Protein AF-0000000083166684 (afdb_homodimer)

Radius of gyration: 31.59 Å; Cα contacts (8 Å, |Δi|>4): 2485; chains: 2; bounding box: 62×94×69 Å

Nearest PDB structures (foldseek):
  6fye-assembly1_B-2  TM=8.671E-01  e=5.344E-30  Streptomyces maritimus
  6fyf-assembly3_C  TM=8.591E-01  e=5.061E-30  Streptomyces maritimus
  6fyc-assembly1_B-2  TM=8.669E-01  e=1.676E-29  Streptomyces maritimus
  6fyb-assembly1_A  TM=8.601E-01  e=4.229E-29  Streptomyces maritimus
  2bvf-assembly2_B  TM=8.332E-01  e=1.954E-25  Paenarthrobacter nicotinovorans

Sequence (1032 aa):
MSKKQLSLALTCALSFSTARAIAFRDNLTLPVSLQQCLNNSGTTTVYPSDLNYDALSRPQNANYQPHPKVIVIPTSSEEVAASVRCVAAEKGEVKLSTRGGGHSYAAYGVSGEVVVDSSQMKKISFDDDKKEVTVQFGQTLGPLAVAMGRKGYALPHGTCPGVGIAGHSLGGGWGFTSRKWGWLVDHIVSLEFVDVEGNIKLLSSSSAGMDAELWWALRGAGANNFGIVTSFTYVTEAAPAAVVNYGISFSSKSDCAQVLLAVQELGSISADDPDGLPVELGGEVIISGADATNVCSFTGQYLGERTTFLPVLDRLLGSLADRGVKPVNSTSYIKEFDDWIDALTDLMGSLDEPSTPQPYYAQSLVDDGAPNYTSHRVENIIDAIQNAKLVKDTDNHVSFDLNGPGSRTNIRPTSGDTSFIHRDGLFLVQIFSYKFPGFNNTDGRDQGLEKITNIADTIKQAKPSGQWHAYQNYIDPYLDDFGQAYYGVNLERLKSLKAFADPDMVFDFPQGLGHAMSKKQLSLALTCALSFSTARAIAFRDNLTLPVSLQQCLNNSGTTTVYPSDLNYDALSRPQNANYQPHPKVIVIPTSSEEVAASVRCVAAEKGEVKLSTRGGGHSYAAYGVSGEVVVDSSQMKKISFDDDKKEVTVQFGQTLGPLAVAMGRKGYALPHGTCPGVGIAGHSLGGGWGFTSRKWGWLVDHIVSLEFVDVEGNIKLLSSSSAGMDAELWWALRGAGANNFGIVTSFTYVTEAAPAAVVNYGISFSSKSDCAQVLLAVQELGSISADDPDGLPVELGGEVIISGADATNVCSFTGQYLGERTTFLPVLDRLLGSLADRGVKPVNSTSYIKEFDDWIDALTDLMGSLDEPSTPQPYYAQSLVDDGAPNYTSHRVENIIDAIQNAKLVKDTDNHVSFDLNGPGSRTNIRPTSGDTSFIHRDGLFLVQIFSYKFPGFNNTDGRDQGLEKITNIADTIKQAKPSGQWHAYQNYIDPYLDDFGQAYYGVNLERLKSLKAFADPDMVFDFPQGLGHA

Solvent-accessible surface area (backbone atoms only — not comparable to full-atom values): 50631 Å² total; per-residue (Å²): 144,84,76,83,76,82,75,80,78,66,50,53,53,87,35,55,36,87,77,47,52,59,65,62,61,56,63,69,43,70,56,64,68,45,50,53,42,43,64,67,32,76,31,52,72,40,38,76,88,40,87,63,29,64,71,73,47,52,33,34,32,38,46,49,40,51,76,42,52,31,37,35,42,29,73,45,66,67,27,45,18,39,43,37,34,38,42,42,71,49,65,32,78,42,30,35,17,53,25,50,45,30,60,38,60,56,35,46,33,41,51,11,44,35,21,40,37,27,80,62,29,54,56,74,47,77,39,78,90,75,39,30,38,35,36,26,28,25,26,32,42,15,59,49,48,48,61,31,36,77,73,44,27,38,75,38,40,62,56,37,27,38,37,14,46,42,58,38,27,18,38,34,22,61,29,50,48,11,20,56,67,10,37,28,33,65,30,54,60,34,36,36,33,27,38,49,80,26,49,80,40,81,34,30,79,82,38,58,71,70,48,29,52,47,42,24,39,35,34,33,56,28,70,40,34,52,40,45,65,52,29,40,27,30,55,52,41,73,39,51,65,24,31,24,44,39,32,44,23,26,40,42,68,69,43,37,22,49,48,54,46,49,50,50,56,34,34,61,31,38,23,83,39,88,83,26,49,49,36,48,54,14,38,27,42,36,40,43,26,55,71,71,71,54,27,23,32,49,32,38,32,31,66,32,47,59,81,69,42,50,62,59,52,42,55,56,48,49,58,33,42,75,70,73,36,68,71,39,66,92,65,33,51,78,45,71,30,70,41,53,54,59,46,45,35,50,39,24,38,65,44,77,51,77,73,72,62,43,30,51,50,47,43,43,38,28,39,65,43,66,55,65,71,46,60,69,47,39,42,50,32,51,50,33,38,41,54,37,43,67,31,78,56,40,50,41,36,36,35,39,32,54,47,12,47,70,11,33,41,43,46,81,49,87,77,46,79,52,41,53,67,82,41,48,28,28,34,48,32,40,41,40,29,40,51,37,59,26,76,49,35,54,64,57,29,53,53,38,51,51,33,55,50,48,29,55,52,43,54,44,58,43,34,72,86,54,62,68,31,31,48,65,66,47,43,42,94,80,50,75,66,49,38,52,29,48,29,46,92,42,33,65,63,48,39,53,46,32,52,68,54,29,67,50,42,30,38,36,45,79,84,20,62,92,65,87,143,84,89,74,82,69,83,78,80,83,59,67,52,86,37,56,40,86,77,47,57,57,64,62,63,54,64,70,43,71,57,64,70,45,49,52,41,41,64,67,32,76,30,51,73,40,38,75,90,40,88,63,30,63,70,72,48,53,34,35,31,37,45,48,39,51,77,43,54,30,38,34,41,27,73,45,66,66,28,47,19,40,42,37,34,37,43,41,72,50,64,33,77,41,31,36,16,54,24,49,44,31,60,38,58,56,36,46,32,41,51,10,44,35,20,42,36,28,79,61,28,52,54,76,47,77,39,78,90,77,40,30,39,36,36,25,28,24,26,30,42,16,57,49,49,48,58,32,35,77,73,44,28,37,75,37,40,62,60,36,26,36,37,15,46,44,58,38,27,19,37,32,20,60,30,49,48,11,21,55,67,9,38,27,33,65,30,54,58,34,33,35,34,27,37,50,80,27,49,78,40,79,34,32,79,82,36,59,71,69,47,29,52,48,42,22,40,34,34,33,55,29,69,40,36,51,40,46,64,51,28,40,28,29,56,54,42,72,39,52,64,25,32,25,43,38,32,45,21,24,47,41,68,69,43,36,23,50,49,53,45,50,49,50,56,35,34,60,30,39,24,84,38,88,85,27,49,49,36,46,56,16,37,28,42,36,42,44,23,60,84,57,78,56,28,23,30,48,32,39,32,32,67,32,47,59,82,68,41,49,60,58,51,42,54,56,50,49,58,33,43,77,71,71,37,68,71,40,67,92,66,32,51,78,46,72,30,72,42,54,51,60,46,45,36,49,42,20,31,62,43,78,51,77,68,63,62,43,31,51,48,47,44,43,38,28,39,65,44,68,55,64,71,44,62,70,47,38,42,51,32,51,48,34,40,41,55,37,44,67,32,79,58,40,51,43,37,35,35,40,30,54,47,13,47,69,12,34,41,43,46,82,50,87,77,46,80,50,41,52,68,82,41,49,31,28,34,49,30,39,42,39,31,40,52,39,58,28,76,46,36,55,64,57,30,54,52,37,51,52,32,54,50,48,30,55,52,44,54,44,59,42,34,73,88,53,62,67,32,31,47,65,67,49,43,42,95,80,50,75,65,47,41,52,29,47,29,46,92,43,34,65,64,49,39,54,48,33,53,68,54,29,68,51,42,29,38,37,45,78,85,23,61,92,68,86

InterPro domains:
  IPR006093 Oxygen oxidoreductase covalent FAD-binding site [PS00862] (68-103)
  IPR006094 FAD linked oxidase, N-terminal [PF01565] (68-201)
  IPR012951 Berberine/berberine-like [PF08031] (470-512)
  IPR016166 FAD-binding domain, PCMH-type [PS51387] (64-239)
  IPR016169 FAD-binding, type PCMH, subdomain 2 [G3DSA:3.30.465.10] (58-512)
  IPR036318 FAD-binding, type PCMH-like superfamily [SSF56176] (44-234)
  IPR050416 FAD-linked Oxidoreductases in Biosynthetic Pathways [PTHR42973] (33-513)

Organism: Aspergillus parasiticus (NCBI:txid5067)

Structure (mmCIF, N/CA/C/O backbone):
data_AF-0000000083166684-model_v1
#
loop_
_entity.id
_entity.type
_entity.pdbx_description
1 polymer 'FAD-binding PCMH-type domain-containing protein'
#
loop_
_atom_site.group_PDB
_atom_site.id
_atom_site.type_symbol
_atom_site.label_atom_id
_atom_site.label_alt_id
_atom_site.label_comp_id
_atom_site.label_asym_id
_atom_site.label_entity_id
_atom_site.label_seq_id
_atom_site.pdbx_PDB_ins_code
_atom_site.Cartn_x
_atom_site.Cartn_y
_atom_site.Cartn_z
_atom_site.occupancy
_atom_site.B_iso_or_equiv
_atom_site.auth_seq_id
_atom_site.auth_comp_id
_atom_site.auth_asym_id
_atom_site.auth_atom_id
_atom_site.pdbx_PDB_model_num
ATOM 1 N N . MET A 1 1 ? -29.25 2.525 -34.656 1 17.11 1 MET A N 1
ATOM 2 C CA . MET A 1 1 ? -28.125 1.632 -34.906 1 17.11 1 MET A CA 1
ATOM 3 C C . MET A 1 1 ? -27.5 1.159 -33.594 1 17.11 1 MET A C 1
ATOM 5 O O . MET A 1 1 ? -27.188 -0.022 -33.438 1 17.11 1 MET A O 1
ATOM 9 N N . SER A 1 2 ? -26.891 2.037 -32.75 1 18.34 2 SER A N 1
ATOM 10 C CA . SER A 1 2 ? -25.516 2.393 -32.406 1 18.34 2 SER A CA 1
ATOM 11 C C . SER A 1 2 ? -25.188 2.023 -30.969 1 18.34 2 SER A C 1
ATOM 13 O O . SER A 1 2 ? -24.172 2.471 -30.422 1 18.34 2 SER A O 1
ATOM 15 N N . LYS A 1 3 ? -26.219 1.667 -30.234 1 21.77 3 LYS A N 1
ATOM 16 C CA . LYS A 1 3 ? -26.234 1.705 -28.766 1 21.77 3 LYS A CA 1
ATOM 17 C C . LYS A 1 3 ? -25.141 0.815 -28.188 1 21.77 3 LYS A C 1
ATOM 19 O O . LYS A 1 3 ? -24.594 -0.051 -28.875 1 21.77 3 LYS A O 1
ATOM 24 N N . LYS A 1 4 ? -25.297 0.391 -26.938 1 23.55 4 LYS A N 1
ATOM 25 C CA . LYS A 1 4 ? -24.781 0.329 -25.578 1 23.55 4 LYS A CA 1
ATOM 26 C C . LYS A 1 4 ? -24.094 -1.008 -25.312 1 23.55 4 LYS A C 1
ATOM 28 O O . LYS A 1 4 ? -24.688 -1.912 -24.719 1 23.55 4 LYS A O 1
ATOM 33 N N . GLN A 1 5 ? -23.297 -1.645 -26.312 1 20.41 5 GLN A N 1
ATOM 34 C CA . GLN A 1 5 ? -22.859 -3.002 -26 1 20.41 5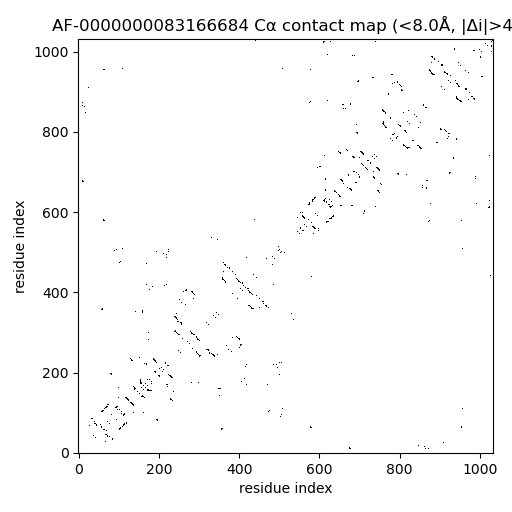 GLN A CA 1
ATOM 35 C C . GLN A 1 5 ? -21.781 -3 -24.906 1 20.41 5 GLN A C 1
ATOM 37 O O . GLN A 1 5 ? -20.625 -2.684 -25.188 1 20.41 5 GLN A O 1
ATOM 42 N N . LEU A 1 6 ? -22.141 -2.461 -23.781 1 23.56 6 LEU A N 1
ATOM 43 C CA . LEU A 1 6 ? -21.203 -2.369 -22.656 1 23.56 6 LEU A CA 1
ATOM 44 C C . LEU A 1 6 ? -20.609 -3.736 -22.328 1 23.56 6 LEU A C 1
ATOM 46 O O . LEU A 1 6 ? -21.328 -4.629 -21.859 1 23.56 6 LEU A O 1
ATOM 50 N N . SER A 1 7 ? -19.672 -4.18 -23.141 1 21.41 7 SER A N 1
ATOM 51 C CA . SER A 1 7 ? -18.938 -5.441 -23.078 1 21.41 7 SER A CA 1
ATOM 52 C C . SER A 1 7 ? -18.312 -5.656 -21.719 1 21.41 7 SER A C 1
ATOM 54 O O . SER A 1 7 ? -17.891 -4.699 -21.062 1 21.41 7 SER A O 1
ATOM 56 N N . LEU A 1 8 ? -18.453 -6.875 -21.094 1 25.12 8 LEU A N 1
ATOM 57 C CA . LEU A 1 8 ? -18.125 -7.703 -19.938 1 25.12 8 LEU A CA 1
ATOM 58 C C . LEU A 1 8 ? -16.609 -7.867 -19.812 1 25.12 8 LEU A C 1
ATOM 60 O O . LEU A 1 8 ? -15.984 -8.516 -20.641 1 25.12 8 LEU A O 1
ATOM 64 N N . ALA A 1 9 ? -15.953 -6.824 -19.531 1 25.73 9 ALA A N 1
ATOM 65 C CA . ALA A 1 9 ? -14.531 -7.031 -19.266 1 25.73 9 ALA A CA 1
ATOM 66 C C . ALA A 1 9 ? -14.32 -8 -18.109 1 25.73 9 ALA A C 1
ATOM 68 O O . ALA A 1 9 ? -14.5 -7.633 -16.938 1 25.73 9 ALA A O 1
ATOM 69 N N . LEU A 1 10 ? -14.711 -9.305 -18.172 1 29.58 10 LEU A N 1
ATOM 70 C CA . LEU A 1 10 ? -14.422 -10.391 -17.234 1 29.58 10 LEU A CA 1
ATOM 71 C C . LEU A 1 10 ? -12.914 -10.586 -17.078 1 29.58 10 LEU A C 1
ATOM 73 O O . LEU A 1 10 ? -12.242 -11.031 -18.016 1 29.58 10 LEU A O 1
ATOM 77 N N . THR A 1 11 ? -12.234 -9.688 -16.391 1 31.09 11 THR A N 1
ATOM 78 C CA . THR A 1 11 ? -10.797 -9.602 -16.156 1 31.09 11 THR A CA 1
ATOM 79 C C . THR A 1 11 ? -10.25 -10.922 -15.641 1 31.09 11 THR A C 1
ATOM 81 O O . THR A 1 11 ? -10.977 -11.703 -15.031 1 31.09 11 THR A O 1
ATOM 84 N N . CYS A 1 12 ? -9.117 -11.344 -15.852 1 34.34 12 CYS A N 1
ATOM 85 C CA . CYS A 1 12 ? -8.398 -12.594 -15.625 1 34.34 12 CYS A CA 1
ATOM 86 C C . CYS A 1 12 ? -8.508 -13.031 -14.172 1 34.34 12 CYS A C 1
ATOM 88 O O . CYS A 1 12 ? -7.508 -13.086 -13.461 1 34.34 12 CYS A O 1
ATOM 90 N N . ALA A 1 13 ? -9.367 -12.695 -13.219 1 32.56 13 ALA A N 1
ATOM 91 C CA . ALA A 1 13 ? -9.805 -13.516 -12.094 1 32.56 13 ALA A CA 1
ATOM 92 C C . ALA A 1 13 ? -10.07 -14.953 -12.539 1 32.56 13 ALA A C 1
ATOM 94 O O . ALA A 1 13 ? -10.266 -15.219 -13.727 1 32.56 13 ALA A O 1
ATOM 95 N N . LEU A 1 14 ? -10.344 -16.031 -11.641 1 33.53 14 LEU A N 1
ATOM 96 C CA . LEU A 1 14 ? -10.867 -17.359 -11.914 1 33.53 14 LEU A CA 1
ATOM 97 C C . LEU A 1 14 ? -11.875 -17.328 -13.062 1 33.53 14 LEU A C 1
ATOM 99 O O . LEU A 1 14 ? -12.82 -16.531 -13.031 1 33.53 14 LEU A O 1
ATOM 103 N N . SER A 1 15 ? -11.43 -17.594 -14.227 1 31.19 15 SER A N 1
ATOM 104 C CA . SER A 1 15 ? -12.32 -17.891 -15.352 1 31.19 15 SER A CA 1
ATOM 105 C C . SER A 1 15 ? -13.523 -18.719 -14.906 1 31.19 15 SER A C 1
ATOM 107 O O . SER A 1 15 ? -13.477 -19.938 -14.906 1 31.19 15 SER A O 1
ATOM 109 N N . PHE A 1 16 ? -14.328 -18.484 -13.914 1 32.53 16 PHE A N 1
ATOM 110 C CA . PHE A 1 16 ? -15.672 -19.062 -13.891 1 32.53 16 PHE A CA 1
ATOM 111 C C . PHE A 1 16 ? -16.344 -18.938 -15.258 1 32.53 16 PHE A C 1
ATOM 113 O O . PHE A 1 16 ? -16.297 -17.875 -15.883 1 32.53 16 PHE A O 1
ATOM 120 N N . SER A 1 17 ? -16.359 -20 -16.156 1 30.84 17 SER A N 1
ATOM 121 C CA . SER A 1 17 ? -17.234 -20.062 -17.312 1 30.84 17 SER A CA 1
ATOM 122 C C . SER A 1 17 ? -18.406 -19.094 -17.188 1 30.84 17 SER A C 1
ATOM 124 O O . SER A 1 17 ? -18.766 -18.688 -16.094 1 30.84 17 SER A O 1
ATOM 126 N N . THR A 1 18 ? -19.078 -18.703 -18.375 1 33.31 18 THR A N 1
ATOM 127 C CA . THR A 1 18 ? -20.344 -18.016 -18.516 1 33.31 18 THR A CA 1
ATOM 128 C C . THR A 1 18 ? -21.375 -18.562 -17.531 1 33.31 18 THR A C 1
ATOM 130 O O . THR A 1 18 ? -22.406 -17.938 -17.281 1 33.31 18 THR A O 1
ATOM 133 N N . ALA A 1 19 ? -21.531 -19.938 -17.453 1 31.17 19 ALA A N 1
ATOM 134 C CA . ALA A 1 19 ? -22.484 -20.406 -16.453 1 31.17 19 ALA A CA 1
ATOM 135 C C . ALA A 1 19 ? -22.156 -19.859 -15.07 1 31.17 19 ALA A C 1
ATOM 137 O O . ALA A 1 19 ? -23.062 -19.484 -14.32 1 31.17 19 ALA A O 1
ATOM 138 N N . ARG A 1 20 ? -21.031 -20.312 -14.508 1 31.44 20 ARG A N 1
ATOM 139 C CA . ARG A 1 20 ? -20.969 -19.781 -13.148 1 31.44 20 ARG A CA 1
ATOM 140 C C . ARG A 1 20 ? -20.438 -18.344 -13.141 1 31.44 20 ARG A C 1
ATOM 142 O O . ARG A 1 20 ? -19.234 -18.141 -12.977 1 31.44 20 ARG A O 1
ATOM 149 N N . ALA A 1 21 ? -20.906 -17.609 -14.086 1 32.09 21 ALA A N 1
ATOM 150 C CA . ALA A 1 21 ? -21.109 -16.297 -13.484 1 32.09 21 ALA A CA 1
ATOM 151 C C . ALA A 1 21 ? -21.641 -16.422 -12.062 1 32.09 21 ALA A C 1
ATOM 153 O O . ALA A 1 21 ? -22.859 -16.562 -11.852 1 32.09 21 ALA A O 1
ATOM 154 N N . ILE A 1 22 ? -21.219 -17.391 -11.352 1 29.66 22 ILE A N 1
ATOM 155 C CA . ILE A 1 22 ? -21.578 -17.016 -9.992 1 29.66 22 ILE A CA 1
ATOM 156 C C . ILE A 1 22 ? -21.625 -15.492 -9.883 1 29.66 22 ILE A C 1
ATOM 158 O O . ILE A 1 22 ? -20.609 -14.812 -10.078 1 29.66 22 ILE A O 1
ATOM 162 N N . ALA A 1 23 ? -22.641 -15.203 -10.258 1 32.16 23 ALA A N 1
ATOM 163 C CA . ALA A 1 23 ? -22.938 -13.852 -9.812 1 32.16 23 ALA A CA 1
ATOM 164 C C . ALA A 1 23 ? -22.203 -13.523 -8.516 1 32.16 23 ALA A C 1
ATOM 166 O O . ALA A 1 23 ? -22.672 -13.859 -7.426 1 32.16 23 ALA A O 1
ATOM 167 N N . PHE A 1 24 ? -20.953 -13.883 -8.547 1 32.75 24 PHE A N 1
ATOM 168 C CA . PHE A 1 24 ? -20.422 -13.109 -7.438 1 32.75 24 PHE A CA 1
ATOM 169 C C . PHE A 1 24 ? -21.219 -11.828 -7.234 1 32.75 24 PHE A C 1
ATOM 171 O O . PHE A 1 24 ? -21.156 -10.914 -8.055 1 32.75 24 PHE A O 1
ATOM 178 N N . ARG A 1 25 ? -22.422 -12.086 -6.949 1 34.19 25 ARG A N 1
ATOM 179 C CA . ARG A 1 25 ? -23 -10.852 -6.434 1 34.19 25 ARG A CA 1
ATOM 180 C C . ARG A 1 25 ? -21.922 -9.898 -5.93 1 34.19 25 ARG A C 1
ATOM 182 O O . ARG A 1 25 ? -21.109 -10.273 -5.082 1 34.19 25 ARG A O 1
ATOM 189 N N . ASP A 1 26 ? -21.422 -9.164 -6.707 1 41.81 26 ASP A N 1
ATOM 190 C CA . ASP A 1 26 ? -20.484 -8.094 -6.387 1 41.81 26 ASP A CA 1
ATOM 191 C C . ASP A 1 26 ? -20.703 -7.574 -4.969 1 41.81 26 ASP A C 1
ATOM 193 O O . ASP A 1 26 ? -21.375 -6.566 -4.766 1 41.81 26 ASP A O 1
ATOM 197 N N . ASN A 1 27 ? -21.078 -8.523 -4.125 1 45.97 27 ASN A N 1
ATOM 198 C CA . ASN A 1 27 ? -21.094 -8.055 -2.744 1 45.97 27 ASN A CA 1
ATOM 199 C C . ASN A 1 27 ? -20.047 -6.973 -2.508 1 45.97 27 ASN A C 1
ATOM 201 O O . ASN A 1 27 ? -19.922 -6.453 -1.398 1 45.97 27 ASN A O 1
ATOM 205 N N . LEU A 1 28 ? -19.156 -7.012 -3.449 1 57.47 28 LEU A N 1
ATOM 206 C CA . LEU A 1 28 ? -18.094 -6.02 -3.416 1 57.47 28 LEU A CA 1
ATOM 207 C C . LEU A 1 28 ? -18.625 -4.637 -3.785 1 57.47 28 LEU A C 1
ATOM 209 O O . LEU A 1 28 ? -17.891 -3.645 -3.668 1 57.47 28 LEU A O 1
ATOM 213 N N . THR A 1 29 ? -20 -4.781 -4.137 1 69.62 29 THR A N 1
ATOM 214 C CA . THR A 1 29 ? -20.672 -3.547 -4.543 1 69.62 29 THR A CA 1
ATOM 215 C C . THR A 1 29 ? -21.562 -3.014 -3.42 1 69.62 29 THR A C 1
ATOM 217 O O . THR A 1 29 ? -21.938 -3.76 -2.518 1 69.62 29 THR A O 1
ATOM 220 N N . LEU A 1 30 ? -21.641 -1.829 -3.334 1 88.38 30 LEU A N 1
ATOM 221 C CA . LEU A 1 30 ? -22.594 -1.165 -2.443 1 88.38 30 LEU A CA 1
ATOM 222 C C . LEU A 1 30 ? -24 -1.724 -2.631 1 88.38 30 LEU A C 1
ATOM 224 O O . LEU A 1 30 ? -24.359 -2.156 -3.729 1 88.38 30 LEU A O 1
ATOM 228 N N . PRO A 1 31 ? -24.75 -1.919 -1.481 1 88.94 31 PRO A N 1
ATOM 229 C CA . PRO A 1 31 ? -26.156 -2.277 -1.656 1 88.94 31 PRO A CA 1
ATOM 230 C C . PRO A 1 31 ? -26.828 -1.489 -2.775 1 88.94 31 PRO A C 1
ATOM 232 O O . PRO A 1 31 ? -26.562 -0.297 -2.943 1 88.94 31 PRO A O 1
ATOM 235 N N . VAL A 1 32 ? -27.656 -2.152 -3.506 1 90.31 32 VAL A N 1
ATOM 236 C CA . VAL A 1 32 ? -28.312 -1.552 -4.656 1 90.31 32 VAL A CA 1
ATOM 237 C C . VAL A 1 32 ? -29.125 -0.331 -4.211 1 90.31 32 VAL A C 1
ATOM 239 O O . VAL A 1 32 ? -29.125 0.696 -4.891 1 90.31 32 VAL A O 1
ATOM 242 N N . SER A 1 33 ? -29.812 -0.493 -3.061 1 93.69 33 SER A N 1
ATOM 243 C CA . SER A 1 33 ? -30.594 0.619 -2.535 1 93.69 33 SER A CA 1
ATOM 244 C C . SER A 1 33 ? -29.719 1.84 -2.273 1 93.69 33 SER A C 1
ATOM 246 O O . SER A 1 33 ? -30.125 2.971 -2.559 1 93.69 33 SER A O 1
ATOM 248 N N . LEU A 1 34 ? -28.562 1.651 -1.757 1 96.31 34 LEU A N 1
ATOM 249 C CA . LEU A 1 34 ? -27.625 2.744 -1.499 1 96.31 34 LEU A CA 1
ATOM 250 C C . LEU A 1 34 ? -27.141 3.361 -2.805 1 96.31 34 LEU A C 1
ATOM 252 O O . LEU A 1 34 ? -27.062 4.586 -2.926 1 96.31 34 LEU A O 1
ATOM 256 N N . GLN A 1 35 ? -26.844 2.514 -3.789 1 95 35 GLN A N 1
ATOM 257 C CA . GLN A 1 35 ? -26.422 3.01 -5.098 1 95 35 GLN A CA 1
ATOM 258 C C . GLN A 1 35 ? -27.5 3.898 -5.715 1 95 35 GLN A C 1
ATOM 260 O O . GLN A 1 35 ? -27.203 4.984 -6.219 1 95 35 GLN A O 1
ATOM 265 N N . GLN A 1 36 ? -28.703 3.422 -5.648 1 95.31 36 GLN A N 1
ATOM 266 C CA . GLN A 1 36 ? -29.828 4.18 -6.211 1 95.31 36 GLN A CA 1
ATOM 267 C C . GLN A 1 36 ? -30.016 5.5 -5.473 1 95.31 36 GLN A C 1
ATOM 269 O O . GLN A 1 36 ? -30.234 6.543 -6.098 1 95.31 36 GLN A O 1
ATOM 274 N N . CYS A 1 37 ? -29.922 5.414 -4.195 1 97.75 37 CYS A N 1
ATOM 275 C CA . CYS A 1 37 ? -30.062 6.617 -3.387 1 97.75 37 CYS A CA 1
ATOM 276 C C . CYS A 1 37 ? -28.984 7.641 -3.734 1 97.75 37 CYS A C 1
ATOM 278 O O . CYS A 1 37 ? -29.297 8.82 -3.945 1 97.75 37 CYS A O 1
ATOM 280 N N . LEU A 1 38 ? -27.734 7.203 -3.807 1 97.69 38 LEU A N 1
ATOM 281 C CA . LEU A 1 38 ? -26.625 8.094 -4.121 1 97.69 38 LEU A CA 1
ATOM 282 C C . LEU A 1 38 ? -26.75 8.648 -5.535 1 97.69 38 LEU A C 1
ATOM 284 O O . LEU A 1 38 ? -26.5 9.828 -5.766 1 97.69 38 LEU A O 1
ATOM 288 N N . ASN A 1 39 ? -27.188 7.809 -6.449 1 94.12 39 ASN A N 1
ATOM 289 C CA . ASN A 1 39 ? -27.359 8.25 -7.832 1 94.12 39 ASN A CA 1
ATOM 290 C C . ASN A 1 39 ? -28.484 9.281 -7.957 1 94.12 39 ASN A C 1
ATOM 292 O O . ASN A 1 39 ? -28.484 10.086 -8.891 1 94.12 39 ASN A O 1
ATOM 296 N N . ASN A 1 40 ? -29.391 9.297 -7.016 1 95.06 40 ASN A N 1
ATOM 297 C CA . ASN A 1 40 ? -30.516 10.227 -7.031 1 95.06 40 ASN A CA 1
ATOM 298 C C . ASN A 1 40 ? -30.266 11.43 -6.129 1 95.06 40 ASN A C 1
ATOM 300 O O . ASN A 1 40 ? -31.141 12.273 -5.949 1 95.06 40 ASN A O 1
ATOM 304 N N . SER A 1 41 ? -29.094 11.508 -5.52 1 94.69 41 SER A N 1
ATOM 305 C CA . SER A 1 41 ? -28.797 12.562 -4.555 1 94.69 41 SER A CA 1
ATOM 306 C C . SER A 1 41 ? -28.453 13.875 -5.258 1 94.69 41 SER A C 1
ATOM 308 O O . SER A 1 41 ? -28.359 14.922 -4.617 1 94.69 41 SER A O 1
ATOM 310 N N . GLY A 1 42 ? -28.281 13.891 -6.59 1 94.06 42 GLY A N 1
ATOM 311 C CA . GLY A 1 42 ? -27.875 15.062 -7.344 1 94.06 42 GLY A CA 1
ATOM 312 C C . GLY A 1 42 ? -26.359 15.156 -7.535 1 94.06 42 GLY A C 1
ATOM 313 O O . GLY A 1 42 ? -25.891 15.945 -8.359 1 94.06 42 GLY A O 1
ATOM 314 N N . THR A 1 43 ? -25.594 14.312 -6.867 1 96.06 43 THR A N 1
ATOM 315 C CA . THR A 1 43 ? -24.141 14.336 -6.961 1 96.06 43 THR A CA 1
ATOM 316 C C . THR A 1 43 ? -23.672 13.555 -8.18 1 96.06 43 THR A C 1
ATOM 318 O O . THR A 1 43 ? -24.406 12.727 -8.719 1 96.06 43 THR A O 1
ATOM 321 N N . THR A 1 44 ? -22.531 13.945 -8.711 1 96.94 44 THR A N 1
ATOM 322 C CA . THR A 1 44 ? -21.812 13.039 -9.602 1 96.94 44 THR A CA 1
ATOM 323 C C . THR A 1 44 ? -21.25 11.852 -8.828 1 96.94 44 THR A C 1
ATOM 325 O O . THR A 1 44 ? -20.594 12.031 -7.809 1 96.94 44 THR A O 1
ATOM 328 N N . THR A 1 45 ? -21.594 10.656 -9.281 1 97 45 THR A N 1
ATOM 329 C CA . THR A 1 45 ? -21.094 9.43 -8.664 1 97 45 THR A CA 1
ATOM 330 C C . THR A 1 45 ? -20.047 8.758 -9.547 1 97 45 THR A C 1
ATOM 332 O O . THR A 1 45 ? -20.25 8.625 -10.75 1 97 45 THR A O 1
ATOM 335 N N . VAL A 1 46 ? -18.875 8.414 -8.992 1 96.44 46 VAL A N 1
ATOM 336 C CA . VAL A 1 46 ? -17.781 7.766 -9.703 1 96.44 46 VAL A CA 1
ATOM 337 C C . VAL A 1 46 ? -17.516 6.391 -9.094 1 96.44 46 VAL A C 1
ATOM 339 O O . VAL A 1 46 ? -17.25 6.277 -7.891 1 96.44 46 VAL A O 1
ATOM 342 N N . TYR A 1 47 ? -17.625 5.379 -9.836 1 93.31 47 TYR A N 1
ATOM 343 C CA . TYR A 1 47 ? -17.391 3.998 -9.43 1 93.31 47 TYR A CA 1
ATOM 344 C C . TYR A 1 47 ? -16.047 3.502 -9.938 1 93.31 47 TYR A C 1
ATOM 346 O O . TYR A 1 47 ? -15.414 4.145 -10.789 1 93.31 47 TYR A O 1
ATOM 354 N N . PRO A 1 48 ? -15.484 2.35 -9.398 1 88.44 48 PRO A N 1
ATOM 355 C CA . PRO A 1 48 ? -14.148 1.853 -9.758 1 88.44 48 PRO A CA 1
ATOM 356 C C . PRO A 1 48 ? -13.992 1.618 -11.258 1 88.44 48 PRO A C 1
ATOM 358 O O . PRO A 1 48 ? -12.883 1.731 -11.789 1 88.44 48 PRO A O 1
ATOM 361 N N . SER A 1 49 ? -14.992 1.413 -11.977 1 85.94 49 SER A N 1
ATOM 362 C CA . SER A 1 49 ? -14.922 1.134 -13.406 1 85.94 49 SER A CA 1
ATOM 363 C C . SER A 1 49 ? -14.859 2.424 -14.219 1 85.94 49 SER A C 1
ATOM 365 O O . SER A 1 49 ? -14.578 2.395 -15.422 1 85.94 49 SER A O 1
ATOM 367 N N . ASP A 1 50 ? -15.047 3.557 -13.562 1 90.19 50 ASP A N 1
ATOM 368 C CA . ASP A 1 50 ? -15.07 4.84 -14.258 1 90.19 50 ASP A CA 1
ATOM 369 C C . ASP A 1 50 ? -13.664 5.371 -14.492 1 90.19 50 ASP A C 1
ATOM 371 O O . ASP A 1 50 ? -12.75 5.094 -13.711 1 90.19 50 ASP A O 1
ATOM 375 N N . LEU A 1 51 ? -13.398 6.145 -15.5 1 88.25 51 LEU A N 1
ATOM 376 C CA . LEU A 1 51 ? -12.094 6.617 -15.961 1 88.25 51 LEU A CA 1
ATOM 377 C C . LEU A 1 51 ? -11.438 7.512 -14.922 1 88.25 51 LEU A C 1
ATOM 379 O O . LEU A 1 51 ? -10.219 7.477 -14.742 1 88.25 51 LEU A O 1
ATOM 383 N N . ASN A 1 52 ? -12.188 8.289 -14.242 1 91.62 52 ASN A N 1
ATOM 384 C CA . ASN A 1 52 ? -11.602 9.273 -13.336 1 91.62 52 ASN A CA 1
ATOM 385 C C . ASN A 1 52 ? -11.461 8.711 -11.922 1 91.62 52 ASN A C 1
ATOM 387 O O . ASN A 1 52 ? -10.969 9.398 -11.023 1 91.62 52 ASN A O 1
ATOM 391 N N . TYR A 1 53 ? -11.766 7.41 -11.766 1 93.5 53 TYR A N 1
ATOM 392 C CA . TYR A 1 53 ? -11.766 6.812 -10.438 1 93.5 53 TYR A CA 1
ATOM 393 C C . TYR A 1 53 ? -10.367 6.84 -9.828 1 93.5 53 TYR A C 1
ATOM 395 O O . TYR A 1 53 ? -10.195 7.273 -8.688 1 93.5 53 TYR A O 1
ATOM 403 N N . ASP A 1 54 ? -9.367 6.539 -10.594 1 87.19 54 ASP A N 1
ATOM 404 C CA . ASP A 1 54 ? -8.008 6.406 -10.062 1 87.19 54 ASP A CA 1
ATOM 405 C C . ASP A 1 54 ? -7.465 7.758 -9.609 1 87.19 54 ASP A C 1
ATOM 407 O O . ASP A 1 54 ? -6.84 7.855 -8.555 1 87.19 54 ASP A O 1
ATOM 411 N N . ALA A 1 55 ? -7.719 8.727 -10.328 1 88.88 55 ALA A N 1
ATOM 412 C CA . ALA A 1 55 ? -7.246 10.062 -9.977 1 88.88 55 ALA A CA 1
ATOM 413 C C . ALA A 1 55 ? -7.93 10.57 -8.711 1 88.88 55 ALA A C 1
ATOM 415 O O . ALA A 1 55 ? -7.293 11.195 -7.859 1 88.88 55 ALA A O 1
ATOM 416 N N . LEU A 1 56 ? -9.195 10.266 -8.531 1 93.19 56 LEU A N 1
ATOM 417 C CA . LEU A 1 56 ? -9.977 10.766 -7.402 1 93.19 56 LEU A CA 1
ATOM 418 C C . LEU A 1 56 ? -9.672 9.969 -6.137 1 93.19 56 LEU A C 1
ATOM 420 O O . LEU A 1 56 ? -9.781 10.5 -5.027 1 93.19 56 LEU A O 1
ATOM 424 N N . SER A 1 57 ? -9.258 8.727 -6.328 1 92.88 57 SER A N 1
ATOM 425 C CA . SER A 1 57 ? -9.016 7.875 -5.168 1 92.88 57 SER A CA 1
ATOM 426 C C . SER A 1 57 ? -7.562 7.984 -4.703 1 92.88 57 SER A C 1
ATOM 428 O O . SER A 1 57 ? -7.199 7.43 -3.664 1 92.88 57 SER A O 1
ATOM 430 N N . ARG A 1 58 ? -6.715 8.727 -5.395 1 90.81 58 ARG A N 1
ATOM 431 C CA . ARG A 1 58 ? -5.285 8.797 -5.105 1 90.81 58 ARG A CA 1
ATOM 432 C C . ARG A 1 58 ? -4.996 9.812 -4.008 1 90.81 58 ARG A C 1
ATOM 434 O O . ARG A 1 58 ? -5.293 11 -4.156 1 90.81 58 ARG A O 1
ATOM 441 N N . PRO A 1 59 ? -4.379 9.375 -2.887 1 94.88 59 PRO A N 1
ATOM 442 C CA . PRO A 1 59 ? -3.959 10.328 -1.861 1 94.88 59 PRO A CA 1
ATOM 443 C C . PRO A 1 59 ? -2.617 10.984 -2.178 1 94.88 59 PRO A C 1
ATOM 445 O O . PRO A 1 59 ? -1.936 10.578 -3.125 1 94.88 59 PRO A O 1
ATOM 448 N N . GLN A 1 60 ? -2.311 12.047 -1.446 1 95.06 60 GLN A N 1
ATOM 449 C CA . GLN A 1 60 ? -1.009 12.688 -1.601 1 95.06 60 GLN A CA 1
ATOM 450 C C . GLN A 1 60 ? 0.119 11.766 -1.159 1 95.06 60 GLN A C 1
ATOM 452 O O . GLN A 1 60 ? 1.201 11.766 -1.75 1 95.06 60 GLN A O 1
ATOM 457 N N . ASN A 1 61 ? 0.003 11 -0.107 1 96.44 61 ASN A N 1
ATOM 458 C CA . ASN A 1 61 ? 0.973 9.977 0.263 1 96.44 61 ASN A CA 1
ATOM 459 C C . ASN A 1 61 ? 0.901 8.773 -0.672 1 96.44 61 ASN A C 1
ATOM 461 O O . ASN A 1 61 ? -0.001 7.945 -0.555 1 96.44 61 ASN A O 1
ATOM 465 N N . ALA A 1 62 ? 1.87 8.594 -1.468 1 93.81 62 ALA A N 1
ATOM 466 C CA . ALA A 1 62 ? 1.844 7.652 -2.586 1 93.81 62 ALA A CA 1
ATOM 467 C C . ALA A 1 62 ? 2.1 6.223 -2.109 1 93.81 62 ALA A C 1
ATOM 469 O O . ALA A 1 62 ? 1.997 5.273 -2.891 1 93.81 62 ALA A O 1
ATOM 470 N N . ASN A 1 63 ? 2.4 6.035 -0.877 1 94.69 63 ASN A N 1
ATOM 471 C CA . ASN A 1 63 ? 2.561 4.68 -0.362 1 94.69 63 ASN A CA 1
ATOM 472 C C . ASN A 1 63 ? 1.219 3.957 -0.257 1 94.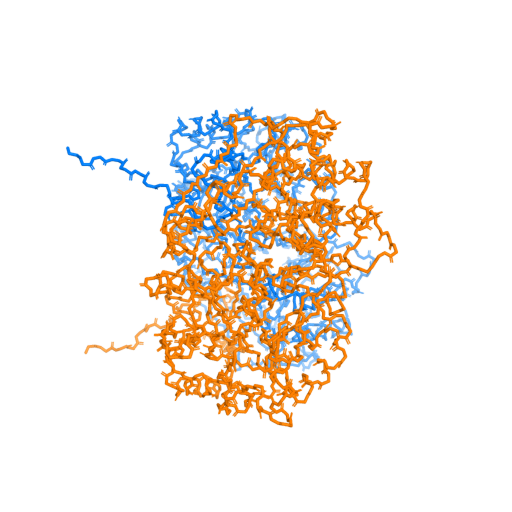69 63 ASN A C 1
ATOM 474 O O . ASN A 1 63 ? 1.174 2.73 -0.164 1 94.69 63 ASN A O 1
ATOM 478 N N . TYR A 1 64 ? 0.118 4.742 -0.249 1 94.56 64 TYR A N 1
ATOM 479 C CA . TYR A 1 64 ? -1.2 4.152 -0.047 1 94.56 64 TYR A CA 1
ATOM 480 C C . TYR A 1 64 ? -1.982 4.105 -1.354 1 94.56 64 TYR A C 1
ATOM 482 O O . TYR A 1 64 ? -1.852 4.996 -2.195 1 94.56 64 TYR A O 1
ATOM 490 N N . GLN A 1 65 ? -2.852 3 -1.438 1 90.12 65 GLN A N 1
ATOM 491 C CA . GLN A 1 65 ? -3.805 2.879 -2.535 1 90.12 65 GLN A CA 1
ATOM 492 C C . GLN A 1 65 ? -5.191 2.508 -2.021 1 90.12 65 GLN A C 1
ATOM 494 O O . GLN A 1 65 ? -5.574 1.335 -2.037 1 90.12 65 GLN A O 1
ATOM 499 N N . PRO A 1 66 ? -5.941 3.535 -1.63 1 91.94 66 PRO A N 1
ATOM 500 C CA . PRO A 1 66 ? -7.305 3.277 -1.16 1 91.94 66 PRO A CA 1
ATOM 501 C C . PRO A 1 66 ? -8.234 2.807 -2.277 1 91.94 66 PRO A C 1
ATOM 503 O O . PRO A 1 66 ? -8.008 3.123 -3.447 1 91.94 66 PRO A O 1
ATOM 506 N N . HIS A 1 67 ? -9.336 2.059 -1.853 1 90.12 67 HIS A N 1
ATOM 507 C CA . HIS A 1 67 ? -10.297 1.508 -2.807 1 90.12 67 HIS A CA 1
ATOM 508 C C . HIS A 1 67 ? -11.727 1.791 -2.375 1 90.12 67 HIS A C 1
ATOM 510 O O . HIS A 1 67 ? -12.516 0.863 -2.18 1 90.12 67 HIS A O 1
ATOM 516 N N . PRO A 1 68 ? -12.078 3.029 -2.314 1 93.12 68 PRO A N 1
ATOM 517 C CA . PRO A 1 68 ? -13.492 3.271 -2.033 1 93.12 68 PRO A CA 1
ATOM 518 C C . PRO A 1 68 ? -14.422 2.6 -3.047 1 93.12 68 PRO A C 1
ATOM 520 O O . PRO A 1 68 ? -14.047 2.428 -4.211 1 93.12 68 PRO A O 1
ATOM 523 N N . LYS A 1 69 ? -15.625 2.207 -2.559 1 93.56 69 LYS A N 1
ATOM 524 C CA . LYS A 1 69 ? -16.578 1.554 -3.441 1 93.56 69 LYS A CA 1
ATOM 525 C C . LYS A 1 69 ? -17.281 2.566 -4.348 1 93.56 69 LYS A C 1
ATOM 527 O O . LYS A 1 69 ? -17.734 2.221 -5.438 1 93.56 69 LYS A O 1
ATOM 532 N N . VAL A 1 70 ? -17.359 3.77 -3.869 1 96.19 70 VAL A N 1
ATOM 533 C CA . VAL A 1 70 ? -17.938 4.852 -4.66 1 96.19 70 VAL A CA 1
ATOM 534 C C . VAL A 1 70 ? -17.406 6.195 -4.164 1 96.19 70 VAL A C 1
ATOM 536 O O . VAL A 1 70 ? -17.109 6.352 -2.977 1 96.19 70 VAL A O 1
ATOM 539 N N . ILE A 1 71 ? -17.203 7.125 -5.062 1 97.75 71 ILE A N 1
ATOM 540 C CA . ILE A 1 71 ? -16.859 8.508 -4.762 1 97.75 71 ILE A CA 1
ATOM 541 C C . ILE A 1 71 ? -17.969 9.438 -5.23 1 97.75 71 ILE A C 1
ATOM 543 O O . ILE A 1 71 ? -18.391 9.383 -6.391 1 97.75 71 ILE A O 1
ATOM 547 N N . VAL A 1 72 ? -18.516 10.203 -4.355 1 98.5 72 VAL A N 1
ATOM 548 C CA . VAL A 1 72 ? -19.547 11.18 -4.715 1 98.5 72 VAL A CA 1
ATOM 549 C C . VAL A 1 72 ? -18.953 12.586 -4.699 1 98.5 72 VAL A C 1
ATOM 551 O O . VAL A 1 72 ? -18.141 12.914 -3.834 1 98.5 72 VAL A O 1
ATOM 554 N N . ILE A 1 73 ? -19.312 13.414 -5.676 1 98.62 73 ILE A N 1
ATOM 555 C CA . ILE A 1 73 ? -18.766 14.758 -5.844 1 98.62 73 ILE A CA 1
ATOM 556 C C . ILE A 1 73 ? -19.906 15.781 -5.77 1 98.62 73 ILE A C 1
ATOM 558 O O . ILE A 1 73 ? -20.453 16.188 -6.797 1 98.62 73 ILE A O 1
ATOM 562 N N . PRO A 1 74 ? -20.188 16.25 -4.59 1 98.69 74 PRO A N 1
ATOM 563 C CA . PRO A 1 74 ? -21.25 17.25 -4.434 1 98.69 74 PRO A CA 1
ATOM 564 C C . PRO A 1 74 ? -20.828 18.641 -4.883 1 98.69 74 PRO A C 1
ATOM 566 O O . PRO A 1 74 ? -19.625 18.953 -4.922 1 98.69 74 PRO A O 1
ATOM 569 N N . THR A 1 75 ? -21.844 19.469 -5.184 1 98.56 75 THR A N 1
ATOM 570 C CA . THR A 1 75 ? -21.609 20.859 -5.543 1 98.56 75 THR A CA 1
ATOM 571 C C . THR A 1 75 ? -22.328 21.797 -4.57 1 98.56 75 THR A C 1
ATOM 573 O O . THR A 1 75 ? -22.266 23.016 -4.723 1 98.56 75 THR A O 1
ATOM 576 N N . SER A 1 76 ? -23.016 21.156 -3.621 1 98.62 76 SER A N 1
ATOM 577 C CA . SER A 1 76 ? -23.75 21.938 -2.629 1 98.62 76 SER A CA 1
ATOM 578 C C . SER A 1 76 ? -23.859 21.188 -1.307 1 98.62 76 SER A C 1
ATOM 580 O O . SER A 1 76 ? -23.672 19.984 -1.256 1 98.62 76 SER A O 1
ATOM 582 N N . SER A 1 77 ? -24.219 21.984 -0.287 1 98.69 77 SER A N 1
ATOM 583 C CA . SER A 1 77 ? -24.422 21.375 1.027 1 98.69 77 SER A CA 1
ATOM 584 C C . SER A 1 77 ? -25.625 20.438 1.025 1 98.69 77 SER A C 1
ATOM 586 O O . SER A 1 77 ? -25.641 19.438 1.737 1 98.69 77 SER A O 1
ATOM 588 N N . GLU A 1 78 ? -26.594 20.75 0.256 1 98.62 78 GLU A N 1
ATOM 589 C CA . GLU A 1 78 ? -27.766 19.891 0.135 1 98.62 78 GLU A CA 1
ATOM 590 C C . GLU A 1 78 ? -27.406 18.531 -0.444 1 98.62 78 GLU A C 1
ATOM 592 O O . GLU A 1 78 ? -27.938 17.5 -0.004 1 98.62 78 GLU A O 1
ATOM 597 N N . GLU A 1 79 ? -26.516 18.578 -1.417 1 98.69 79 GLU A N 1
ATOM 598 C CA . GLU A 1 79 ? -26.078 17.328 -2.008 1 98.69 79 GLU A CA 1
ATOM 599 C C . GLU A 1 79 ? -25.234 16.516 -1.022 1 98.69 79 GLU A C 1
ATOM 601 O O . GLU A 1 79 ? -25.312 15.289 -0.989 1 98.69 79 GLU A O 1
ATOM 606 N N . VAL A 1 80 ? -24.406 17.203 -0.236 1 98.81 80 VAL A N 1
ATOM 607 C CA . VAL A 1 80 ? -23.672 16.531 0.83 1 98.81 80 VAL A CA 1
ATOM 608 C C . VAL A 1 80 ? -24.656 15.875 1.799 1 98.81 80 VAL A C 1
ATOM 610 O O . VAL A 1 80 ? -24.516 14.703 2.135 1 98.81 80 VAL A O 1
ATOM 613 N N . ALA A 1 81 ? -25.641 16.641 2.188 1 98.81 81 ALA A N 1
ATOM 614 C CA . ALA A 1 81 ? -26.641 16.156 3.127 1 98.81 81 ALA A CA 1
ATOM 615 C C . ALA A 1 81 ? -27.375 14.938 2.572 1 98.81 81 ALA A C 1
ATOM 617 O O . ALA A 1 81 ? -27.625 13.969 3.299 1 98.81 81 ALA A O 1
ATOM 618 N N . ALA A 1 82 ? -27.719 15 1.353 1 98.62 82 ALA A N 1
ATOM 619 C CA . ALA A 1 82 ? -28.406 13.883 0.713 1 98.62 82 ALA A CA 1
ATOM 620 C C . ALA A 1 82 ? -27.547 12.633 0.72 1 98.62 82 ALA A C 1
ATOM 622 O O . ALA A 1 82 ? -28.031 11.523 0.966 1 98.62 82 ALA A O 1
ATOM 623 N N . SER A 1 83 ? -26.266 12.789 0.403 1 98.56 83 SER A N 1
ATOM 624 C CA . SER A 1 83 ? -25.344 11.664 0.409 1 98.56 83 SER A CA 1
ATOM 625 C C . SER A 1 83 ? -25.219 11.055 1.8 1 98.56 83 SER A C 1
ATOM 627 O O . SER A 1 83 ? -25.203 9.828 1.944 1 98.56 83 SER A O 1
ATOM 629 N N . VAL A 1 84 ? -25.156 11.914 2.795 1 98.69 84 VAL A N 1
ATOM 630 C CA . VAL A 1 84 ? -25.047 11.453 4.172 1 98.69 84 VAL A CA 1
ATOM 631 C C . VAL A 1 84 ? -26.297 10.648 4.543 1 98.69 84 VAL A C 1
ATOM 633 O O . VAL A 1 84 ? -26.188 9.578 5.148 1 98.69 84 VAL A O 1
ATOM 636 N N . ARG A 1 85 ? -27.484 11.125 4.184 1 98.44 85 ARG A N 1
ATOM 637 C CA . ARG A 1 85 ? -28.719 10.414 4.473 1 98.44 85 ARG A CA 1
ATOM 638 C C . ARG A 1 85 ? -28.719 9.023 3.842 1 98.44 85 ARG A C 1
ATOM 640 O O . ARG A 1 85 ? -29.156 8.055 4.461 1 98.44 85 ARG A O 1
ATOM 647 N N . CYS A 1 86 ? -28.25 8.992 2.609 1 98.5 86 CYS A N 1
ATOM 648 C CA . CYS A 1 86 ? -28.188 7.715 1.913 1 98.5 86 CYS A CA 1
ATOM 649 C C . CYS A 1 86 ? -27.328 6.715 2.68 1 98.5 86 CYS A C 1
ATOM 651 O O . CYS A 1 86 ? -27.734 5.574 2.896 1 98.5 86 CYS A O 1
ATOM 653 N N . VAL A 1 87 ? -26.156 7.129 3.145 1 98.31 87 VAL A N 1
ATOM 654 C CA . VAL A 1 87 ? -25.219 6.223 3.812 1 98.31 87 VAL A CA 1
ATOM 655 C C . VAL A 1 87 ? -25.75 5.887 5.207 1 98.31 87 VAL A C 1
ATOM 657 O O . VAL A 1 87 ? -25.641 4.742 5.66 1 98.31 87 VAL A O 1
ATOM 660 N N . ALA A 1 88 ? -26.328 6.883 5.891 1 98.25 88 ALA A N 1
ATOM 661 C CA . ALA A 1 88 ? -26.859 6.68 7.234 1 98.25 88 ALA A CA 1
ATOM 662 C C . ALA A 1 88 ? -27.969 5.633 7.238 1 98.25 88 ALA A C 1
ATOM 664 O O . ALA A 1 88 ? -28.156 4.914 8.227 1 98.25 88 ALA A O 1
ATOM 665 N N . ALA A 1 89 ? -28.641 5.52 6.176 1 97.38 89 ALA A N 1
ATOM 666 C CA . ALA A 1 89 ? -29.719 4.547 6.062 1 97.38 89 ALA A CA 1
ATOM 667 C C . ALA A 1 89 ? -29.188 3.119 6.148 1 97.38 89 ALA A C 1
ATOM 669 O O . ALA A 1 89 ? -29.938 2.184 6.422 1 97.38 89 ALA A O 1
ATOM 670 N N . GLU A 1 90 ? -27.922 2.996 5.941 1 95.56 90 GLU A N 1
ATOM 671 C CA . GLU A 1 90 ? -27.312 1.673 5.996 1 95.56 90 GLU A CA 1
ATOM 672 C C . GLU A 1 90 ? -26.969 1.282 7.43 1 95.56 90 GLU A C 1
ATOM 674 O O . GLU A 1 90 ? -26.406 0.207 7.668 1 95.56 90 GLU A O 1
ATOM 679 N N . LYS A 1 91 ? -27.172 2.119 8.391 1 95.5 91 LYS A N 1
ATOM 680 C CA . LYS A 1 91 ? -27.094 1.854 9.82 1 95.5 91 LYS A CA 1
ATOM 681 C C . LYS A 1 91 ? -25.719 1.348 10.219 1 95.5 91 LYS A C 1
ATOM 683 O O . LYS A 1 91 ? -25.594 0.356 10.938 1 95.5 91 LYS A O 1
ATOM 688 N N . GLY A 1 92 ? -24.781 1.997 9.664 1 94 92 GLY A N 1
ATOM 689 C CA . GLY A 1 92 ? -23.422 1.752 10.094 1 94 92 GLY A CA 1
ATOM 690 C C . GLY A 1 92 ? -22.719 0.654 9.305 1 94 92 GLY A C 1
ATOM 691 O O . GLY A 1 92 ? -21.516 0.434 9.461 1 94 92 GLY A O 1
ATOM 692 N N . GLU A 1 93 ? -23.312 -0.002 8.383 1 91.62 93 GLU A N 1
ATOM 693 C CA . GLU A 1 93 ? -22.734 -1.069 7.578 1 91.62 93 GLU A CA 1
ATOM 694 C C . GLU A 1 93 ? -21.812 -0.506 6.504 1 91.62 93 GLU A C 1
ATOM 696 O O . GLU A 1 93 ? -20.953 -1.217 5.984 1 91.62 93 GLU A O 1
ATOM 701 N N . VAL A 1 94 ? -22.094 0.696 6.16 1 94.19 94 VAL A N 1
ATOM 702 C CA . VAL A 1 94 ? -21.266 1.421 5.199 1 94.19 94 VAL A CA 1
ATOM 703 C C . VAL A 1 94 ? -20.688 2.668 5.855 1 94.19 94 VAL A C 1
ATOM 705 O O . VAL A 1 94 ? -21.391 3.414 6.531 1 94.19 94 VAL A O 1
ATOM 708 N N . LYS A 1 95 ? -19.375 2.842 5.734 1 95.5 95 LYS A N 1
ATOM 709 C CA . LYS A 1 95 ? -18.719 3.992 6.34 1 95.5 95 LYS A CA 1
ATOM 710 C C . LYS A 1 95 ? -18.5 5.102 5.312 1 95.5 95 LYS A C 1
ATOM 712 O O . LYS A 1 95 ? -18.359 4.828 4.117 1 95.5 95 LYS A O 1
ATOM 717 N N . LEU A 1 96 ? -18.484 6.273 5.812 1 97.44 96 LEU A N 1
ATOM 718 C CA . LEU A 1 96 ? -18.328 7.469 4.988 1 97.44 96 LEU A CA 1
ATOM 719 C C . LEU A 1 96 ? -17.094 8.266 5.418 1 97.44 96 LEU A C 1
ATOM 721 O O . LEU A 1 96 ? -16.844 8.43 6.613 1 97.44 96 LEU A O 1
ATOM 725 N N . SER A 1 97 ? -16.266 8.641 4.461 1 96.5 97 SER A N 1
ATOM 726 C CA . SER A 1 97 ? -15.164 9.57 4.715 1 96.5 97 SER A CA 1
ATOM 727 C C . SER A 1 97 ? -15.227 10.773 3.775 1 96.5 97 SER A C 1
ATOM 729 O O . SER A 1 97 ? -15.859 10.703 2.721 1 96.5 97 SER A O 1
ATOM 731 N N . THR A 1 98 ? -14.602 11.789 4.156 1 97.25 98 THR A N 1
ATOM 732 C CA . THR A 1 98 ? -14.531 13.008 3.363 1 97.25 98 THR A CA 1
ATOM 733 C C . THR A 1 98 ? -13.094 13.305 2.955 1 97.25 98 THR A C 1
ATOM 735 O O . THR A 1 98 ? -12.18 13.258 3.787 1 97.25 98 THR A O 1
ATOM 738 N N . ARG A 1 99 ? -12.977 13.562 1.701 1 95.94 99 ARG A N 1
ATOM 739 C CA . ARG A 1 99 ? -11.672 13.922 1.167 1 95.94 99 ARG A CA 1
ATOM 740 C C . ARG A 1 99 ? -11.586 15.422 0.895 1 95.94 99 ARG A C 1
ATOM 742 O O . ARG A 1 99 ? -12.383 15.961 0.124 1 95.94 99 ARG A O 1
ATOM 749 N N . GLY A 1 100 ? -10.711 16.109 1.544 1 94.19 100 GLY A N 1
ATOM 750 C CA . GLY A 1 100 ? -10.352 17.484 1.206 1 94.19 100 GLY A CA 1
ATOM 751 C C . GLY A 1 100 ? -9.211 17.578 0.211 1 94.19 100 GLY A C 1
ATOM 752 O O . GLY A 1 100 ? -9.305 17.031 -0.896 1 94.19 100 GLY A O 1
ATOM 753 N N . GLY A 1 101 ? -8.086 18.078 0.611 1 91.94 101 GLY A N 1
ATOM 754 C CA . GLY A 1 101 ? -6.918 18.203 -0.251 1 91.94 101 GLY A CA 1
ATOM 755 C C . GLY A 1 101 ? -6.195 16.891 -0.466 1 91.94 101 GLY A C 1
ATOM 756 O O . GLY A 1 101 ? -5.293 16.797 -1.3 1 91.94 101 GLY A O 1
ATOM 757 N N . GLY A 1 102 ? -6.621 15.883 0.26 1 93.62 102 GLY A N 1
ATOM 758 C CA . GLY A 1 102 ? -6.023 14.562 0.082 1 93.62 102 GLY A CA 1
ATOM 759 C C . GLY A 1 102 ? -4.715 14.398 0.826 1 93.62 102 GLY A C 1
ATOM 760 O O . GLY A 1 102 ? -3.957 13.461 0.56 1 93.62 102 GLY A O 1
ATOM 761 N N . HIS A 1 103 ? -4.422 15.18 1.813 1 94.38 103 HIS A N 1
ATOM 762 C CA . HIS A 1 103 ? -3.107 15.234 2.447 1 94.38 103 HIS A CA 1
ATOM 763 C C . HIS A 1 103 ? -3.109 14.484 3.777 1 94.38 103 HIS A C 1
ATOM 765 O O . HIS A 1 103 ? -2.188 14.648 4.582 1 94.38 103 HIS A O 1
ATOM 771 N N . SER A 1 104 ? -4.18 13.688 4.012 1 93.94 104 SER A N 1
ATOM 772 C CA . SER A 1 104 ? -4.098 12.867 5.219 1 93.94 104 SER A CA 1
ATOM 773 C C . SER A 1 104 ? -2.883 11.953 5.184 1 93.94 104 SER A C 1
ATOM 775 O O . SER A 1 104 ? -2.713 11.172 4.246 1 93.94 104 SER A O 1
ATOM 777 N N . TYR A 1 105 ? -2.061 11.984 6.203 1 96.06 105 TYR A N 1
ATOM 778 C CA . TYR A 1 105 ? -0.765 11.312 6.203 1 96.06 105 TYR A CA 1
ATOM 779 C C . TYR A 1 105 ? -0.927 9.812 5.996 1 96.06 105 TYR A C 1
ATOM 781 O O . TYR A 1 105 ? -0.057 9.156 5.414 1 96.06 105 TYR A O 1
ATOM 789 N N . ALA A 1 106 ? -2.039 9.219 6.465 1 96.19 106 ALA A N 1
ATOM 790 C CA . ALA A 1 106 ? -2.275 7.785 6.277 1 96.19 106 ALA A CA 1
ATOM 791 C C . ALA A 1 106 ? -3.414 7.547 5.289 1 96.19 106 ALA A C 1
ATOM 793 O O . ALA A 1 106 ? -4.023 6.473 5.285 1 96.19 106 ALA A O 1
ATOM 794 N N . ALA A 1 107 ? -3.785 8.57 4.582 1 96.19 107 ALA A N 1
ATOM 795 C CA . ALA A 1 107 ? -4.828 8.523 3.559 1 96.19 107 ALA A CA 1
ATOM 796 C C . ALA A 1 107 ? -6.18 8.18 4.172 1 96.19 107 ALA A C 1
ATOM 798 O O . ALA A 1 107 ? -6.992 7.488 3.547 1 96.19 107 ALA A O 1
ATOM 799 N N . TYR A 1 108 ? -6.492 8.641 5.328 1 95.94 108 TYR A N 1
ATOM 800 C CA . TYR A 1 108 ? -7.738 8.305 6.012 1 95.94 108 TYR A CA 1
ATOM 801 C C . TYR A 1 108 ? -8.914 9.062 5.402 1 95.94 108 TYR A C 1
ATOM 803 O O . TYR A 1 108 ? -10.07 8.656 5.566 1 95.94 108 TYR A O 1
ATOM 811 N N . GLY A 1 109 ? -8.633 10.133 4.66 1 95.19 109 GLY A N 1
ATOM 812 C CA . GLY A 1 109 ? -9.703 10.836 3.971 1 95.19 109 GLY A CA 1
ATOM 813 C C . GLY A 1 109 ? -10.359 10.008 2.883 1 95.19 109 GLY A C 1
ATOM 814 O O . GLY A 1 109 ? -11.438 10.359 2.393 1 95.19 109 GLY A O 1
ATOM 815 N N . VAL A 1 110 ? -9.742 8.906 2.553 1 94.19 110 VAL A N 1
ATOM 816 C CA . VAL A 1 110 ? -10.273 8.031 1.515 1 94.19 110 VAL A CA 1
ATOM 817 C C . VAL A 1 110 ? -10.414 6.613 2.059 1 94.19 110 VAL A C 1
ATOM 819 O O . VAL A 1 110 ? -10.25 5.641 1.321 1 94.19 110 VAL A O 1
ATOM 822 N N . SER A 1 111 ? -10.688 6.5 3.279 1 92.19 111 SER A N 1
ATOM 823 C CA . SER A 1 111 ? -10.727 5.18 3.902 1 92.19 111 SER A CA 1
ATOM 824 C C . SER A 1 111 ? -12.133 4.598 3.875 1 92.19 111 SER A C 1
ATOM 826 O O . SER A 1 111 ? -12.32 3.396 4.07 1 92.19 111 SER A O 1
ATOM 828 N N . GLY A 1 112 ? -13.148 5.375 3.654 1 93 112 GLY A N 1
ATOM 829 C CA . GLY A 1 112 ? -14.516 4.891 3.65 1 93 112 GLY A CA 1
ATOM 830 C C . GLY A 1 112 ? -14.891 4.172 2.367 1 93 112 GLY A C 1
ATOM 831 O O . GLY A 1 112 ? -14.203 4.305 1.353 1 93 112 GLY A O 1
ATOM 832 N N . GLU A 1 113 ? -16 3.354 2.525 1 93.88 113 GLU A N 1
ATOM 833 C CA . GLU A 1 113 ? -16.578 2.754 1.321 1 93.88 113 GLU A CA 1
ATOM 834 C C . GLU A 1 113 ? -17.188 3.812 0.413 1 93.88 113 GLU A C 1
ATOM 836 O O . GLU A 1 113 ? -17.156 3.686 -0.812 1 93.88 113 GLU A O 1
ATOM 841 N N . VAL A 1 114 ? -17.75 4.805 1.016 1 96.88 114 VAL A N 1
ATOM 842 C CA . VAL A 1 114 ? -18.219 5.996 0.321 1 96.88 114 VAL A CA 1
ATOM 843 C C . VAL A 1 114 ? -17.344 7.188 0.675 1 96.88 114 VAL A C 1
ATOM 845 O O . VAL A 1 114 ? -17.125 7.48 1.854 1 96.88 114 VAL A O 1
ATOM 848 N N . VAL A 1 115 ? -16.828 7.832 -0.385 1 97.75 115 VAL A N 1
ATOM 849 C CA . VAL A 1 115 ? -15.992 9.008 -0.169 1 97.75 115 VAL A CA 1
ATOM 850 C C . VAL A 1 115 ? -16.672 10.242 -0.758 1 97.75 115 VAL A C 1
ATOM 852 O O . VAL A 1 115 ? -17.094 10.234 -1.919 1 97.75 115 VAL A O 1
ATOM 855 N N . VAL A 1 116 ? -16.859 11.227 0.044 1 98.44 116 VAL A N 1
ATOM 856 C CA . VAL A 1 116 ? -17.312 12.523 -0.433 1 98.44 116 VAL A CA 1
ATOM 857 C C . VAL A 1 116 ? -16.109 13.375 -0.86 1 98.44 116 VAL A C 1
ATOM 859 O O . VAL A 1 116 ? -15.281 13.742 -0.032 1 98.44 116 VAL A O 1
ATOM 862 N N . ASP A 1 117 ? -16 13.609 -2.096 1 98.31 117 ASP A N 1
ATOM 863 C CA . ASP A 1 117 ? -14.953 14.445 -2.658 1 98.31 117 ASP A CA 1
ATOM 864 C C . ASP A 1 117 ? -15.391 15.906 -2.73 1 98.31 117 ASP A C 1
ATOM 866 O O . ASP A 1 117 ? -16.375 16.234 -3.4 1 98.31 117 ASP A O 1
ATOM 870 N N . SER A 1 118 ? -14.664 16.766 -2.145 1 97.94 118 SER A N 1
ATOM 871 C CA . SER A 1 118 ? -15.109 18.156 -1.951 1 97.94 118 SER A CA 1
ATOM 872 C C . SER A 1 118 ? -14.594 19.062 -3.064 1 97.94 118 SER A C 1
ATOM 874 O O . SER A 1 118 ? -14.773 20.281 -3.012 1 97.94 118 SER A O 1
ATOM 876 N N . SER A 1 119 ? -14.016 18.562 -4.117 1 96.38 119 SER A N 1
ATOM 877 C CA . SER A 1 119 ? -13.219 19.297 -5.09 1 96.38 119 SER A CA 1
ATOM 878 C C . SER A 1 119 ? -14.078 20.297 -5.859 1 96.38 119 SER A C 1
ATOM 880 O O . SER A 1 119 ? -13.555 21.203 -6.504 1 96.38 119 SER A O 1
ATOM 882 N N . GLN A 1 120 ? -15.414 20.156 -5.785 1 97.94 120 GLN A N 1
ATOM 883 C CA . GLN A 1 120 ? -16.266 21.062 -6.551 1 97.94 120 GLN A CA 1
ATOM 884 C C . GLN A 1 120 ? -16.906 22.109 -5.645 1 97.94 120 GLN A C 1
ATOM 886 O O . GLN A 1 120 ? -17.703 22.922 -6.102 1 97.94 120 GLN A O 1
ATOM 891 N N . MET A 1 121 ? -16.594 22.141 -4.391 1 98.62 121 MET A N 1
ATOM 892 C CA . MET A 1 121 ? -17.078 23.141 -3.432 1 98.62 121 MET A CA 1
ATOM 893 C C . MET A 1 121 ? -15.93 23.969 -2.887 1 98.62 121 MET A C 1
ATOM 895 O O . MET A 1 121 ? -15.477 23.75 -1.763 1 98.62 121 MET A O 1
ATOM 899 N N . LYS A 1 122 ? -15.562 25.047 -3.646 1 98.38 122 LYS A N 1
ATOM 900 C CA . LYS A 1 122 ? -14.352 25.812 -3.338 1 98.38 122 LYS A CA 1
ATOM 901 C C . LYS A 1 122 ? -14.648 27.297 -3.215 1 98.38 122 LYS A C 1
ATOM 903 O O . LYS A 1 122 ? -13.734 28.125 -3.244 1 98.38 122 LYS A O 1
ATOM 908 N N . LYS A 1 123 ? -15.859 27.641 -3.021 1 98.56 123 LYS A N 1
ATOM 909 C CA . LYS A 1 123 ? -16.219 29.047 -3.037 1 98.56 123 LYS A CA 1
ATOM 910 C C . LYS A 1 123 ? -15.633 29.781 -1.842 1 98.56 123 LYS A C 1
ATOM 912 O O . LYS A 1 123 ? -15.547 29.234 -0.744 1 98.56 123 LYS A O 1
ATOM 917 N N . ILE A 1 124 ? -15.281 31.078 -2.068 1 98.75 124 ILE A N 1
ATOM 918 C CA . ILE A 1 124 ? -14.781 32 -1.063 1 98.75 124 ILE A CA 1
ATOM 919 C C . ILE A 1 124 ? -15.633 33.281 -1.063 1 98.75 124 ILE A C 1
ATOM 921 O O . ILE A 1 124 ? -15.93 33.844 -2.123 1 98.75 124 ILE A O 1
ATOM 925 N N . SER A 1 125 ? -16.031 33.688 0.067 1 98.69 125 SER A N 1
ATOM 926 C CA . SER A 1 125 ? -16.766 34.938 0.203 1 98.69 125 SER A CA 1
ATOM 927 C C . SER A 1 125 ? -16.234 35.75 1.374 1 98.69 125 SER A C 1
ATOM 929 O O . SER A 1 125 ? -15.906 35.219 2.43 1 98.69 125 SER A O 1
ATOM 931 N N . PHE A 1 126 ? -16.188 37.125 1.187 1 98.62 126 PHE A N 1
ATOM 932 C CA . PHE A 1 126 ? -15.633 38 2.201 1 98.62 126 PHE A CA 1
ATOM 933 C C . PHE A 1 126 ? -16.719 38.906 2.809 1 98.62 126 PHE A C 1
ATOM 935 O O . PHE A 1 126 ? -17.641 39.312 2.109 1 98.62 126 PHE A O 1
ATOM 942 N N . ASP A 1 127 ? -16.672 39.125 4.055 1 98.56 127 ASP A N 1
ATOM 943 C CA . ASP A 1 127 ? -17.375 40.188 4.785 1 98.56 127 ASP A CA 1
ATOM 944 C C . ASP A 1 127 ? -16.391 41.188 5.352 1 98.56 127 ASP A C 1
ATOM 946 O O . ASP A 1 127 ? -15.898 41.031 6.469 1 98.56 127 ASP A O 1
ATOM 950 N N . ASP A 1 128 ? -16.234 42.25 4.668 1 97.69 128 ASP A N 1
ATOM 951 C CA . ASP A 1 128 ? -15.195 43.219 5.004 1 97.69 128 ASP A CA 1
ATOM 952 C C . ASP A 1 128 ? -15.547 43.969 6.289 1 97.69 128 ASP A C 1
ATOM 954 O O . ASP A 1 128 ? -14.656 44.375 7.039 1 97.69 128 ASP A O 1
ATOM 958 N N . ASP A 1 129 ? -16.797 44.156 6.574 1 97.88 129 ASP A N 1
ATOM 959 C CA . ASP A 1 129 ? -17.203 44.844 7.793 1 97.88 129 ASP A CA 1
ATOM 960 C C . ASP A 1 129 ? -16.828 44.062 9.031 1 97.88 129 ASP A C 1
ATOM 962 O O . ASP A 1 129 ? -16.344 44.625 10.016 1 97.88 129 ASP A O 1
ATOM 966 N N . LYS A 1 130 ? -16.984 42.781 8.969 1 97.81 130 LYS A N 1
ATOM 967 C CA . LYS A 1 130 ? -16.688 41.906 10.102 1 97.81 130 LYS A CA 1
ATOM 968 C C . LYS A 1 130 ? -15.266 41.375 10.023 1 97.81 130 LYS A C 1
ATOM 970 O O . LYS A 1 130 ? -14.789 40.719 10.953 1 97.81 130 LYS A O 1
ATOM 975 N N . LYS A 1 131 ? -14.578 41.594 8.906 1 98.25 131 LYS A N 1
ATOM 976 C CA . LYS A 1 131 ? -13.258 41.031 8.633 1 98.25 131 LYS A CA 1
ATOM 977 C C . LYS A 1 131 ? -13.281 39.531 8.719 1 98.25 131 LYS A C 1
ATOM 979 O O . LYS A 1 131 ? -12.453 38.906 9.406 1 98.25 131 LYS A O 1
ATOM 984 N N . GLU A 1 132 ? -14.266 39 8.094 1 98.56 132 GLU A N 1
ATOM 985 C CA . GLU A 1 132 ? -14.461 37.562 8.062 1 98.56 132 GLU A CA 1
ATOM 986 C C . GLU A 1 132 ? -14.406 37.031 6.629 1 98.56 132 GLU A C 1
ATOM 988 O O . GLU A 1 132 ? -14.688 37.781 5.68 1 98.56 132 GLU A O 1
ATOM 993 N N . VAL A 1 133 ? -13.961 35.781 6.48 1 98.81 133 VAL A N 1
ATOM 994 C CA . VAL A 1 133 ? -14.008 35.094 5.211 1 98.81 133 VAL A CA 1
ATOM 995 C C . VAL A 1 133 ? -14.758 33.75 5.383 1 98.81 133 VAL A C 1
ATOM 997 O O . VAL A 1 133 ? -14.594 33.062 6.395 1 98.81 133 VAL A O 1
ATOM 1000 N N . THR A 1 134 ? -15.625 33.469 4.527 1 98.88 134 THR A N 1
ATOM 1001 C CA . THR A 1 134 ? -16.328 32.219 4.469 1 98.88 134 THR A CA 1
ATOM 1002 C C . THR A 1 134 ? -15.812 31.359 3.312 1 98.88 134 THR A C 1
ATOM 1004 O O . THR A 1 134 ? -15.742 31.828 2.176 1 98.88 134 THR A O 1
ATOM 1007 N N . VAL A 1 135 ? -15.453 30.125 3.641 1 98.75 135 VAL A N 1
ATOM 1008 C CA . VAL A 1 135 ? -14.781 29.25 2.68 1 98.75 135 VAL A CA 1
ATOM 1009 C C . VAL A 1 135 ? -15.43 27.859 2.699 1 98.75 135 VAL A C 1
ATOM 1011 O O . VAL A 1 135 ? -15.688 27.312 3.77 1 98.75 135 VAL A O 1
ATOM 1014 N N . GLN A 1 136 ? -15.68 27.297 1.483 1 98.81 136 GLN A N 1
ATOM 1015 C CA . GLN A 1 136 ? -16.203 25.938 1.392 1 98.81 136 GLN A CA 1
ATOM 1016 C C . GLN A 1 136 ? -15.102 24.906 1.645 1 98.81 136 GLN A C 1
ATOM 1018 O O . GLN A 1 136 ? -13.922 25.219 1.494 1 98.81 136 GLN A O 1
ATOM 1023 N N . PHE A 1 137 ? -15.531 23.672 2.014 1 98.38 137 PHE A N 1
ATOM 1024 C CA . PHE A 1 137 ? -14.641 22.672 2.607 1 98.38 137 PHE A CA 1
ATOM 1025 C C . PHE A 1 137 ? -13.711 22.078 1.555 1 98.38 137 PHE A C 1
ATOM 1027 O O . PHE A 1 137 ? -12.75 21.375 1.889 1 98.38 137 PHE A O 1
ATOM 1034 N N . GLY A 1 138 ? -13.891 22.391 0.309 1 98.06 138 GLY A N 1
ATOM 1035 C CA . GLY A 1 138 ? -13.039 21.844 -0.733 1 98.06 138 GLY A CA 1
ATOM 1036 C C . GLY A 1 138 ? -11.852 22.719 -1.062 1 98.06 138 GLY A C 1
ATOM 1037 O O . GLY A 1 138 ? -10.961 22.328 -1.823 1 98.06 138 GLY A O 1
ATOM 1038 N N . GLN A 1 139 ? -11.781 23.875 -0.507 1 97.94 139 GLN A N 1
ATOM 1039 C CA . GLN A 1 139 ? -10.695 24.797 -0.813 1 97.94 139 GLN A CA 1
ATOM 1040 C C . GLN A 1 139 ? -9.383 24.344 -0.186 1 97.94 139 GLN A C 1
ATOM 1042 O O . GLN A 1 139 ? -9.391 23.625 0.822 1 97.94 139 GLN A O 1
ATOM 1047 N N . THR A 1 140 ? -8.297 24.781 -0.799 1 97.69 140 THR A N 1
ATOM 1048 C CA . THR A 1 140 ? -6.957 24.469 -0.31 1 97.69 140 THR A CA 1
ATOM 1049 C C . THR A 1 140 ? -6.23 25.734 0.125 1 97.69 140 THR A C 1
ATOM 1051 O O . THR A 1 140 ? -6.691 26.844 -0.144 1 97.69 140 THR A O 1
ATOM 1054 N N . LEU A 1 141 ? -5.156 25.562 0.752 1 97.94 141 LEU A N 1
ATOM 1055 C CA . LEU A 1 141 ? -4.469 26.672 1.413 1 97.94 141 LEU A CA 1
ATOM 1056 C C . LEU A 1 141 ? -3.961 27.688 0.393 1 97.94 141 LEU A C 1
ATOM 1058 O O . LEU A 1 141 ? -4.121 28.891 0.579 1 97.94 141 LEU A O 1
ATOM 1062 N N . GLY A 1 142 ? -3.369 27.234 -0.688 1 97.88 142 GLY A N 1
ATOM 1063 C CA . GLY A 1 142 ? -2.736 28.109 -1.658 1 97.88 142 GLY A CA 1
ATOM 1064 C C . GLY A 1 142 ? -3.699 29.109 -2.273 1 97.88 142 GLY A C 1
ATOM 1065 O O . GLY A 1 142 ? -3.572 30.312 -2.059 1 97.88 142 GLY A O 1
ATOM 1066 N N . PRO A 1 143 ? -4.691 28.625 -2.961 1 97.75 143 PRO A N 1
ATOM 1067 C CA . PRO A 1 143 ? -5.672 29.516 -3.586 1 97.75 143 PRO A CA 1
ATOM 1068 C C . PRO A 1 143 ? -6.379 30.422 -2.576 1 97.75 143 PRO A C 1
ATOM 1070 O O . PRO A 1 143 ? -6.656 31.578 -2.869 1 97.75 143 PRO A O 1
ATOM 1073 N N . LEU A 1 144 ? -6.645 29.922 -1.42 1 98.44 144 LEU A N 1
ATOM 1074 C CA . LEU A 1 144 ? -7.258 30.75 -0.387 1 98.44 144 LEU A CA 1
ATOM 1075 C C . LEU A 1 144 ? -6.328 31.891 0.025 1 98.44 144 LEU A C 1
ATOM 1077 O O . LEU A 1 144 ? -6.762 33.031 0.17 1 98.44 144 LEU A O 1
ATOM 1081 N N . ALA A 1 145 ? -5.078 31.578 0.237 1 98.25 145 ALA A N 1
ATOM 1082 C CA . ALA A 1 145 ? -4.102 32.594 0.646 1 98.25 145 ALA A CA 1
ATOM 1083 C C . ALA A 1 145 ? -4.004 33.719 -0.387 1 98.25 145 ALA A C 1
ATOM 1085 O O . ALA A 1 145 ? -3.895 34.875 -0.029 1 98.25 145 ALA A O 1
ATOM 1086 N N . VAL A 1 146 ? -4.027 33.344 -1.633 1 98.25 146 VAL A N 1
ATOM 1087 C CA . VAL A 1 146 ? -3.945 34.344 -2.707 1 98.25 146 VAL A CA 1
ATOM 1088 C C . VAL A 1 146 ? -5.18 35.219 -2.678 1 98.25 146 VAL A C 1
ATOM 1090 O O . VAL A 1 146 ? -5.062 36.469 -2.715 1 98.25 146 VAL A O 1
ATOM 1093 N N . ALA A 1 147 ? -6.312 34.625 -2.596 1 98.44 147 ALA A N 1
ATOM 1094 C CA . ALA A 1 147 ? -7.559 35.375 -2.572 1 98.44 147 ALA A CA 1
ATOM 1095 C C . ALA A 1 147 ? -7.586 36.344 -1.392 1 98.44 147 ALA A C 1
ATOM 1097 O O . ALA A 1 147 ? -7.996 37.5 -1.534 1 98.44 147 ALA A O 1
ATOM 1098 N N . MET A 1 148 ? -7.207 35.906 -0.28 1 98.62 148 MET A N 1
ATOM 1099 C CA . MET A 1 148 ? -7.191 36.719 0.93 1 98.62 148 MET A CA 1
ATOM 1100 C C . MET A 1 148 ? -6.152 37.844 0.824 1 98.62 148 MET A C 1
ATOM 1102 O O . MET A 1 148 ? -6.438 39 1.146 1 98.62 148 MET A O 1
ATOM 1106 N N . GLY A 1 149 ? -4.969 37.5 0.405 1 98.19 149 GLY A N 1
ATOM 1107 C CA . GLY A 1 149 ? -3.893 38.469 0.283 1 98.19 149 GLY A CA 1
ATOM 1108 C C . GLY A 1 149 ? -4.246 39.625 -0.607 1 98.19 149 GLY A C 1
ATOM 1109 O O . GLY A 1 149 ? -3.867 40.781 -0.323 1 98.19 149 GLY A O 1
ATOM 1110 N N . ARG A 1 150 ? -4.93 39.375 -1.644 1 97.69 150 ARG A N 1
ATOM 1111 C CA . ARG A 1 150 ? -5.336 40.438 -2.578 1 97.69 150 ARG A CA 1
ATOM 1112 C C . ARG A 1 150 ? -6.266 41.438 -1.905 1 97.69 150 ARG A C 1
ATOM 1114 O O . ARG A 1 150 ? -6.359 42.594 -2.336 1 97.69 150 ARG A O 1
ATOM 1121 N N . LYS A 1 151 ? -6.902 41 -0.865 1 97.75 151 LYS A N 1
ATOM 1122 C CA . LYS A 1 151 ? -7.828 41.875 -0.149 1 97.75 151 LYS A CA 1
ATOM 1123 C C . LYS A 1 151 ? -7.199 42.406 1.133 1 97.75 151 LYS A C 1
ATOM 1125 O O . LYS A 1 151 ? -7.867 43.062 1.93 1 97.75 151 LYS A O 1
ATOM 1130 N N . GLY A 1 152 ? -5.977 42.031 1.372 1 97.94 152 GLY A N 1
ATOM 1131 C CA . GLY A 1 152 ? -5.27 42.5 2.543 1 97.94 152 GLY A CA 1
ATOM 1132 C C . GLY A 1 152 ? -5.527 41.688 3.787 1 97.94 152 GLY A C 1
ATOM 1133 O O . GLY A 1 152 ? -5.332 42.156 4.906 1 97.94 152 GLY A O 1
ATOM 1134 N N . TYR A 1 153 ? -6.059 40.5 3.646 1 98.62 153 TYR A N 1
ATOM 1135 C CA . TYR A 1 153 ? -6.348 39.594 4.766 1 98.62 153 TYR A CA 1
ATOM 1136 C C . TYR A 1 153 ? -5.367 38.438 4.809 1 98.62 153 TYR A C 1
ATOM 1138 O O . TYR A 1 153 ? -4.648 38.188 3.836 1 98.62 153 TYR A O 1
ATOM 1146 N N . ALA A 1 154 ? -5.289 37.781 5.91 1 98.69 154 ALA A N 1
ATOM 1147 C CA . ALA A 1 154 ? -4.453 36.594 6.094 1 98.69 154 ALA A CA 1
ATOM 1148 C C . ALA A 1 154 ? -5.012 35.688 7.188 1 98.69 154 ALA A C 1
ATOM 1150 O O . ALA A 1 154 ? -5.891 36.094 7.953 1 98.69 154 ALA A O 1
ATOM 1151 N N . LEU A 1 155 ? -4.582 34.469 7.219 1 98.5 155 LEU A N 1
ATOM 1152 C CA . LEU A 1 155 ? -4.844 33.469 8.242 1 98.5 155 LEU A CA 1
ATOM 1153 C C . LEU A 1 155 ? -3.58 32.688 8.57 1 98.5 155 LEU A C 1
ATOM 1155 O O . LEU A 1 155 ? -2.693 32.531 7.723 1 98.5 155 LEU A O 1
ATOM 1159 N N . PRO A 1 156 ? -3.459 32.219 9.836 1 98.19 156 PRO A N 1
ATOM 1160 C CA . PRO A 1 156 ? -2.393 31.234 10.055 1 98.19 156 PRO A CA 1
ATOM 1161 C C . PRO A 1 156 ? -2.641 29.906 9.32 1 98.19 156 PRO A C 1
ATOM 1163 O O . PRO A 1 156 ? -3.762 29.406 9.328 1 98.19 156 PRO A O 1
ATOM 1166 N N . HIS A 1 157 ? -1.683 29.406 8.68 1 97.06 157 HIS A N 1
ATOM 1167 C CA . HIS A 1 157 ? -1.801 28.125 7.984 1 97.06 157 HIS A CA 1
ATOM 1168 C C . HIS A 1 157 ? -0.428 27.531 7.691 1 97.06 157 HIS A C 1
ATOM 1170 O O . HIS A 1 157 ? 0.595 28.203 7.883 1 97.06 157 HIS A O 1
ATOM 1176 N N . GLY A 1 158 ? -0.489 26.297 7.289 1 96.5 158 GLY A N 1
ATOM 1177 C CA . GLY A 1 158 ? 0.731 25.562 6.992 1 96.5 158 GLY A CA 1
ATOM 1178 C C . GLY A 1 158 ? 1.379 25.984 5.688 1 96.5 158 GLY A C 1
ATOM 1179 O O . GLY A 1 158 ? 1.003 27 5.105 1 96.5 158 GLY A O 1
ATOM 1180 N N . THR A 1 159 ? 2.371 25.219 5.254 1 94.31 159 THR A N 1
ATOM 1181 C CA . THR A 1 159 ? 3.246 25.703 4.195 1 94.31 159 THR A CA 1
ATOM 1182 C C . THR A 1 159 ? 3.078 24.875 2.928 1 94.31 159 THR A C 1
ATOM 1184 O O . THR A 1 159 ? 3.842 25.016 1.972 1 94.31 159 THR A O 1
ATOM 1187 N N . CYS A 1 160 ? 2.158 23.984 2.883 1 94.44 160 CYS A N 1
ATOM 1188 C CA . CYS A 1 160 ? 1.859 23.234 1.667 1 94.44 160 CYS A CA 1
ATOM 1189 C C . CYS A 1 160 ? 0.559 23.719 1.035 1 94.44 160 CYS A C 1
ATOM 1191 O O . CYS A 1 160 ? -0.521 23.5 1.593 1 94.44 160 CYS A O 1
ATOM 1193 N N . PRO A 1 161 ? 0.673 24.25 -0.114 1 95.81 161 PRO A N 1
ATOM 1194 C CA . PRO A 1 161 ? -0.492 24.906 -0.705 1 95.81 161 PRO A CA 1
ATOM 1195 C C . PRO A 1 161 ? -1.636 23.938 -0.997 1 95.81 161 PRO A C 1
ATOM 1197 O O . PRO A 1 161 ? -2.805 24.328 -0.979 1 95.81 161 PRO A O 1
ATOM 1200 N N . GLY A 1 162 ? -1.336 22.703 -1.218 1 95.69 162 GLY A N 1
ATOM 1201 C CA . GLY A 1 162 ? -2.348 21.734 -1.616 1 95.69 162 GLY A CA 1
ATOM 1202 C C . GLY A 1 162 ? -3.113 21.156 -0.442 1 95.69 162 GLY A C 1
ATOM 1203 O O . GLY A 1 162 ? -4.109 20.453 -0.63 1 95.69 162 GLY A O 1
ATOM 1204 N N . VAL A 1 163 ? -2.727 21.438 0.788 1 96.75 163 VAL A N 1
ATOM 1205 C CA . VAL A 1 163 ? -3.432 20.953 1.977 1 96.75 163 VAL A CA 1
ATOM 1206 C C . VAL A 1 163 ? -4.836 21.562 2.014 1 96.75 163 VAL A C 1
ATOM 1208 O O . VAL A 1 163 ? -5.027 22.734 1.725 1 96.75 163 VAL A O 1
ATOM 1211 N N . GLY A 1 164 ? -5.832 20.734 2.293 1 96.75 164 GLY A N 1
ATOM 1212 C CA . GLY A 1 164 ? -7.207 21.203 2.408 1 96.75 164 GLY A CA 1
ATOM 1213 C C . GLY A 1 164 ? -7.457 22.016 3.662 1 96.75 164 GLY A C 1
ATOM 1214 O O . GLY A 1 164 ? -6.934 21.688 4.73 1 96.75 164 GLY A O 1
ATOM 1215 N N . ILE A 1 165 ? -8.266 23.016 3.486 1 97.56 165 ILE A N 1
ATOM 1216 C CA . ILE A 1 165 ? -8.531 23.938 4.586 1 97.56 165 ILE A CA 1
ATOM 1217 C C . ILE A 1 165 ? -9.328 23.219 5.676 1 97.56 165 ILE A C 1
ATOM 1219 O O . ILE A 1 165 ? -9.148 23.5 6.867 1 97.56 165 ILE A O 1
ATOM 1223 N N . ALA A 1 166 ? -10.18 22.234 5.305 1 97.75 166 ALA A N 1
ATOM 1224 C CA . ALA A 1 166 ? -11.094 21.594 6.25 1 97.75 166 ALA A CA 1
ATOM 1225 C C . ALA A 1 166 ? -10.328 20.797 7.297 1 97.75 166 ALA A C 1
ATOM 1227 O O . ALA A 1 166 ? -10.344 21.141 8.484 1 97.75 166 ALA A O 1
ATOM 1228 N N . GLY A 1 167 ? -9.609 19.797 6.836 1 96.94 167 GLY A N 1
ATOM 1229 C CA . GLY A 1 167 ? -8.828 19 7.773 1 96.94 167 GLY A CA 1
ATOM 1230 C C . GLY A 1 167 ? -7.789 19.812 8.523 1 96.94 167 GLY A C 1
ATOM 1231 O O . GLY A 1 167 ? -7.562 19.594 9.719 1 96.94 167 GLY A O 1
ATOM 1232 N N . HIS A 1 168 ? -7.172 20.781 7.879 1 97.56 168 HIS A N 1
ATOM 1233 C CA . HIS A 1 168 ? -6.141 21.625 8.461 1 97.56 168 HIS A CA 1
ATOM 1234 C C . HIS A 1 168 ? -6.68 22.422 9.648 1 97.56 168 HIS A C 1
ATOM 1236 O O . HIS A 1 168 ? -6.043 22.484 10.703 1 97.56 168 HIS A O 1
ATOM 1242 N N . SER A 1 169 ? -7.879 22.969 9.492 1 97.38 169 SER A N 1
ATOM 1243 C CA . SER A 1 169 ? -8.43 23.859 10.516 1 97.38 169 SER A CA 1
ATOM 1244 C C . SER A 1 169 ? -9.023 23.062 11.672 1 97.38 169 SER A C 1
ATOM 1246 O O . SER A 1 169 ? -8.914 23.453 12.836 1 97.38 169 SER A O 1
ATOM 1248 N N . LEU A 1 170 ? -9.594 21.938 11.336 1 97.81 170 LEU A N 1
ATOM 1249 C CA . LEU A 1 170 ? -10.305 21.172 12.352 1 97.81 170 LEU A CA 1
ATOM 1250 C C . LEU A 1 170 ? -9.328 20.469 13.297 1 97.81 170 LEU A C 1
ATOM 1252 O O . LEU A 1 170 ? -9.711 20.047 14.391 1 97.81 170 LEU A O 1
ATOM 1256 N N . GLY A 1 171 ? -8.094 20.312 12.875 1 97.12 171 GLY A N 1
ATOM 1257 C CA . GLY A 1 171 ? -7.09 19.656 13.695 1 97.12 171 GLY A CA 1
ATOM 1258 C C . GLY A 1 171 ? -6.051 20.609 14.25 1 97.12 171 GLY A C 1
ATOM 1259 O O . GLY A 1 171 ? -5.012 20.172 14.75 1 97.12 171 GLY A O 1
ATOM 1260 N N . GLY A 1 172 ? -6.262 21.875 14.219 1 97.06 172 GLY A N 1
ATOM 1261 C CA . GLY A 1 172 ? -5.355 22.875 14.742 1 97.06 172 GLY A CA 1
ATOM 1262 C C . GLY A 1 172 ? -4.934 23.906 13.703 1 97.06 172 GLY A C 1
ATOM 1263 O O . GLY A 1 172 ? -5.457 25.016 13.68 1 97.06 172 GLY A O 1
ATOM 1264 N N . GLY A 1 173 ? -4.141 23.469 12.789 1 97.75 173 GLY A N 1
ATOM 1265 C CA . GLY A 1 173 ? -3.719 24.344 11.703 1 97.75 173 GLY A CA 1
ATOM 1266 C C . GLY A 1 173 ? -2.547 25.234 12.078 1 97.75 173 GLY A C 1
ATOM 1267 O O . GLY A 1 173 ? -2.697 26.453 12.203 1 97.75 173 GLY A O 1
ATOM 1268 N N . TRP A 1 174 ? -1.403 24.625 12.172 1 97 174 TRP A N 1
ATOM 1269 C CA . TRP A 1 174 ? -0.191 25.359 12.547 1 97 174 TRP A CA 1
ATOM 1270 C C . TRP A 1 174 ? 0.491 25.953 11.32 1 97 174 TRP A C 1
ATOM 1272 O O . TRP A 1 174 ? 0.442 25.375 10.234 1 97 174 TRP A O 1
ATOM 1282 N N . GLY A 1 175 ? 1.13 27.094 11.508 1 97.56 175 GLY A N 1
ATOM 1283 C CA . GLY A 1 175 ? 2.021 27.734 10.547 1 97.56 175 GLY A CA 1
ATOM 1284 C C . GLY A 1 175 ? 3.023 28.672 11.188 1 97.56 175 GLY A C 1
ATOM 1285 O O . GLY A 1 175 ? 3 28.875 12.406 1 97.56 175 GLY A O 1
ATOM 1286 N N . PHE A 1 176 ? 3.859 29.281 10.398 1 98 176 PHE A N 1
ATOM 1287 C CA . PHE A 1 176 ? 4.918 30.141 10.906 1 98 176 PHE A CA 1
ATOM 1288 C C . PHE A 1 176 ? 4.328 31.375 11.586 1 98 176 PHE A C 1
ATOM 1290 O O . PHE A 1 176 ? 4.98 32 12.43 1 98 176 PHE A O 1
ATOM 1297 N N . THR A 1 177 ? 3.094 31.688 11.289 1 98.44 177 THR A N 1
ATOM 1298 C CA . THR A 1 177 ? 2.48 32.906 11.844 1 98.44 177 THR A CA 1
ATOM 1299 C C . THR A 1 177 ? 1.728 32.562 13.133 1 98.44 177 THR A C 1
ATOM 1301 O O . THR A 1 177 ? 1.186 33.469 13.773 1 98.44 177 THR A O 1
ATOM 1304 N N . SER A 1 178 ? 1.731 31.406 13.539 1 98.12 178 SER A N 1
ATOM 1305 C CA . SER A 1 178 ? 0.859 30.938 14.617 1 98.12 178 SER A CA 1
ATOM 1306 C C . SER A 1 178 ? 1.261 31.547 15.961 1 98.12 178 SER A C 1
ATOM 1308 O O . SER A 1 178 ? 0.417 31.734 16.844 1 98.12 178 SER A O 1
ATOM 1310 N N . ARG A 1 179 ? 2.541 31.812 16.203 1 98.31 179 ARG A N 1
ATOM 1311 C CA . ARG A 1 179 ? 2.906 32.438 17.469 1 98.31 179 ARG A CA 1
ATOM 1312 C C . ARG A 1 179 ? 2.162 33.75 17.656 1 98.31 179 ARG A C 1
ATOM 1314 O O . ARG A 1 179 ? 1.762 34.094 18.781 1 98.31 179 ARG A O 1
ATOM 1321 N N . LYS A 1 180 ? 1.999 34.469 16.547 1 98.19 180 LYS A N 1
ATOM 1322 C CA . LYS A 1 180 ? 1.315 35.75 16.625 1 98.19 180 LYS A CA 1
ATOM 1323 C C . LYS A 1 180 ? -0.195 35.594 16.5 1 98.19 180 LYS A C 1
ATOM 1325 O O . LYS A 1 180 ? -0.964 36.25 17.203 1 98.19 180 LYS A O 1
ATOM 1330 N N . TRP A 1 181 ? -0.598 34.719 15.602 1 97.69 181 TRP A N 1
ATOM 1331 C CA . TRP A 1 181 ? -2.004 34.688 15.211 1 97.69 181 TRP A CA 1
ATOM 1332 C C . TRP A 1 181 ? -2.717 33.5 15.828 1 97.69 181 TRP A C 1
ATOM 1334 O O . TRP A 1 181 ? -3.943 33.375 15.758 1 97.69 181 TRP A O 1
ATOM 1344 N N . GLY A 1 182 ? -1.977 32.562 16.469 1 96.81 182 GLY A N 1
ATOM 1345 C CA . GLY A 1 182 ? -2.58 31.391 17.062 1 96.81 182 GLY A CA 1
ATOM 1346 C C . GLY A 1 182 ? -2.852 30.281 16.062 1 96.81 182 GLY A C 1
ATOM 1347 O O . GLY A 1 182 ? -2.264 30.266 14.977 1 96.81 182 GLY A O 1
ATOM 1348 N N . TRP A 1 183 ? -3.631 29.266 16.547 1 97.44 183 TRP A N 1
ATOM 1349 C CA . TRP A 1 183 ? -4.039 28.141 15.719 1 97.44 183 TRP A CA 1
ATOM 1350 C C . TRP A 1 183 ? -5.168 28.547 14.773 1 97.44 183 TRP A C 1
ATOM 1352 O O . TRP A 1 183 ? -6.027 29.359 15.141 1 97.44 183 TRP A O 1
ATOM 1362 N N . LEU A 1 184 ? -5.18 27.938 13.562 1 97.94 184 LEU A N 1
ATOM 1363 C CA . LEU A 1 184 ? -6.258 28.234 12.633 1 97.94 184 LEU A CA 1
ATOM 1364 C C . LEU A 1 184 ? -7.613 27.859 13.227 1 97.94 184 LEU A C 1
ATOM 1366 O O . LEU A 1 184 ? -8.609 28.547 12.984 1 97.94 184 LEU A O 1
ATOM 1370 N N . VAL A 1 185 ? -7.656 26.828 13.977 1 97.62 185 VAL A N 1
ATOM 1371 C CA . VAL A 1 185 ? -8.891 26.359 14.578 1 97.62 185 VAL A CA 1
ATOM 1372 C C . VAL A 1 185 ? -9.523 27.453 15.422 1 97.62 185 VAL A C 1
ATOM 1374 O O . VAL A 1 185 ? -10.742 27.547 15.531 1 97.62 185 VAL A O 1
ATOM 1377 N N . ASP A 1 186 ? -8.75 28.375 15.984 1 96.81 186 ASP A N 1
ATOM 1378 C CA . ASP A 1 186 ? -9.227 29.422 16.875 1 96.81 186 ASP A CA 1
ATOM 1379 C C . ASP A 1 186 ? -9.844 30.578 16.078 1 96.81 186 ASP A C 1
ATOM 1381 O O . ASP A 1 186 ? -10.516 31.438 16.641 1 96.81 186 ASP A O 1
ATOM 1385 N N . HIS A 1 187 ? -9.648 30.562 14.797 1 97.25 187 HIS A N 1
ATOM 1386 C CA . HIS A 1 187 ? -10.18 31.625 13.945 1 97.25 187 HIS A CA 1
ATOM 1387 C C . HIS A 1 187 ? -11.578 31.281 13.445 1 97.25 187 HIS A C 1
ATOM 1389 O O . HIS A 1 187 ? -12.258 32.125 12.859 1 97.25 187 HIS A O 1
ATOM 1395 N N . ILE A 1 188 ? -11.984 30.078 13.695 1 97.62 188 ILE A N 1
ATOM 1396 C CA . ILE A 1 188 ? -13.312 29.656 13.258 1 97.62 188 ILE A CA 1
ATOM 1397 C C . ILE A 1 188 ? -14.383 30.359 14.102 1 97.62 188 ILE A C 1
ATOM 1399 O O . ILE A 1 188 ? -14.375 30.266 15.328 1 97.62 188 ILE A O 1
ATOM 1403 N N . VAL A 1 189 ? -15.344 30.984 13.406 1 97.25 189 VAL A N 1
ATOM 1404 C CA . VAL A 1 189 ? -16.391 31.672 14.156 1 97.25 189 VAL A CA 1
ATOM 1405 C C . VAL A 1 189 ? -17.75 31.062 13.844 1 97.25 189 VAL A C 1
ATOM 1407 O O . VAL A 1 189 ? -18.719 31.281 14.57 1 97.25 189 VAL A O 1
ATOM 1410 N N . SER A 1 190 ? -17.781 30.328 12.797 1 97.5 190 SER A N 1
ATOM 1411 C CA . SER A 1 190 ? -19 29.625 12.438 1 97.5 190 SER A CA 1
ATOM 1412 C C . SER A 1 190 ? -18.719 28.453 11.5 1 97.5 190 SER A C 1
ATOM 1414 O O . SER A 1 190 ? -17.75 28.484 10.75 1 97.5 190 SER A O 1
ATOM 1416 N N . LEU A 1 191 ? -19.547 27.422 11.602 1 98.44 191 LEU A N 1
ATOM 1417 C CA . LEU A 1 191 ? -19.453 26.234 10.75 1 98.44 191 LEU A CA 1
ATOM 1418 C C . LEU A 1 191 ? -20.828 25.859 10.195 1 98.44 191 LEU A C 1
ATOM 1420 O O . LEU A 1 191 ? -21.812 25.844 10.93 1 98.44 191 LEU A O 1
ATOM 1424 N N . GLU A 1 192 ? -20.891 25.656 8.867 1 98.81 192 GLU A N 1
ATOM 1425 C CA . GLU A 1 192 ? -22.016 24.891 8.336 1 98.81 192 GLU A CA 1
ATOM 1426 C C . GLU A 1 192 ? -21.75 23.391 8.406 1 98.81 192 GLU A C 1
ATOM 1428 O O . GLU A 1 192 ? -20.719 22.922 7.906 1 98.81 192 GLU A O 1
ATOM 1433 N N . PHE A 1 193 ? -22.656 22.703 9.008 1 98.62 193 PHE A N 1
ATOM 1434 C CA . PHE A 1 193 ? -22.391 21.328 9.422 1 98.62 193 PHE A CA 1
ATOM 1435 C C . PHE A 1 193 ? -23.547 20.422 9.023 1 98.62 193 PHE A C 1
ATOM 1437 O O . PHE A 1 193 ? -24.719 20.797 9.188 1 98.62 193 PHE A O 1
ATOM 1444 N N . VAL A 1 194 ? -23.219 19.312 8.398 1 98.81 194 VAL A N 1
ATOM 1445 C CA . VAL A 1 194 ? -24.188 18.266 8.086 1 98.81 194 VAL A CA 1
ATOM 1446 C C . VAL A 1 194 ? -24.062 17.125 9.086 1 98.81 194 VAL A C 1
ATOM 1448 O O . VAL A 1 194 ? -23.031 16.469 9.164 1 98.81 194 VAL A O 1
ATOM 1451 N N . ASP A 1 195 ? -25.094 16.875 9.859 1 98.38 195 ASP A N 1
ATOM 1452 C CA . ASP A 1 195 ? -25.047 15.797 10.844 1 98.38 195 ASP A CA 1
ATOM 1453 C C . ASP A 1 195 ? -25.438 14.461 10.219 1 98.38 195 ASP A C 1
ATOM 1455 O O . ASP A 1 195 ? -25.656 14.375 9.008 1 98.38 195 ASP A O 1
ATOM 1459 N N . VAL A 1 196 ? -25.453 13.383 11 1 98.12 196 VAL A N 1
ATOM 1460 C CA . VAL A 1 196 ? -25.594 12.016 10.492 1 98.12 196 VAL A CA 1
ATOM 1461 C C . VAL A 1 196 ? -27 11.828 9.914 1 98.12 196 VAL A C 1
ATOM 1463 O O . VAL A 1 196 ? -27.203 10.953 9.07 1 98.12 196 VAL A O 1
ATOM 1466 N N . GLU A 1 197 ? -27.938 12.664 10.328 1 97.5 197 GLU A N 1
ATOM 1467 C CA . GLU A 1 197 ? -29.297 12.578 9.812 1 97.5 197 GLU A CA 1
ATOM 1468 C C . GLU A 1 197 ? -29.453 13.398 8.539 1 97.5 197 GLU A C 1
ATOM 1470 O O . GLU A 1 197 ? -30.531 13.391 7.918 1 97.5 197 GLU A O 1
ATOM 1475 N N . GLY A 1 198 ? -28.375 14.102 8.141 1 98.12 198 GLY A N 1
ATOM 1476 C CA . GLY A 1 198 ? -28.422 14.922 6.938 1 98.12 198 GLY A CA 1
ATOM 1477 C C . GLY A 1 198 ? -28.984 16.312 7.184 1 98.12 198 GLY A C 1
ATOM 1478 O O . GLY A 1 198 ? -29.422 16.984 6.25 1 98.12 198 GLY A O 1
ATOM 1479 N N . ASN A 1 199 ? -29.141 16.688 8.391 1 98.38 199 ASN A N 1
ATOM 1480 C CA . ASN A 1 199 ? -29.531 18.062 8.703 1 98.38 199 ASN A CA 1
ATOM 1481 C C . ASN A 1 199 ? -28.375 19.031 8.523 1 98.38 199 ASN A C 1
ATOM 1483 O O . ASN A 1 199 ? -27.25 18.75 8.938 1 98.38 199 ASN A O 1
ATOM 1487 N N . ILE A 1 200 ? -28.688 20.109 7.855 1 98.69 200 ILE A N 1
ATOM 1488 C CA . ILE A 1 200 ? -27.703 21.188 7.727 1 98.69 200 ILE A CA 1
ATOM 1489 C C . ILE A 1 200 ? -27.875 22.188 8.867 1 98.69 200 ILE A C 1
ATOM 1491 O O . ILE A 1 200 ? -28.969 22.734 9.055 1 98.69 200 ILE A O 1
ATOM 1495 N N . LYS A 1 201 ? -26.844 22.328 9.617 1 98.12 201 LYS A N 1
ATOM 1496 C CA . LYS A 1 201 ? -26.859 23.188 10.797 1 98.12 201 LYS A CA 1
ATOM 1497 C C . LYS A 1 201 ? -25.797 24.281 10.695 1 98.12 201 LYS A C 1
ATOM 1499 O O . LYS A 1 201 ? -24.797 24.109 9.992 1 98.12 201 LYS A O 1
ATOM 1504 N N . LEU A 1 202 ? -26.125 25.359 11.32 1 98.44 202 LEU A N 1
ATOM 1505 C CA . LEU A 1 202 ? -25.109 26.391 11.539 1 98.44 202 LEU A CA 1
ATOM 1506 C C . LEU A 1 202 ? -24.656 26.391 12.992 1 98.44 202 LEU A C 1
ATOM 1508 O O . LEU A 1 202 ? -25.469 26.578 13.906 1 98.44 202 LEU A O 1
ATOM 1512 N N . LEU A 1 203 ? -23.406 26.141 13.211 1 98.12 203 LEU A N 1
ATOM 1513 C CA . LEU A 1 203 ? -22.828 26.078 14.555 1 98.12 203 LEU A CA 1
ATOM 1514 C C . LEU A 1 203 ? -21.953 27.297 14.828 1 98.12 203 LEU A C 1
ATOM 1516 O O . LEU A 1 203 ? -21.234 27.766 13.938 1 98.12 203 LEU A O 1
ATOM 1520 N N . SER A 1 204 ? -22 27.781 15.977 1 96.88 204 SER A N 1
ATOM 1521 C CA . SER A 1 204 ? -21.203 28.906 16.438 1 96.88 204 SER A CA 1
ATOM 1522 C C . SER A 1 204 ? -21.141 28.938 17.969 1 96.88 204 SER A C 1
ATOM 1524 O O . SER A 1 204 ? -21.625 28.031 18.641 1 96.88 204 SER A O 1
ATOM 1526 N N . SER A 1 205 ? -20.484 30.016 18.453 1 95.5 205 SER A N 1
ATOM 1527 C CA . SER A 1 205 ? -20.375 30.172 19.906 1 95.5 205 SER A CA 1
ATOM 1528 C C . SER A 1 205 ? -21.734 30.406 20.547 1 95.5 205 SER A C 1
ATOM 1530 O O . SER A 1 205 ? -21.891 30.234 21.766 1 95.5 205 SER A O 1
ATOM 1532 N N . SER A 1 206 ? -22.766 30.688 19.766 1 95.25 206 SER A N 1
ATOM 1533 C CA . SER A 1 206 ? -24.109 30.938 20.281 1 95.25 206 SER A CA 1
ATOM 1534 C C . SER A 1 206 ? -24.938 29.672 20.312 1 95.25 206 SER A C 1
ATOM 1536 O O . SER A 1 206 ? -26.078 29.672 20.797 1 95.25 206 SER A O 1
ATOM 1538 N N . SER A 1 207 ? -24.344 28.641 19.781 1 96.38 207 SER A N 1
ATOM 1539 C CA . SER A 1 207 ? -25.078 27.375 19.75 1 96.38 207 SER A CA 1
ATOM 1540 C C . SER A 1 207 ? -25.375 26.875 21.172 1 96.38 207 SER A C 1
ATOM 1542 O O . SER A 1 207 ? -24.641 27.203 22.109 1 96.38 207 SER A O 1
ATOM 1544 N N . ALA A 1 208 ? -26.453 26.109 21.312 1 96.62 208 ALA A N 1
ATOM 1545 C CA . ALA A 1 208 ? -26.859 25.594 22.625 1 96.62 208 ALA A CA 1
ATOM 1546 C C . ALA A 1 208 ? -27.125 24.094 22.562 1 96.62 208 ALA A C 1
ATOM 1548 O O . ALA A 1 208 ? -27.266 23.516 21.469 1 96.62 208 ALA A O 1
ATOM 1549 N N . GLY A 1 209 ? -27.062 23.438 23.734 1 96 209 GLY A N 1
ATOM 1550 C CA . GLY A 1 209 ? -27.359 22.016 23.797 1 96 209 GLY A CA 1
ATOM 1551 C C . GLY A 1 209 ? -26.359 21.172 23.031 1 96 209 GLY A C 1
ATOM 1552 O O . GLY A 1 209 ? -25.156 21.359 23.141 1 96 209 GLY A O 1
ATOM 1553 N N . MET A 1 210 ? -26.938 20.266 22.281 1 95.88 210 MET A N 1
ATOM 1554 C CA . MET A 1 210 ? -26.109 19.344 21.5 1 95.88 210 MET A CA 1
ATOM 1555 C C . MET A 1 210 ? -25.281 20.125 20.469 1 95.88 210 MET A C 1
ATOM 1557 O O . MET A 1 210 ? -24.141 19.734 20.172 1 95.88 210 MET A O 1
ATOM 1561 N N . ASP A 1 211 ? -25.859 21.109 19.953 1 97.62 211 ASP A N 1
ATOM 1562 C CA . ASP A 1 211 ? -25.141 21.922 18.969 1 97.62 211 ASP A CA 1
ATOM 1563 C C . ASP A 1 211 ? -23.938 22.609 19.609 1 97.62 211 ASP A C 1
ATOM 1565 O O . ASP A 1 211 ? -22.906 22.797 18.938 1 97.62 211 ASP A O 1
ATOM 1569 N N . ALA A 1 212 ? -24.062 23 20.828 1 97.19 212 ALA A N 1
ATOM 1570 C CA . ALA A 1 212 ? -22.922 23.562 21.547 1 97.19 212 ALA A CA 1
ATOM 1571 C C . ALA A 1 212 ? -21.828 22.531 21.734 1 97.19 212 ALA A C 1
ATOM 1573 O O . ALA A 1 212 ? -20.641 22.844 21.625 1 97.19 212 ALA A O 1
ATOM 1574 N N . GLU A 1 213 ? -22.234 21.297 22.047 1 97.5 213 GLU A N 1
ATOM 1575 C CA . GLU A 1 213 ? -21.266 20.219 22.203 1 97.5 213 GLU A CA 1
ATOM 1576 C C . GLU A 1 213 ? -20.547 19.938 20.891 1 97.5 213 GLU A C 1
ATOM 1578 O O . GLU A 1 213 ? -19.344 19.672 20.875 1 97.5 213 GLU A O 1
ATOM 1583 N N . LEU A 1 214 ? -21.266 19.969 19.828 1 98.25 214 LEU A N 1
ATOM 1584 C CA . LEU A 1 214 ? -20.672 19.734 18.516 1 98.25 214 LEU A CA 1
ATOM 1585 C C . LEU A 1 214 ? -19.719 20.875 18.141 1 98.25 214 LEU A C 1
ATOM 1587 O O . LEU A 1 214 ? -18.641 20.625 17.594 1 98.25 214 LEU A O 1
ATOM 1591 N N . TRP A 1 215 ? -20.141 22.125 18.406 1 97.62 215 TRP A N 1
ATOM 1592 C CA . TRP A 1 215 ? -19.266 23.266 18.188 1 97.62 215 TRP A CA 1
ATOM 1593 C C . TRP A 1 215 ? -17.938 23.094 18.906 1 97.62 215 TRP A C 1
ATOM 1595 O O . TRP A 1 215 ? -16.875 23.312 18.312 1 97.62 215 TRP A O 1
ATOM 1605 N N . TRP A 1 216 ? -18.047 22.625 20.109 1 97.81 216 TRP A N 1
ATOM 1606 C CA . TRP A 1 216 ? -16.859 22.359 20.922 1 97.81 216 TRP A CA 1
ATOM 1607 C C . TRP A 1 216 ? -16.016 21.25 20.312 1 97.81 216 TRP A C 1
ATOM 1609 O O . TRP A 1 216 ? -14.812 21.406 20.109 1 97.81 216 TRP A O 1
ATOM 1619 N N . ALA A 1 217 ? -16.594 20.141 19.953 1 98.5 217 ALA A N 1
ATOM 1620 C CA . ALA A 1 217 ? -15.906 18.922 19.547 1 98.5 217 ALA A CA 1
ATOM 1621 C C . ALA A 1 217 ? -15.25 19.094 18.172 1 98.5 217 ALA A C 1
ATOM 1623 O O . ALA A 1 217 ? -14.156 18.578 17.938 1 98.5 217 ALA A O 1
ATOM 1624 N N . LEU A 1 218 ? -15.914 19.812 17.266 1 98.31 218 LEU A N 1
ATOM 1625 C CA . LEU A 1 218 ? -15.445 19.953 15.898 1 98.31 218 LEU A CA 1
ATOM 1626 C C . LEU A 1 218 ? -14.148 20.766 15.852 1 98.31 218 LEU A C 1
ATOM 1628 O O . LEU A 1 218 ? -13.344 20.609 14.93 1 98.31 218 LEU A O 1
ATOM 1632 N N . ARG A 1 219 ? -13.984 21.625 16.781 1 97.88 219 ARG A N 1
ATOM 1633 C CA . ARG A 1 219 ? -12.789 22.453 16.844 1 97.88 219 ARG A CA 1
ATOM 1634 C C . ARG A 1 219 ? -11.68 21.766 17.641 1 97.88 219 ARG A C 1
ATOM 1636 O O . ARG A 1 219 ? -11.281 22.234 18.703 1 97.88 219 ARG A O 1
ATOM 1643 N N . GLY A 1 220 ? -11.102 20.766 17.031 1 97.62 220 GLY A N 1
ATOM 1644 C CA . GLY A 1 220 ? -10.047 19.938 17.609 1 97.62 220 GLY A CA 1
ATOM 1645 C C . GLY A 1 220 ? -10.156 18.469 17.234 1 97.62 220 GLY A C 1
ATOM 1646 O O . GLY A 1 220 ? -9.148 17.766 17.156 1 97.62 220 GLY A O 1
ATOM 1647 N N . ALA A 1 221 ? -11.312 17.969 17 1 97.69 221 ALA A N 1
ATOM 1648 C CA . ALA A 1 221 ? -11.562 16.562 16.703 1 97.69 221 ALA A CA 1
ATOM 1649 C C . ALA A 1 221 ? -12.586 16.422 15.578 1 97.69 221 ALA A C 1
ATOM 1651 O O . ALA A 1 221 ? -13.312 15.422 15.523 1 97.69 221 ALA A O 1
ATOM 1652 N N . GLY A 1 222 ? -12.641 17.312 14.711 1 93.62 222 GLY A N 1
ATOM 1653 C CA . GLY A 1 222 ? -13.766 17.422 13.797 1 93.62 222 GLY A CA 1
ATOM 1654 C C . GLY A 1 222 ? -13.586 16.594 12.531 1 93.62 222 GLY A C 1
ATOM 1655 O O . GLY A 1 222 ? -14.539 16.344 11.797 1 93.62 222 GLY A O 1
ATOM 1656 N N . ALA A 1 223 ? -12.406 16.141 12.266 1 90.56 223 ALA A N 1
ATOM 1657 C CA . ALA A 1 223 ? -12.18 15.43 11.016 1 90.56 223 ALA A CA 1
ATOM 1658 C C . ALA A 1 223 ? -12.836 14.047 11.039 1 90.56 223 ALA A C 1
ATOM 1660 O O . ALA A 1 223 ? -12.336 13.133 11.695 1 90.56 223 ALA A O 1
ATOM 1661 N N . ASN A 1 224 ? -13.891 13.898 10.359 1 94.25 224 ASN A N 1
ATOM 1662 C CA . ASN A 1 224 ? -14.648 12.695 10.031 1 94.25 224 ASN A CA 1
ATOM 1663 C C . ASN A 1 224 ? -15.086 11.945 11.297 1 94.25 224 ASN A C 1
ATOM 1665 O O . ASN A 1 224 ? -15.016 10.719 11.344 1 94.25 224 ASN A O 1
ATOM 1669 N N . ASN A 1 225 ? -15.445 12.586 12.328 1 97.12 225 ASN A N 1
ATOM 1670 C CA . ASN A 1 225 ? -15.867 11.945 13.57 1 97.12 225 ASN A CA 1
ATOM 1671 C C . ASN A 1 225 ? -17.359 12.133 13.82 1 97.12 225 ASN A C 1
ATOM 1673 O O . ASN A 1 225 ? -18.016 11.234 14.344 1 97.12 225 ASN A O 1
ATOM 1677 N N . PHE A 1 226 ? -17.953 13.281 13.398 1 98.12 226 PHE A N 1
ATOM 1678 C CA . PHE A 1 226 ? -19.281 13.625 13.875 1 98.12 226 PHE A CA 1
ATOM 1679 C C . PHE A 1 226 ? -20.219 13.953 12.711 1 98.12 226 PHE A C 1
ATOM 1681 O O . PHE A 1 226 ? -21.438 14.008 12.875 1 98.12 226 PHE A O 1
ATOM 1688 N N . GLY A 1 227 ? -19.734 14.211 11.641 1 98.31 227 GLY A N 1
ATOM 1689 C CA . GLY A 1 227 ? -20.406 14.695 10.453 1 98.31 227 GLY A CA 1
ATOM 1690 C C . GLY A 1 227 ? -19.469 15.375 9.469 1 98.31 227 GLY A C 1
ATOM 1691 O O . GLY A 1 227 ? -18.266 15.086 9.445 1 98.31 227 GLY A O 1
ATOM 1692 N N . ILE A 1 228 ? -20.078 16.203 8.594 1 98.62 228 ILE A N 1
ATOM 1693 C CA . ILE A 1 228 ? -19.266 16.875 7.578 1 98.62 228 ILE A CA 1
ATOM 1694 C C . ILE A 1 228 ? -19.453 18.391 7.688 1 98.62 228 ILE A C 1
ATOM 1696 O O . ILE A 1 228 ? -20.578 18.891 7.641 1 98.62 228 ILE A O 1
ATOM 1700 N N . VAL A 1 229 ? -18.359 19.094 7.879 1 98.81 229 VAL A N 1
ATOM 1701 C CA . VAL A 1 229 ? -18.406 20.547 7.762 1 98.81 229 VAL A CA 1
ATOM 1702 C C . VAL A 1 229 ? -18.281 20.953 6.293 1 98.81 229 VAL A C 1
ATOM 1704 O O . VAL A 1 229 ? -17.328 20.578 5.613 1 98.81 229 VAL A O 1
ATOM 1707 N N . THR A 1 230 ? -19.234 21.688 5.82 1 98.75 230 THR A N 1
ATOM 1708 C CA . THR A 1 230 ? -19.266 22.016 4.398 1 98.75 230 THR A CA 1
ATOM 1709 C C . THR A 1 230 ? -18.781 23.438 4.152 1 98.75 230 THR A C 1
ATOM 1711 O O . THR A 1 230 ? -18.469 23.812 3.018 1 98.75 230 THR A O 1
ATOM 1714 N N . SER A 1 231 ? -18.75 24.188 5.238 1 98.69 231 SER A N 1
ATOM 1715 C CA . SER A 1 231 ? -18.297 25.578 5.113 1 98.69 231 SER A CA 1
ATOM 1716 C C . SER A 1 231 ? -17.75 26.109 6.438 1 98.69 231 SER A C 1
ATOM 1718 O O . SER A 1 231 ? -18.234 25.734 7.508 1 98.69 231 SER A O 1
ATOM 1720 N N . PHE A 1 232 ? -16.781 26.953 6.32 1 98.69 232 PHE A N 1
ATOM 1721 C CA . PHE A 1 232 ? -16.125 27.578 7.457 1 98.69 232 PHE A CA 1
ATOM 1722 C C . PHE A 1 232 ? -16.172 29.109 7.344 1 98.69 232 PHE A C 1
ATOM 1724 O O . PHE A 1 232 ? -15.984 29.656 6.262 1 98.69 232 PHE A O 1
ATOM 1731 N N . THR A 1 233 ? -16.438 29.766 8.406 1 98.75 233 THR A N 1
ATOM 1732 C CA . THR A 1 233 ? -16.188 31.203 8.5 1 98.75 233 THR A CA 1
ATOM 1733 C C . THR A 1 233 ? -15.055 31.484 9.492 1 98.75 233 THR A C 1
ATOM 1735 O O . THR A 1 233 ? -15.094 31.016 10.633 1 98.75 233 THR A O 1
ATOM 1738 N N . TYR A 1 234 ? -14.125 32.25 9.031 1 98.31 234 TYR A N 1
ATOM 1739 C CA . TYR A 1 234 ? -12.969 32.594 9.852 1 98.31 234 TYR A CA 1
ATOM 1740 C C . TYR A 1 234 ? -12.914 34.094 10.086 1 98.31 234 TYR A C 1
ATOM 1742 O O . TYR A 1 234 ? -13.203 34.906 9.188 1 98.31 234 TYR A O 1
ATOM 1750 N N . VAL A 1 235 ? -12.57 34.531 11.258 1 97.81 235 VAL A N 1
ATOM 1751 C CA . VAL A 1 235 ? -12.102 35.906 11.461 1 97.81 235 VAL A CA 1
ATOM 1752 C C . VAL A 1 235 ? -10.688 36.062 10.93 1 97.81 235 VAL A C 1
ATOM 1754 O O . VAL A 1 235 ? -9.828 35.188 11.164 1 97.81 235 VAL A O 1
ATOM 1757 N N . THR A 1 236 ? -10.453 37.125 10.195 1 98.44 236 THR A N 1
ATOM 1758 C CA . THR A 1 236 ? -9.195 37.25 9.469 1 98.44 236 THR A CA 1
ATOM 1759 C C . THR A 1 236 ? -8.219 38.156 10.219 1 98.44 236 THR A C 1
ATOM 1761 O O . THR A 1 236 ? -8.609 38.844 11.164 1 98.44 236 THR A O 1
ATOM 1764 N N . GLU A 1 237 ? -6.969 38.062 9.922 1 98.5 237 GLU A N 1
ATOM 1765 C CA . GLU A 1 237 ? -5.914 39 10.289 1 98.5 237 GLU A CA 1
ATOM 1766 C C . GLU A 1 237 ? -5.586 39.938 9.125 1 98.5 237 GLU A C 1
ATOM 1768 O O . GLU A 1 237 ? -5.875 39.625 7.969 1 98.5 237 GLU A O 1
ATOM 1773 N N . ALA A 1 238 ? -5.039 41.062 9.469 1 98.25 238 ALA A N 1
ATOM 1774 C CA . ALA A 1 238 ? -4.504 41.938 8.414 1 98.25 238 ALA A CA 1
ATOM 1775 C C . ALA A 1 238 ? -3.219 41.344 7.832 1 98.25 238 ALA A C 1
ATOM 1777 O O . ALA A 1 238 ? -2.309 40.969 8.57 1 98.25 238 ALA A O 1
ATOM 1778 N N . ALA A 1 239 ? -3.211 41.281 6.512 1 98.38 239 ALA A N 1
ATOM 1779 C CA . ALA A 1 239 ? -1.959 40.875 5.883 1 98.38 239 ALA A CA 1
ATOM 1780 C C . ALA A 1 239 ? -0.819 41.812 6.25 1 98.38 239 ALA A C 1
ATOM 1782 O O . ALA A 1 239 ? -0.998 43.031 6.27 1 98.38 239 ALA A O 1
ATOM 1783 N N . PRO A 1 240 ? 0.303 41.219 6.594 1 97.62 240 PRO A N 1
ATOM 1784 C CA . PRO A 1 240 ? 1.408 42.125 6.949 1 97.62 240 PRO A CA 1
ATOM 1785 C C . PRO A 1 240 ? 1.898 42.938 5.77 1 97.62 240 PRO A C 1
ATOM 1787 O O . PRO A 1 240 ? 1.938 42.469 4.637 1 97.62 240 PRO A O 1
ATOM 1790 N N . ALA A 1 241 ? 2.287 44.094 6.09 1 96.31 241 ALA A N 1
ATOM 1791 C CA . ALA A 1 241 ? 2.807 45 5.07 1 96.31 241 ALA A CA 1
ATOM 1792 C C . ALA A 1 241 ? 4.25 44.656 4.715 1 96.31 241 ALA A C 1
ATOM 1794 O O . ALA A 1 241 ? 4.723 45 3.625 1 96.31 241 ALA A O 1
ATOM 1795 N N . ALA A 1 242 ? 4.922 44.062 5.629 1 98.12 242 ALA A N 1
ATOM 1796 C CA . ALA A 1 242 ? 6.293 43.625 5.434 1 98.12 242 ALA A CA 1
ATOM 1797 C C . ALA A 1 242 ? 6.52 42.25 6.113 1 98.12 242 ALA A C 1
ATOM 1799 O O . ALA A 1 242 ? 6 42 7.203 1 98.12 242 ALA A O 1
ATOM 1800 N N . VAL A 1 243 ? 7.246 41.469 5.445 1 98.5 243 VAL A N 1
ATOM 1801 C CA . VAL A 1 243 ? 7.543 40.125 5.945 1 98.5 243 VAL A CA 1
ATOM 1802 C C . VAL A 1 243 ? 8.984 39.781 5.609 1 98.5 243 VAL A C 1
ATOM 1804 O O . VAL A 1 243 ? 9.5 40.156 4.555 1 98.5 243 VAL A O 1
ATOM 1807 N N . VAL A 1 244 ? 9.656 39.062 6.512 1 98.81 244 VAL A N 1
ATOM 1808 C CA . VAL A 1 244 ? 10.992 38.531 6.27 1 98.81 244 VAL A CA 1
ATOM 1809 C C . VAL A 1 244 ? 10.961 37 6.316 1 98.81 244 VAL A C 1
ATOM 1811 O O . VAL A 1 244 ? 10.578 36.406 7.328 1 98.81 244 VAL A O 1
ATOM 1814 N N . ASN A 1 245 ? 11.25 36.406 5.172 1 98.69 245 ASN A N 1
ATOM 1815 C CA . ASN A 1 245 ? 11.594 34.969 5.188 1 98.69 245 ASN A CA 1
ATOM 1816 C C . ASN A 1 245 ? 13.07 34.75 5.484 1 98.69 245 ASN A C 1
ATOM 1818 O O . ASN A 1 245 ? 13.93 35.469 4.969 1 98.69 245 ASN A O 1
ATOM 1822 N N . TYR A 1 246 ? 13.383 33.75 6.34 1 98.25 246 TYR A N 1
ATOM 1823 C CA . TYR A 1 246 ? 14.789 33.625 6.703 1 98.25 246 TYR A CA 1
ATOM 1824 C C . TYR A 1 246 ? 15.141 32.156 6.941 1 98.25 246 TYR A C 1
ATOM 1826 O O . TYR A 1 246 ? 14.258 31.328 7.184 1 98.25 246 TYR A O 1
ATOM 1834 N N . GLY A 1 247 ? 16.344 31.812 6.785 1 97.5 247 GLY A N 1
ATOM 1835 C CA . GLY A 1 247 ? 17 30.562 7.145 1 97.5 247 GLY A CA 1
ATOM 1836 C C . GLY A 1 247 ? 18.453 30.75 7.535 1 97.5 247 GLY A C 1
ATOM 1837 O O . GLY A 1 247 ? 19.25 31.266 6.754 1 97.5 247 GLY A O 1
ATOM 1838 N N . ILE A 1 248 ? 18.734 30.438 8.781 1 97.12 248 ILE A N 1
ATOM 1839 C CA . ILE A 1 248 ? 20.109 30.531 9.297 1 97.12 248 ILE A CA 1
ATOM 1840 C C . ILE A 1 248 ? 20.656 29.125 9.531 1 97.12 248 ILE A C 1
ATOM 1842 O O . ILE A 1 248 ? 20.125 28.375 10.336 1 97.12 248 ILE A O 1
ATOM 1846 N N . SER A 1 249 ? 21.766 28.812 8.891 1 94.94 249 SER A N 1
ATOM 1847 C CA . SER A 1 249 ? 22.312 27.469 8.898 1 94.94 249 SER A CA 1
ATOM 1848 C C . SER A 1 249 ? 23.469 27.344 9.891 1 94.94 249 SER A C 1
ATOM 1850 O O . SER A 1 249 ? 24.188 28.312 10.133 1 94.94 249 SER A O 1
ATOM 1852 N N . PHE A 1 250 ? 23.609 26.141 10.406 1 94.5 250 PHE A N 1
ATOM 1853 C CA . PHE A 1 250 ? 24.688 25.812 11.328 1 94.5 250 PHE A CA 1
ATOM 1854 C C . PHE A 1 250 ? 25.297 24.453 11 1 94.5 250 PHE A C 1
ATOM 1856 O O . PHE A 1 250 ? 24.609 23.578 10.477 1 94.5 250 PHE A O 1
ATOM 1863 N N . SER A 1 251 ? 26.578 24.125 11.219 1 85.75 251 SER A N 1
ATOM 1864 C CA . SER A 1 251 ? 27.281 23.031 10.57 1 85.75 251 SER A CA 1
ATOM 1865 C C . SER A 1 251 ? 27.547 21.875 11.539 1 85.75 251 SER A C 1
ATOM 1867 O O . SER A 1 251 ? 27.625 20.719 11.133 1 85.75 251 SER A O 1
ATOM 1869 N N . SER A 1 252 ? 27.844 22.016 12.836 1 88.88 252 SER A N 1
ATOM 1870 C CA . SER A 1 252 ? 28.281 20.906 13.68 1 88.88 252 SER A CA 1
ATOM 1871 C C . SER A 1 252 ? 27.156 20.438 14.609 1 88.88 252 SER A C 1
ATOM 1873 O O . SER A 1 252 ? 26.234 21.203 14.898 1 88.88 252 SER A O 1
ATOM 1875 N N . LYS A 1 253 ? 27.328 19.109 14.922 1 91.5 253 LYS A N 1
ATOM 1876 C CA . LYS A 1 253 ? 26.422 18.516 15.891 1 91.5 253 LYS A CA 1
ATOM 1877 C C . LYS A 1 253 ? 26.359 19.359 17.156 1 91.5 253 LYS A C 1
ATOM 1879 O O . LYS A 1 253 ? 25.266 19.641 17.672 1 91.5 253 LYS A O 1
ATOM 1884 N N . SER A 1 254 ? 27.484 19.734 17.609 1 93.06 254 SER A N 1
ATOM 1885 C CA . SER A 1 254 ? 27.547 20.516 18.844 1 93.06 254 SER A CA 1
ATOM 1886 C C . SER A 1 254 ? 26.891 21.875 18.656 1 93.06 254 SER A C 1
ATOM 1888 O O . SER A 1 254 ? 26.203 22.375 19.547 1 93.06 254 SER A O 1
ATOM 1890 N N . ASP A 1 255 ? 27.141 22.547 17.5 1 94.81 255 ASP A N 1
ATOM 1891 C CA . ASP A 1 255 ? 26.484 23.812 17.203 1 94.81 255 ASP A CA 1
ATOM 1892 C C . ASP A 1 255 ? 24.969 23.672 17.203 1 94.81 255 ASP A C 1
ATOM 1894 O O . ASP A 1 255 ? 24.266 24.5 17.781 1 94.81 255 ASP A O 1
ATOM 1898 N N . CYS A 1 256 ? 24.547 22.641 16.594 1 95.19 256 CYS A N 1
ATOM 1899 C CA . CYS A 1 256 ? 23.109 22.438 16.453 1 95.19 256 CYS A CA 1
ATOM 1900 C C . CYS A 1 256 ? 22.453 22.188 17.812 1 95.19 256 CYS A C 1
ATOM 1902 O O . CYS A 1 256 ? 21.328 22.609 18.062 1 95.19 256 CYS A O 1
ATOM 1904 N N . ALA A 1 257 ? 23.141 21.406 18.641 1 96.31 257 ALA A N 1
ATOM 1905 C CA . ALA A 1 257 ? 22.641 21.234 20.016 1 96.31 257 ALA A CA 1
ATOM 1906 C C . ALA A 1 257 ? 22.469 22.594 20.703 1 96.31 257 ALA A C 1
ATOM 1908 O O . ALA A 1 257 ? 21.438 22.828 21.344 1 96.31 257 ALA A O 1
ATOM 1909 N N . GLN A 1 258 ? 23.453 23.453 20.516 1 97.44 258 GLN A N 1
ATOM 1910 C CA . GLN A 1 258 ? 23.391 24.766 21.125 1 97.44 258 GLN A CA 1
ATOM 1911 C C . GLN A 1 258 ? 22.281 25.609 20.516 1 97.44 258 GLN A C 1
ATOM 1913 O O . GLN A 1 258 ? 21.656 26.422 21.219 1 97.44 258 GLN A O 1
ATOM 1918 N N . VAL A 1 259 ? 22.031 25.469 19.25 1 97.94 259 VAL A N 1
ATOM 1919 C CA . VAL A 1 259 ? 20.969 26.203 18.594 1 97.94 259 VAL A CA 1
ATOM 1920 C C . VAL A 1 259 ? 19.625 25.844 19.219 1 97.94 259 VAL A C 1
ATOM 1922 O O . VAL A 1 259 ? 18.859 26.734 19.578 1 97.94 259 VAL A O 1
ATOM 1925 N N . LEU A 1 260 ? 19.344 24.562 19.312 1 98.31 260 LEU A N 1
ATOM 1926 C CA . LEU A 1 260 ? 18.078 24.141 19.906 1 98.31 260 LEU A CA 1
ATOM 1927 C C . LEU A 1 260 ? 17.969 24.641 21.359 1 98.31 260 LEU A C 1
ATOM 1929 O O . LEU A 1 260 ? 16.891 25.078 21.781 1 98.31 260 LEU A O 1
ATOM 1933 N N . LEU A 1 261 ? 19.078 24.578 22.109 1 98.06 261 LEU A N 1
ATOM 1934 C CA . LEU A 1 261 ? 19.078 25.016 23.5 1 98.06 261 LEU A CA 1
ATOM 1935 C C . LEU A 1 261 ? 18.828 26.531 23.594 1 98.06 261 LEU A C 1
ATOM 1937 O O . LEU A 1 261 ? 18.109 26.984 24.469 1 98.06 261 LEU A O 1
ATOM 1941 N N . ALA A 1 262 ? 19.469 27.25 22.703 1 98.12 262 ALA A N 1
ATOM 1942 C CA . ALA A 1 262 ? 19.281 28.703 22.703 1 98.12 262 ALA A CA 1
ATOM 1943 C C . ALA A 1 262 ? 17.828 29.062 22.391 1 98.12 262 ALA A C 1
ATOM 1945 O O . ALA A 1 262 ? 17.25 29.953 23.016 1 98.12 262 ALA A O 1
ATOM 1946 N N . VAL A 1 263 ? 17.281 28.391 21.391 1 98.31 263 VAL A N 1
ATOM 1947 C CA . VAL A 1 263 ? 15.891 28.641 21.031 1 98.31 263 VAL A CA 1
ATOM 1948 C C . VAL A 1 263 ? 14.984 28.234 22.188 1 98.31 263 VAL A C 1
ATOM 1950 O O . VAL A 1 263 ? 14 28.922 22.484 1 98.31 263 VAL A O 1
ATOM 1953 N N . GLN A 1 264 ? 15.297 27.078 22.859 1 98.06 264 GLN A N 1
ATOM 1954 C CA . GLN A 1 264 ? 14.547 26.688 24.047 1 98.06 264 GLN A CA 1
ATOM 1955 C C . GLN A 1 264 ? 14.617 27.75 25.125 1 98.06 264 GLN A C 1
ATOM 1957 O O . GLN A 1 264 ? 13.586 28.125 25.703 1 98.06 264 GLN A O 1
ATOM 1962 N N . GLU A 1 265 ? 15.773 28.234 25.391 1 97.62 265 GLU A N 1
ATOM 1963 C CA . GLU A 1 265 ? 15.977 29.203 26.469 1 97.62 265 GLU A CA 1
ATOM 1964 C C . GLU A 1 265 ? 15.242 30.516 26.172 1 97.62 265 GLU A C 1
ATOM 1966 O O . GLU A 1 265 ? 14.469 30.984 27 1 97.62 265 GLU A O 1
ATOM 1971 N N . LEU A 1 266 ? 15.492 31.062 25.031 1 97.75 266 LEU A N 1
ATOM 1972 C CA . LEU A 1 266 ? 14.867 32.344 24.672 1 97.75 266 LEU A CA 1
ATOM 1973 C C . LEU A 1 266 ? 13.367 32.156 24.453 1 97.75 266 LEU A C 1
ATOM 1975 O O . LEU A 1 266 ? 12.586 33.062 24.781 1 97.75 266 LEU A O 1
ATOM 1979 N N . GLY A 1 267 ? 13.008 31.031 23.891 1 97.56 267 GLY A N 1
ATOM 1980 C CA . GLY A 1 267 ? 11.609 30.75 23.641 1 97.56 267 GLY A CA 1
ATOM 1981 C C . GLY A 1 267 ? 10.805 30.5 24.906 1 97.56 267 GLY A C 1
ATOM 1982 O O . GLY A 1 267 ? 9.578 30.578 24.891 1 97.56 267 GLY A O 1
ATOM 1983 N N . SER A 1 268 ? 11.492 30.156 25.953 1 97.31 268 SER A N 1
ATOM 1984 C CA . SER A 1 268 ? 10.828 29.891 27.234 1 97.31 268 SER A CA 1
ATOM 1985 C C . SER A 1 268 ? 10.547 31.188 27.984 1 97.31 268 SER A C 1
ATOM 1987 O O . SER A 1 268 ? 9.82 31.172 28.984 1 97.31 268 SER A O 1
ATOM 1989 N N . ILE A 1 269 ? 11.117 32.25 27.5 1 96.62 269 ILE A N 1
ATOM 1990 C CA . ILE A 1 269 ? 10.789 33.562 28.016 1 96.62 269 ILE A CA 1
ATOM 1991 C C . ILE A 1 269 ? 9.5 34.062 27.375 1 96.62 269 ILE A C 1
ATOM 1993 O O . ILE A 1 269 ? 9.312 33.938 26.156 1 96.62 269 ILE A O 1
ATOM 1997 N N . SER A 1 270 ? 8.695 34.625 28.219 1 95.19 270 SER A N 1
ATOM 1998 C CA . SER A 1 270 ? 7.422 35.094 27.672 1 95.19 270 SER A CA 1
ATOM 1999 C C . SER A 1 270 ? 7.637 36.031 26.5 1 95.19 270 SER A C 1
ATOM 2001 O O . SER A 1 270 ? 8.539 36.875 26.516 1 95.19 270 SER A O 1
ATOM 2003 N N . ALA A 1 271 ? 6.832 35.969 25.531 1 91.94 271 ALA A N 1
ATOM 2004 C CA . ALA A 1 271 ? 6.969 36.75 24.312 1 91.94 271 ALA A CA 1
ATOM 2005 C C . ALA A 1 271 ? 6.738 38.219 24.594 1 91.94 271 ALA A C 1
ATOM 2007 O O . ALA A 1 271 ? 7.125 39.094 23.797 1 91.94 271 ALA A O 1
ATOM 2008 N N . ASP A 1 272 ? 6.121 38.531 25.719 1 91.94 272 ASP A N 1
ATOM 2009 C CA . ASP A 1 272 ? 5.891 39.906 26.109 1 91.94 272 ASP A CA 1
ATOM 2010 C C . ASP A 1 272 ? 7.121 40.5 26.812 1 91.94 272 ASP A C 1
ATOM 2012 O O . ASP A 1 272 ? 7.215 41.719 27 1 91.94 272 ASP A O 1
ATOM 2016 N N . ASP A 1 273 ? 8.008 39.625 27.141 1 94.75 273 ASP A N 1
ATOM 2017 C CA . ASP A 1 273 ? 9.266 40.062 27.75 1 94.75 273 ASP A CA 1
ATOM 2018 C C . ASP A 1 273 ? 10.266 40.531 26.688 1 94.75 273 ASP A C 1
ATOM 2020 O O . ASP A 1 273 ? 10.523 39.812 25.719 1 94.75 273 ASP A O 1
ATOM 2024 N N . PRO A 1 274 ? 10.82 41.656 26.875 1 92.5 274 PRO A N 1
ATOM 2025 C CA . PRO A 1 274 ? 11.766 42.188 25.875 1 92.5 274 PRO A CA 1
ATOM 2026 C C . PRO A 1 274 ? 13 41.312 25.719 1 92.5 274 PRO A C 1
ATOM 2028 O O . PRO A 1 274 ? 13.688 41.375 24.703 1 92.5 274 PRO A O 1
ATOM 2031 N N . ASP A 1 275 ? 13.266 40.5 26.688 1 92.5 275 ASP A N 1
ATOM 2032 C CA . ASP A 1 275 ? 14.445 39.656 26.625 1 92.5 275 ASP A CA 1
ATOM 2033 C C . ASP A 1 275 ? 14.141 38.344 25.891 1 92.5 275 ASP A C 1
ATOM 2035 O O . ASP A 1 275 ? 15.055 37.562 25.594 1 92.5 275 ASP A O 1
ATOM 2039 N N . GLY A 1 276 ? 12.883 38.156 25.641 1 95.44 276 GLY A N 1
ATOM 2040 C CA . GLY A 1 276 ? 12.484 36.938 24.922 1 95.44 276 GLY A CA 1
ATOM 2041 C C . GLY A 1 276 ? 12.375 37.156 23.422 1 95.44 276 GLY A C 1
ATOM 2042 O O . GLY A 1 276 ? 13.016 38.062 22.875 1 95.44 276 GLY A O 1
ATOM 2043 N N . LEU A 1 277 ? 11.742 36.25 22.781 1 97.5 277 LEU A N 1
ATOM 2044 C CA . LEU A 1 277 ? 11.461 36.344 21.359 1 97.5 277 LEU A CA 1
ATOM 2045 C C . LEU A 1 277 ? 10.039 36.844 21.109 1 97.5 277 LEU A C 1
ATOM 2047 O O . LEU A 1 277 ? 9.078 36.25 21.609 1 97.5 277 LEU A O 1
ATOM 2051 N N . PRO A 1 278 ? 9.867 37.906 20.344 1 97.94 278 PRO A N 1
ATOM 2052 C CA . PRO A 1 278 ? 8.531 38.469 20.125 1 97.94 278 PRO A CA 1
ATOM 2053 C C . PRO A 1 278 ? 7.633 37.531 19.312 1 97.94 278 PRO A C 1
ATOM 2055 O O . PRO A 1 278 ? 8.133 36.656 18.594 1 97.94 278 PRO A O 1
ATOM 2058 N N . VAL A 1 279 ? 6.316 37.719 19.359 1 97.88 279 VAL A N 1
ATOM 2059 C CA . VAL A 1 279 ? 5.34 36.844 18.719 1 97.88 279 VAL A CA 1
ATOM 2060 C C . VAL A 1 279 ? 5.41 37 17.203 1 97.88 279 VAL A C 1
ATOM 2062 O O . VAL A 1 279 ? 4.941 36.125 16.469 1 97.88 279 VAL A O 1
ATOM 2065 N N . GLU A 1 280 ? 6.012 38.125 16.703 1 98.31 280 GLU A N 1
ATOM 2066 C CA . GLU A 1 280 ? 6.176 38.312 15.266 1 98.31 280 GLU A CA 1
ATOM 2067 C C . GLU A 1 280 ? 7.141 37.312 14.664 1 98.31 280 GLU A C 1
ATOM 2069 O O . GLU A 1 280 ? 7.156 37.094 13.453 1 98.31 280 GLU A O 1
ATOM 2074 N N . LEU A 1 281 ? 7.949 36.688 15.531 1 98.56 281 LEU A N 1
ATOM 2075 C CA . LEU A 1 281 ? 8.93 35.719 15.055 1 98.56 281 LEU A CA 1
ATOM 2076 C C . LEU A 1 281 ? 8.336 34.312 15.031 1 98.56 281 LEU A C 1
ATOM 2078 O O . LEU A 1 281 ? 8.125 33.688 16.078 1 98.56 281 LEU A O 1
ATOM 2082 N N . GLY A 1 282 ? 8.047 33.844 13.828 1 98.25 282 GLY A N 1
ATOM 2083 C CA . GLY A 1 282 ? 7.828 32.406 13.633 1 98.25 282 GLY A CA 1
ATOM 2084 C C . GLY A 1 282 ? 9.078 31.672 13.219 1 98.25 282 GLY A C 1
ATOM 2085 O O . GLY A 1 282 ? 9.867 32.156 12.414 1 98.25 282 GLY A O 1
ATOM 2086 N N . GLY A 1 283 ? 9.289 30.5 13.82 1 97.62 283 GLY A N 1
ATOM 2087 C CA . GLY A 1 283 ? 10.492 29.766 13.445 1 97.62 283 GLY A CA 1
ATOM 2088 C C . GLY A 1 283 ? 10.5 28.328 13.93 1 97.62 283 GLY A C 1
ATOM 2089 O O . GLY A 1 283 ? 9.742 27.969 14.836 1 97.62 283 GLY A O 1
ATOM 2090 N N . GLU A 1 284 ? 11.289 27.516 13.289 1 98.12 284 GLU A N 1
ATOM 2091 C CA . GLU A 1 284 ? 11.547 26.125 13.656 1 98.12 284 GLU A CA 1
ATOM 2092 C C . GLU A 1 284 ? 13.039 25.797 13.562 1 98.12 284 GLU A C 1
ATOM 2094 O O . GLU A 1 284 ? 13.75 26.359 12.727 1 98.12 284 GLU A O 1
ATOM 2099 N N . VAL A 1 285 ? 13.508 25.016 14.484 1 98.06 285 VAL A N 1
ATOM 2100 C CA . VAL A 1 285 ? 14.82 24.375 14.344 1 98.06 285 VAL A CA 1
ATOM 2101 C C . VAL A 1 285 ? 14.672 23.078 13.562 1 98.06 285 VAL A C 1
ATOM 2103 O O . VAL A 1 285 ? 13.945 22.172 13.984 1 98.06 285 VAL A O 1
ATOM 2106 N N . ILE A 1 286 ? 15.305 23.031 12.453 1 96.38 286 ILE A N 1
ATOM 2107 C CA . ILE A 1 286 ? 15.281 21.812 11.641 1 96.38 286 ILE A CA 1
ATOM 2108 C C . ILE A 1 286 ? 16.625 21.094 11.75 1 96.38 286 ILE A C 1
ATOM 2110 O O . ILE A 1 286 ? 17.672 21.688 11.508 1 96.38 286 ILE A O 1
ATOM 2114 N N . ILE A 1 287 ? 16.547 19.953 12.156 1 94.62 287 ILE A N 1
ATOM 2115 C CA . ILE A 1 287 ? 17.734 19.109 12.211 1 94.62 287 ILE A CA 1
ATOM 2116 C C . ILE A 1 287 ? 17.625 18 11.156 1 94.62 287 ILE A C 1
ATOM 2118 O O . ILE A 1 287 ? 16.672 17.234 11.156 1 94.62 287 ILE A O 1
ATOM 2122 N N . SER A 1 288 ? 18.531 17.922 10.281 1 87.75 288 SER A N 1
ATOM 2123 C CA . SER A 1 288 ? 18.5 16.984 9.156 1 87.75 288 SER A CA 1
ATOM 2124 C C . SER A 1 288 ? 19.469 15.836 9.359 1 87.75 288 SER A C 1
ATOM 2126 O O . SER A 1 288 ? 20.469 15.977 10.062 1 87.75 288 SER A O 1
ATOM 2128 N N . GLY A 1 289 ? 19.062 14.711 8.82 1 74.62 289 GLY A N 1
ATOM 2129 C CA . GLY A 1 289 ? 19.969 13.578 8.797 1 74.62 289 GLY A CA 1
ATOM 2130 C C . GLY A 1 289 ? 21.016 13.68 7.699 1 74.62 289 GLY A C 1
ATOM 2131 O O . GLY A 1 289 ? 21.922 12.844 7.625 1 74.62 289 GLY A O 1
ATOM 2132 N N . ALA A 1 290 ? 20.859 14.672 6.848 1 64.38 290 ALA A N 1
ATOM 2133 C CA . ALA A 1 290 ? 21.703 14.766 5.66 1 64.38 290 ALA A CA 1
ATOM 2134 C C . ALA A 1 290 ? 23.141 15.086 6.035 1 64.38 290 ALA A C 1
ATOM 2136 O O . ALA A 1 290 ? 23.422 15.5 7.168 1 64.38 290 ALA A O 1
ATOM 2137 N N . ASP A 1 291 ? 24.047 14.781 5.148 1 59.03 291 ASP A N 1
ATOM 2138 C CA . ASP A 1 291 ? 25.5 14.875 5.309 1 59.03 291 ASP A CA 1
ATOM 2139 C C . ASP A 1 291 ? 25.891 16.219 5.895 1 59.03 291 ASP A C 1
ATOM 2141 O O . ASP A 1 291 ? 25.109 17.188 5.852 1 59.03 291 ASP A O 1
ATOM 2145 N N . ALA A 1 292 ? 27.109 16.391 6.379 1 57.06 292 ALA A N 1
ATOM 2146 C CA . ALA A 1 292 ? 27.938 17.031 7.398 1 57.06 292 ALA A CA 1
ATOM 2147 C C . ALA A 1 292 ? 27.969 18.547 7.203 1 57.06 292 ALA A C 1
ATOM 2149 O O . ALA A 1 292 ? 28.234 19.297 8.148 1 57.06 292 ALA A O 1
ATOM 2150 N N . THR A 1 293 ? 27.625 19.156 6.016 1 60.81 293 THR A N 1
ATOM 2151 C CA . THR A 1 293 ? 28.031 20.547 6.102 1 60.81 293 THR A CA 1
ATOM 2152 C C . THR A 1 293 ? 26.953 21.391 6.777 1 60.81 293 THR A C 1
ATOM 2154 O O . THR A 1 293 ? 27.266 22.375 7.453 1 60.81 293 THR A O 1
ATOM 2157 N N . ASN A 1 294 ? 25.719 21.016 6.68 1 69.94 294 ASN A N 1
ATOM 2158 C CA . ASN A 1 294 ? 24.625 21.703 7.371 1 69.94 294 ASN A CA 1
ATOM 2159 C C . ASN A 1 294 ? 23.734 20.719 8.125 1 69.94 294 ASN A C 1
ATOM 2161 O O . ASN A 1 294 ? 22.875 20.078 7.531 1 69.94 294 ASN A O 1
ATOM 2165 N N . VAL A 1 295 ? 24.016 20.734 9.383 1 80.44 295 VAL A N 1
ATOM 2166 C CA . VAL A 1 295 ? 23.344 19.766 10.234 1 80.44 295 VAL A CA 1
ATOM 2167 C C . VAL A 1 295 ? 21.969 20.281 10.641 1 80.44 295 VAL A C 1
ATOM 2169 O O . VAL A 1 295 ? 21.016 19.516 10.711 1 80.44 295 VAL A O 1
ATOM 2172 N N . CYS A 1 296 ? 21.938 21.672 10.844 1 94.06 296 CYS A N 1
ATOM 2173 C CA . CYS A 1 296 ? 20.641 22.188 11.266 1 94.06 296 CYS A CA 1
ATOM 2174 C C . CYS A 1 296 ? 20.469 23.641 10.82 1 94.06 296 CYS A C 1
ATOM 2176 O O . CYS A 1 296 ? 21.406 24.25 10.312 1 94.06 296 CYS A O 1
ATOM 2178 N N . SER A 1 297 ? 19.281 24.109 10.891 1 95.62 297 SER A N 1
ATOM 2179 C CA . SER A 1 297 ? 18.953 25.5 10.594 1 95.62 297 SER A CA 1
ATOM 2180 C C . SER A 1 297 ? 17.844 26.016 11.508 1 95.62 297 SER A C 1
ATOM 2182 O O . SER A 1 297 ? 17.109 25.234 12.094 1 95.62 297 SER A O 1
ATOM 2184 N N . PHE A 1 298 ? 17.906 27.25 11.781 1 97.62 298 PHE A N 1
ATOM 2185 C CA . PHE A 1 298 ? 16.75 27.984 12.297 1 97.62 298 PHE A CA 1
ATOM 2186 C C . PHE A 1 298 ? 16.062 28.766 11.188 1 97.62 298 PHE A C 1
ATOM 2188 O O . PHE A 1 298 ? 16.656 29.672 10.609 1 97.62 298 PHE A O 1
ATOM 2195 N N . THR A 1 299 ? 14.836 28.344 10.836 1 97.81 299 THR A N 1
ATOM 2196 C CA . THR A 1 299 ? 14.148 28.906 9.672 1 97.81 299 THR A CA 1
ATOM 2197 C C . THR A 1 299 ? 12.727 29.312 10.031 1 97.81 299 THR A C 1
ATOM 2199 O O . THR A 1 299 ? 12.156 28.828 11.008 1 97.81 299 THR A O 1
ATOM 2202 N N . GLY A 1 300 ? 12.227 30.344 9.273 1 98.25 300 GLY A N 1
ATOM 2203 C CA . GLY A 1 300 ? 10.867 30.781 9.531 1 98.25 300 GLY A CA 1
ATOM 2204 C C . GLY A 1 300 ? 10.508 32.062 8.828 1 98.25 300 GLY A C 1
ATOM 2205 O O . GLY A 1 300 ? 11.008 32.344 7.742 1 98.25 300 GLY A O 1
ATOM 2206 N N . GLN A 1 301 ? 9.547 32.656 9.43 1 98.56 301 GLN A N 1
ATOM 2207 C CA . GLN A 1 301 ? 9.023 33.938 8.945 1 98.56 301 GLN A CA 1
ATOM 2208 C C . GLN A 1 301 ? 8.906 34.969 10.078 1 98.56 301 GLN A C 1
ATOM 2210 O O . GLN A 1 301 ? 8.531 34.594 11.195 1 98.56 301 GLN A O 1
ATOM 2215 N N . TYR A 1 302 ? 9.25 36.188 9.781 1 98.75 302 TYR A N 1
ATOM 2216 C CA . TYR A 1 302 ? 9.047 37.281 10.695 1 98.75 302 TYR A CA 1
ATOM 2217 C C . TYR A 1 302 ? 8.047 38.281 10.125 1 98.75 302 TYR A C 1
ATOM 2219 O O . TYR A 1 302 ? 8.219 38.781 9.016 1 98.75 302 TYR A O 1
ATOM 2227 N N . LEU A 1 303 ? 6.977 38.562 10.844 1 98.62 303 LEU A N 1
ATOM 2228 C CA . LEU A 1 303 ? 5.957 39.531 10.438 1 98.62 303 LEU A CA 1
ATOM 2229 C C . LEU A 1 303 ? 6.391 40.938 10.766 1 98.62 303 LEU A C 1
ATOM 2231 O O . LEU A 1 303 ? 6.031 41.5 11.82 1 98.62 303 LEU A O 1
ATOM 2235 N N . GLY A 1 304 ? 7.047 41.625 9.875 1 98.44 304 GLY A N 1
ATOM 2236 C CA . GLY A 1 304 ? 7.602 42.938 10.023 1 98.44 304 GLY A CA 1
ATOM 2237 C C . GLY A 1 304 ? 8.766 43.219 9.086 1 98.44 304 GLY A C 1
ATOM 2238 O O . GLY A 1 304 ? 9.07 42.406 8.219 1 98.44 304 GLY A O 1
ATOM 2239 N N . GLU A 1 305 ? 9.336 44.344 9.273 1 98.19 305 GLU A N 1
ATOM 2240 C CA . GLU A 1 305 ? 10.438 44.781 8.43 1 98.19 305 GLU A CA 1
ATOM 2241 C C . GLU A 1 305 ? 11.75 44.156 8.852 1 98.19 305 GLU A C 1
ATOM 2243 O O . GLU A 1 305 ? 11.898 43.719 9.992 1 98.19 305 GLU A O 1
ATOM 2248 N N . ARG A 1 306 ? 12.633 44.094 7.879 1 98.31 306 ARG A N 1
ATOM 2249 C CA . ARG A 1 306 ? 13.977 43.562 8.141 1 98.31 306 ARG A CA 1
ATOM 2250 C C . ARG A 1 306 ? 14.633 44.312 9.289 1 98.31 306 ARG A C 1
ATOM 2252 O O . ARG A 1 306 ? 15.336 43.719 10.109 1 98.31 306 ARG A O 1
ATOM 2259 N N . THR A 1 307 ? 14.406 45.594 9.438 1 98.19 307 THR A N 1
ATOM 2260 C CA . THR A 1 307 ? 15.031 46.438 10.445 1 98.19 307 THR A CA 1
ATOM 2261 C C . THR A 1 307 ? 14.586 46.062 11.844 1 98.19 307 THR A C 1
ATOM 2263 O O . THR A 1 307 ? 15.344 46.188 12.805 1 98.19 307 THR A O 1
ATOM 2266 N N . THR A 1 308 ? 13.352 45.562 12.008 1 97.5 308 THR A N 1
ATOM 2267 C CA . THR A 1 308 ? 12.859 45.125 13.312 1 97.5 308 THR A CA 1
ATOM 2268 C C . THR A 1 308 ? 13.172 43.656 13.547 1 97.5 308 THR A C 1
ATOM 2270 O O . THR A 1 308 ? 13.227 43.219 14.695 1 97.5 308 THR A O 1
ATOM 2273 N N . PHE A 1 309 ? 13.477 43 12.453 1 98.19 309 PHE A N 1
ATOM 2274 C CA . PHE A 1 309 ? 13.82 41.594 12.531 1 98.19 309 PHE A CA 1
ATOM 2275 C C . PHE A 1 309 ? 15.25 41.406 13.016 1 98.19 309 PHE A C 1
ATOM 2277 O O . PHE A 1 309 ? 15.523 40.531 13.836 1 98.19 309 PHE A O 1
ATOM 2284 N N . LEU A 1 310 ? 16.156 42.094 12.562 1 98.19 310 LEU A N 1
ATOM 2285 C CA . LEU A 1 310 ? 17.594 41.875 12.766 1 98.19 310 LEU A CA 1
ATOM 2286 C C . LEU A 1 310 ? 17.938 41.938 14.242 1 98.19 310 LEU A C 1
ATOM 2288 O O . LEU A 1 310 ? 18.688 41.062 14.734 1 98.19 310 LEU A O 1
ATOM 2292 N N . PRO A 1 311 ? 17.375 42.875 15.023 1 97.56 311 PRO A N 1
ATOM 2293 C CA . PRO A 1 311 ? 17.688 42.844 16.453 1 97.56 311 PRO A CA 1
ATOM 2294 C C . PRO A 1 311 ? 17.188 41.562 17.141 1 97.56 311 PRO A C 1
ATOM 2296 O O . PRO A 1 311 ? 17.797 41.094 18.094 1 97.56 311 PRO A O 1
ATOM 2299 N N . VAL A 1 312 ? 16.047 41.125 16.719 1 97.75 312 VAL A N 1
ATOM 2300 C CA . VAL A 1 312 ? 15.508 39.906 17.281 1 97.75 312 VAL A CA 1
ATOM 2301 C C . VAL A 1 312 ? 16.438 38.75 16.953 1 97.75 312 VAL A C 1
ATOM 2303 O O . VAL A 1 312 ? 16.766 37.938 17.828 1 97.75 312 VAL A O 1
ATOM 2306 N N . LEU A 1 313 ? 16.859 38.656 15.68 1 97.88 313 LEU A N 1
ATOM 2307 C CA . LEU A 1 313 ? 17.797 37.625 15.258 1 97.88 313 LEU A CA 1
ATOM 2308 C C . LEU A 1 313 ? 19.125 37.75 16 1 97.88 313 LEU A C 1
ATOM 2310 O O . LEU A 1 313 ? 19.734 36.75 16.391 1 97.88 313 LEU A O 1
ATOM 2314 N N . ASP A 1 314 ? 19.547 38.938 16.234 1 97.12 314 ASP A N 1
ATOM 2315 C CA . ASP A 1 314 ? 20.812 39.219 16.906 1 97.12 314 ASP A CA 1
ATOM 2316 C C . ASP A 1 314 ? 20.781 38.688 18.344 1 97.12 314 ASP A C 1
ATOM 2318 O O . ASP A 1 314 ? 21.797 38.281 18.875 1 97.12 314 ASP A O 1
ATOM 2322 N N . ARG A 1 315 ? 19.656 38.781 18.984 1 96.75 315 ARG A N 1
ATOM 2323 C CA . ARG A 1 315 ? 19.531 38.219 20.312 1 96.75 315 ARG A CA 1
ATOM 2324 C C . ARG A 1 315 ? 19.859 36.75 20.328 1 96.75 315 ARG A C 1
ATOM 2326 O O . ARG A 1 315 ? 20.578 36.25 21.203 1 96.75 315 ARG A O 1
ATOM 2333 N N . LEU A 1 316 ? 19.297 36.031 19.375 1 97.12 316 LEU A N 1
ATOM 2334 C CA . LEU A 1 316 ? 19.578 34.625 19.25 1 97.12 316 LEU A CA 1
ATOM 2335 C C . LEU A 1 316 ? 21.047 34.375 18.875 1 97.12 316 LEU A C 1
ATOM 2337 O O . LEU A 1 316 ? 21.719 33.562 19.5 1 97.12 316 LEU A O 1
ATOM 2341 N N . LEU A 1 317 ? 21.516 35.125 17.891 1 97.56 317 LEU A N 1
ATOM 2342 C CA . LEU A 1 317 ? 22.891 34.969 17.406 1 97.56 317 LEU A CA 1
ATOM 2343 C C . LEU A 1 317 ? 23.891 35.375 18.484 1 97.56 317 LEU A C 1
ATOM 2345 O O . LEU A 1 317 ? 24.969 34.781 18.578 1 97.56 317 LEU A O 1
ATOM 2349 N N . GLY A 1 318 ? 23.578 36.375 19.203 1 96.94 318 GLY A N 1
ATOM 2350 C CA . GLY A 1 318 ? 24.422 36.75 20.328 1 96.94 318 GLY A CA 1
ATOM 2351 C C . GLY A 1 318 ? 24.562 35.656 21.375 1 96.94 318 GLY A C 1
ATOM 2352 O O . GLY A 1 318 ? 25.656 35.375 21.844 1 96.94 318 GLY A O 1
ATOM 2353 N N . SER A 1 319 ? 23.375 35.125 21.75 1 96.44 319 SER A N 1
ATOM 2354 C CA . SER A 1 319 ? 23.375 34 22.688 1 96.44 319 SER A CA 1
ATOM 2355 C C . SER A 1 319 ? 24.234 32.875 22.172 1 96.44 319 SER A C 1
ATOM 2357 O O . SER A 1 319 ? 24.938 32.219 22.938 1 96.44 319 SER A O 1
ATOM 2359 N N . LEU A 1 320 ? 24.203 32.594 20.906 1 97.75 320 LEU A N 1
ATOM 2360 C CA . LEU A 1 320 ? 24.953 31.516 20.266 1 97.75 320 LEU A CA 1
ATOM 2361 C C . LEU A 1 320 ? 26.438 31.859 20.219 1 97.75 320 LEU A C 1
ATOM 2363 O O . LEU A 1 320 ? 27.297 30.984 20.406 1 97.75 320 LEU A O 1
ATOM 2367 N N . ALA A 1 321 ? 26.688 33.094 19.953 1 97.06 321 ALA A N 1
ATOM 2368 C CA . ALA A 1 321 ? 28.078 33.531 19.938 1 97.06 321 ALA A CA 1
ATOM 2369 C C . ALA A 1 321 ? 28.75 33.344 21.297 1 97.06 321 ALA A C 1
ATOM 2371 O O . ALA A 1 321 ? 29.906 32.969 21.375 1 97.06 321 ALA A O 1
ATOM 2372 N N . ASP A 1 322 ? 28 33.625 22.266 1 96.56 322 ASP A N 1
ATOM 2373 C CA . ASP A 1 322 ? 28.5 33.406 23.625 1 96.56 322 ASP A CA 1
ATOM 2374 C C . ASP A 1 322 ? 28.844 31.953 23.891 1 96.56 322 ASP A C 1
ATOM 2376 O O . ASP A 1 322 ? 29.641 31.641 24.766 1 96.56 322 ASP A O 1
ATOM 2380 N N . ARG A 1 323 ? 28.25 31.141 23.109 1 94.88 323 ARG A N 1
ATOM 2381 C CA . ARG A 1 323 ? 28.453 29.703 23.234 1 94.88 323 ARG A CA 1
ATOM 2382 C C . ARG A 1 323 ? 29.469 29.203 22.219 1 94.88 323 ARG A C 1
ATOM 2384 O O . ARG A 1 323 ? 29.672 27.984 22.078 1 94.88 323 ARG A O 1
ATOM 2391 N N . GLY A 1 324 ? 29.969 30.109 21.422 1 95.44 324 GLY A N 1
ATOM 2392 C CA . GLY A 1 324 ? 30.984 29.781 20.453 1 95.44 324 GLY A CA 1
ATOM 2393 C C . GLY A 1 324 ? 30.422 29.281 19.125 1 95.44 324 GLY A C 1
ATOM 2394 O O . GLY A 1 324 ? 31.109 28.641 18.344 1 95.44 324 GLY A O 1
ATOM 2395 N N . VAL A 1 325 ? 29.172 29.516 18.906 1 96.5 325 VAL A N 1
ATOM 2396 C CA . VAL A 1 325 ? 28.5 29.031 17.703 1 96.5 325 VAL A CA 1
ATOM 2397 C C . VAL A 1 325 ? 28.359 30.172 16.688 1 96.5 325 VAL A C 1
ATOM 2399 O O . VAL A 1 325 ? 27.906 31.266 17.031 1 96.5 325 VAL A O 1
ATOM 2402 N N . LYS A 1 326 ? 28.719 29.922 15.43 1 95 326 LYS A N 1
ATOM 2403 C CA . LYS A 1 326 ? 28.578 30.891 14.344 1 95 326 LYS A CA 1
ATOM 2404 C C . LYS A 1 326 ? 27.734 30.297 13.211 1 95 326 LYS A C 1
ATOM 2406 O O . LYS A 1 326 ? 27.859 29.125 12.883 1 95 326 LYS A O 1
ATOM 2411 N N . PRO A 1 327 ? 26.922 31.125 12.641 1 95.19 327 PRO A N 1
ATOM 2412 C CA . PRO A 1 327 ? 26.156 30.641 11.484 1 95.19 327 PRO A CA 1
ATOM 2413 C C . PRO A 1 327 ? 27.031 30.406 10.258 1 95.19 327 PRO A C 1
ATOM 2415 O O . PRO A 1 327 ? 28.125 30.969 10.164 1 95.19 327 PRO A O 1
ATOM 2418 N N . VAL A 1 328 ? 26.547 29.516 9.422 1 92.31 328 VAL A N 1
ATOM 2419 C CA . VAL A 1 328 ? 27.172 29.328 8.109 1 92.31 328 VAL A CA 1
ATOM 2420 C C . VAL A 1 328 ? 26.562 30.312 7.109 1 92.31 328 VAL A C 1
ATOM 2422 O O . VAL A 1 328 ? 25.5 30.047 6.539 1 92.31 328 VAL A O 1
ATOM 2425 N N . ASN A 1 329 ? 27.25 31.312 6.742 1 88.94 329 ASN A N 1
ATOM 2426 C CA . ASN A 1 329 ? 26.719 32.406 5.965 1 88.94 329 ASN A CA 1
ATOM 2427 C C . ASN A 1 329 ? 26.375 32 4.539 1 88.94 329 ASN A C 1
ATOM 2429 O O . ASN A 1 329 ? 25.406 32.469 3.955 1 88.94 329 ASN A O 1
ATOM 2433 N N . SER A 1 330 ? 27.109 31.094 3.998 1 85.88 330 SER A N 1
ATOM 2434 C CA . SER A 1 330 ? 26.953 30.734 2.596 1 85.88 330 SER A CA 1
ATOM 2435 C C . SER A 1 330 ? 25.609 30.062 2.348 1 85.88 330 SER A C 1
ATOM 2437 O O . SER A 1 330 ? 25.094 30.078 1.226 1 85.88 330 SER A O 1
ATOM 2439 N N . THR A 1 331 ? 25 29.469 3.395 1 88.5 331 THR A N 1
ATOM 2440 C CA . THR A 1 331 ? 23.75 28.734 3.203 1 88.5 331 THR A CA 1
ATOM 2441 C C . THR A 1 331 ? 22.609 29.406 3.965 1 88.5 331 THR A C 1
ATOM 2443 O O . THR A 1 331 ? 21.516 28.859 4.031 1 88.5 331 THR A O 1
ATOM 2446 N N . SER A 1 332 ? 22.922 30.547 4.578 1 94.06 332 SER A N 1
ATOM 2447 C CA . SER A 1 332 ? 21.891 31.312 5.27 1 94.06 332 SER A CA 1
ATOM 2448 C C . SER A 1 332 ? 21.266 32.344 4.344 1 94.06 332 SER A C 1
ATOM 2450 O O . SER A 1 332 ? 21.891 32.781 3.359 1 94.06 332 SER A O 1
ATOM 2452 N N . TYR A 1 333 ? 20.062 32.75 4.605 1 95.81 333 TYR A N 1
ATOM 2453 C CA . TYR A 1 333 ? 19.391 33.781 3.805 1 95.81 333 TYR A CA 1
ATOM 2454 C C . TYR A 1 333 ? 18.438 34.625 4.656 1 95.81 333 TYR A C 1
ATOM 2456 O O . TYR A 1 333 ? 17.891 34.125 5.652 1 95.81 333 TYR A O 1
ATOM 2464 N N . ILE A 1 334 ? 18.25 35.812 4.375 1 97.81 334 ILE A N 1
ATOM 2465 C CA . ILE A 1 334 ? 17.281 36.781 4.883 1 97.81 334 ILE A CA 1
ATOM 2466 C C . ILE A 1 334 ? 16.656 37.562 3.725 1 97.81 334 ILE A C 1
ATOM 2468 O O . ILE A 1 334 ? 17.328 38.344 3.057 1 97.81 334 ILE A O 1
ATOM 2472 N N . LYS A 1 335 ? 15.375 37.281 3.461 1 98.38 335 LYS A N 1
ATOM 2473 C CA . LYS A 1 335 ? 14.664 37.906 2.344 1 98.38 335 LYS A CA 1
ATOM 2474 C C . LYS A 1 335 ? 13.477 38.75 2.836 1 98.38 335 LYS A C 1
ATOM 2476 O O . LYS A 1 335 ? 12.57 38.219 3.484 1 98.38 335 LYS A O 1
ATOM 2481 N N . GLU A 1 336 ? 13.445 39.969 2.523 1 98.5 336 GLU A N 1
ATOM 2482 C CA . GLU A 1 336 ? 12.344 40.844 2.891 1 98.5 336 GLU A CA 1
ATOM 2483 C C . GLU A 1 336 ? 11.352 41 1.74 1 98.5 336 GLU A C 1
ATOM 2485 O O . GLU A 1 336 ? 11.75 41.094 0.578 1 98.5 336 GLU A O 1
ATOM 2490 N N . PHE A 1 337 ? 10.125 41.031 2.045 1 98.5 337 PHE A N 1
ATOM 2491 C CA . PHE A 1 337 ? 9.047 41.219 1.082 1 98.5 337 PHE A CA 1
ATOM 2492 C C . PHE A 1 337 ? 8.102 42.344 1.535 1 98.5 337 PHE A C 1
ATOM 2494 O O . PHE A 1 337 ? 7.797 42.438 2.725 1 98.5 337 PHE A O 1
ATOM 2501 N N . ASP A 1 338 ? 7.625 43.094 0.623 1 97.25 338 ASP A N 1
ATOM 2502 C CA . ASP A 1 338 ? 6.633 44.125 0.909 1 97.25 338 ASP A CA 1
ATOM 2503 C C . ASP A 1 338 ? 5.234 43.656 0.497 1 97.25 338 ASP A C 1
ATOM 2505 O O . ASP A 1 338 ? 4.293 44.469 0.511 1 97.25 338 ASP A O 1
ATOM 2509 N N . ASP A 1 339 ? 5.121 42.469 0.1 1 97.06 339 ASP A N 1
ATOM 2510 C CA . ASP A 1 339 ? 3.855 41.844 -0.313 1 97.06 339 ASP A CA 1
ATOM 2511 C C . ASP A 1 339 ? 3.688 40.469 0.294 1 97.06 339 ASP A C 1
ATOM 2513 O O . ASP A 1 339 ? 4.57 39.625 0.163 1 97.06 339 ASP A O 1
ATOM 2517 N N . TRP A 1 340 ? 2.539 40.25 0.885 1 98 340 TRP A N 1
ATOM 2518 C CA . TRP A 1 340 ? 2.268 39 1.601 1 98 340 TRP A CA 1
ATOM 2519 C C . TRP A 1 340 ? 2.244 37.812 0.644 1 98 340 TRP A C 1
ATOM 2521 O O . TRP A 1 340 ? 2.797 36.75 0.947 1 98 340 TRP A O 1
ATOM 2531 N N . ILE A 1 341 ? 1.635 37.969 -0.515 1 97.88 341 ILE A N 1
ATOM 2532 C CA . ILE A 1 341 ? 1.509 36.875 -1.482 1 97.88 341 ILE A CA 1
ATOM 2533 C C . ILE A 1 341 ? 2.891 36.5 -2.008 1 97.88 341 ILE A C 1
ATOM 2535 O O . ILE A 1 341 ? 3.193 35.312 -2.164 1 97.88 341 ILE A O 1
ATOM 2539 N N . ASP A 1 342 ? 3.73 37.469 -2.262 1 97.88 342 ASP A N 1
ATOM 2540 C CA . ASP A 1 342 ? 5.094 37.219 -2.707 1 97.88 342 ASP A CA 1
ATOM 2541 C C . ASP A 1 342 ? 5.879 36.438 -1.649 1 97.88 342 ASP A C 1
ATOM 2543 O O . ASP A 1 342 ? 6.641 35.531 -1.977 1 97.88 342 ASP A O 1
ATOM 2547 N N . ALA A 1 343 ? 5.723 36.875 -0.422 1 98.25 343 ALA A N 1
ATOM 2548 C CA . ALA A 1 343 ? 6.406 36.188 0.673 1 98.25 343 ALA A CA 1
ATOM 2549 C C . ALA A 1 343 ? 5.977 34.719 0.759 1 98.25 343 ALA A C 1
ATOM 2551 O O . ALA A 1 343 ? 6.809 33.844 0.97 1 98.25 343 ALA A O 1
ATOM 2552 N N . LEU A 1 344 ? 4.66 34.5 0.608 1 98.12 344 LEU A N 1
ATOM 2553 C CA . LEU A 1 344 ? 4.145 33.125 0.663 1 98.12 344 LEU A CA 1
ATOM 2554 C C . LEU A 1 344 ? 4.637 32.312 -0.529 1 98.12 344 LEU A C 1
ATOM 2556 O O . LEU A 1 344 ? 4.957 31.125 -0.388 1 98.12 344 LEU A O 1
ATOM 2560 N N . THR A 1 345 ? 4.637 32.906 -1.689 1 97.38 345 THR A N 1
ATOM 2561 C CA . THR A 1 345 ? 5.113 32.219 -2.887 1 97.38 345 THR A CA 1
ATOM 2562 C C . THR A 1 345 ? 6.57 31.797 -2.723 1 97.38 345 THR A C 1
ATOM 2564 O O . THR A 1 345 ? 6.953 30.703 -3.125 1 97.38 345 THR A O 1
ATOM 2567 N N . ASP A 1 346 ? 7.344 32.688 -2.139 1 96.56 346 ASP A N 1
ATOM 2568 C CA . ASP A 1 346 ? 8.742 32.344 -1.87 1 96.56 346 ASP A CA 1
ATOM 2569 C C . ASP A 1 346 ? 8.852 31.188 -0.9 1 96.56 346 ASP A C 1
ATOM 2571 O O . ASP A 1 346 ? 9.703 30.312 -1.074 1 96.56 346 ASP A O 1
ATOM 2575 N N . LEU A 1 347 ? 8.008 31.188 0.061 1 95.56 347 LEU A N 1
ATOM 2576 C CA . LEU A 1 347 ? 8.055 30.203 1.146 1 95.56 347 LEU A CA 1
ATOM 2577 C C . LEU A 1 347 ? 7.504 28.859 0.692 1 95.56 347 LEU A C 1
ATOM 2579 O O . LEU A 1 347 ? 8.039 27.812 1.054 1 95.56 347 LEU A O 1
ATOM 2583 N N . MET A 1 348 ? 6.418 28.844 -0.057 1 94 348 MET A N 1
ATOM 2584 C CA . MET A 1 348 ? 5.594 27.656 -0.279 1 94 348 MET A CA 1
ATOM 2585 C C . MET A 1 348 ? 5.703 27.188 -1.724 1 94 348 MET A C 1
ATOM 2587 O O . MET A 1 348 ? 5.207 26.109 -2.068 1 94 348 MET A O 1
ATOM 2591 N N . GLY A 1 349 ? 6.355 27.922 -2.602 1 92.62 349 GLY A N 1
ATOM 2592 C CA . GLY A 1 349 ? 6.293 27.656 -4.031 1 92.62 349 GLY A CA 1
ATOM 2593 C C . GLY A 1 349 ? 5.02 28.172 -4.676 1 92.62 349 GLY A C 1
ATOM 2594 O O . GLY A 1 349 ? 4.41 29.125 -4.18 1 92.62 349 GLY A O 1
ATOM 2595 N N . SER A 1 350 ? 4.684 27.5 -5.766 1 92.12 350 SER A N 1
ATOM 2596 C CA . SER A 1 350 ? 3.457 27.891 -6.445 1 92.12 350 SER A CA 1
ATOM 2597 C C . SER A 1 350 ? 2.236 27.672 -5.559 1 92.12 350 SER A C 1
ATOM 2599 O O . SER A 1 350 ? 2.098 26.609 -4.941 1 92.12 350 SER A O 1
ATOM 2601 N N . LEU A 1 351 ? 1.466 28.641 -5.48 1 94.62 351 LEU A N 1
ATOM 2602 C CA . LEU A 1 351 ? 0.312 28.609 -4.59 1 94.62 351 LEU A CA 1
ATOM 2603 C C . LEU A 1 351 ? -0.902 28.016 -5.301 1 94.62 351 LEU A C 1
ATOM 2605 O O . LEU A 1 351 ? -1.955 27.828 -4.684 1 94.62 351 LEU A O 1
ATOM 2609 N N . ASP A 1 352 ? -0.775 27.625 -6.535 1 89.94 352 ASP A N 1
ATOM 2610 C CA . ASP A 1 352 ? -1.917 27.109 -7.285 1 89.94 352 ASP A CA 1
ATOM 2611 C C . ASP A 1 352 ? -1.582 25.781 -7.957 1 89.94 352 ASP A C 1
ATOM 2613 O O . ASP A 1 352 ? -2.396 25.234 -8.703 1 89.94 352 ASP A O 1
ATOM 2617 N N . GLU A 1 353 ? -0.496 25.25 -7.676 1 83.25 353 GLU A N 1
ATOM 2618 C CA . GLU A 1 353 ? -0.122 23.969 -8.273 1 83.25 353 GLU A CA 1
ATOM 2619 C C . GLU A 1 353 ? -0.683 22.797 -7.477 1 83.25 353 GLU A C 1
ATOM 2621 O O . GLU A 1 353 ? -0.74 22.859 -6.246 1 83.25 353 GLU A O 1
ATOM 2626 N N . PRO A 1 354 ? -1.146 21.812 -8.289 1 79.31 354 PRO A N 1
ATOM 2627 C CA . PRO A 1 354 ? -1.601 20.609 -7.594 1 79.31 354 PRO A CA 1
ATOM 2628 C C . PRO A 1 354 ? -0.481 19.922 -6.82 1 79.31 354 PRO A C 1
ATOM 2630 O O . PRO A 1 354 ? 0.693 20.047 -7.176 1 79.31 354 PRO A O 1
ATOM 2633 N N . SER A 1 355 ? -0.904 19.25 -5.785 1 84.56 355 SER A N 1
ATOM 2634 C CA . SER A 1 355 ? 0.053 18.453 -5.016 1 84.56 355 SER A CA 1
ATOM 2635 C C . SER A 1 355 ? 0.582 17.281 -5.828 1 84.56 355 SER A C 1
ATOM 2637 O O . SER A 1 355 ? -0.168 16.656 -6.574 1 84.56 355 SER A O 1
ATOM 2639 N N . THR A 1 356 ? 1.792 17.078 -5.77 1 84.56 356 THR A N 1
ATOM 2640 C CA . THR A 1 356 ? 2.389 15.883 -6.355 1 84.56 356 THR A CA 1
ATOM 2641 C C . THR A 1 356 ? 2.465 14.758 -5.328 1 84.56 356 THR A C 1
ATOM 2643 O O . THR A 1 356 ? 3.002 14.938 -4.234 1 84.56 356 THR A O 1
ATOM 2646 N N . PRO A 1 357 ? 1.884 13.609 -5.688 1 88.06 357 PRO A N 1
ATOM 2647 C CA . PRO A 1 357 ? 1.982 12.484 -4.75 1 88.06 357 PRO A CA 1
ATOM 2648 C C . PRO A 1 357 ? 3.428 12.086 -4.453 1 88.06 357 PRO A C 1
ATOM 2650 O O . PRO A 1 357 ? 4.27 12.086 -5.355 1 88.06 357 PRO A O 1
ATOM 2653 N N . GLN A 1 358 ? 3.732 11.859 -3.162 1 90 358 GLN A N 1
ATOM 2654 C CA . GLN A 1 358 ? 5.059 11.438 -2.725 1 90 358 GLN A CA 1
ATOM 2655 C C . GLN A 1 358 ? 4.973 10.469 -1.553 1 90 358 GLN A C 1
ATOM 2657 O O . GLN A 1 358 ? 4.09 10.594 -0.699 1 90 358 GLN A O 1
ATOM 2662 N N . PRO A 1 359 ? 5.922 9.531 -1.493 1 92.94 359 PRO A N 1
ATOM 2663 C CA . PRO A 1 359 ? 5.914 8.602 -0.36 1 92.94 359 PRO A CA 1
ATOM 2664 C C . PRO A 1 359 ? 6.551 9.195 0.894 1 92.94 359 PRO A C 1
ATOM 2666 O O . PRO A 1 359 ? 7.637 9.773 0.822 1 92.94 359 PRO A O 1
ATOM 2669 N N . TYR A 1 360 ? 5.879 9.086 2.004 1 95.06 360 TYR A N 1
ATOM 2670 C CA . TYR A 1 360 ? 6.453 9.594 3.244 1 95.06 360 TYR A CA 1
ATOM 2671 C C . TYR A 1 360 ? 5.805 8.93 4.457 1 95.06 360 TYR A C 1
ATOM 2673 O O . TYR A 1 360 ? 4.852 8.164 4.316 1 95.06 360 TYR A O 1
ATOM 2681 N N . TYR A 1 361 ? 6.418 9.125 5.617 1 96.12 361 TYR A N 1
ATOM 2682 C CA . TYR A 1 361 ? 5.965 8.758 6.953 1 96.12 361 TYR A CA 1
ATOM 2683 C C . TYR A 1 361 ? 6.367 9.812 7.977 1 96.12 361 TYR A C 1
ATOM 2685 O O . TYR A 1 361 ? 7.434 10.422 7.859 1 96.12 361 TYR A O 1
ATOM 2693 N N . ALA A 1 362 ? 5.422 10.023 8.961 1 97.31 362 ALA A N 1
ATOM 2694 C CA . ALA A 1 362 ? 5.781 11.016 9.969 1 97.31 362 ALA A CA 1
ATOM 2695 C C . ALA A 1 362 ? 5.215 10.641 11.336 1 97.31 362 ALA A C 1
ATOM 2697 O O . ALA A 1 362 ? 4.242 9.891 11.43 1 97.31 362 ALA A O 1
ATOM 2698 N N . GLN A 1 363 ? 5.875 11.07 12.375 1 97.88 363 GLN A N 1
ATOM 2699 C CA . GLN A 1 363 ? 5.41 11.117 13.758 1 97.88 363 GLN A CA 1
ATOM 2700 C C . GLN A 1 363 ? 5.473 12.539 14.305 1 97.88 363 GLN A C 1
ATOM 2702 O O . GLN A 1 363 ? 6.066 13.422 13.688 1 97.88 363 GLN A O 1
ATOM 2707 N N . SER A 1 364 ? 4.754 12.766 15.422 1 98.5 364 SER A N 1
ATOM 2708 C CA . SER A 1 364 ? 4.789 14.094 16.016 1 98.5 364 SER A CA 1
ATOM 2709 C C . SER A 1 364 ? 4.777 14.016 17.547 1 98.5 364 SER A C 1
ATOM 2711 O O . SER A 1 364 ? 4.383 13 18.109 1 98.5 364 SER A O 1
ATOM 2713 N N . LEU A 1 365 ? 5.312 15.055 18.172 1 98.12 365 LEU A N 1
ATOM 2714 C CA . LEU A 1 365 ? 5.293 15.234 19.625 1 98.12 365 LEU A CA 1
ATOM 2715 C C . LEU A 1 365 ? 4.945 16.672 19.984 1 98.12 365 LEU A C 1
ATOM 2717 O O . LEU A 1 365 ? 5.359 17.609 19.297 1 98.12 365 LEU A O 1
ATOM 2721 N N . VAL A 1 366 ? 4.195 16.844 20.984 1 97.94 366 VAL A N 1
ATOM 2722 C CA . VAL A 1 366 ? 3.955 18.141 21.625 1 97.94 366 VAL A CA 1
ATOM 2723 C C . VAL A 1 366 ? 4.352 18.062 23.094 1 97.94 366 VAL A C 1
ATOM 2725 O O . VAL A 1 366 ? 3.824 17.25 23.844 1 97.94 366 VAL A O 1
ATOM 2728 N N . ASP A 1 367 ? 5.305 18.875 23.516 1 97.06 367 ASP A N 1
ATOM 2729 C CA . ASP A 1 367 ? 5.762 18.875 24.906 1 97.06 367 ASP A CA 1
ATOM 2730 C C . ASP A 1 367 ? 4.801 19.641 25.797 1 97.06 367 ASP A C 1
ATOM 2732 O O . ASP A 1 367 ? 3.777 20.156 25.344 1 97.06 367 ASP A O 1
ATOM 2736 N N . ASP A 1 368 ? 5.125 19.766 27.062 1 94.75 368 ASP A N 1
ATOM 2737 C CA . ASP A 1 368 ? 4.242 20.391 28.047 1 94.75 368 ASP A CA 1
ATOM 2738 C C . ASP A 1 368 ? 4.723 21.797 28.391 1 94.75 368 ASP A C 1
ATOM 2740 O O . ASP A 1 368 ? 4.383 22.328 29.453 1 94.75 368 ASP A O 1
ATOM 2744 N N . GLY A 1 369 ? 5.609 22.359 27.562 1 95.62 369 GLY A N 1
ATOM 2745 C CA . GLY A 1 369 ? 6.066 23.734 27.781 1 95.62 369 GLY A CA 1
ATOM 2746 C C . GLY A 1 369 ? 7.461 23.797 28.391 1 95.62 369 GLY A C 1
ATOM 2747 O O . GLY A 1 369 ? 8.094 24.844 28.375 1 95.62 369 GLY A O 1
ATOM 2748 N N . ALA A 1 370 ? 7.891 22.672 28.891 1 94.12 370 ALA A N 1
ATOM 2749 C CA . ALA A 1 370 ? 9.219 22.594 29.5 1 94.12 370 ALA A CA 1
ATOM 2750 C C . ALA A 1 370 ? 9.906 21.281 29.156 1 94.12 370 ALA A C 1
ATOM 2752 O O . ALA A 1 370 ? 10.156 20.453 30.031 1 94.12 370 ALA A O 1
ATOM 2753 N N . PRO A 1 371 ? 10.328 21.141 27.922 1 91.25 371 PRO A N 1
ATOM 2754 C CA . PRO A 1 371 ? 10.938 19.859 27.547 1 91.25 371 PRO A CA 1
ATOM 2755 C C . PRO A 1 371 ? 12.297 19.641 28.219 1 91.25 371 PRO A C 1
ATOM 2757 O O . PRO A 1 371 ? 12.758 18.5 28.328 1 91.25 371 PRO A O 1
ATOM 2760 N N . ASN A 1 372 ? 12.93 20.703 28.641 1 92.31 372 ASN A N 1
ATOM 2761 C CA . ASN A 1 372 ? 14.141 20.641 29.453 1 92.31 372 ASN A CA 1
ATOM 2762 C C . ASN A 1 372 ? 15.266 19.922 28.703 1 92.31 372 ASN A C 1
ATOM 2764 O O . ASN A 1 372 ? 15.883 19 29.234 1 92.31 372 ASN A O 1
ATOM 2768 N N . 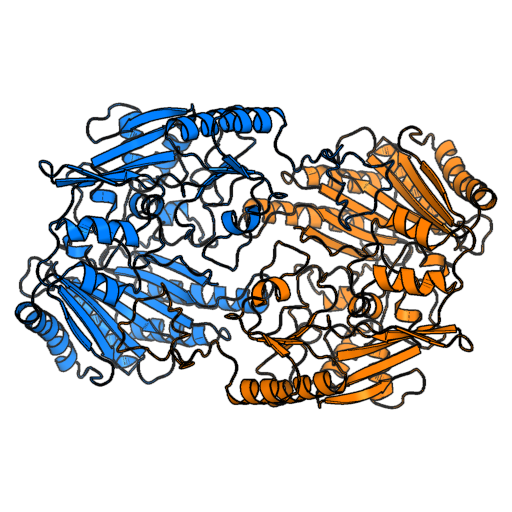TYR A 1 373 ? 15.438 20.25 27.5 1 96.56 373 TYR A N 1
ATOM 2769 C CA . TYR A 1 373 ? 16.547 19.719 26.719 1 96.56 373 TYR A CA 1
ATOM 2770 C C . TYR A 1 373 ? 17.891 20.172 27.312 1 96.56 373 TYR A C 1
ATOM 2772 O O . TYR A 1 373 ? 18.031 21.312 27.75 1 96.56 373 TYR A O 1
ATOM 2780 N N . THR A 1 374 ? 18.828 19.297 27.359 1 96.62 374 THR A N 1
ATOM 2781 C CA . THR A 1 374 ? 20.234 19.594 27.672 1 96.62 374 THR A CA 1
ATOM 2782 C C . THR A 1 374 ? 21.125 19.297 26.469 1 96.62 374 THR A C 1
ATOM 2784 O O . THR A 1 374 ? 20.688 18.656 25.5 1 96.62 374 THR A O 1
ATOM 2787 N N . SER A 1 375 ? 22.312 19.828 26.562 1 95.25 375 SER A N 1
ATOM 2788 C CA . SER A 1 375 ? 23.234 19.641 25.438 1 95.25 375 SER A CA 1
ATOM 2789 C C . SER A 1 375 ? 23.422 18.172 25.094 1 95.25 375 SER A C 1
ATOM 2791 O O . SER A 1 375 ? 23.312 17.781 23.938 1 95.25 375 SER A O 1
ATOM 2793 N N . HIS A 1 376 ? 23.609 17.422 26.109 1 94.94 376 HIS A N 1
ATOM 2794 C CA . HIS A 1 376 ? 23.859 15.992 25.906 1 94.94 376 HIS A CA 1
ATOM 2795 C C . HIS A 1 376 ? 22.625 15.297 25.328 1 94.94 376 HIS A C 1
ATOM 2797 O O . HIS A 1 376 ? 22.75 14.453 24.438 1 94.94 376 HIS A O 1
ATOM 2803 N N . ARG A 1 377 ? 21.453 15.648 25.766 1 95.38 377 ARG A N 1
ATOM 2804 C CA . ARG A 1 377 ? 20.219 15.031 25.281 1 95.38 377 ARG A CA 1
ATOM 2805 C C . ARG A 1 377 ? 19.969 15.398 23.828 1 95.38 377 ARG A C 1
ATOM 2807 O O . ARG A 1 377 ? 19.531 14.562 23.031 1 95.38 377 ARG A O 1
ATOM 2814 N N . VAL A 1 378 ? 20.25 16.656 23.5 1 96.88 378 VAL A N 1
ATOM 2815 C CA . VAL A 1 378 ? 20.047 17.094 22.109 1 96.88 378 VAL A CA 1
ATOM 2816 C C . VAL A 1 378 ? 21.031 16.375 21.203 1 96.88 378 VAL A C 1
ATOM 2818 O O . VAL A 1 378 ? 20.688 16 20.078 1 96.88 378 VAL A O 1
ATOM 2821 N N . GLU A 1 379 ? 22.234 16.25 21.656 1 94.88 379 GLU A N 1
ATOM 2822 C CA . GLU A 1 379 ? 23.219 15.523 20.859 1 94.88 379 GLU A CA 1
ATOM 2823 C C . GLU A 1 379 ? 22.766 14.086 20.609 1 94.88 379 GLU A C 1
ATOM 2825 O O . GLU A 1 379 ? 22.969 13.547 19.516 1 94.88 379 GLU A O 1
ATOM 2830 N N . ASN A 1 380 ? 22.141 13.461 21.625 1 95.31 380 ASN A N 1
ATOM 2831 C CA . ASN A 1 380 ? 21.578 12.133 21.438 1 95.31 380 ASN A CA 1
ATOM 2832 C C . ASN A 1 380 ? 20.484 12.133 20.391 1 95.31 380 ASN A C 1
ATOM 2834 O O . ASN A 1 380 ? 20.344 11.18 19.609 1 95.31 380 ASN A O 1
ATOM 2838 N N . ILE A 1 381 ? 19.688 13.148 20.422 1 96.44 381 ILE A N 1
ATOM 2839 C CA . ILE A 1 381 ? 18.609 13.281 19.438 1 96.44 381 ILE A CA 1
ATOM 2840 C C . ILE A 1 381 ? 19.219 13.391 18.031 1 96.44 381 ILE A C 1
ATOM 2842 O O . ILE A 1 381 ? 18.766 12.719 17.109 1 96.44 381 ILE A O 1
ATOM 2846 N N . ILE A 1 382 ? 20.234 14.227 17.906 1 95.06 382 ILE A N 1
ATOM 2847 C CA . ILE A 1 382 ? 20.906 14.414 16.609 1 95.06 382 ILE A CA 1
ATOM 2848 C C . ILE A 1 382 ? 21.516 13.094 16.156 1 95.06 382 ILE A C 1
ATOM 2850 O O . ILE A 1 382 ? 21.422 12.75 14.969 1 95.06 382 ILE A O 1
ATOM 2854 N N . ASP A 1 383 ? 22.078 12.336 17.094 1 93.56 383 ASP A N 1
ATOM 2855 C CA . ASP A 1 383 ? 22.625 11.023 16.766 1 93.56 383 ASP A CA 1
ATOM 2856 C C . ASP A 1 383 ? 21.531 10.094 16.234 1 93.56 383 ASP A C 1
ATOM 2858 O O . ASP A 1 383 ? 21.75 9.359 15.266 1 93.56 383 ASP A O 1
ATOM 2862 N N . ALA A 1 384 ? 20.391 10.125 16.875 1 94.75 384 ALA A N 1
ATOM 2863 C CA . ALA A 1 384 ? 19.281 9.281 16.438 1 94.75 384 ALA A CA 1
ATOM 2864 C C . ALA A 1 384 ? 18.828 9.664 15.023 1 94.75 384 ALA A C 1
ATOM 2866 O O . ALA A 1 384 ? 18.516 8.797 14.211 1 94.75 384 ALA A O 1
ATOM 2867 N N . ILE A 1 385 ? 18.781 10.945 14.734 1 93.94 385 ILE A N 1
ATOM 2868 C CA . ILE A 1 385 ? 18.391 11.438 13.422 1 93.94 385 ILE A CA 1
ATOM 2869 C C . ILE A 1 385 ? 19.406 10.992 12.375 1 93.94 385 ILE A C 1
ATOM 2871 O O . ILE A 1 385 ? 19.031 10.531 11.289 1 93.94 385 ILE A O 1
ATOM 2875 N N . GLN A 1 386 ? 20.625 11.141 12.727 1 88.75 386 GLN A N 1
ATOM 2876 C CA . GLN A 1 386 ? 21.688 10.758 11.805 1 88.75 386 GLN A CA 1
ATOM 2877 C C . GLN A 1 386 ? 21.703 9.25 11.562 1 88.75 386 GLN A C 1
ATOM 2879 O O . GLN A 1 386 ? 22.016 8.789 10.461 1 88.75 386 GLN A O 1
ATOM 2884 N N . ASN A 1 387 ? 21.344 8.531 12.625 1 88.06 387 ASN A N 1
ATOM 2885 C CA . ASN A 1 387 ? 21.266 7.082 12.484 1 88.06 387 ASN A CA 1
ATOM 2886 C C . ASN A 1 387 ? 20.125 6.668 11.555 1 88.06 387 ASN A C 1
ATOM 2888 O O . ASN A 1 387 ? 20.172 5.594 10.953 1 88.06 387 ASN A O 1
ATOM 2892 N N . ALA A 1 388 ? 19.125 7.438 11.445 1 86.19 388 ALA A N 1
ATOM 2893 C CA . ALA A 1 388 ? 18 7.133 10.578 1 86.19 388 ALA A CA 1
ATOM 2894 C C . ALA A 1 388 ? 18.375 7.246 9.109 1 86.19 388 ALA A C 1
ATOM 2896 O O . ALA A 1 388 ? 17.688 6.715 8.234 1 86.19 388 ALA A O 1
ATOM 2897 N N . LYS A 1 389 ? 19.406 7.949 8.883 1 76.75 389 LYS A N 1
ATOM 2898 C CA . LYS A 1 389 ? 19.938 8.016 7.52 1 76.75 389 LYS A CA 1
ATOM 2899 C C . LYS A 1 389 ? 20.266 6.621 6.992 1 76.75 389 LYS A C 1
ATOM 2901 O O . LYS A 1 389 ? 20.375 6.422 5.777 1 76.75 389 LYS A O 1
ATOM 2906 N N . LEU A 1 390 ? 20.359 5.797 7.934 1 65.88 390 LEU A N 1
ATOM 2907 C CA . LEU A 1 390 ? 20.734 4.43 7.582 1 65.88 390 LEU A CA 1
ATOM 2908 C C . LEU A 1 390 ? 19.578 3.715 6.883 1 65.88 390 LEU A C 1
ATOM 2910 O O . LEU A 1 390 ? 19.781 2.676 6.25 1 65.88 390 LEU A O 1
ATOM 2914 N N . VAL A 1 391 ? 18.391 4.254 6.969 1 72.94 391 VAL A N 1
ATOM 2915 C CA . VAL A 1 391 ? 17.344 3.727 6.102 1 72.94 391 VAL A CA 1
ATOM 2916 C C . VAL A 1 391 ? 17.594 4.16 4.66 1 72.94 391 VAL A C 1
ATOM 2918 O O . VAL A 1 391 ? 17.547 5.352 4.344 1 72.94 391 VAL A O 1
ATOM 2921 N N . LYS A 1 392 ? 17.859 3.246 3.895 1 74.25 392 LYS A N 1
ATOM 2922 C CA . LYS A 1 392 ? 18.359 3.482 2.545 1 74.25 392 LYS A CA 1
ATOM 2923 C C . LYS A 1 392 ? 17.391 4.367 1.75 1 74.25 392 LYS A C 1
ATOM 2925 O O . LYS A 1 392 ? 16.188 4.102 1.706 1 74.25 392 LYS A O 1
ATOM 2930 N N . ASP A 1 393 ? 17.953 5.5 1.269 1 74.38 393 ASP A N 1
ATOM 2931 C CA . ASP A 1 393 ? 17.328 6.344 0.26 1 74.38 393 ASP A CA 1
ATOM 2932 C C . ASP A 1 393 ? 16.156 7.125 0.853 1 74.38 393 ASP A C 1
ATOM 2934 O O . ASP A 1 393 ? 15.117 7.289 0.205 1 74.38 393 ASP A O 1
ATOM 2938 N N . THR A 1 394 ? 16.234 7.359 2.154 1 83.56 394 THR A N 1
ATOM 2939 C CA . THR A 1 394 ? 15.242 8.227 2.783 1 83.56 394 THR A CA 1
ATOM 2940 C C . THR A 1 394 ? 15.867 9.562 3.178 1 83.56 394 THR A C 1
ATOM 2942 O O . THR A 1 394 ? 17.078 9.664 3.34 1 83.56 394 THR A O 1
ATOM 2945 N N . ASP A 1 395 ? 15.062 10.57 3.215 1 86.62 395 ASP A N 1
ATOM 2946 C CA . ASP A 1 395 ? 15.422 11.875 3.75 1 86.62 395 ASP A CA 1
ATOM 2947 C C . ASP A 1 395 ? 14.656 12.18 5.035 1 86.62 395 ASP A C 1
ATOM 2949 O O . ASP A 1 395 ? 13.445 12.406 4.996 1 86.62 395 ASP A O 1
ATOM 2953 N N . ASN A 1 396 ? 15.469 12.18 6.121 1 90.5 396 ASN A N 1
ATOM 2954 C CA . ASN A 1 396 ? 14.844 12.32 7.43 1 90.5 396 ASN A CA 1
ATOM 2955 C C . ASN A 1 396 ? 15.188 13.656 8.078 1 90.5 396 ASN A C 1
ATOM 2957 O O . ASN A 1 396 ? 16.312 14.141 7.957 1 90.5 396 ASN A O 1
ATOM 2961 N N . HIS A 1 397 ? 14.203 14.273 8.609 1 92.06 397 HIS A N 1
ATOM 2962 C CA . HIS A 1 397 ? 14.453 15.477 9.391 1 92.06 397 HIS A CA 1
ATOM 2963 C C . HIS A 1 397 ? 13.453 15.617 10.531 1 92.06 397 HIS A C 1
ATOM 2965 O O . HIS A 1 397 ? 12.406 14.961 10.523 1 92.06 397 HIS A O 1
ATOM 2971 N N . VAL A 1 398 ? 13.891 16.375 11.508 1 96.88 398 VAL A N 1
ATOM 2972 C CA . VAL A 1 398 ? 13.023 16.719 12.625 1 96.88 398 VAL A CA 1
ATOM 2973 C C . VAL A 1 398 ? 12.875 18.234 12.703 1 96.88 398 VAL A C 1
ATOM 2975 O O . VAL A 1 398 ? 13.852 18.969 12.586 1 96.88 398 VAL A O 1
ATOM 2978 N N . SER A 1 399 ? 11.672 18.688 12.797 1 97.88 399 SER A N 1
ATOM 2979 C CA . SER A 1 399 ? 11.391 20.094 13.008 1 97.88 399 SER A CA 1
ATOM 2980 C C . SER A 1 399 ? 10.867 20.359 14.422 1 97.88 399 SER A C 1
ATOM 2982 O O . SER A 1 399 ? 9.969 19.656 14.898 1 97.88 399 SER A O 1
ATOM 2984 N N . PHE A 1 400 ? 11.492 21.266 15.094 1 98.5 400 PHE A N 1
ATOM 2985 C CA . PHE A 1 400 ? 11.016 21.797 16.359 1 98.5 400 PHE A CA 1
ATOM 2986 C C . PHE A 1 400 ? 10.375 23.172 16.156 1 98.5 400 PHE A C 1
ATOM 2988 O O . PHE A 1 400 ? 11.062 24.188 16.188 1 98.5 400 PHE A O 1
ATOM 2995 N N . ASP A 1 401 ? 9.109 23.172 16 1 98.56 401 ASP A N 1
ATOM 2996 C CA . ASP A 1 401 ? 8.375 24.422 15.766 1 98.56 401 ASP A CA 1
ATOM 2997 C C . ASP A 1 401 ? 8.148 25.172 17.078 1 98.56 401 ASP A C 1
ATOM 2999 O O . ASP A 1 401 ? 7.508 24.656 18 1 98.56 401 ASP A O 1
ATOM 3003 N N . LEU A 1 402 ? 8.562 26.375 17.094 1 98.56 402 LEU A N 1
ATOM 3004 C CA . LEU A 1 402 ? 8.539 27.156 18.344 1 98.56 402 LEU A CA 1
ATOM 3005 C C . LEU A 1 402 ? 7.16 27.75 18.578 1 98.56 402 LEU A C 1
ATOM 3007 O O . LEU A 1 402 ? 6.605 28.422 17.703 1 98.56 402 LEU A O 1
ATOM 3011 N N . ASN A 1 403 ? 6.59 27.484 19.688 1 98.19 403 ASN A N 1
ATOM 3012 C CA . ASN A 1 403 ? 5.473 28.203 20.281 1 98.19 403 ASN A CA 1
ATOM 3013 C C . ASN A 1 403 ? 5.906 28.969 21.531 1 98.19 403 ASN A C 1
ATOM 3015 O O . ASN A 1 403 ? 6.547 30.016 21.438 1 98.19 403 ASN A O 1
ATOM 3019 N N . GLY A 1 404 ? 5.684 28.5 22.75 1 96.31 404 GLY A N 1
ATOM 3020 C CA . GLY A 1 404 ? 6.23 29.078 23.969 1 96.31 404 GLY A CA 1
ATOM 3021 C C . GLY A 1 404 ? 5.27 30.016 24.672 1 96.31 404 GLY A C 1
ATOM 3022 O O . GLY A 1 404 ? 4.211 30.344 24.141 1 96.31 404 GLY A O 1
ATOM 3023 N N . PRO A 1 405 ? 5.617 30.375 25.875 1 96.5 405 PRO A N 1
ATOM 3024 C CA . PRO A 1 405 ? 4.754 31.266 26.656 1 96.5 405 PRO A CA 1
ATOM 3025 C C . PRO A 1 405 ? 4.566 32.625 26 1 96.5 405 PRO A C 1
ATOM 3027 O O . PRO A 1 405 ? 5.512 33.188 25.438 1 96.5 405 PRO A O 1
ATOM 3030 N N . GLY A 1 406 ? 3.369 33.125 26.078 1 95.31 406 GLY A N 1
ATOM 3031 C CA . GLY A 1 406 ? 3.059 34.438 25.5 1 95.31 406 GLY A CA 1
ATOM 3032 C C . GLY A 1 406 ? 2.631 34.375 24.047 1 95.31 406 GLY A C 1
ATOM 3033 O O . GLY A 1 406 ? 2.064 35.312 23.516 1 95.31 406 GLY A O 1
ATOM 3034 N N . SER A 1 407 ? 2.99 33.281 23.406 1 96.56 407 SER A N 1
ATOM 3035 C CA . SER A 1 407 ? 2.482 33.094 22.047 1 96.56 407 SER A CA 1
ATOM 3036 C C . SER A 1 407 ? 0.973 32.875 22.047 1 96.56 407 SER A C 1
ATOM 3038 O O . SER A 1 407 ? 0.414 32.344 23.016 1 96.56 407 SER A O 1
ATOM 3040 N N . ARG A 1 408 ? 0.361 33.25 20.922 1 96.69 408 ARG A N 1
ATOM 3041 C CA . ARG A 1 408 ? -1.087 33.125 20.812 1 96.69 408 ARG A CA 1
ATOM 3042 C C . ARG A 1 408 ? -1.486 31.641 20.781 1 96.69 408 ARG A C 1
ATOM 3044 O O . ARG A 1 408 ? -2.604 31.281 21.156 1 96.69 408 ARG A O 1
ATOM 3051 N N . THR A 1 409 ? -0.618 30.75 20.422 1 96.75 409 THR A N 1
ATOM 3052 C CA . THR A 1 409 ? -0.888 29.312 20.406 1 96.75 409 THR A CA 1
ATOM 3053 C C . THR A 1 409 ? -1.143 28.812 21.828 1 96.75 409 THR A C 1
ATOM 3055 O O . THR A 1 409 ? -1.763 27.75 22.016 1 96.75 409 THR A O 1
ATOM 3058 N N . ASN A 1 410 ? -0.626 29.516 22.766 1 95.88 410 ASN A N 1
ATOM 3059 C CA . ASN A 1 410 ? -0.713 29.062 24.156 1 95.88 410 ASN A CA 1
ATOM 3060 C C . ASN A 1 410 ? -1.734 29.875 24.938 1 95.88 410 ASN A C 1
ATOM 3062 O O . ASN A 1 410 ? -1.733 29.844 26.172 1 95.88 410 ASN A O 1
ATOM 3066 N N . ILE A 1 411 ? -2.537 30.594 24.234 1 91.38 411 ILE A N 1
ATOM 3067 C CA . ILE A 1 411 ? -3.609 31.359 24.844 1 91.38 411 ILE A CA 1
ATOM 3068 C C . ILE A 1 411 ? -4.961 30.812 24.406 1 91.38 411 ILE A C 1
ATOM 3070 O O . ILE A 1 411 ? -5.191 30.562 23.219 1 91.38 411 ILE A O 1
ATOM 3074 N N . ARG A 1 412 ? -5.785 30.656 25.328 1 86.69 412 ARG A N 1
ATOM 3075 C CA . ARG A 1 412 ? -7.117 30.156 25.016 1 86.69 412 ARG A CA 1
ATOM 3076 C C . ARG A 1 412 ? -7.875 31.125 24.109 1 86.69 412 ARG A C 1
ATOM 3078 O O . ARG A 1 412 ? -7.773 32.344 24.281 1 86.69 412 ARG A O 1
ATOM 3085 N N . PRO A 1 413 ? -8.625 30.5 23.25 1 83.25 413 PRO A N 1
ATOM 3086 C CA . PRO A 1 413 ? -9.359 31.391 22.344 1 83.25 413 PRO A CA 1
ATOM 3087 C C . PRO A 1 413 ? -10.492 32.125 23.047 1 83.25 413 PRO A C 1
ATOM 3089 O O . PRO A 1 413 ? -11.062 31.641 24.016 1 83.25 413 PRO A O 1
ATOM 3092 N N . THR A 1 414 ? -10.758 33.281 22.531 1 72.06 414 THR A N 1
ATOM 3093 C CA . THR A 1 414 ? -11.828 34.125 23.078 1 72.06 414 THR A CA 1
ATOM 3094 C C . THR A 1 414 ? -13.195 33.562 22.703 1 72.06 414 THR A C 1
ATOM 3096 O O . THR A 1 414 ? -14.203 33.875 23.344 1 72.06 414 THR A O 1
ATOM 3099 N N . SER A 1 415 ? -13.188 32.812 21.625 1 69.19 415 SER A N 1
ATOM 3100 C CA . SER A 1 415 ? -14.438 32.281 21.109 1 69.19 415 SER A CA 1
ATOM 3101 C C . SER A 1 415 ? -14.938 31.109 21.969 1 69.19 415 SER A C 1
ATOM 3103 O O . SER A 1 415 ? -15.93 30.453 21.625 1 69.19 415 SER A O 1
ATOM 3105 N N . GLY A 1 416 ? -14.258 30.875 23.062 1 76.5 416 GLY A N 1
ATOM 3106 C CA . GLY A 1 416 ? -14.727 29.828 23.953 1 76.5 416 GLY A CA 1
ATOM 3107 C C . GLY A 1 416 ? -13.859 28.578 23.922 1 76.5 416 GLY A C 1
ATOM 3108 O O . GLY A 1 416 ? -12.906 28.5 23.156 1 76.5 416 GLY A O 1
ATOM 3109 N N . ASP A 1 417 ? -14.367 27.672 24.672 1 86.81 417 ASP A N 1
ATOM 3110 C CA . ASP A 1 417 ? -13.641 26.406 24.875 1 86.81 417 ASP A CA 1
ATOM 3111 C C . ASP A 1 417 ? -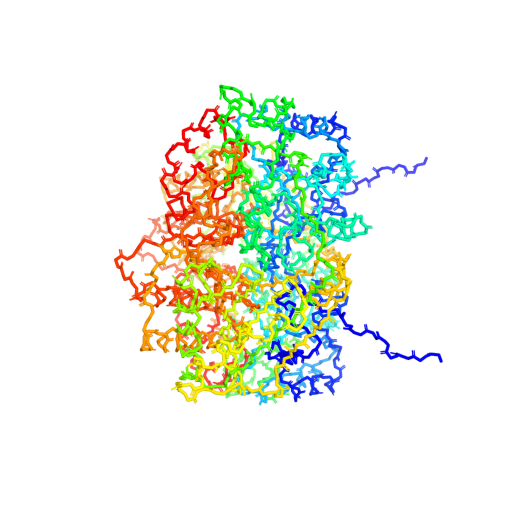13.703 25.547 23.625 1 86.81 417 ASP A C 1
ATOM 3113 O O . ASP A 1 417 ? -14.68 25.578 22.875 1 86.81 417 ASP A O 1
ATOM 3117 N N . THR A 1 418 ? -12.617 24.969 23.188 1 95.38 418 THR A N 1
ATOM 3118 C CA . THR A 1 418 ? -12.516 24.016 22.094 1 95.38 418 THR A CA 1
ATOM 3119 C C . THR A 1 418 ? -12 22.672 22.578 1 95.38 418 THR A C 1
ATOM 3121 O O . THR A 1 418 ? -11.516 22.562 23.703 1 95.38 418 THR A O 1
ATOM 3124 N N . SER A 1 419 ? -12.164 21.625 21.781 1 97.38 419 SER A N 1
ATOM 3125 C CA . SER A 1 419 ? -11.641 20.312 22.141 1 97.38 419 SER A CA 1
ATOM 3126 C C . SER A 1 419 ? -10.148 20.203 21.859 1 97.38 419 SER A C 1
ATOM 3128 O O . SER A 1 419 ? -9.484 19.266 22.297 1 97.38 419 SER A O 1
ATOM 3130 N N . PHE A 1 420 ? -9.602 21.172 21.141 1 97.31 420 PHE A N 1
ATOM 3131 C CA . PHE A 1 420 ? -8.172 21.203 20.844 1 97.31 420 PHE A CA 1
ATOM 3132 C C . PHE A 1 420 ? -7.359 21.453 22.109 1 97.31 420 PHE A C 1
ATOM 3134 O O . PHE A 1 420 ? -7.559 22.453 22.797 1 97.31 420 PHE A O 1
ATOM 3141 N N . ILE A 1 421 ? -6.332 20.594 22.422 1 95.94 421 ILE A N 1
ATOM 3142 C CA . ILE A 1 421 ? -5.789 20.578 23.781 1 95.94 421 ILE A CA 1
ATOM 3143 C C . ILE A 1 421 ? -4.391 21.188 23.781 1 95.94 421 ILE A C 1
ATOM 3145 O O . ILE A 1 421 ? -3.809 21.406 24.844 1 95.94 421 ILE A O 1
ATOM 3149 N N . HIS A 1 422 ? -3.752 21.438 22.672 1 95.69 422 HIS A N 1
ATOM 3150 C CA . HIS A 1 422 ? -2.35 21.844 22.625 1 95.69 422 HIS A CA 1
ATOM 3151 C C . HIS A 1 422 ? -2.199 23.344 22.906 1 95.69 422 HIS A C 1
ATOM 3153 O O . HIS A 1 422 ? -2.096 24.141 21.969 1 95.69 422 HIS A O 1
ATOM 3159 N N . ARG A 1 423 ? -2.076 23.672 24.234 1 94.81 423 ARG A N 1
ATOM 3160 C CA . ARG A 1 423 ? -2.137 25.078 24.625 1 94.81 423 ARG A CA 1
ATOM 3161 C C . ARG A 1 423 ? -0.945 25.453 25.5 1 94.81 423 ARG A C 1
ATOM 3163 O O . ARG A 1 423 ? -0.902 26.547 26.078 1 94.81 423 ARG A O 1
ATOM 3170 N N . ASP A 1 424 ? 0.01 24.547 25.609 1 93.69 424 ASP A N 1
ATOM 3171 C CA . ASP A 1 424 ? 1.064 24.844 26.562 1 93.69 424 ASP A CA 1
ATOM 3172 C C . ASP A 1 424 ? 2.439 24.5 26 1 93.69 424 ASP A C 1
ATOM 3174 O O . ASP A 1 424 ? 3.451 24.609 26.703 1 93.69 424 ASP A O 1
ATOM 3178 N N . GLY A 1 425 ? 2.514 24.125 24.891 1 96.5 425 GLY A N 1
ATOM 3179 C CA . GLY A 1 425 ? 3.742 23.562 24.344 1 96.5 425 GLY A CA 1
ATOM 3180 C C . GLY A 1 425 ? 4.793 24.625 24.047 1 96.5 425 GLY A C 1
ATOM 3181 O O . GLY A 1 425 ? 4.469 25.734 23.641 1 96.5 425 GLY A O 1
ATOM 3182 N N . LEU A 1 426 ? 6.051 24.266 24.281 1 98.12 426 LEU A N 1
ATOM 3183 C CA . LEU A 1 426 ? 7.152 25.078 23.766 1 98.12 426 LEU A CA 1
ATOM 3184 C C . LEU A 1 426 ? 7.414 24.75 22.297 1 98.12 426 LEU A C 1
ATOM 3186 O O . LEU A 1 426 ? 7.574 25.641 21.469 1 98.12 426 LEU A O 1
ATOM 3190 N N . PHE A 1 427 ? 7.422 23.438 22.031 1 98.5 427 PHE A N 1
ATOM 3191 C CA . PHE A 1 427 ? 7.656 23.016 20.656 1 98.5 427 PHE A CA 1
ATOM 3192 C C . PHE A 1 427 ? 6.559 22.062 20.188 1 98.5 427 PHE A C 1
ATOM 3194 O O . PHE A 1 427 ? 6.098 21.203 20.969 1 98.5 427 PHE A O 1
ATOM 3201 N N . LEU A 1 428 ? 6.082 22.25 18.953 1 98.62 428 LEU A N 1
ATOM 3202 C CA . LEU A 1 428 ? 5.484 21.188 18.141 1 98.62 428 LEU A CA 1
ATOM 3203 C C . LEU A 1 428 ? 6.539 20.5 17.281 1 98.62 428 LEU A C 1
ATOM 3205 O O . LEU A 1 428 ? 7.164 21.125 16.422 1 98.62 428 LEU A O 1
ATOM 3209 N N . VAL A 1 429 ? 6.738 19.172 17.516 1 98.56 429 VAL A N 1
ATOM 3210 C CA . VAL A 1 429 ? 7.824 18.453 16.859 1 98.56 429 VAL A CA 1
ATOM 3211 C C . VAL A 1 429 ? 7.254 17.547 15.773 1 98.56 429 VAL A C 1
ATOM 3213 O O . VAL A 1 429 ? 6.297 16.797 16.016 1 98.56 429 VAL A O 1
ATOM 3216 N N . GLN A 1 430 ? 7.781 17.641 14.609 1 98.19 430 GLN A N 1
ATOM 3217 C CA . GLN A 1 430 ? 7.477 16.719 13.531 1 98.19 430 GLN A CA 1
ATOM 3218 C C . GLN A 1 430 ? 8.711 15.906 13.133 1 98.19 430 GLN A C 1
ATOM 3220 O O . GLN A 1 430 ? 9.766 16.484 12.852 1 98.19 430 GLN A O 1
ATOM 3225 N N . ILE A 1 431 ? 8.633 14.617 13.203 1 97.81 431 ILE A N 1
ATOM 3226 C CA . ILE A 1 431 ? 9.633 13.695 12.68 1 97.81 431 ILE A CA 1
ATOM 3227 C C . ILE A 1 431 ? 9.188 13.172 11.312 1 97.81 431 ILE A C 1
ATOM 3229 O O . ILE A 1 431 ? 8.234 12.391 11.219 1 97.81 431 ILE A O 1
ATOM 3233 N N . PHE A 1 432 ? 9.875 13.562 10.297 1 95.56 432 PHE A N 1
ATOM 3234 C CA . PHE A 1 432 ? 9.406 13.344 8.938 1 95.56 432 PHE A CA 1
ATOM 3235 C C . PHE A 1 432 ? 10.422 12.547 8.125 1 95.56 432 PHE A C 1
ATOM 3237 O O . PHE A 1 432 ? 11.617 12.852 8.164 1 95.56 432 PHE A O 1
ATOM 3244 N N . SER A 1 433 ? 9.953 11.531 7.445 1 94.56 433 SER A N 1
ATOM 3245 C CA . SER A 1 433 ? 10.773 10.734 6.543 1 94.56 433 SER A CA 1
ATOM 3246 C C . SER A 1 433 ? 10.242 10.789 5.113 1 94.56 433 SER A C 1
ATOM 3248 O O . SER A 1 433 ? 9.203 10.195 4.812 1 94.56 433 SER A O 1
ATOM 3250 N N . TYR A 1 434 ? 10.953 11.461 4.238 1 91.69 434 TYR A N 1
ATOM 3251 C CA . TYR A 1 434 ? 10.641 11.523 2.814 1 91.69 434 TYR A CA 1
ATOM 3252 C C . TYR A 1 434 ? 11.172 10.297 2.084 1 91.69 434 TYR A C 1
ATOM 3254 O O . TYR A 1 434 ? 12.227 9.766 2.441 1 91.69 434 TYR A O 1
ATOM 3262 N N . LYS A 1 435 ? 10.414 9.82 1.031 1 90.25 435 LYS A N 1
ATOM 3263 C CA . LYS A 1 435 ? 10.742 8.641 0.244 1 90.25 435 LYS A CA 1
ATOM 3264 C C . LYS A 1 435 ? 10.789 7.391 1.121 1 90.25 435 LYS A C 1
ATOM 3266 O O . LYS A 1 435 ? 11.68 6.551 0.968 1 90.25 435 LYS A O 1
ATOM 3271 N N . PHE A 1 436 ? 9.867 7.406 2.088 1 92.94 436 PHE A N 1
ATOM 3272 C CA . PHE A 1 436 ? 9.734 6.254 2.967 1 92.94 436 PHE A CA 1
ATOM 3273 C C . PHE A 1 436 ? 9.367 5.004 2.17 1 92.94 436 PHE A C 1
ATOM 3275 O O . PHE A 1 436 ? 8.562 5.066 1.244 1 92.94 436 PHE A O 1
ATOM 3282 N N . PRO A 1 437 ? 9.977 3.885 2.496 1 90.12 437 PRO A N 1
ATOM 3283 C CA . PRO A 1 437 ? 9.766 2.666 1.711 1 90.12 437 PRO A CA 1
ATOM 3284 C C . PRO A 1 437 ? 8.297 2.264 1.627 1 90.12 437 PRO A C 1
ATOM 3286 O O . PRO A 1 437 ? 7.559 2.387 2.611 1 90.12 437 PRO A O 1
ATOM 3289 N N . GLY A 1 438 ? 7.938 1.781 0.394 1 89.94 438 GLY A N 1
ATOM 3290 C CA . GLY A 1 438 ? 6.594 1.266 0.19 1 89.94 438 GLY A CA 1
ATOM 3291 C C . GLY A 1 438 ? 6.336 -0.041 0.918 1 89.94 438 GLY A C 1
ATOM 3292 O O . GLY A 1 438 ? 7.258 -0.631 1.487 1 89.94 438 GLY A O 1
ATOM 3293 N N . PHE A 1 439 ? 5.07 -0.504 0.828 1 91.88 439 PHE A N 1
ATOM 3294 C CA . PHE A 1 439 ? 4.648 -1.671 1.594 1 91.88 439 PHE A CA 1
ATOM 3295 C C . PHE A 1 439 ? 5.188 -2.953 0.971 1 91.88 439 PHE A C 1
ATOM 3297 O O . PHE A 1 439 ? 5.176 -4.012 1.604 1 91.88 439 PHE A O 1
ATOM 3304 N N . ASN A 1 440 ? 5.688 -2.893 -0.262 1 89.5 440 ASN A N 1
ATOM 3305 C CA . ASN A 1 440 ? 6.305 -4.043 -0.911 1 89.5 440 ASN A CA 1
ATOM 3306 C C . ASN A 1 440 ? 7.77 -4.195 -0.503 1 89.5 440 ASN A C 1
ATOM 3308 O O . ASN A 1 440 ? 8.453 -5.105 -0.966 1 89.5 440 ASN A O 1
ATOM 3312 N N . ASN A 1 441 ? 8.312 -3.262 0.176 1 88.19 441 ASN A N 1
ATOM 3313 C CA . ASN A 1 441 ? 9.633 -3.324 0.788 1 88.19 441 ASN A CA 1
ATOM 3314 C C . ASN A 1 441 ? 9.547 -3.484 2.303 1 88.19 441 ASN A C 1
ATOM 3316 O O . ASN A 1 441 ? 9.859 -2.555 3.049 1 88.19 441 ASN A O 1
ATOM 3320 N N . THR A 1 442 ? 9.234 -4.637 2.773 1 83.94 442 THR A N 1
ATOM 3321 C CA . THR A 1 442 ? 8.898 -4.898 4.172 1 83.94 442 THR A CA 1
ATOM 3322 C C . THR A 1 442 ? 10.109 -4.645 5.07 1 83.94 442 THR A C 1
ATOM 3324 O O . THR A 1 442 ? 9.984 -4.016 6.121 1 83.94 442 THR A O 1
ATOM 3327 N N . ASP A 1 443 ? 11.289 -5.082 4.645 1 82.81 443 ASP A N 1
ATOM 3328 C CA . ASP A 1 443 ? 12.492 -4.91 5.449 1 82.81 443 ASP A CA 1
ATOM 3329 C C . ASP A 1 443 ? 12.844 -3.432 5.602 1 82.81 443 ASP A C 1
ATOM 3331 O O . ASP A 1 443 ? 13.141 -2.965 6.703 1 82.81 443 ASP A O 1
ATOM 3335 N N . GLY A 1 444 ? 12.852 -2.783 4.422 1 85.31 444 GLY A N 1
ATOM 3336 C CA . GLY A 1 444 ? 13.141 -1.359 4.465 1 85.31 444 GLY A CA 1
ATOM 3337 C C . GLY A 1 444 ? 12.164 -0.577 5.316 1 85.31 444 GLY A C 1
ATOM 3338 O O . GLY A 1 444 ? 12.555 0.327 6.055 1 85.31 444 GLY A O 1
ATOM 3339 N N . ARG A 1 445 ? 10.977 -0.987 5.227 1 90 445 ARG A N 1
ATOM 3340 C CA . ARG A 1 445 ? 9.93 -0.287 5.969 1 90 445 ARG A CA 1
ATOM 3341 C C . ARG A 1 445 ? 10.062 -0.542 7.469 1 90 445 ARG A C 1
ATOM 3343 O O . ARG A 1 445 ? 9.953 0.385 8.273 1 90 445 ARG A O 1
ATOM 3350 N N . ASP A 1 446 ? 10.289 -1.76 7.867 1 89.56 446 ASP A N 1
ATOM 3351 C CA . ASP A 1 446 ? 10.453 -2.098 9.281 1 89.56 446 ASP A CA 1
ATOM 3352 C C . ASP A 1 446 ? 11.641 -1.365 9.891 1 89.56 446 ASP A C 1
ATOM 3354 O O . ASP A 1 446 ? 11.547 -0.831 10.992 1 89.56 446 ASP A O 1
ATOM 3358 N N . GLN A 1 447 ? 12.703 -1.339 9.148 1 91.06 447 GLN A N 1
ATOM 3359 C CA . GLN A 1 447 ? 13.883 -0.618 9.602 1 91.06 447 GLN A CA 1
ATOM 3360 C C . GLN A 1 447 ? 13.602 0.875 9.742 1 91.06 447 GLN A C 1
ATOM 3362 O O . GLN A 1 447 ? 14.016 1.507 10.711 1 91.06 447 GLN A O 1
ATOM 3367 N N . GLY A 1 448 ? 12.914 1.405 8.75 1 93.94 448 GLY A N 1
ATOM 3368 C CA . GLY A 1 448 ? 12.547 2.811 8.805 1 93.94 448 GLY A CA 1
ATOM 3369 C C . GLY A 1 448 ? 11.672 3.156 10 1 93.94 448 GLY A C 1
ATOM 3370 O O . GLY A 1 448 ? 11.914 4.152 10.68 1 93.94 448 GLY A O 1
ATOM 3371 N N . LEU A 1 449 ? 10.703 2.324 10.242 1 95.19 449 LEU A N 1
ATOM 3372 C CA . LEU A 1 449 ? 9.797 2.547 11.367 1 95.19 449 LEU A CA 1
ATOM 3373 C C . LEU A 1 449 ? 10.547 2.525 12.688 1 95.19 449 LEU A C 1
ATOM 3375 O O . LEU A 1 449 ? 10.305 3.361 13.562 1 95.19 449 LEU A O 1
ATOM 3379 N N . GLU A 1 450 ? 11.414 1.588 12.812 1 95.44 450 GLU A N 1
ATOM 3380 C CA . GLU A 1 450 ? 12.219 1.481 14.031 1 95.44 450 GLU A CA 1
ATOM 3381 C C . GLU A 1 450 ? 13.055 2.734 14.25 1 95.44 450 GLU A C 1
ATOM 3383 O O . GLU A 1 450 ? 13.117 3.262 15.359 1 95.44 450 GLU A O 1
ATOM 3388 N N . LYS A 1 451 ? 13.664 3.205 13.195 1 95.56 451 LYS A N 1
ATOM 3389 C CA . LYS A 1 451 ? 14.555 4.352 13.305 1 95.56 451 LYS A CA 1
ATOM 3390 C C . LYS A 1 451 ? 13.781 5.629 13.609 1 95.56 451 LYS A C 1
ATOM 3392 O O . LYS A 1 451 ? 14.211 6.441 14.438 1 95.56 451 LYS A O 1
ATOM 3397 N N . ILE A 1 452 ? 12.695 5.82 12.938 1 96.69 452 ILE A N 1
ATOM 3398 C CA . ILE A 1 452 ? 11.883 7.012 13.156 1 96.69 452 ILE A CA 1
ATOM 3399 C C . ILE A 1 452 ? 11.32 7 14.578 1 96.69 452 ILE A C 1
ATOM 3401 O O . ILE A 1 452 ? 11.328 8.023 15.266 1 96.69 452 ILE A O 1
ATOM 3405 N N . THR A 1 453 ? 10.844 5.852 15.039 1 97.38 453 THR A N 1
ATOM 3406 C CA . THR A 1 453 ? 10.32 5.711 16.391 1 97.38 453 THR A CA 1
ATOM 3407 C C . THR A 1 453 ? 11.422 5.949 17.422 1 97.38 453 THR A C 1
ATOM 3409 O O . THR A 1 453 ? 11.172 6.539 18.484 1 97.38 453 THR A O 1
ATOM 3412 N N . ASN A 1 454 ? 12.594 5.484 17.109 1 97.12 454 ASN A N 1
ATOM 3413 C CA . ASN A 1 454 ? 13.727 5.719 18 1 97.12 454 ASN A CA 1
ATOM 3414 C C . ASN A 1 454 ? 14 7.207 18.188 1 97.12 454 ASN A C 1
ATOM 3416 O O . ASN A 1 454 ? 14.391 7.641 19.266 1 97.12 454 ASN A O 1
ATOM 3420 N N . ILE A 1 455 ? 13.875 7.992 17.141 1 97.44 455 ILE A N 1
ATOM 3421 C CA . ILE A 1 455 ? 14.039 9.438 17.266 1 97.44 455 ILE A CA 1
ATOM 3422 C C . ILE A 1 455 ? 13.016 10 18.25 1 97.44 455 ILE A C 1
ATOM 3424 O O . ILE A 1 455 ? 13.367 10.75 19.156 1 97.44 455 ILE A O 1
ATOM 3428 N N . ALA A 1 456 ? 11.766 9.641 18.094 1 97.69 456 ALA A N 1
ATOM 3429 C CA . ALA A 1 456 ? 10.703 10.102 18.969 1 97.69 456 ALA A CA 1
ATOM 3430 C C . ALA A 1 456 ? 10.984 9.719 20.422 1 97.69 456 ALA A C 1
ATOM 3432 O O . ALA A 1 456 ? 10.828 10.531 21.328 1 97.69 456 ALA A O 1
ATOM 3433 N N . ASP A 1 457 ? 11.398 8.5 20.609 1 96.94 457 ASP A N 1
ATOM 3434 C CA . ASP A 1 457 ? 11.688 8.008 21.953 1 96.94 457 ASP A CA 1
ATOM 3435 C C . ASP A 1 457 ? 12.852 8.773 22.578 1 96.94 457 ASP A C 1
ATOM 3437 O O . ASP A 1 457 ? 12.836 9.078 23.766 1 96.94 457 ASP A O 1
ATOM 3441 N N . THR A 1 458 ? 13.828 9.023 21.734 1 97.38 458 THR A N 1
ATOM 3442 C CA . THR A 1 458 ? 14.984 9.766 22.219 1 97.38 458 THR A CA 1
ATOM 3443 C C . THR A 1 458 ? 14.594 11.172 22.641 1 97.38 458 THR A C 1
ATOM 3445 O O . THR A 1 458 ? 15.102 11.695 23.641 1 97.38 458 THR A O 1
ATOM 3448 N N . ILE A 1 459 ? 13.719 11.789 21.922 1 98 459 ILE A N 1
ATOM 3449 C CA . ILE A 1 459 ? 13.227 13.117 22.281 1 98 459 ILE A CA 1
ATOM 3450 C C . ILE A 1 459 ? 12.484 13.055 23.609 1 98 459 ILE A C 1
ATOM 3452 O O . ILE A 1 459 ? 12.734 13.875 24.5 1 98 459 ILE A O 1
ATOM 3456 N N . LYS A 1 460 ? 11.664 12.102 23.812 1 96.75 460 LYS A N 1
ATOM 3457 C CA . LYS A 1 460 ? 10.883 11.961 25.031 1 96.75 460 LYS A CA 1
ATOM 3458 C C . LYS A 1 460 ? 11.781 11.695 26.234 1 96.75 460 LYS A C 1
ATOM 3460 O O . LYS A 1 460 ? 11.445 12.055 27.359 1 96.75 460 LYS A O 1
ATOM 3465 N N . GLN A 1 461 ? 12.898 11.102 25.953 1 95.12 461 GLN A N 1
ATOM 3466 C CA . GLN A 1 461 ? 13.828 10.773 27.031 1 95.12 461 GLN A CA 1
ATOM 3467 C C . GLN A 1 461 ? 14.43 12.031 27.641 1 95.12 461 GLN A C 1
ATOM 3469 O O . GLN A 1 461 ? 15.031 11.984 28.719 1 95.12 461 GLN A O 1
ATOM 3474 N N . ALA A 1 462 ? 14.336 13.117 26.891 1 91.06 462 ALA A N 1
ATOM 3475 C CA . ALA A 1 462 ? 14.812 14.367 27.469 1 91.06 462 ALA A CA 1
ATOM 3476 C C . ALA A 1 462 ? 14.023 14.727 28.734 1 91.06 462 ALA A C 1
ATOM 3478 O O . ALA A 1 462 ? 14.547 15.406 29.609 1 91.06 462 ALA A O 1
ATOM 3479 N N . LYS A 1 463 ? 12.758 14.266 28.766 1 92.12 463 LYS A N 1
ATOM 3480 C CA . LYS A 1 463 ? 11.922 14.398 29.953 1 92.12 463 LYS A CA 1
ATOM 3481 C C . LYS A 1 463 ? 10.992 13.195 30.109 1 92.12 463 LYS A C 1
ATOM 3483 O O . LYS A 1 463 ? 9.789 13.297 29.844 1 92.12 463 LYS A O 1
ATOM 3488 N N . PRO A 1 464 ? 11.484 12.188 30.688 1 87.56 464 PRO A N 1
ATOM 3489 C CA . PRO A 1 464 ? 10.719 10.945 30.75 1 87.56 464 PRO A CA 1
ATOM 3490 C C . PRO A 1 464 ? 9.422 11.102 31.562 1 87.56 464 PRO A C 1
ATOM 3492 O O . PRO A 1 464 ? 8.43 10.43 31.266 1 87.56 464 PRO A O 1
ATOM 3495 N N . SER A 1 465 ? 9.461 11.984 32.5 1 86.69 465 SER A N 1
ATOM 3496 C CA . SER A 1 465 ? 8.281 12.172 33.344 1 86.69 465 SER A CA 1
ATOM 3497 C C . SER A 1 465 ? 7.363 13.242 32.75 1 86.69 465 SER A C 1
ATOM 3499 O O . SER A 1 465 ? 6.316 13.547 33.344 1 86.69 465 SER A O 1
ATOM 3501 N N . GLY A 1 466 ? 7.734 13.789 31.672 1 87.12 466 GLY A N 1
ATOM 3502 C CA . GLY A 1 466 ? 6.926 14.828 31.062 1 87.12 466 GLY A CA 1
ATOM 3503 C C . GLY A 1 466 ? 5.684 14.289 30.375 1 87.12 466 GLY A C 1
ATOM 3504 O O . GLY A 1 466 ? 5.613 13.102 30.047 1 87.12 466 GLY A O 1
ATOM 3505 N N . GLN A 1 467 ? 4.707 15.156 30.281 1 91 467 GLN A N 1
ATOM 3506 C CA . GLN A 1 467 ? 3.533 14.812 29.484 1 91 467 GLN A CA 1
ATOM 3507 C C . GLN A 1 467 ? 3.768 15.094 28.016 1 91 467 GLN A C 1
ATOM 3509 O O . GLN A 1 467 ? 4.148 16.203 27.641 1 91 467 GLN A O 1
ATOM 3514 N N . TRP A 1 468 ? 3.701 14.102 27.219 1 95.25 468 TRP A N 1
ATOM 3515 C CA . TRP A 1 468 ? 3.875 14.211 25.781 1 95.25 468 TRP A CA 1
ATOM 3516 C C . TRP A 1 468 ? 2.582 13.875 25.047 1 95.25 468 TRP A C 1
ATOM 3518 O O . TRP A 1 468 ? 1.905 12.898 25.391 1 95.25 468 TRP A O 1
ATOM 3528 N N . HIS A 1 469 ? 2.189 14.688 24.172 1 97.38 469 HIS A N 1
ATOM 3529 C CA . HIS A 1 469 ? 1.076 14.438 23.266 1 97.38 469 HIS A CA 1
ATOM 3530 C C . HIS A 1 469 ? 1.551 14.367 21.812 1 97.38 469 HIS A C 1
ATOM 3532 O O . HIS A 1 469 ? 2.752 14.461 21.547 1 97.38 469 HIS A O 1
ATOM 3538 N N . ALA A 1 470 ? 0.669 14.039 20.922 1 98.12 470 ALA A N 1
ATOM 3539 C CA . ALA A 1 470 ? 0.898 14.055 19.484 1 98.12 470 ALA A CA 1
ATOM 3540 C C . ALA A 1 470 ? -0.111 14.953 18.781 1 98.12 470 ALA A C 1
ATOM 3542 O O . ALA A 1 470 ? -1.163 15.273 19.328 1 98.12 470 ALA A O 1
ATOM 3543 N N . TYR A 1 471 ? 0.262 15.453 17.656 1 98 471 TYR A N 1
ATOM 3544 C CA . TYR A 1 471 ? -0.544 16.391 16.875 1 98 471 TYR A CA 1
ATOM 3545 C C . TYR A 1 471 ? -1.443 15.641 15.891 1 98 471 TYR A C 1
ATOM 3547 O O . TYR A 1 471 ? -0.957 14.922 15.016 1 98 471 TYR A O 1
ATOM 3555 N N . GLN A 1 472 ? -2.701 15.789 15.938 1 96.94 472 GLN A N 1
ATOM 3556 C CA . GLN A 1 472 ? -3.68 14.961 15.242 1 96.94 472 GLN A CA 1
ATOM 3557 C C . GLN A 1 472 ? -3.68 15.258 13.742 1 96.94 472 GLN A C 1
ATOM 3559 O O . GLN A 1 472 ? -4.234 14.484 12.953 1 96.94 472 GLN A O 1
ATOM 3564 N N . ASN A 1 473 ? -3.111 16.438 13.289 1 97.31 473 ASN A N 1
ATOM 3565 C CA . ASN A 1 473 ? -2.98 16.672 11.859 1 97.31 473 ASN A CA 1
ATOM 3566 C C . ASN A 1 473 ? -1.784 15.922 11.273 1 97.31 473 ASN A C 1
ATOM 3568 O O . ASN A 1 473 ? -1.654 15.805 10.055 1 97.31 473 ASN A O 1
ATOM 3572 N N . TYR A 1 474 ? -0.883 15.445 12.102 1 97.12 474 TYR A N 1
ATOM 3573 C CA . TYR A 1 474 ? 0.22 14.594 11.672 1 97.12 474 TYR A CA 1
ATOM 3574 C C . TYR A 1 474 ? -0.025 13.141 12.078 1 97.12 474 TYR A C 1
ATOM 3576 O O . TYR A 1 474 ? 0.701 12.594 12.914 1 97.12 474 TYR A O 1
ATOM 3584 N N . ILE A 1 475 ? -0.968 12.547 11.453 1 95.38 475 ILE A N 1
ATOM 3585 C CA . ILE A 1 475 ? -1.477 11.219 11.789 1 95.38 475 ILE A CA 1
ATOM 3586 C C . ILE A 1 475 ? -0.35 10.195 11.688 1 95.38 475 ILE A C 1
ATOM 3588 O O . ILE A 1 475 ? 0.38 10.164 10.695 1 95.38 475 ILE A O 1
ATOM 3592 N N . ASP A 1 476 ? -0.193 9.406 12.727 1 96.75 476 ASP A N 1
ATOM 3593 C CA . ASP A 1 476 ? 0.705 8.258 12.789 1 96.75 476 ASP A CA 1
ATOM 3594 C C . ASP A 1 476 ? -0.079 6.953 12.945 1 96.75 476 ASP A C 1
ATOM 3596 O O . ASP A 1 476 ? -0.572 6.641 14.031 1 96.75 476 ASP A O 1
ATOM 3600 N N . PRO A 1 477 ? -0.137 6.156 11.836 1 95.25 477 PRO A N 1
ATOM 3601 C CA . PRO A 1 477 ? -0.956 4.945 11.906 1 95.25 477 PRO A CA 1
ATOM 3602 C C . PRO A 1 477 ? -0.416 3.924 12.898 1 95.25 477 PRO A C 1
ATOM 3604 O O . PRO A 1 477 ? -1.113 2.969 13.25 1 95.25 477 PRO A O 1
ATOM 3607 N N . TYR A 1 478 ? 0.792 4.113 13.445 1 94.06 478 TYR A N 1
ATOM 3608 C CA . TYR A 1 478 ? 1.396 3.137 14.344 1 94.06 478 TYR A CA 1
ATOM 3609 C C . TYR A 1 478 ? 1.443 3.664 15.773 1 94.06 478 TYR A C 1
ATOM 3611 O O . TYR A 1 478 ? 2.086 3.068 16.641 1 94.06 478 TYR A O 1
ATOM 3619 N N . LEU A 1 479 ? 0.802 4.773 15.984 1 95.06 479 LEU A N 1
ATOM 3620 C CA . LEU A 1 479 ? 0.777 5.367 17.312 1 95.06 479 LEU A CA 1
ATOM 3621 C C . LEU A 1 479 ? -0.093 4.547 18.266 1 95.06 479 LEU A C 1
ATOM 3623 O O . LEU A 1 479 ? -1.3 4.414 18.047 1 95.06 479 LEU A O 1
ATOM 3627 N N . ASP A 1 480 ? 0.593 4.062 19.312 1 88.06 480 ASP A N 1
ATOM 3628 C CA . ASP A 1 480 ? -0.156 3.381 20.359 1 88.06 480 ASP A CA 1
ATOM 3629 C C . ASP A 1 480 ? -1.011 4.367 21.156 1 88.06 480 ASP A C 1
ATOM 3631 O O . ASP A 1 480 ? -0.612 5.516 21.359 1 88.06 480 ASP A O 1
ATOM 3635 N N . ASP A 1 481 ? -2.156 4.062 21.578 1 94.56 481 ASP A N 1
ATOM 3636 C CA . ASP A 1 481 ? -3.031 4.895 22.406 1 94.56 481 ASP A CA 1
ATOM 3637 C C . ASP A 1 481 ? -3.242 6.266 21.766 1 94.56 481 ASP A C 1
ATOM 3639 O O . ASP A 1 481 ? -3.051 7.297 22.406 1 94.56 481 ASP A O 1
ATOM 3643 N N . PHE A 1 482 ? -3.457 6.258 20.438 1 96.88 482 PHE A N 1
ATOM 3644 C CA . PHE A 1 482 ? -3.586 7.484 19.672 1 96.88 482 PHE A CA 1
ATOM 3645 C C . PHE A 1 482 ? -4.629 8.406 20.281 1 96.88 482 PHE A C 1
ATOM 3647 O O . PHE A 1 482 ? -4.496 9.633 20.219 1 96.88 482 PHE A O 1
ATOM 3654 N N . GLY A 1 483 ? -5.727 7.918 20.906 1 97.75 483 GLY A N 1
ATOM 3655 C CA . GLY A 1 483 ? -6.754 8.75 21.516 1 97.75 483 GLY A CA 1
ATOM 3656 C C . GLY A 1 483 ? -6.207 9.695 22.578 1 97.75 483 GLY A C 1
ATOM 3657 O O . GLY A 1 483 ? -6.426 10.906 22.516 1 97.75 483 GLY A O 1
ATOM 3658 N N . GLN A 1 484 ? -5.473 9.086 23.5 1 97.38 484 GLN A N 1
ATOM 3659 C CA . GLN A 1 484 ? -4.879 9.898 24.562 1 97.38 484 GLN A CA 1
ATOM 3660 C C . GLN A 1 484 ? -3.826 10.852 24 1 97.38 484 GLN A C 1
ATOM 3662 O O . GLN A 1 484 ? -3.686 11.977 24.469 1 97.38 484 GLN A O 1
ATOM 3667 N N . ALA A 1 485 ? -3.109 10.398 23.031 1 97.69 485 ALA A N 1
ATOM 3668 C CA . ALA A 1 485 ? -2.039 11.203 22.469 1 97.69 485 ALA A CA 1
ATOM 3669 C C . ALA A 1 485 ? -2.6 12.43 21.75 1 97.69 485 ALA A C 1
ATOM 3671 O O . ALA A 1 485 ? -2.049 13.531 21.859 1 97.69 485 ALA A O 1
ATOM 3672 N N . TYR A 1 486 ? -3.715 12.305 21.047 1 98.06 486 TYR A N 1
ATOM 3673 C CA . TYR A 1 486 ? -4.258 13.383 20.234 1 98.06 486 TYR A CA 1
ATOM 3674 C C . TYR A 1 486 ? -5.203 14.266 21.031 1 98.06 486 TYR A C 1
ATOM 3676 O O . TYR A 1 486 ? -5.238 15.484 20.844 1 98.06 486 TYR A O 1
ATOM 3684 N N . TYR A 1 487 ? -5.977 13.648 22 1 98 487 TYR A N 1
ATOM 3685 C CA . TYR A 1 487 ? -7.121 14.375 22.531 1 98 487 TYR A CA 1
ATOM 3686 C C . TYR A 1 487 ? -6.973 14.578 24.047 1 98 487 TYR A C 1
ATOM 3688 O O . TYR A 1 487 ? -7.691 15.375 24.641 1 98 487 TYR A O 1
ATOM 3696 N N . GLY A 1 488 ? -6.07 13.836 24.734 1 97.12 488 GLY A N 1
ATOM 3697 C CA . GLY A 1 488 ? -5.738 14.039 26.141 1 97.12 488 GLY A CA 1
ATOM 3698 C C . GLY A 1 488 ? -6.953 14.031 27.047 1 97.12 488 GLY A C 1
ATOM 3699 O O . GLY A 1 488 ? -7.762 13.094 27 1 97.12 488 GLY A O 1
ATOM 3700 N N . VAL A 1 489 ? -7.105 15.109 27.766 1 96.25 489 VAL A N 1
ATOM 3701 C CA . VAL A 1 489 ? -8.094 15.211 28.844 1 96.25 489 VAL A CA 1
ATOM 3702 C C . VAL A 1 489 ? -9.5 15.203 28.25 1 96.25 489 VAL A C 1
ATOM 3704 O O . VAL A 1 489 ? -10.477 14.898 28.938 1 96.25 489 VAL A O 1
ATOM 3707 N N . ASN A 1 490 ? -9.609 15.492 27 1 97.81 490 ASN A N 1
ATOM 3708 C CA . ASN A 1 490 ? -10.93 15.648 26.391 1 97.81 490 ASN A CA 1
ATOM 3709 C C . ASN A 1 490 ? -11.398 14.344 25.75 1 97.81 490 ASN A C 1
ATOM 3711 O O . ASN A 1 490 ? -12.516 14.273 25.234 1 97.81 490 ASN A O 1
ATOM 3715 N N . LEU A 1 491 ? -10.594 13.297 25.812 1 98.31 491 LEU A N 1
ATOM 3716 C CA . LEU A 1 491 ? -10.859 12.07 25.078 1 98.31 491 LEU A CA 1
ATOM 3717 C C . LEU A 1 491 ? -12.195 11.469 25.484 1 98.31 491 LEU A C 1
ATOM 3719 O O . LEU A 1 491 ? -13.031 11.148 24.625 1 98.31 491 LEU A O 1
ATOM 3723 N N . GLU A 1 492 ? -12.445 11.352 26.766 1 98.31 492 GLU A N 1
ATOM 3724 C CA . GLU A 1 492 ? -13.648 10.664 27.219 1 98.31 492 GLU A CA 1
ATOM 3725 C C . GLU A 1 492 ? -14.906 11.438 26.844 1 98.31 492 GLU A C 1
ATOM 3727 O O . GLU A 1 492 ? -15.922 10.844 26.453 1 98.31 492 GLU A O 1
ATOM 3732 N N . ARG A 1 493 ? -14.867 12.766 27.016 1 98.19 493 ARG A N 1
ATOM 3733 C CA . ARG A 1 493 ? -15.992 13.594 26.594 1 98.19 493 ARG A CA 1
ATOM 3734 C C . ARG A 1 493 ? -16.25 13.453 25.094 1 98.19 493 ARG A C 1
ATOM 3736 O O . ARG A 1 493 ? -17.406 13.367 24.656 1 98.19 493 ARG A O 1
ATOM 3743 N N . LEU A 1 494 ? -15.188 13.391 24.297 1 98.69 494 LEU A N 1
ATOM 3744 C CA . LEU A 1 494 ? -15.297 13.25 22.859 1 98.69 494 LEU A CA 1
ATOM 3745 C C . LEU A 1 494 ? -15.906 11.898 22.484 1 98.69 494 LEU A C 1
ATOM 3747 O O . LEU A 1 494 ? -16.766 11.82 21.594 1 98.69 494 LEU A O 1
ATOM 3751 N N . LYS A 1 495 ? -15.445 10.859 23.125 1 98.31 495 LYS A N 1
ATOM 3752 C CA . LYS A 1 495 ? -15.984 9.523 22.875 1 98.31 495 LYS A CA 1
ATOM 3753 C C . LYS A 1 495 ? -17.484 9.469 23.172 1 98.31 495 LYS A C 1
ATOM 3755 O O . LYS A 1 495 ? -18.25 8.875 22.422 1 98.31 495 LYS A O 1
ATOM 3760 N N . SER A 1 496 ? -17.859 10.047 24.281 1 98.12 496 SER A N 1
ATOM 3761 C CA . SER A 1 496 ? -19.266 10.094 24.656 1 98.12 496 SER A CA 1
ATOM 3762 C C . SER A 1 496 ? -20.094 10.828 23.625 1 98.12 496 SER A C 1
ATOM 3764 O O . SER A 1 496 ? -21.172 10.367 23.234 1 98.12 496 SER A O 1
ATOM 3766 N N . LEU A 1 497 ? -19.609 11.938 23.188 1 98.25 497 LEU A N 1
ATOM 3767 C CA . LEU A 1 497 ? -20.312 12.703 22.172 1 98.25 497 LEU A CA 1
ATOM 3768 C C . LEU A 1 497 ? -20.422 11.914 20.875 1 98.25 497 LEU A C 1
ATOM 3770 O O . LEU A 1 497 ? -21.453 11.945 20.203 1 98.25 497 LEU A O 1
ATOM 3774 N N . LYS A 1 498 ? -19.344 11.242 20.5 1 98.12 498 LYS A N 1
ATOM 3775 C CA . LYS A 1 498 ? -19.344 10.414 19.297 1 98.12 498 LYS A CA 1
ATOM 3776 C C . LYS A 1 498 ? -20.453 9.367 19.359 1 98.12 498 LYS A C 1
ATOM 3778 O O . LYS A 1 498 ? -21.188 9.164 18.375 1 98.12 498 LYS A O 1
ATOM 3783 N N . ALA A 1 499 ? -20.609 8.75 20.469 1 97.31 499 ALA A N 1
ATOM 3784 C CA . ALA A 1 499 ? -21.609 7.703 20.656 1 97.31 499 ALA A CA 1
ATOM 3785 C C . ALA A 1 499 ? -23.016 8.258 20.484 1 97.31 499 ALA A C 1
ATOM 3787 O O . ALA A 1 499 ? -23.906 7.562 19.984 1 97.31 499 ALA A O 1
ATOM 3788 N N . PHE A 1 500 ? -23.172 9.508 20.812 1 96.81 500 PHE A N 1
ATOM 3789 C CA . PHE A 1 500 ? -24.484 10.141 20.719 1 96.81 500 PHE A CA 1
ATOM 3790 C C . PHE A 1 500 ? -24.719 10.703 19.328 1 96.81 500 PHE A C 1
ATOM 3792 O O . PHE A 1 500 ? -25.797 10.531 18.75 1 96.81 500 PHE A O 1
ATOM 3799 N N . ALA A 1 501 ? -23.734 11.406 18.781 1 97.69 501 ALA A N 1
ATOM 3800 C CA . ALA A 1 501 ? -23.875 12.164 17.547 1 97.69 501 ALA A CA 1
ATOM 3801 C C . ALA A 1 501 ? -23.859 11.242 16.328 1 97.69 501 ALA A C 1
ATOM 3803 O O . ALA A 1 501 ? -24.422 11.57 15.281 1 97.69 501 ALA A O 1
ATOM 3804 N N . ASP A 1 502 ? -23.234 10.133 16.422 1 97.88 502 ASP A N 1
ATOM 3805 C CA . ASP A 1 502 ? -23.094 9.148 15.359 1 97.88 502 ASP A CA 1
ATOM 3806 C C . ASP A 1 502 ? -23.141 7.73 15.914 1 97.88 502 ASP A C 1
ATOM 3808 O O . ASP A 1 502 ? -22.141 6.996 15.82 1 97.88 502 ASP A O 1
ATOM 3812 N N . PRO A 1 503 ? -24.234 7.305 16.438 1 97 503 PRO A N 1
ATOM 3813 C CA . PRO A 1 503 ? -24.328 6.043 17.172 1 97 503 PRO A CA 1
ATOM 3814 C C . PRO A 1 503 ? -24 4.828 16.312 1 97 503 PRO A C 1
ATOM 3816 O O . PRO A 1 503 ? -23.516 3.814 16.828 1 97 503 PRO A O 1
ATOM 3819 N N . ASP A 1 504 ? -24.203 4.949 14.977 1 96.88 504 ASP A N 1
ATOM 3820 C CA . ASP A 1 504 ? -23.953 3.82 14.094 1 96.88 504 ASP A CA 1
ATOM 3821 C C . ASP A 1 504 ? -22.547 3.891 13.508 1 96.88 504 ASP A C 1
ATOM 3823 O O . ASP A 1 504 ? -22.156 3.051 12.688 1 96.88 504 ASP A O 1
ATOM 3827 N N . MET A 1 505 ? -21.781 4.879 13.82 1 96.19 505 MET A N 1
ATOM 3828 C CA . MET A 1 505 ? -20.406 5.07 13.359 1 96.19 505 MET A CA 1
ATOM 3829 C C . MET A 1 505 ? -20.344 5.16 11.836 1 96.19 505 MET A C 1
ATOM 3831 O O . MET A 1 505 ? -19.531 4.48 11.203 1 96.19 505 MET A O 1
ATOM 3835 N N . VAL A 1 506 ? -21.266 5.949 11.312 1 97.81 506 VAL A N 1
ATOM 3836 C CA . VAL A 1 506 ? -21.266 6.203 9.875 1 97.81 506 VAL A CA 1
ATOM 3837 C C . VAL A 1 506 ? -19.969 6.902 9.469 1 97.81 506 VAL A C 1
ATOM 3839 O O . VAL A 1 506 ? -19.344 6.523 8.477 1 97.81 506 VAL A O 1
ATOM 3842 N N . PHE A 1 507 ? -19.625 7.934 10.188 1 97.75 507 PHE A N 1
ATOM 3843 C CA . PHE A 1 507 ? -18.344 8.602 10.031 1 97.75 507 PHE A CA 1
ATOM 3844 C C . PHE A 1 507 ? -17.25 7.879 10.812 1 97.75 507 PHE A C 1
ATOM 3846 O O . PHE A 1 507 ? -17.203 7.961 12.039 1 97.75 507 PHE A O 1
ATOM 3853 N N . ASP A 1 508 ? -16.375 7.18 10.086 1 93.94 508 ASP A N 1
ATOM 3854 C CA . ASP A 1 508 ? -15.391 6.359 10.781 1 93.94 508 ASP A CA 1
ATOM 3855 C C . ASP A 1 508 ? -14.109 6.227 9.953 1 93.94 508 ASP A C 1
ATOM 3857 O O . ASP A 1 508 ? -14.109 6.492 8.75 1 93.94 508 ASP A O 1
ATOM 3861 N N . PHE A 1 509 ? -13 6 10.57 1 93.62 509 PHE A N 1
ATOM 3862 C CA . PHE A 1 509 ? -11.672 5.727 10.023 1 93.62 509 PHE A CA 1
ATOM 3863 C C . PHE A 1 509 ? -10.789 5.047 11.062 1 93.62 509 PHE A C 1
ATOM 3865 O O . PHE A 1 509 ? -11.148 4.984 12.242 1 93.62 509 PHE A O 1
ATOM 3872 N N . PRO A 1 510 ? -9.672 4.488 10.75 1 93.19 510 PRO A N 1
ATOM 3873 C CA . PRO A 1 510 ? -8.922 3.6 11.641 1 93.19 510 PRO A CA 1
ATOM 3874 C C . PRO A 1 510 ? -8.547 4.27 12.961 1 93.19 510 PRO A C 1
ATOM 3876 O O . PRO A 1 510 ? -8.43 3.592 13.984 1 93.19 510 PRO A O 1
ATOM 3879 N N . GLN A 1 511 ? -8.383 5.539 12.977 1 95.69 511 GLN A N 1
ATOM 3880 C CA . GLN A 1 511 ? -8.078 6.258 14.211 1 95.69 511 GLN A CA 1
ATOM 3881 C C . GLN A 1 511 ? -9.188 7.25 14.562 1 95.69 511 GLN A C 1
ATOM 3883 O O . GLN A 1 511 ? -8.906 8.359 15.031 1 95.69 511 GLN A O 1
ATOM 3888 N N . GLY A 1 512 ? -10.422 6.863 14.203 1 95.56 512 GLY A N 1
ATOM 3889 C CA . GLY A 1 512 ? -11.586 7.602 14.672 1 95.56 512 GLY A CA 1
ATOM 3890 C C . GLY A 1 512 ? -11.867 7.398 16.156 1 95.56 512 GLY A C 1
ATOM 3891 O O . GLY A 1 512 ? -11.312 6.488 16.781 1 95.56 512 GLY A O 1
ATOM 3892 N N . LEU A 1 513 ? -12.711 8.148 16.688 1 97.38 513 LEU A N 1
ATOM 3893 C CA . LEU A 1 513 ? -13.008 8.125 18.109 1 97.38 513 LEU A CA 1
ATOM 3894 C C . LEU A 1 513 ? -13.672 6.809 18.516 1 97.38 513 LEU A C 1
ATOM 3896 O O . LEU A 1 513 ? -13.609 6.402 19.672 1 97.38 513 LEU A O 1
ATOM 3900 N N . GLY A 1 514 ? -14.273 6.145 17.547 1 93.31 514 GLY A N 1
ATOM 3901 C CA . GLY A 1 514 ? -14.867 4.84 17.812 1 93.31 514 GLY A CA 1
ATOM 3902 C C . GLY A 1 514 ? -13.844 3.766 18.109 1 93.31 514 GLY A C 1
ATOM 3903 O O . GLY A 1 514 ? -14.18 2.697 18.625 1 93.31 514 GLY A O 1
ATOM 3904 N N . HIS A 1 515 ? -12.602 4.059 17.844 1 92.75 515 HIS A N 1
ATOM 3905 C CA . HIS A 1 515 ? -11.531 3.086 18.031 1 92.75 515 HIS A CA 1
ATOM 3906 C C . HIS A 1 515 ? -10.547 3.533 19.109 1 92.75 515 HIS A C 1
ATOM 3908 O O . HIS A 1 515 ? -9.508 2.906 19.297 1 92.75 515 HIS A O 1
ATOM 3914 N N . ALA A 1 516 ? -10.789 4.641 19.719 1 93.44 516 ALA A N 1
ATOM 3915 C CA . ALA A 1 516 ? -9.852 5.211 20.688 1 93.44 516 ALA A CA 1
ATOM 3916 C C . ALA A 1 516 ? -10.047 4.602 22.078 1 93.44 516 ALA A C 1
ATOM 3918 O O . ALA A 1 516 ? -11.164 4.215 22.438 1 93.44 516 ALA A O 1
ATOM 3919 N N . MET B 1 1 ? 13.906 27.844 -32 1 20.59 1 MET B N 1
ATOM 3920 C CA . MET B 1 1 ? 12.812 28.062 -31.047 1 20.59 1 MET B CA 1
ATOM 3921 C C . MET B 1 1 ? 12.945 27.125 -29.859 1 20.59 1 MET B C 1
ATOM 3923 O O . MET B 1 1 ? 12.914 25.906 -30 1 20.59 1 MET B O 1
ATOM 3927 N N . SER B 1 2 ? 13.578 27.484 -28.594 1 19.39 2 SER B N 1
ATOM 3928 C CA . SER B 1 2 ? 14.664 27.078 -27.719 1 19.39 2 SER B CA 1
ATOM 3929 C C . SER B 1 2 ? 14.141 26.312 -26.516 1 19.39 2 SER B C 1
ATOM 3931 O O . SER B 1 2 ? 13.07 26.625 -25.984 1 19.39 2 SER B O 1
ATOM 3933 N N . LYS B 1 3 ? 14.719 25.047 -26.188 1 25.53 3 LYS B N 1
ATOM 3934 C CA . LYS B 1 3 ? 14.516 23.75 -25.547 1 25.53 3 LYS B CA 1
ATOM 3935 C C . LYS B 1 3 ? 14.328 23.906 -24.047 1 25.53 3 LYS B C 1
ATOM 3937 O O . LYS B 1 3 ? 14.289 22.922 -23.312 1 25.53 3 LYS B O 1
ATOM 3942 N N . LYS B 1 4 ? 14.711 25.109 -23.5 1 23.33 4 LYS B N 1
ATOM 3943 C CA . LYS B 1 4 ? 15.391 25.109 -22.203 1 23.33 4 LYS B CA 1
ATOM 3944 C C . LYS B 1 4 ? 14.398 24.906 -21.062 1 23.33 4 LYS B C 1
ATOM 3946 O O . LYS B 1 4 ? 14.789 24.844 -19.891 1 23.33 4 LYS B O 1
ATOM 3951 N N . GLN B 1 5 ? 13.031 25.266 -20.969 1 20.34 5 GLN B N 1
ATOM 3952 C CA . GLN B 1 5 ? 12.484 25.812 -19.734 1 20.34 5 GLN B CA 1
ATOM 3953 C C . GLN B 1 5 ? 11.906 24.703 -18.859 1 20.34 5 GLN B C 1
ATOM 3955 O O . GLN B 1 5 ? 10.977 24.953 -18.078 1 20.34 5 GLN B O 1
ATOM 3960 N N . LEU B 1 6 ? 12.211 23.484 -19.094 1 20.67 6 LEU B N 1
ATOM 3961 C CA . LEU B 1 6 ? 11.234 22.516 -18.625 1 20.67 6 LEU B CA 1
ATOM 3962 C C . LEU B 1 6 ? 11.117 22.547 -17.109 1 20.67 6 LEU B C 1
ATOM 3964 O O . LEU B 1 6 ? 10.008 22.516 -16.562 1 20.67 6 LEU B O 1
ATOM 3968 N N . SER B 1 7 ? 12.117 22.016 -16.281 1 21.84 7 SER B N 1
ATOM 3969 C CA . SER B 1 7 ? 11.938 20.875 -15.383 1 21.84 7 SER B CA 1
ATOM 3970 C C . SER B 1 7 ? 11.469 21.328 -14 1 21.84 7 SER B C 1
ATOM 3972 O O . SER B 1 7 ? 11.578 20.562 -13.031 1 21.84 7 SER B O 1
ATOM 3974 N N . LEU B 1 8 ? 10.93 22.5 -13.609 1 23.23 8 LEU B N 1
ATOM 3975 C CA . LEU B 1 8 ? 11 22.875 -12.203 1 23.23 8 LEU B CA 1
ATOM 3976 C C . LEU B 1 8 ? 9.883 22.219 -11.406 1 23.23 8 LEU B C 1
ATOM 3978 O O . LEU B 1 8 ? 8.805 22.797 -11.234 1 23.23 8 LEU B O 1
ATOM 3982 N N . ALA B 1 9 ? 9.43 21.062 -11.57 1 25.83 9 ALA B N 1
ATOM 3983 C CA . ALA B 1 9 ? 8.289 20.609 -10.766 1 25.83 9 ALA B CA 1
ATOM 3984 C C . ALA B 1 9 ? 8.672 20.484 -9.297 1 25.83 9 ALA B C 1
ATOM 3986 O O . ALA B 1 9 ? 9.273 19.484 -8.891 1 25.83 9 ALA B O 1
ATOM 3987 N N . LEU B 1 10 ? 9.047 21.453 -8.438 1 26.97 10 LEU B N 1
ATOM 3988 C CA . LEU B 1 10 ? 9.367 21.484 -7.02 1 26.97 10 LEU B CA 1
ATOM 3989 C C . LEU B 1 10 ? 8.195 20.953 -6.188 1 26.97 10 LEU B C 1
ATOM 3991 O O . LEU B 1 10 ? 7.047 21 -6.629 1 26.97 10 LEU B O 1
ATOM 3995 N N . THR B 1 11 ? 8.469 20.562 -4.703 1 30.8 11 THR B N 1
ATOM 3996 C CA . THR B 1 11 ? 8.289 19.984 -3.379 1 30.8 11 THR B CA 1
ATOM 3997 C C . THR B 1 11 ? 7.207 20.734 -2.605 1 30.8 11 THR B C 1
ATOM 3999 O O . THR B 1 11 ? 7.348 21.922 -2.338 1 30.8 11 THR B O 1
ATOM 4002 N N . CYS B 1 12 ? 6.086 20.672 -2.801 1 33 12 CYS B N 1
ATOM 4003 C CA . CYS B 1 12 ? 5.41 21.156 -1.602 1 33 12 CYS B CA 1
ATOM 4004 C C . CYS B 1 12 ? 5.969 20.484 -0.353 1 33 12 CYS B C 1
ATOM 4006 O O . CYS B 1 12 ? 5.23 19.828 0.385 1 33 12 CYS B O 1
ATOM 4008 N N . ALA B 1 13 ? 7.094 19.75 -0.194 1 32.44 13 ALA B N 1
ATOM 4009 C CA . ALA B 1 13 ? 8 19.656 0.947 1 32.44 13 ALA B CA 1
ATOM 4010 C C . ALA B 1 13 ? 8.234 21.031 1.568 1 32.44 13 ALA B C 1
ATOM 4012 O O . ALA B 1 13 ? 7.98 22.062 0.935 1 32.44 13 ALA B O 1
ATOM 4013 N N . LEU B 1 14 ? 9.07 21.266 2.752 1 33.25 14 LEU B N 1
ATOM 4014 C CA . LEU B 1 14 ? 9.594 22.5 3.311 1 33.25 14 LEU B CA 1
ATOM 4015 C C . LEU B 1 14 ? 9.992 23.469 2.203 1 33.25 14 LEU B C 1
ATOM 4017 O O . LEU B 1 14 ? 10.719 23.109 1.279 1 33.25 14 LEU B O 1
ATOM 4021 N N . SER B 1 15 ? 9.172 24.375 1.901 1 30.73 15 SER B N 1
ATOM 4022 C CA . SER B 1 15 ? 9.562 25.547 1.137 1 30.73 15 SER B CA 1
ATOM 4023 C C . SER B 1 15 ? 10.984 25.984 1.477 1 30.73 15 SER B C 1
ATOM 4025 O O . SER B 1 15 ? 11.188 26.797 2.389 1 30.73 15 SER B O 1
ATOM 4027 N N . PHE B 1 16 ? 12.094 25.297 1.509 1 32.03 16 PHE B N 1
ATOM 4028 C CA . PHE B 1 16 ? 13.414 25.906 1.395 1 32.03 16 PHE B CA 1
ATOM 4029 C C . PHE B 1 16 ? 13.438 26.938 0.274 1 32.03 16 PHE B C 1
ATOM 4031 O O . PHE B 1 16 ? 12.945 26.672 -0.826 1 32.03 16 PHE B O 1
ATOM 4038 N N . SER B 1 17 ? 13.32 28.281 0.535 1 30.25 17 SER B N 1
ATOM 4039 C CA . SER B 1 17 ? 13.664 29.359 -0.387 1 30.25 17 SER B CA 1
ATOM 4040 C C . SER B 1 17 ? 14.555 28.859 -1.515 1 30.25 17 SER B C 1
ATOM 4042 O O . SER B 1 17 ? 15.25 27.844 -1.363 1 30.25 17 SER B O 1
ATOM 4044 N N . THR B 1 18 ? 14.617 29.562 -2.717 1 33.06 18 THR B N 1
ATOM 4045 C CA . THR B 1 18 ? 15.562 29.484 -3.824 1 33.06 18 THR B CA 1
ATOM 4046 C C . THR B 1 18 ? 16.984 29.328 -3.305 1 33.06 18 THR B C 1
ATOM 4048 O O . THR B 1 18 ? 17.906 29.031 -4.074 1 33.06 18 THR B O 1
ATOM 4051 N N . ALA B 1 19 ? 17.438 30.109 -2.291 1 30.42 19 ALA B N 1
ATOM 4052 C CA . ALA B 1 19 ? 18.781 29.828 -1.812 1 30.42 19 ALA B CA 1
ATOM 4053 C C . ALA B 1 19 ? 18.953 28.344 -1.479 1 30.42 19 ALA B C 1
ATOM 4055 O O . ALA B 1 19 ? 19.969 27.734 -1.815 1 30.42 19 ALA B O 1
ATOM 4056 N N . ARG B 1 20 ? 18.422 27.844 -0.375 1 30.19 20 ARG B N 1
ATOM 4057 C CA . ARG B 1 20 ? 18.844 26.453 -0.225 1 30.19 20 ARG B CA 1
ATOM 4058 C C . ARG B 1 20 ? 17.969 25.516 -1.054 1 30.19 20 ARG B C 1
ATOM 4060 O O . ARG B 1 20 ? 16.906 25.094 -0.602 1 30.19 20 ARG B O 1
ATOM 4067 N N . ALA B 1 21 ? 17.875 25.828 -2.32 1 31.27 21 ALA B N 1
ATOM 4068 C CA . ALA B 1 21 ? 18.047 24.578 -3.053 1 31.27 21 ALA B CA 1
ATOM 4069 C C . ALA B 1 21 ? 19.031 23.656 -2.34 1 31.27 21 ALA B C 1
ATOM 4071 O O . ALA B 1 21 ? 20.25 23.797 -2.492 1 31.27 21 ALA B O 1
ATOM 4072 N N . ILE B 1 22 ? 19.031 23.656 -1.072 1 29.44 22 ILE B N 1
ATOM 4073 C CA . ILE B 1 22 ? 19.766 22.438 -0.721 1 29.44 22 ILE B CA 1
ATOM 4074 C C . ILE B 1 22 ? 19.578 21.391 -1.812 1 29.44 22 ILE B C 1
ATOM 4076 O O . ILE B 1 22 ? 18.453 20.938 -2.062 1 29.44 22 ILE B O 1
ATOM 4080 N N . ALA B 1 23 ? 20.328 21.641 -2.609 1 31.56 23 ALA B N 1
ATOM 4081 C CA . ALA B 1 23 ? 20.531 20.484 -3.463 1 31.56 23 ALA B CA 1
ATOM 4082 C C . ALA B 1 23 ? 20.281 19.188 -2.695 1 31.56 23 ALA B C 1
ATOM 4084 O O . ALA B 1 23 ? 21.172 18.688 -2 1 31.56 23 ALA B O 1
ATOM 4085 N N . PHE B 1 24 ? 19.203 19.234 -1.991 1 32.59 24 PHE B N 1
ATOM 4086 C CA . PHE B 1 24 ? 18.984 17.812 -1.726 1 32.59 24 PHE B CA 1
ATOM 4087 C C . PHE B 1 24 ? 19.578 16.953 -2.838 1 32.59 24 PHE B C 1
ATOM 4089 O O . PHE B 1 24 ? 19.078 16.969 -3.967 1 32.59 24 PHE B O 1
ATOM 4096 N N . ARG B 1 25 ? 20.828 17.094 -2.916 1 33.94 25 ARG B N 1
ATOM 4097 C CA . ARG B 1 25 ? 21.328 15.992 -3.729 1 33.94 25 ARG B CA 1
ATOM 4098 C C . ARG B 1 25 ? 20.344 14.836 -3.756 1 33.94 25 ARG B C 1
ATOM 4100 O O . ARG B 1 25 ? 19.938 14.328 -2.705 1 33.94 25 ARG B O 1
ATOM 4107 N N . ASP B 1 26 ? 19.453 14.875 -4.551 1 41.88 26 ASP B N 1
ATOM 4108 C CA . ASP B 1 26 ? 18.5 13.805 -4.82 1 41.88 26 ASP B CA 1
ATOM 4109 C C . ASP B 1 26 ? 19.094 12.438 -4.492 1 41.88 26 ASP B C 1
ATOM 4111 O O . ASP B 1 26 ? 19.609 11.742 -5.379 1 41.88 26 ASP B O 1
ATOM 4115 N N . ASN B 1 27 ? 19.922 12.469 -3.461 1 45.94 27 ASN B N 1
ATOM 4116 C CA . ASN B 1 27 ? 20.328 11.133 -3.045 1 45.94 27 ASN B CA 1
ATOM 4117 C C . ASN B 1 27 ? 19.25 10.094 -3.342 1 45.94 27 ASN B C 1
ATOM 4119 O O . ASN B 1 27 ? 19.422 8.906 -3.078 1 45.94 27 ASN B O 1
ATOM 4123 N N . LEU B 1 28 ? 18.094 10.695 -3.508 1 57.41 28 LEU B N 1
ATOM 4124 C CA . LEU B 1 28 ? 16.953 9.867 -3.844 1 57.41 28 LEU B CA 1
ATOM 4125 C C . LEU B 1 28 ? 17.047 9.359 -5.277 1 57.41 28 LEU B C 1
ATOM 4127 O O . LEU B 1 28 ? 16.25 8.516 -5.695 1 57.41 28 LEU B O 1
ATOM 4131 N N . THR B 1 29 ? 18.219 9.961 -5.871 1 69.5 29 THR B N 1
ATOM 4132 C CA . THR B 1 29 ? 18.438 9.594 -7.266 1 69.5 29 THR B CA 1
ATOM 4133 C C . THR B 1 29 ? 19.562 8.562 -7.371 1 69.5 29 THR B C 1
ATOM 4135 O O . THR B 1 29 ? 20.375 8.43 -6.457 1 69.5 29 THR B O 1
ATOM 4138 N N . LEU B 1 30 ? 19.469 7.777 -8.25 1 88.25 30 LEU B N 1
ATOM 4139 C CA . LEU B 1 30 ? 20.531 6.852 -8.609 1 88.25 30 LEU B CA 1
ATOM 4140 C C . LEU B 1 30 ? 21.859 7.594 -8.805 1 88.25 30 LEU B C 1
ATOM 4142 O O . LEU B 1 30 ? 21.875 8.758 -9.203 1 88.25 30 LEU B O 1
ATOM 4146 N N . PRO B 1 31 ? 23 6.984 -8.289 1 88.81 31 PRO B N 1
ATOM 4147 C CA . PRO B 1 31 ? 24.281 7.586 -8.625 1 88.81 31 PRO B CA 1
ATOM 4148 C C . PRO B 1 31 ? 24.359 8.047 -10.078 1 88.81 31 PRO B C 1
ATOM 4150 O O . PRO B 1 31 ? 23.844 7.375 -10.977 1 88.81 31 PRO B O 1
ATOM 4153 N N . VAL B 1 32 ? 24.969 9.164 -10.281 1 90.25 32 VAL B N 1
ATOM 4154 C CA . VAL B 1 32 ? 25.047 9.766 -11.602 1 90.25 32 VAL B CA 1
ATOM 4155 C C . VAL B 1 32 ? 25.734 8.797 -12.57 1 90.25 32 VAL B C 1
ATOM 4157 O O . VAL B 1 32 ? 25.312 8.664 -13.719 1 90.25 32 VAL B O 1
ATOM 4160 N N . SER B 1 33 ? 26.812 8.156 -12.062 1 93.62 33 SER B N 1
ATOM 4161 C CA . SER B 1 33 ? 27.531 7.191 -12.898 1 93.62 33 SER B CA 1
ATOM 4162 C C . SER B 1 33 ? 26.609 6.07 -13.359 1 93.62 33 SER B C 1
ATOM 4164 O O . SER B 1 33 ? 26.672 5.637 -14.508 1 93.62 33 SER B O 1
ATOM 4166 N N . LEU B 1 34 ? 25.75 5.602 -12.516 1 96.31 34 LEU B N 1
ATOM 4167 C CA . LEU B 1 34 ? 24.797 4.551 -12.859 1 96.31 34 LEU B CA 1
ATOM 4168 C C . LEU B 1 34 ? 23.766 5.059 -13.867 1 96.31 34 LEU B C 1
ATOM 4170 O O . LEU B 1 34 ? 23.453 4.363 -14.828 1 96.31 34 LEU B O 1
ATOM 4174 N N . GLN B 1 35 ? 23.297 6.285 -13.648 1 95 35 GLN B N 1
ATOM 4175 C CA . GLN B 1 35 ? 22.359 6.879 -14.594 1 95 35 GLN B CA 1
ATOM 4176 C C . GLN B 1 35 ? 22.953 6.973 -15.992 1 95 35 GLN B C 1
ATOM 4178 O O . GLN B 1 35 ? 22.312 6.613 -16.969 1 95 35 GLN B O 1
ATOM 4183 N N . GLN B 1 36 ? 24.188 7.438 -16.031 1 95.31 36 GLN B N 1
ATOM 4184 C CA . GLN B 1 36 ? 24.875 7.574 -17.312 1 95.31 36 GLN B CA 1
ATOM 4185 C C . GLN B 1 36 ? 25.078 6.215 -17.969 1 95.31 36 GLN B C 1
ATOM 4187 O O . GLN B 1 36 ? 24.875 6.07 -19.188 1 95.31 36 GLN B O 1
ATOM 4192 N N . CYS B 1 37 ? 25.469 5.293 -17.172 1 97.75 37 CYS B N 1
ATOM 4193 C CA . CYS B 1 37 ? 25.672 3.947 -17.688 1 97.75 37 CYS B CA 1
ATOM 4194 C C . CYS B 1 37 ? 24.391 3.373 -18.266 1 97.75 37 CYS B C 1
ATOM 4196 O O . CYS B 1 37 ? 24.391 2.842 -19.375 1 97.75 37 CYS B O 1
ATOM 4198 N N . LEU B 1 38 ? 23.297 3.482 -17.531 1 97.69 38 LEU B N 1
ATOM 4199 C CA . LEU B 1 38 ? 22 2.959 -17.969 1 97.69 38 LEU B CA 1
ATOM 4200 C C . LEU B 1 38 ? 21.516 3.693 -19.203 1 97.69 38 LEU B C 1
ATOM 4202 O O . LEU B 1 38 ? 20.984 3.072 -20.141 1 97.69 38 LEU B O 1
ATOM 4206 N N . ASN B 1 39 ? 21.734 4.992 -19.234 1 94.12 39 ASN B N 1
ATOM 4207 C CA . ASN B 1 39 ? 21.312 5.789 -20.375 1 94.12 39 ASN B CA 1
ATOM 4208 C C . ASN B 1 39 ? 22.109 5.426 -21.625 1 94.12 39 ASN B C 1
ATOM 4210 O O . ASN B 1 39 ? 21.641 5.621 -22.75 1 94.12 39 ASN B O 1
ATOM 4214 N N . ASN B 1 40 ? 23.266 4.863 -21.469 1 94.94 40 ASN B N 1
ATOM 4215 C CA . ASN B 1 40 ? 24.125 4.488 -22.578 1 94.94 40 ASN B CA 1
ATOM 4216 C C . ASN B 1 40 ? 24.016 3 -22.906 1 94.94 40 ASN B C 1
ATOM 4218 O O . ASN B 1 40 ? 24.734 2.486 -23.766 1 94.94 40 ASN B O 1
ATOM 4222 N N . SER B 1 41 ? 23.156 2.275 -22.203 1 94.56 41 SER B N 1
ATOM 4223 C CA . SER B 1 41 ? 23.031 0.83 -22.359 1 94.56 41 SER B CA 1
ATOM 4224 C C . SER B 1 41 ? 22.234 0.475 -23.609 1 94.56 41 SER B C 1
ATOM 4226 O O . SER B 1 41 ? 22.188 -0.689 -24.016 1 94.56 41 SER B O 1
ATOM 4228 N N . GLY B 1 42 ? 21.594 1.449 -24.297 1 94.06 42 GLY B N 1
ATOM 4229 C CA . GLY B 1 42 ? 20.734 1.207 -25.438 1 94.06 42 GLY B CA 1
ATOM 4230 C C . GLY B 1 42 ? 19.266 1.025 -25.062 1 94.06 42 GLY B C 1
ATOM 4231 O O . GLY B 1 42 ? 18.391 1.052 -25.938 1 94.06 42 GLY B O 1
ATOM 4232 N N . THR B 1 43 ? 18.953 0.923 -23.781 1 96 43 THR B N 1
ATOM 4233 C CA . THR B 1 43 ? 17.594 0.728 -23.312 1 96 43 THR B CA 1
ATOM 4234 C C . THR B 1 43 ? 16.844 2.062 -23.219 1 96 43 THR B C 1
ATOM 4236 O O . THR B 1 43 ? 17.484 3.119 -23.156 1 96 43 THR B O 1
ATOM 4239 N N . THR B 1 44 ? 15.562 2.008 -23.406 1 97 44 THR B N 1
ATOM 4240 C CA . THR B 1 44 ? 14.742 3.129 -22.953 1 97 44 THR B CA 1
ATOM 4241 C C . THR B 1 44 ? 14.719 3.201 -21.422 1 97 44 THR B C 1
ATOM 4243 O O . THR B 1 44 ? 14.445 2.201 -20.75 1 97 44 THR B O 1
ATOM 4246 N N . THR B 1 45 ? 15.07 4.355 -20.906 1 97 45 THR B N 1
ATOM 4247 C CA . THR B 1 45 ? 15.062 4.574 -19.453 1 97 45 THR B CA 1
ATOM 4248 C C . THR B 1 45 ? 13.898 5.48 -19.062 1 97 45 THR B C 1
ATOM 4250 O O . THR B 1 45 ? 13.664 6.512 -19.688 1 97 45 THR B O 1
ATOM 4253 N N . VAL B 1 46 ? 13.094 5.074 -18.078 1 96.38 46 VAL B N 1
ATOM 4254 C CA . VAL B 1 46 ? 11.945 5.824 -17.578 1 96.38 46 VAL B CA 1
ATOM 4255 C C . VAL B 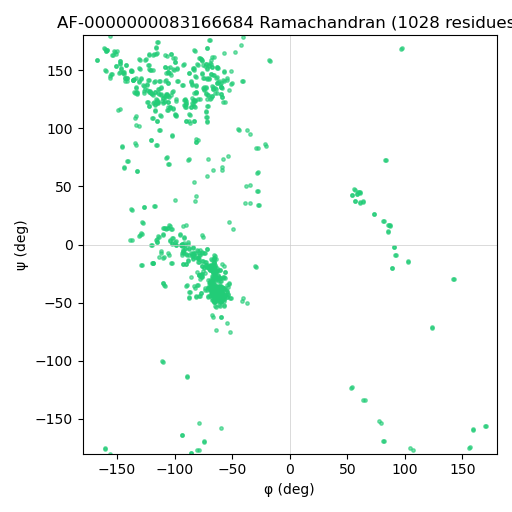1 46 ? 12.172 6.188 -16.109 1 96.38 46 VAL B C 1
ATOM 4257 O O . VAL B 1 46 ? 12.383 5.309 -15.273 1 96.38 46 VAL B O 1
ATOM 4260 N N . TYR B 1 47 ? 12.172 7.414 -15.797 1 93.31 47 TYR B N 1
ATOM 4261 C CA . TYR B 1 47 ? 12.344 7.941 -14.453 1 93.31 47 TYR B CA 1
ATOM 4262 C C . TYR B 1 47 ? 11.016 8.398 -13.867 1 93.31 47 TYR B C 1
ATOM 4264 O O . TYR B 1 47 ? 10.023 8.523 -14.594 1 93.31 47 TYR B O 1
ATOM 4272 N N . PRO B 1 48 ? 10.898 8.617 -12.492 1 88.38 48 PRO B N 1
ATOM 4273 C CA . PRO B 1 48 ? 9.641 8.969 -11.836 1 88.38 48 PRO B CA 1
ATOM 4274 C C . PRO B 1 48 ? 8.992 10.219 -12.422 1 88.38 48 PRO B C 1
ATOM 4276 O O . PRO B 1 48 ? 7.766 10.352 -12.406 1 88.38 48 PRO B O 1
ATOM 4279 N N . SER B 1 49 ? 9.688 11.062 -13.023 1 86 49 SER B N 1
ATOM 4280 C CA . SER B 1 49 ? 9.148 12.305 -13.57 1 86 49 SER B CA 1
ATOM 4281 C C . SER B 1 49 ? 8.578 12.094 -14.969 1 86 49 SER B C 1
ATOM 4283 O O . SER B 1 49 ? 7.887 12.961 -15.5 1 86 49 SER B O 1
ATOM 4285 N N . ASP B 1 50 ? 8.781 10.906 -15.531 1 90.19 50 ASP B N 1
ATOM 4286 C CA . ASP B 1 50 ? 8.336 10.625 -16.891 1 90.19 50 ASP B CA 1
ATOM 4287 C C . ASP B 1 50 ? 6.863 10.211 -16.906 1 90.19 50 ASP B C 1
ATOM 4289 O O . ASP B 1 50 ? 6.363 9.641 -15.945 1 90.19 50 ASP B O 1
ATOM 4293 N N . LEU B 1 51 ? 6.117 10.445 -17.953 1 88.31 51 LEU B N 1
ATOM 4294 C CA . LEU B 1 51 ? 4.676 10.266 -18.094 1 88.31 51 LEU B CA 1
ATOM 4295 C C . LEU B 1 51 ? 4.289 8.797 -17.953 1 88.31 51 LEU B C 1
ATOM 4297 O O . LEU B 1 51 ? 3.242 8.477 -17.391 1 88.31 51 LEU B O 1
ATOM 4301 N N . ASN B 1 52 ? 5.09 7.934 -18.438 1 91.62 52 ASN B N 1
ATOM 4302 C CA . ASN B 1 52 ? 4.707 6.527 -18.469 1 91.62 52 ASN B CA 1
ATOM 4303 C C . ASN B 1 52 ? 5.18 5.793 -17.219 1 91.62 52 ASN B C 1
ATOM 4305 O O . ASN B 1 52 ? 4.934 4.594 -17.078 1 91.62 52 ASN B O 1
ATOM 4309 N N . TYR B 1 53 ? 5.738 6.551 -16.25 1 93.5 53 TYR B N 1
ATOM 4310 C CA . TYR B 1 53 ? 6.324 5.93 -15.07 1 93.5 53 TYR B CA 1
ATOM 4311 C C . TYR B 1 53 ? 5.266 5.207 -14.25 1 93.5 53 TYR B C 1
ATOM 4313 O O . TYR B 1 53 ? 5.441 4.043 -13.883 1 93.5 53 TYR B O 1
ATOM 4321 N N . ASP B 1 54 ? 4.117 5.789 -14.086 1 87.12 54 ASP B N 1
ATOM 4322 C CA . ASP B 1 54 ? 3.092 5.238 -13.211 1 87.12 54 ASP B CA 1
ATOM 4323 C C . ASP B 1 54 ? 2.518 3.943 -13.781 1 87.12 54 ASP B C 1
ATOM 4325 O O . ASP B 1 54 ? 2.309 2.975 -13.047 1 87.12 54 ASP B O 1
ATOM 4329 N N . ALA B 1 55 ? 2.332 3.916 -14.992 1 88.81 55 ALA B N 1
ATOM 4330 C CA . ALA B 1 55 ? 1.793 2.721 -15.633 1 88.81 55 ALA B CA 1
ATOM 4331 C C . ALA B 1 55 ? 2.789 1.566 -15.57 1 88.81 55 ALA B C 1
ATOM 4333 O O . ALA B 1 55 ? 2.404 0.418 -15.336 1 88.81 55 ALA B O 1
ATOM 4334 N N . LEU B 1 56 ? 4.062 1.851 -15.703 1 93.19 56 LEU B N 1
ATOM 4335 C CA . LEU B 1 56 ? 5.102 0.828 -15.75 1 93.19 56 LEU B CA 1
ATOM 4336 C C . LEU B 1 56 ? 5.422 0.319 -14.352 1 93.19 56 LEU B C 1
ATOM 4338 O O . LEU B 1 56 ? 5.836 -0.83 -14.18 1 93.19 56 LEU B O 1
ATOM 4342 N N . SER B 1 57 ? 5.18 1.178 -13.359 1 92.81 57 SER B N 1
ATOM 4343 C CA . SER B 1 57 ? 5.523 0.794 -11.992 1 92.81 57 SER B CA 1
ATOM 4344 C C . SER B 1 57 ? 4.348 0.12 -11.297 1 92.81 57 SER B C 1
ATOM 4346 O O . SER B 1 57 ? 4.48 -0.369 -10.172 1 92.81 57 SER B O 1
ATOM 4348 N N . ARG B 1 58 ? 3.193 0.015 -11.945 1 90.69 58 ARG B N 1
ATOM 4349 C CA . ARG B 1 58 ? 1.978 -0.497 -11.32 1 90.69 58 ARG B CA 1
ATOM 4350 C C . ARG B 1 58 ? 1.933 -2.02 -11.375 1 90.69 58 ARG B C 1
ATOM 4352 O O . ARG B 1 58 ? 1.943 -2.607 -12.461 1 90.69 58 ARG B O 1
ATOM 4359 N N . PRO B 1 59 ? 1.837 -2.697 -10.203 1 94.94 59 PRO B N 1
ATOM 4360 C CA . PRO B 1 59 ? 1.653 -4.152 -10.211 1 94.94 59 PRO B CA 1
ATOM 4361 C C . PRO B 1 59 ? 0.194 -4.562 -10.398 1 94.94 59 PRO B C 1
ATOM 4363 O O . PRO B 1 59 ? -0.698 -3.709 -10.375 1 94.94 59 PRO B O 1
ATOM 4366 N N . GLN B 1 60 ? -0.002 -5.84 -10.68 1 95.19 60 GLN B N 1
ATOM 4367 C CA . GLN B 1 60 ? -1.361 -6.359 -10.781 1 95.19 60 GLN B CA 1
ATOM 4368 C C . GLN B 1 60 ? -2.07 -6.305 -9.43 1 95.19 60 GLN B C 1
ATOM 4370 O O . GLN B 1 60 ? -3.275 -6.055 -9.367 1 95.19 60 GLN B O 1
ATOM 4375 N N . ASN B 1 61 ? -1.462 -6.594 -8.328 1 96.5 61 ASN B N 1
ATOM 4376 C CA . ASN B 1 61 ? -2.033 -6.395 -6.996 1 96.5 61 ASN B CA 1
ATOM 4377 C C . ASN B 1 61 ? -2.098 -4.914 -6.629 1 96.5 61 ASN B C 1
ATOM 4379 O O . ASN B 1 61 ? -1.085 -4.316 -6.266 1 96.5 61 ASN B O 1
ATOM 4383 N N . ALA B 1 62 ? -3.236 -4.363 -6.578 1 93.88 62 ALA B N 1
ATOM 4384 C CA . ALA B 1 62 ? -3.453 -2.924 -6.496 1 93.88 62 ALA B CA 1
ATOM 4385 C C . ALA B 1 62 ? -3.271 -2.424 -5.062 1 93.88 62 ALA B C 1
ATOM 4387 O O . ALA B 1 62 ? -3.303 -1.218 -4.812 1 93.88 62 ALA B O 1
ATOM 4388 N N . ASN B 1 63 ? -3.061 -3.285 -4.133 1 94.75 63 ASN B N 1
ATOM 4389 C CA . ASN B 1 63 ? -2.779 -2.844 -2.77 1 94.75 63 ASN B CA 1
ATOM 4390 C C . ASN B 1 63 ? -1.389 -2.227 -2.656 1 94.75 63 ASN B C 1
ATOM 4392 O O . ASN B 1 63 ? -1.101 -1.508 -1.697 1 94.75 63 ASN B O 1
ATOM 4396 N N . TYR B 1 64 ? -0.521 -2.537 -3.645 1 94.56 64 TYR B N 1
ATOM 4397 C CA . TYR B 1 64 ? 0.863 -2.082 -3.566 1 94.56 64 TYR B CA 1
ATOM 4398 C C . TYR B 1 64 ? 1.114 -0.935 -4.539 1 94.56 64 TYR B C 1
ATOM 4400 O O . TYR B 1 64 ? 0.523 -0.888 -5.621 1 94.56 64 TYR B O 1
ATOM 4408 N N . GLN B 1 65 ? 2.082 -0.027 -4.066 1 89.88 65 GLN B N 1
ATOM 4409 C CA . GLN B 1 65 ? 2.588 1.031 -4.934 1 89.88 65 GLN B CA 1
ATOM 4410 C C . GLN B 1 65 ? 4.109 1.126 -4.855 1 89.88 65 GLN B C 1
ATOM 4412 O O . GLN B 1 65 ? 4.648 1.948 -4.109 1 89.88 65 GLN B O 1
ATOM 4417 N N . PRO B 1 66 ? 4.762 0.325 -5.688 1 91.94 66 PRO B N 1
ATOM 4418 C CA . PRO B 1 66 ? 6.227 0.378 -5.715 1 91.94 66 PRO B CA 1
ATOM 4419 C C . PRO B 1 66 ? 6.758 1.679 -6.316 1 91.94 66 PRO B C 1
ATOM 4421 O O . PRO B 1 66 ? 6.07 2.322 -7.113 1 91.94 66 PRO B O 1
ATOM 4424 N N . HIS B 1 67 ? 8.055 2.037 -5.91 1 90.06 67 HIS B N 1
ATOM 4425 C CA . HIS B 1 67 ? 8.68 3.273 -6.367 1 90.06 67 HIS B CA 1
ATOM 4426 C C . HIS B 1 67 ? 10.102 3.023 -6.863 1 90.06 67 HIS B C 1
ATOM 4428 O O . HIS B 1 67 ? 11.055 3.6 -6.336 1 90.06 67 HIS B O 1
ATOM 4434 N N . PRO B 1 68 ? 10.227 2.26 -7.891 1 93.06 68 PRO B N 1
ATOM 4435 C CA . PRO B 1 68 ? 11.578 2.143 -8.43 1 93.06 68 PRO B CA 1
ATOM 4436 C C . PRO B 1 68 ? 12.18 3.492 -8.82 1 93.06 68 PRO B C 1
ATOM 4438 O O . PRO B 1 68 ? 11.445 4.414 -9.195 1 93.06 68 PRO B O 1
ATOM 4441 N N . LYS B 1 69 ? 13.531 3.584 -8.695 1 93.56 69 LYS B N 1
ATOM 4442 C CA . LYS B 1 69 ? 14.211 4.832 -9.039 1 93.56 69 LYS B CA 1
ATOM 4443 C C . LYS B 1 69 ? 14.336 4.996 -10.547 1 93.56 69 LYS B C 1
ATOM 4445 O O . LYS B 1 69 ? 14.422 6.117 -11.055 1 93.56 69 LYS B O 1
ATOM 4450 N N . VAL B 1 70 ? 14.375 3.887 -11.219 1 96.19 70 VAL B N 1
ATOM 4451 C CA . VAL B 1 70 ? 14.43 3.902 -12.672 1 96.19 70 VAL B CA 1
ATOM 4452 C C . VAL B 1 70 ? 13.891 2.582 -13.219 1 96.19 70 VAL B C 1
ATOM 4454 O O . VAL B 1 70 ? 14.023 1.535 -12.586 1 96.19 70 VAL B O 1
ATOM 4457 N N . ILE B 1 71 ? 13.195 2.633 -14.336 1 97.75 71 ILE B N 1
ATOM 4458 C CA . ILE B 1 71 ? 12.742 1.469 -15.094 1 97.75 71 ILE B CA 1
ATOM 4459 C C . ILE B 1 71 ? 13.438 1.436 -16.453 1 97.75 71 ILE B C 1
ATOM 4461 O O . ILE B 1 71 ? 13.414 2.42 -17.188 1 97.75 71 ILE B O 1
ATOM 4465 N N . VAL B 1 72 ? 14.117 0.38 -16.75 1 98.5 72 VAL B N 1
ATOM 4466 C CA . VAL B 1 72 ? 14.758 0.215 -18.062 1 98.5 72 VAL B CA 1
ATOM 4467 C C . VAL B 1 72 ? 13.969 -0.792 -18.891 1 98.5 72 VAL B C 1
ATOM 4469 O O . VAL B 1 72 ? 13.477 -1.794 -18.375 1 98.5 72 VAL B O 1
ATOM 4472 N N . ILE B 1 73 ? 13.805 -0.51 -20.188 1 98.56 73 ILE B N 1
ATOM 4473 C CA . ILE B 1 73 ? 13.008 -1.33 -21.094 1 98.56 73 ILE B CA 1
ATOM 4474 C C . ILE B 1 73 ? 13.891 -1.839 -22.234 1 98.56 73 ILE B C 1
ATOM 4476 O O . ILE B 1 73 ? 13.953 -1.22 -23.297 1 98.56 73 ILE B O 1
ATOM 4480 N N . PRO B 1 74 ? 14.492 -2.979 -22.047 1 98.69 74 PRO B N 1
ATOM 4481 C CA . PRO B 1 74 ? 15.352 -3.539 -23.094 1 98.69 74 PRO B CA 1
ATOM 4482 C C . PRO B 1 74 ? 14.555 -4.156 -24.234 1 98.69 74 PRO B C 1
ATOM 4484 O O . PRO B 1 74 ? 13.391 -4.531 -24.062 1 98.69 74 PRO B O 1
ATOM 4487 N N . THR B 1 75 ? 15.234 -4.258 -25.391 1 98.56 75 THR B N 1
ATOM 4488 C CA . THR B 1 75 ? 14.648 -4.906 -26.547 1 98.56 75 THR B CA 1
ATOM 4489 C C . THR B 1 75 ? 15.492 -6.105 -26.984 1 98.56 75 THR B C 1
ATOM 4491 O O . THR B 1 75 ? 15.172 -6.77 -27.969 1 98.56 75 THR B O 1
ATOM 4494 N N . SER B 1 76 ? 16.578 -6.301 -26.234 1 98.62 76 SER B N 1
ATOM 4495 C CA . SER B 1 76 ? 17.453 -7.426 -26.547 1 98.62 76 SER B CA 1
ATOM 4496 C C . SER B 1 76 ? 18.172 -7.93 -25.297 1 98.62 76 SER B C 1
ATOM 4498 O O . SER B 1 76 ? 18.234 -7.234 -24.281 1 98.62 76 SER B O 1
ATOM 4500 N N . SER B 1 77 ? 18.734 -9.133 -25.469 1 98.69 77 SER B N 1
ATOM 4501 C CA . SER B 1 77 ? 19.5 -9.703 -24.359 1 98.69 77 SER B CA 1
ATOM 4502 C C . SER B 1 77 ? 20.766 -8.898 -24.094 1 98.69 77 SER B C 1
ATOM 4504 O O . SER B 1 77 ? 21.219 -8.797 -22.953 1 98.69 77 SER B O 1
ATOM 4506 N N . GLU B 1 78 ? 21.312 -8.336 -25.078 1 98.62 78 GLU B N 1
ATOM 4507 C CA . GLU B 1 78 ? 22.5 -7.496 -24.938 1 98.62 78 GLU B CA 1
ATOM 4508 C C . GLU B 1 78 ? 22.203 -6.262 -24.094 1 98.62 78 GLU B C 1
ATOM 4510 O O . GLU B 1 78 ? 23.016 -5.852 -23.266 1 98.62 78 GLU B O 1
ATOM 4515 N N . GLU B 1 79 ? 21.016 -5.723 -24.344 1 98.69 79 GLU B N 1
ATOM 4516 C CA . GLU B 1 79 ? 20.625 -4.559 -23.562 1 98.69 79 GLU B CA 1
ATOM 4517 C C . GLU B 1 79 ? 20.344 -4.941 -22.109 1 98.69 79 GLU B C 1
ATOM 4519 O O . GLU B 1 79 ? 20.656 -4.172 -21.188 1 98.69 79 GLU B O 1
ATOM 4524 N N . VAL B 1 80 ? 19.766 -6.113 -21.906 1 98.81 80 VAL B N 1
ATOM 4525 C CA . VAL B 1 80 ? 19.594 -6.617 -20.547 1 98.81 80 VAL B CA 1
ATOM 4526 C C . VAL B 1 80 ? 20.953 -6.762 -19.875 1 98.81 80 VAL B C 1
ATOM 4528 O O . VAL B 1 80 ? 21.156 -6.297 -18.75 1 98.81 80 VAL B O 1
ATOM 4531 N N . ALA B 1 81 ? 21.859 -7.359 -20.594 1 98.81 81 ALA B N 1
ATOM 4532 C CA . ALA B 1 81 ? 23.219 -7.59 -20.078 1 98.81 81 ALA B CA 1
ATOM 4533 C C . ALA B 1 81 ? 23.906 -6.273 -19.719 1 98.81 81 ALA B C 1
ATOM 4535 O O . ALA B 1 81 ? 24.562 -6.168 -18.688 1 98.81 81 ALA B O 1
ATOM 4536 N N . ALA B 1 82 ? 23.766 -5.336 -20.578 1 98.62 82 ALA B N 1
ATOM 4537 C CA . ALA B 1 82 ? 24.359 -4.023 -20.328 1 98.62 82 ALA B CA 1
ATOM 4538 C C . ALA B 1 82 ? 23.781 -3.391 -19.062 1 98.62 82 ALA B C 1
ATOM 4540 O O . ALA B 1 82 ? 24.516 -2.791 -18.266 1 98.62 82 ALA B O 1
ATOM 4541 N N . SER B 1 83 ? 22.484 -3.477 -18.891 1 98.56 83 SER B N 1
ATOM 4542 C CA . SER B 1 83 ? 21.828 -2.934 -17.703 1 98.56 83 SER B CA 1
ATOM 4543 C C . SER B 1 83 ? 22.328 -3.613 -16.438 1 98.56 83 SER B C 1
ATOM 4545 O O . SER B 1 83 ? 22.578 -2.951 -15.43 1 98.56 83 SER B O 1
ATOM 4547 N N . VAL B 1 84 ? 22.469 -4.922 -16.516 1 98.69 84 VAL B N 1
ATOM 4548 C CA . VAL B 1 84 ? 22.953 -5.688 -15.375 1 98.69 84 VAL B CA 1
ATOM 4549 C C . VAL B 1 84 ? 24.375 -5.238 -15.023 1 98.69 84 VAL B C 1
ATOM 4551 O O . VAL B 1 84 ? 24.688 -5.035 -13.844 1 98.69 84 VAL B O 1
ATOM 4554 N N . ARG B 1 85 ? 25.25 -5.062 -16 1 98.44 85 ARG B N 1
ATOM 4555 C CA . ARG B 1 85 ? 26.609 -4.613 -15.75 1 98.44 85 ARG B CA 1
ATOM 4556 C C . ARG B 1 85 ? 26.625 -3.26 -15.047 1 98.44 85 ARG B C 1
ATOM 4558 O O . ARG B 1 85 ? 27.422 -3.039 -14.133 1 98.44 85 ARG B O 1
ATOM 4565 N N . CYS B 1 86 ? 25.75 -2.393 -15.531 1 98.44 86 CYS B N 1
ATOM 4566 C CA . CYS B 1 86 ? 25.672 -1.066 -14.93 1 98.44 86 CYS B CA 1
ATOM 4567 C C . CYS B 1 86 ? 25.344 -1.162 -13.445 1 98.44 86 CYS B C 1
ATOM 4569 O O . CYS B 1 86 ? 26 -0.531 -12.617 1 98.44 86 CYS B O 1
ATOM 4571 N N . VAL B 1 87 ? 24.359 -1.981 -13.078 1 98.31 87 VAL B N 1
ATOM 4572 C CA . VAL B 1 87 ? 23.922 -2.072 -11.695 1 98.31 87 VAL B CA 1
ATOM 4573 C C . VAL B 1 87 ? 24.953 -2.82 -10.859 1 98.31 87 VAL B C 1
ATOM 4575 O O . VAL B 1 87 ? 25.219 -2.455 -9.711 1 98.31 87 VAL B O 1
ATOM 4578 N N . ALA B 1 88 ? 25.562 -3.859 -11.453 1 98.19 88 ALA B N 1
ATOM 4579 C CA . ALA B 1 88 ? 26.562 -4.656 -10.742 1 98.19 88 ALA B CA 1
ATOM 4580 C C . ALA B 1 88 ? 27.766 -3.801 -10.352 1 98.19 88 ALA B C 1
ATOM 4582 O O . ALA B 1 88 ? 28.406 -4.055 -9.336 1 98.19 88 ALA B O 1
ATOM 4583 N N . ALA B 1 89 ? 28.016 -2.814 -11.102 1 97.31 89 ALA B N 1
ATOM 4584 C CA . ALA B 1 89 ? 29.141 -1.925 -10.82 1 97.31 89 ALA B CA 1
ATOM 4585 C C . ALA B 1 89 ? 28.938 -1.179 -9.5 1 97.31 89 ALA B C 1
ATOM 4587 O O . ALA B 1 89 ? 29.891 -0.657 -8.922 1 97.31 89 ALA B O 1
ATOM 4588 N N . GLU B 1 90 ? 27.703 -1.164 -9.07 1 95.56 90 GLU B N 1
ATOM 4589 C CA . GLU B 1 90 ? 27.406 -0.475 -7.82 1 95.56 90 GLU B CA 1
ATOM 4590 C C . GLU B 1 90 ? 27.672 -1.369 -6.613 1 95.56 90 GLU B C 1
ATOM 4592 O O . GLU B 1 90 ? 27.453 -0.963 -5.473 1 95.56 90 GLU B O 1
ATOM 4597 N N . LYS B 1 91 ? 28.062 -2.58 -6.789 1 95.5 91 LYS B N 1
ATOM 4598 C CA . LYS B 1 91 ? 28.562 -3.506 -5.777 1 95.5 91 LYS B CA 1
ATOM 4599 C C . LYS B 1 91 ? 27.516 -3.723 -4.676 1 95.5 91 LYS B C 1
ATOM 4601 O O . LYS B 1 91 ? 27.844 -3.662 -3.49 1 95.5 91 LYS B O 1
ATOM 4606 N N . GLY B 1 92 ? 26.344 -3.881 -5.133 1 94 92 GLY B N 1
ATOM 4607 C CA . GLY B 1 92 ? 25.297 -4.289 -4.215 1 94 92 GLY B CA 1
ATOM 4608 C C . GLY B 1 92 ? 24.578 -3.119 -3.574 1 94 92 GLY B C 1
ATOM 4609 O O . GLY B 1 92 ? 23.562 -3.305 -2.889 1 94 92 GLY B O 1
ATOM 4610 N N . GLU B 1 93 ? 24.906 -1.907 -3.807 1 91.62 93 GLU B N 1
ATOM 4611 C CA . GLU B 1 93 ? 24.266 -0.728 -3.232 1 91.62 93 GLU B CA 1
ATOM 4612 C C . GLU B 1 93 ? 22.922 -0.437 -3.914 1 91.62 93 GLU B C 1
ATOM 4614 O O . GLU B 1 93 ? 22.078 0.253 -3.352 1 91.62 93 GLU B O 1
ATOM 4619 N N . VAL B 1 94 ? 22.859 -0.892 -5.109 1 94.19 94 VAL B N 1
ATOM 4620 C CA . VAL B 1 94 ? 21.625 -0.77 -5.887 1 94.19 94 VAL B CA 1
ATOM 4621 C C . VAL B 1 94 ? 21.109 -2.158 -6.258 1 94.19 94 VAL B C 1
ATOM 4623 O O . VAL B 1 94 ? 21.875 -3.014 -6.707 1 94.19 94 VAL B O 1
ATOM 4626 N N . LYS B 1 95 ? 19.844 -2.412 -5.977 1 95.5 95 LYS B N 1
ATOM 4627 C CA . LYS B 1 95 ? 19.25 -3.711 -6.273 1 95.5 95 LYS B CA 1
ATOM 4628 C C . LYS B 1 95 ? 18.484 -3.678 -7.594 1 95.5 95 LYS B C 1
ATOM 4630 O O . LYS B 1 95 ? 17.969 -2.629 -7.992 1 95.5 95 LYS B O 1
ATOM 4635 N N . LEU B 1 96 ? 18.453 -4.801 -8.195 1 97.44 96 LEU B N 1
ATOM 4636 C CA . LEU B 1 96 ? 17.797 -4.961 -9.492 1 97.44 96 LEU B CA 1
ATOM 4637 C C . LEU B 1 96 ? 16.688 -6.004 -9.414 1 97.44 96 LEU B C 1
ATOM 4639 O O . LEU B 1 96 ? 16.875 -7.055 -8.789 1 97.44 96 LEU B O 1
ATOM 4643 N N . SER B 1 97 ? 15.516 -5.672 -9.93 1 96.44 97 SER B N 1
ATOM 4644 C CA . SER B 1 97 ? 14.43 -6.641 -10.094 1 96.44 97 SER B CA 1
ATOM 4645 C C . SER B 1 97 ? 13.938 -6.68 -11.531 1 96.44 97 SER B C 1
ATOM 4647 O O . SER B 1 97 ? 14.156 -5.734 -12.297 1 96.44 97 SER B O 1
ATOM 4649 N N . THR B 1 98 ? 13.328 -7.719 -11.859 1 97.19 98 THR B N 1
ATOM 4650 C CA . THR B 1 98 ? 12.758 -7.906 -13.188 1 97.19 98 THR B CA 1
ATOM 4651 C C . THR B 1 98 ? 11.242 -8.039 -13.117 1 97.19 98 THR B C 1
ATOM 4653 O O . THR B 1 98 ? 10.719 -8.805 -12.305 1 97.19 98 THR B O 1
ATOM 4656 N N . ARG B 1 99 ? 10.633 -7.281 -13.953 1 96 99 ARG B N 1
ATOM 4657 C CA . ARG B 1 99 ? 9.18 -7.336 -14.047 1 96 99 ARG B CA 1
ATOM 4658 C C . ARG B 1 99 ? 8.742 -8.094 -15.297 1 96 99 ARG B C 1
ATOM 4660 O O . ARG B 1 99 ? 9.094 -7.715 -16.422 1 96 99 ARG B O 1
ATOM 4667 N N . GLY B 1 100 ? 8.062 -9.172 -15.133 1 94.19 100 GLY B N 1
ATOM 4668 C CA . GLY B 1 100 ? 7.371 -9.852 -16.219 1 94.19 100 GLY B CA 1
ATOM 4669 C C . GLY B 1 100 ? 5.953 -9.359 -16.422 1 94.19 100 GLY B C 1
ATOM 4670 O O . GLY B 1 100 ? 5.727 -8.172 -16.656 1 94.19 100 GLY B O 1
ATOM 4671 N N . GLY B 1 101 ? 4.973 -10.188 -16.188 1 92.06 101 GLY B N 1
ATOM 4672 C CA . GLY B 1 101 ? 3.572 -9.82 -16.344 1 92.06 101 GLY B CA 1
ATOM 4673 C C . GLY B 1 101 ? 3.057 -8.961 -15.203 1 92.06 101 GLY B C 1
ATOM 4674 O O . GLY B 1 101 ? 1.939 -8.445 -15.266 1 92.06 101 GLY B O 1
ATOM 4675 N N . GLY B 1 102 ? 3.885 -8.789 -14.203 1 93.75 102 GLY B N 1
ATOM 4676 C CA . GLY B 1 102 ? 3.502 -7.926 -13.094 1 93.75 102 GLY B CA 1
ATOM 4677 C C . GLY B 1 102 ? 2.602 -8.617 -12.086 1 93.75 102 GLY B C 1
ATOM 4678 O O . GLY B 1 102 ? 1.979 -7.953 -11.25 1 93.75 102 GLY B O 1
ATOM 4679 N N . HIS B 1 103 ? 2.559 -9.898 -12.023 1 94.38 103 HIS B N 1
ATOM 4680 C CA . HIS B 1 103 ? 1.579 -10.648 -11.242 1 94.38 103 HIS B CA 1
ATOM 4681 C C . HIS B 1 103 ? 2.195 -11.18 -9.953 1 94.38 103 HIS B C 1
ATOM 4683 O O . HIS B 1 103 ? 1.619 -12.047 -9.297 1 94.38 103 HIS B O 1
ATOM 4689 N N . SER B 1 104 ? 3.404 -10.664 -9.609 1 93.88 104 SER B N 1
ATOM 4690 C CA . SER B 1 104 ? 3.91 -11.07 -8.305 1 93.88 104 SER B CA 1
ATOM 4691 C C . SER B 1 104 ? 2.947 -10.672 -7.188 1 93.88 104 SER B C 1
ATOM 4693 O O . SER B 1 104 ? 2.586 -9.5 -7.059 1 93.88 104 SER B O 1
ATOM 4695 N N . TYR B 1 105 ? 2.559 -11.602 -6.348 1 96 105 TYR B N 1
ATOM 4696 C CA . TYR B 1 105 ? 1.487 -11.406 -5.379 1 96 105 TYR B CA 1
ATOM 4697 C C . TYR B 1 105 ? 1.824 -10.266 -4.418 1 96 105 TYR B C 1
ATOM 4699 O O . TYR B 1 105 ? 0.931 -9.562 -3.941 1 96 105 TYR B O 1
ATOM 4707 N N . ALA B 1 106 ? 3.115 -10.055 -4.105 1 96.12 106 ALA B N 1
ATOM 4708 C CA . ALA B 1 106 ? 3.514 -8.961 -3.219 1 96.12 106 ALA B CA 1
ATOM 4709 C C . ALA B 1 106 ? 4.242 -7.863 -3.99 1 96.12 106 ALA B C 1
ATOM 4711 O O . ALA B 1 106 ? 4.98 -7.07 -3.406 1 96.12 106 ALA B O 1
ATOM 4712 N N . ALA B 1 107 ? 4.145 -7.922 -5.289 1 96.25 107 ALA B N 1
ATOM 4713 C CA . ALA B 1 107 ? 4.738 -6.941 -6.191 1 96.25 107 ALA B CA 1
ATOM 4714 C C . ALA B 1 107 ? 6.262 -6.941 -6.078 1 96.25 107 ALA B C 1
ATOM 4716 O O . ALA B 1 107 ? 6.898 -5.891 -6.191 1 96.25 107 ALA B O 1
ATOM 4717 N N . TYR B 1 108 ? 6.883 -8.047 -5.914 1 95.88 108 TYR B N 1
ATOM 4718 C CA . TYR B 1 108 ? 8.328 -8.133 -5.734 1 95.88 108 TYR B CA 1
ATOM 4719 C C . TYR B 1 108 ? 9.055 -7.945 -7.062 1 95.88 108 TYR B C 1
ATOM 4721 O O . TYR B 1 108 ? 10.242 -7.609 -7.082 1 95.88 108 TYR B O 1
ATOM 4729 N N . GLY B 1 109 ? 8.344 -8.109 -8.18 1 95.19 109 GLY B N 1
ATOM 4730 C CA . GLY B 1 109 ? 8.945 -7.848 -9.477 1 95.19 109 GLY B CA 1
ATOM 4731 C C . GLY B 1 109 ? 9.297 -6.387 -9.688 1 95.19 109 GLY B C 1
ATOM 4732 O O . GLY B 1 109 ? 10.031 -6.047 -10.609 1 95.19 109 GLY B O 1
ATOM 4733 N N . VAL B 1 110 ? 8.805 -5.547 -8.812 1 94.06 110 VAL B N 1
ATOM 4734 C CA . VAL B 1 110 ? 9.07 -4.117 -8.914 1 94.06 110 VAL B CA 1
ATOM 4735 C C . VAL B 1 110 ? 9.641 -3.604 -7.598 1 94.06 110 VAL B C 1
ATOM 4737 O O . VAL B 1 110 ? 9.391 -2.461 -7.207 1 94.06 110 VAL B O 1
ATOM 4740 N N . SER B 1 111 ? 10.359 -4.41 -6.938 1 92.12 111 SER B N 1
ATOM 4741 C CA . SER B 1 111 ? 10.852 -4.039 -5.613 1 92.12 111 SER B CA 1
ATOM 4742 C C . SER B 1 111 ? 12.234 -3.404 -5.695 1 92.12 111 SER B C 1
ATOM 4744 O O . SER B 1 111 ? 12.68 -2.758 -4.746 1 92.12 111 SER B O 1
ATOM 4746 N N . GLY B 1 112 ? 12.945 -3.545 -6.77 1 93.06 112 GLY B N 1
ATOM 4747 C CA . GLY B 1 112 ? 14.281 -2.992 -6.902 1 93.06 112 GLY B CA 1
ATOM 4748 C C . GLY B 1 112 ? 14.289 -1.505 -7.199 1 93.06 112 GLY B C 1
ATOM 4749 O O . GLY B 1 112 ? 13.266 -0.943 -7.602 1 93.06 112 GLY B O 1
ATOM 4750 N N . GLU B 1 113 ? 15.508 -0.911 -6.906 1 93.81 113 GLU B N 1
ATOM 4751 C CA . GLU B 1 113 ? 15.688 0.478 -7.316 1 93.81 113 GLU B CA 1
ATOM 4752 C C . GLU B 1 113 ? 15.742 0.603 -8.836 1 93.81 113 GLU B C 1
ATOM 4754 O O . GLU B 1 113 ? 15.289 1.601 -9.398 1 93.81 113 GLU B O 1
ATOM 4759 N N . VAL B 1 114 ? 16.312 -0.38 -9.453 1 96.88 114 VAL B N 1
ATOM 4760 C CA . VAL B 1 114 ? 16.281 -0.526 -10.906 1 96.88 114 VAL B CA 1
ATOM 4761 C C . VAL B 1 114 ? 15.391 -1.705 -11.289 1 96.88 114 VAL B C 1
ATOM 4763 O O . VAL B 1 114 ? 15.57 -2.814 -10.781 1 96.88 114 VAL B O 1
ATOM 4766 N N . VAL B 1 115 ? 14.43 -1.408 -12.172 1 97.75 115 VAL B N 1
ATOM 4767 C CA . VAL B 1 115 ? 13.539 -2.465 -12.641 1 97.75 115 VAL B CA 1
ATOM 4768 C C . VAL B 1 115 ? 13.727 -2.682 -14.141 1 97.75 115 VAL B C 1
ATOM 4770 O O . VAL B 1 115 ? 13.688 -1.728 -14.922 1 97.75 115 VAL B O 1
ATOM 4773 N N . VAL B 1 116 ? 14.008 -3.873 -14.5 1 98.44 116 VAL B N 1
ATOM 4774 C CA . VAL B 1 116 ? 14.031 -4.254 -15.906 1 98.44 116 VAL B CA 1
ATOM 4775 C C . VAL B 1 116 ? 12.625 -4.68 -16.344 1 98.44 116 VAL B C 1
ATOM 4777 O O . VAL B 1 116 ? 12.102 -5.688 -15.867 1 98.44 116 VAL B O 1
ATOM 4780 N N . ASP B 1 117 ? 12.039 -3.914 -17.172 1 98.31 117 ASP B N 1
ATOM 4781 C CA . ASP B 1 117 ? 10.719 -4.211 -17.719 1 98.31 117 ASP B CA 1
ATOM 4782 C C . ASP B 1 117 ? 10.836 -5.004 -19.016 1 98.31 117 ASP B C 1
ATOM 4784 O O . ASP B 1 117 ? 11.438 -4.535 -19.984 1 98.31 117 ASP B O 1
ATOM 4788 N N . SER B 1 118 ? 10.234 -6.121 -19.094 1 97.94 118 SER B N 1
ATOM 4789 C CA . SER B 1 118 ? 10.469 -7.062 -20.172 1 97.94 118 SER B CA 1
ATOM 4790 C C . SER B 1 118 ? 9.438 -6.887 -21.297 1 97.94 118 SER B C 1
ATOM 4792 O O . SER B 1 118 ? 9.406 -7.664 -22.25 1 97.94 118 SER B O 1
ATOM 4794 N N . SER B 1 119 ? 8.617 -5.879 -21.281 1 96.38 119 SER B N 1
ATOM 4795 C CA . SER B 1 119 ? 7.406 -5.754 -22.094 1 96.38 119 SER B CA 1
ATOM 4796 C C . SER B 1 119 ? 7.738 -5.656 -23.578 1 96.38 119 SER B C 1
ATOM 4798 O O . SER B 1 119 ? 6.863 -5.84 -24.422 1 96.38 119 SER B O 1
ATOM 4800 N N . GLN B 1 120 ? 9.008 -5.379 -23.906 1 97.94 120 GLN B N 1
ATOM 4801 C CA . GLN B 1 120 ? 9.352 -5.23 -25.312 1 97.94 120 GLN B CA 1
ATOM 4802 C C . GLN B 1 120 ? 10.078 -6.465 -25.844 1 97.94 120 GLN B C 1
ATOM 4804 O O . GLN B 1 120 ? 10.5 -6.5 -27 1 97.94 120 GLN B O 1
ATOM 4809 N N . MET B 1 121 ? 10.25 -7.484 -25.062 1 98.62 121 MET B N 1
ATOM 4810 C CA . MET B 1 121 ? 10.867 -8.75 -25.469 1 98.62 121 MET B CA 1
ATOM 4811 C C . MET B 1 121 ? 9.859 -9.891 -25.391 1 98.62 121 MET B C 1
ATOM 4813 O O . MET B 1 121 ? 9.891 -10.68 -24.438 1 98.62 121 MET B O 1
ATOM 4817 N N . LYS B 1 122 ? 9.062 -10.07 -26.484 1 98.38 122 LYS B N 1
ATOM 4818 C CA . LYS B 1 122 ? 7.934 -10.992 -26.438 1 98.38 122 LYS B CA 1
ATOM 4819 C C . LYS B 1 122 ? 7.984 -11.977 -27.609 1 98.38 122 LYS B C 1
ATOM 4821 O O . LYS B 1 122 ? 6.984 -12.625 -27.922 1 98.38 122 LYS B O 1
ATOM 4826 N N . LYS B 1 123 ? 9.102 -12.125 -28.188 1 98.56 123 LYS B N 1
ATOM 4827 C CA . LYS B 1 123 ? 9.18 -12.945 -29.391 1 98.56 123 LYS B CA 1
ATOM 4828 C C . LYS B 1 123 ? 8.938 -14.414 -29.078 1 98.56 123 LYS B C 1
ATOM 4830 O O . LYS B 1 123 ? 9.344 -14.906 -28.031 1 98.56 123 LYS B O 1
ATOM 4835 N N . ILE B 1 124 ? 8.305 -15.133 -30.062 1 98.75 124 ILE B N 1
ATOM 4836 C CA . ILE B 1 124 ? 8.047 -16.562 -30.031 1 98.75 124 ILE B CA 1
ATOM 4837 C C . ILE B 1 124 ? 8.602 -17.219 -31.297 1 98.75 124 ILE B C 1
ATOM 4839 O O . ILE B 1 124 ? 8.398 -16.719 -32.406 1 98.75 124 ILE B O 1
ATOM 4843 N N . SER B 1 125 ? 9.312 -18.234 -31.109 1 98.69 125 SER B N 1
ATOM 4844 C CA . SER B 1 125 ? 9.805 -19.016 -32.25 1 98.69 125 SER B CA 1
ATOM 4845 C C . SER B 1 125 ? 9.594 -20.516 -32.031 1 98.69 125 SER B C 1
ATOM 4847 O O . SER B 1 125 ? 9.781 -21.016 -30.922 1 98.69 125 SER B O 1
ATOM 4849 N N . PHE B 1 126 ? 9.25 -21.25 -33.156 1 98.62 126 PHE B N 1
ATOM 4850 C CA . PHE B 1 126 ? 8.953 -22.672 -33.062 1 98.62 126 PHE B CA 1
ATOM 4851 C C . PHE B 1 126 ? 10.008 -23.5 -33.781 1 98.62 126 PHE B C 1
ATOM 4853 O O . PHE B 1 126 ? 10.523 -23.078 -34.844 1 98.62 126 PHE B O 1
ATOM 4860 N N . ASP B 1 127 ? 10.383 -24.578 -33.25 1 98.56 127 ASP B N 1
ATOM 4861 C CA . ASP B 1 127 ? 11.094 -25.672 -33.906 1 98.56 127 ASP B CA 1
ATOM 4862 C C . ASP B 1 127 ? 10.219 -26.922 -34 1 98.56 127 ASP B C 1
ATOM 4864 O O . ASP B 1 127 ? 10.195 -27.75 -33.094 1 98.56 127 ASP B O 1
ATOM 4868 N N . ASP B 1 128 ? 9.641 -27.109 -35.125 1 97.69 128 ASP B N 1
ATOM 4869 C CA . ASP B 1 128 ? 8.648 -28.156 -35.312 1 97.69 128 ASP B CA 1
ATOM 4870 C C . ASP B 1 128 ? 9.297 -29.547 -35.281 1 97.69 128 ASP B C 1
ATOM 4872 O O . ASP B 1 128 ? 8.68 -30.516 -34.875 1 97.69 128 ASP B O 1
ATOM 4876 N N . ASP B 1 129 ? 10.508 -29.656 -35.75 1 97.75 129 ASP B N 1
ATOM 4877 C CA . ASP B 1 129 ? 11.211 -30.938 -35.75 1 97.75 129 ASP B CA 1
ATOM 4878 C C . ASP B 1 129 ? 11.445 -31.422 -34.312 1 97.75 129 ASP B C 1
ATOM 4880 O O . ASP B 1 129 ? 11.258 -32.594 -34.031 1 97.75 129 ASP B O 1
ATOM 4884 N N . LYS B 1 130 ? 11.797 -30.547 -33.438 1 97.75 130 LYS B N 1
ATOM 4885 C CA . LYS B 1 130 ? 12.086 -30.906 -32.062 1 97.75 130 LYS B CA 1
ATOM 4886 C C . LYS B 1 130 ? 10.852 -30.75 -31.188 1 97.75 130 LYS B C 1
ATOM 4888 O O . LYS B 1 130 ? 10.867 -31.125 -30.016 1 97.75 130 LYS B O 1
ATOM 4893 N N . LYS B 1 131 ? 9.773 -30.188 -31.719 1 98.25 131 LYS B N 1
ATOM 4894 C CA . LYS B 1 131 ? 8.562 -29.859 -30.969 1 98.25 131 LYS B CA 1
ATOM 4895 C C . LYS B 1 131 ? 8.883 -28.969 -29.781 1 98.25 131 LYS B C 1
ATOM 4897 O O . LYS B 1 131 ? 8.484 -29.25 -28.656 1 98.25 131 LYS B O 1
ATOM 4902 N N . GLU B 1 132 ? 9.648 -27.984 -30.109 1 98.56 132 GLU B N 1
ATOM 4903 C CA . GLU B 1 132 ? 10.062 -27.016 -29.094 1 98.56 132 GLU B CA 1
ATOM 4904 C C . GLU B 1 132 ? 9.602 -25.609 -29.453 1 98.56 132 GLU B C 1
ATOM 4906 O O . GLU B 1 132 ? 9.383 -25.297 -30.641 1 98.56 132 GLU B O 1
ATOM 4911 N N . VAL B 1 133 ? 9.344 -24.781 -28.438 1 98.81 133 VAL B N 1
ATOM 4912 C CA . VAL B 1 133 ? 9.055 -23.359 -28.625 1 98.81 133 VAL B CA 1
ATOM 4913 C C . VAL B 1 133 ? 10.031 -22.531 -27.797 1 98.81 133 VAL B C 1
ATOM 4915 O O . VAL B 1 133 ? 10.367 -22.875 -26.672 1 98.81 133 VAL B O 1
ATOM 4918 N N . THR B 1 134 ? 10.578 -21.562 -28.375 1 98.88 134 THR B N 1
ATOM 4919 C CA . THR B 1 134 ? 11.43 -20.594 -27.703 1 98.88 134 THR B CA 1
ATOM 4920 C C . THR B 1 134 ? 10.688 -19.266 -27.5 1 98.88 134 THR B C 1
ATOM 4922 O O . THR B 1 134 ? 10.125 -18.719 -28.453 1 98.88 134 THR B O 1
ATOM 4925 N N . VAL B 1 135 ? 10.68 -18.797 -26.266 1 98.75 135 VAL B N 1
ATOM 4926 C CA . VAL B 1 135 ? 9.875 -17.641 -25.891 1 98.75 135 VAL B CA 1
ATOM 4927 C C . VAL B 1 135 ? 10.719 -16.672 -25.062 1 98.75 135 VAL B C 1
ATOM 4929 O O . VAL B 1 135 ? 11.43 -17.078 -24.156 1 98.75 135 VAL B O 1
ATOM 4932 N N . GLN B 1 136 ? 10.609 -15.344 -25.406 1 98.81 136 GLN B N 1
ATOM 4933 C CA . GLN B 1 136 ? 11.297 -14.328 -24.609 1 98.81 136 GLN B CA 1
ATOM 4934 C C . GLN B 1 136 ? 10.562 -14.055 -23.297 1 98.81 136 GLN B C 1
ATOM 4936 O O . GLN B 1 136 ? 9.375 -14.336 -23.188 1 98.81 136 GLN B O 1
ATOM 4941 N N . PHE B 1 137 ? 11.305 -13.477 -22.312 1 98.38 137 PHE B N 1
ATOM 4942 C CA . PHE B 1 137 ? 10.883 -13.453 -20.922 1 98.38 137 PHE B CA 1
ATOM 4943 C C . PHE B 1 137 ? 9.758 -12.445 -20.719 1 98.38 137 PHE B C 1
ATOM 4945 O O . PHE B 1 137 ? 9.117 -12.422 -19.656 1 98.38 137 PHE B O 1
ATOM 4952 N N . GLY B 1 138 ? 9.414 -11.664 -21.688 1 98.06 138 GLY B N 1
ATOM 4953 C CA . GLY B 1 138 ? 8.359 -10.672 -21.547 1 98.06 138 GLY B CA 1
ATOM 4954 C C . GLY B 1 138 ? 6.996 -11.188 -21.953 1 98.06 138 GLY B C 1
ATOM 4955 O O . GLY B 1 138 ? 5.984 -10.516 -21.766 1 98.06 138 GLY B O 1
ATOM 4956 N N . GLN B 1 139 ? 6.934 -12.352 -22.5 1 98 139 GLN B N 1
ATOM 4957 C CA . GLN B 1 139 ? 5.668 -12.898 -22.984 1 98 139 GLN B CA 1
ATOM 4958 C C . GLN B 1 139 ? 4.773 -13.312 -21.812 1 98 139 GLN B C 1
ATOM 4960 O O . GLN B 1 139 ? 5.266 -13.625 -20.734 1 98 139 GLN B O 1
ATOM 4965 N N . THR B 1 140 ? 3.475 -13.328 -22.094 1 97.75 140 THR B N 1
ATOM 4966 C CA . THR B 1 140 ? 2.484 -13.742 -21.109 1 97.75 140 THR B CA 1
ATOM 4967 C C . THR B 1 140 ? 1.751 -15 -21.562 1 97.75 140 THR B C 1
ATOM 4969 O O . THR B 1 140 ? 1.88 -15.414 -22.719 1 97.75 140 THR B O 1
ATOM 4972 N N . LEU B 1 141 ? 1.022 -15.555 -20.703 1 97.94 141 LEU B N 1
ATOM 4973 C CA . LEU B 1 141 ? 0.437 -16.875 -20.922 1 97.94 141 LEU B CA 1
ATOM 4974 C C . LEU B 1 141 ? -0.574 -16.828 -22.062 1 97.94 141 LEU B C 1
ATOM 4976 O O . LEU B 1 141 ? -0.571 -17.719 -22.922 1 97.94 141 LEU B O 1
ATOM 4980 N N . GLY B 1 142 ? -1.425 -15.828 -22.094 1 97.94 142 GLY B N 1
ATOM 4981 C CA . GLY B 1 142 ? -2.51 -15.766 -23.062 1 97.94 142 GLY B CA 1
ATOM 4982 C C . GLY B 1 142 ? -2.025 -15.766 -24.5 1 97.94 142 GLY B C 1
ATOM 4983 O O . GLY B 1 142 ? -2.275 -16.719 -25.25 1 97.94 142 GLY B O 1
ATOM 4984 N N . PRO B 1 143 ? -1.282 -14.766 -24.875 1 97.75 143 PRO B N 1
ATOM 4985 C CA . PRO B 1 143 ? -0.764 -14.688 -26.25 1 97.75 143 PRO B CA 1
ATOM 4986 C C . PRO B 1 143 ? 0.09 -15.898 -26.625 1 97.75 143 PRO B C 1
ATOM 4988 O O . PRO B 1 143 ? 0.031 -16.375 -27.766 1 97.75 143 PRO B O 1
ATOM 4991 N N . LEU B 1 144 ? 0.838 -16.406 -25.719 1 98.38 144 LEU B N 1
ATOM 4992 C CA . LEU B 1 144 ? 1.627 -17.609 -25.984 1 98.38 144 LEU B CA 1
ATOM 4993 C C . LEU B 1 144 ? 0.723 -18.797 -26.281 1 98.38 144 LEU B C 1
ATOM 4995 O O . LEU B 1 144 ? 0.972 -19.562 -27.219 1 98.38 144 LEU B O 1
ATOM 4999 N N . ALA B 1 145 ? -0.289 -18.984 -25.484 1 98.25 145 ALA B N 1
ATOM 5000 C CA . ALA B 1 145 ? -1.212 -20.109 -25.672 1 98.25 145 ALA B CA 1
ATOM 5001 C C . ALA B 1 145 ? -1.873 -20.047 -27.047 1 98.25 145 ALA B C 1
ATOM 5003 O O . ALA B 1 145 ? -2.047 -21.094 -27.688 1 98.25 145 ALA B O 1
ATOM 5004 N N . VAL B 1 146 ? -2.234 -18.875 -27.453 1 98.25 146 VAL B N 1
ATOM 5005 C CA . VAL B 1 146 ? -2.871 -18.703 -28.766 1 98.25 146 VAL B CA 1
ATOM 5006 C C . VAL B 1 146 ? -1.889 -19.078 -29.875 1 98.25 146 VAL B C 1
ATOM 5008 O O . VAL B 1 146 ? -2.227 -19.844 -30.766 1 98.25 146 VAL B O 1
ATOM 5011 N N . ALA B 1 147 ? -0.715 -18.547 -29.766 1 98.44 147 ALA B N 1
ATOM 5012 C CA . ALA B 1 147 ? 0.299 -18.828 -30.781 1 98.44 147 ALA B CA 1
ATOM 5013 C C . ALA B 1 147 ? 0.585 -20.328 -30.875 1 98.44 147 ALA B C 1
ATOM 5015 O O . ALA B 1 147 ? 0.703 -20.875 -31.969 1 98.44 147 ALA B O 1
ATOM 5016 N N . MET B 1 148 ? 0.714 -20.953 -29.797 1 98.62 148 MET B N 1
ATOM 5017 C CA . MET B 1 148 ? 0.995 -22.391 -29.75 1 98.62 148 MET B CA 1
ATOM 5018 C C . MET B 1 148 ? -0.191 -23.188 -30.266 1 98.62 148 MET B C 1
ATOM 5020 O O . MET B 1 148 ? -0.017 -24.125 -31.062 1 98.62 148 MET B O 1
ATOM 5024 N N . GLY B 1 149 ? -1.367 -22.859 -29.797 1 98.19 149 GLY B N 1
ATOM 5025 C CA . GLY B 1 149 ? -2.566 -23.578 -30.219 1 98.19 149 GLY B CA 1
ATOM 5026 C C . GLY B 1 149 ? -2.768 -23.594 -31.719 1 98.19 149 GLY B C 1
ATOM 5027 O O . GLY B 1 149 ? -3.209 -24.594 -32.281 1 98.19 149 GLY B O 1
ATOM 5028 N N . ARG B 1 150 ? -2.475 -22.516 -32.344 1 97.62 150 ARG B N 1
ATOM 5029 C CA . ARG B 1 150 ? -2.625 -22.406 -33.781 1 97.62 150 ARG B CA 1
ATOM 5030 C C . ARG B 1 150 ? -1.711 -23.391 -34.531 1 97.62 150 ARG B C 1
ATOM 5032 O O . ARG B 1 150 ? -1.984 -23.766 -35.656 1 97.62 150 ARG B O 1
ATOM 5039 N N . LYS B 1 151 ? -0.676 -23.797 -33.875 1 97.69 151 LYS B N 1
ATOM 5040 C CA . LYS B 1 151 ? 0.275 -24.734 -34.469 1 97.69 151 LYS B CA 1
ATOM 5041 C C . LYS B 1 151 ? 0.066 -26.141 -33.938 1 97.69 151 LYS B C 1
ATOM 5043 O O . LYS B 1 151 ? 0.85 -27.047 -34.25 1 97.69 151 LYS B O 1
ATOM 5048 N N . GLY B 1 152 ? -0.903 -26.281 -33.062 1 97.94 152 GLY B N 1
ATOM 5049 C CA . GLY B 1 152 ? -1.215 -27.609 -32.531 1 97.94 152 GLY B CA 1
ATOM 5050 C C . GLY B 1 152 ? -0.385 -27.969 -31.328 1 97.94 152 GLY B C 1
ATOM 5051 O O . GLY B 1 152 ? -0.248 -29.156 -31 1 97.94 152 GLY B O 1
ATOM 5052 N N . TYR B 1 153 ? 0.255 -27.016 -30.688 1 98.62 153 TYR B N 1
ATOM 5053 C CA . TYR B 1 153 ? 1.081 -27.25 -29.516 1 98.62 153 TYR B CA 1
ATOM 5054 C C . TYR B 1 153 ? 0.403 -26.719 -28.266 1 98.62 153 TYR B C 1
ATOM 5056 O O . TYR B 1 153 ? -0.56 -25.953 -28.344 1 98.62 153 TYR B O 1
ATOM 5064 N N . ALA B 1 154 ? 0.854 -27.141 -27.125 1 98.69 154 ALA B N 1
ATOM 5065 C CA . ALA B 1 154 ? 0.365 -26.672 -25.828 1 98.69 154 ALA B CA 1
ATOM 5066 C C . ALA B 1 154 ? 1.435 -26.828 -24.75 1 98.69 154 ALA B C 1
ATOM 5068 O O . ALA B 1 154 ? 2.443 -27.5 -24.953 1 98.69 154 ALA B O 1
ATOM 5069 N N . LEU B 1 155 ? 1.265 -26.156 -23.656 1 98.5 155 LEU B N 1
ATOM 5070 C CA . LEU B 1 155 ? 2.053 -26.25 -22.422 1 98.5 155 LEU B CA 1
ATOM 5071 C C . LEU B 1 155 ? 1.152 -26.219 -21.203 1 98.5 155 LEU B C 1
ATOM 5073 O O . LEU B 1 155 ? 0.059 -25.641 -21.234 1 98.5 155 LEU B O 1
ATOM 5077 N N . PRO B 1 156 ? 1.577 -26.891 -20.109 1 98.19 156 PRO B N 1
ATOM 5078 C CA . PRO B 1 156 ? 0.85 -26.625 -18.875 1 98.19 156 PRO B CA 1
ATOM 5079 C C . PRO B 1 156 ? 1.04 -25.203 -18.359 1 98.19 156 PRO B C 1
ATOM 5081 O O . PRO B 1 156 ? 2.158 -24.688 -18.375 1 98.19 156 PRO B O 1
ATOM 5084 N N . HIS B 1 157 ? 0.026 -24.562 -17.984 1 97 157 HIS B N 1
ATOM 5085 C CA . HIS B 1 157 ? 0.106 -23.219 -17.453 1 97 157 HIS B CA 1
ATOM 5086 C C . HIS B 1 157 ? -1.152 -22.859 -16.656 1 97 157 HIS B C 1
ATOM 5088 O O . HIS B 1 157 ? -2.135 -23.609 -16.688 1 97 157 HIS B O 1
ATOM 5094 N N . GLY B 1 158 ? -1.022 -21.766 -15.969 1 96.5 158 GLY B N 1
ATOM 5095 C CA . GLY B 1 158 ? -2.121 -21.297 -15.133 1 96.5 158 GLY B CA 1
ATOM 5096 C C . GLY B 1 158 ? -3.26 -20.688 -15.938 1 96.5 158 GLY B C 1
ATOM 5097 O O . GLY B 1 158 ? -3.307 -20.828 -17.156 1 96.5 158 GLY B O 1
ATOM 5098 N N . THR B 1 159 ? -4.188 -20.047 -15.227 1 94.38 159 THR B N 1
ATOM 5099 C CA . THR B 1 159 ? -5.457 -19.719 -15.859 1 94.38 159 THR B CA 1
ATOM 5100 C C . THR B 1 159 ? -5.617 -18.203 -15.984 1 94.38 159 THR B C 1
ATOM 5102 O O . THR B 1 159 ? -6.695 -17.719 -16.328 1 94.38 159 THR B O 1
ATOM 5105 N N . CYS B 1 160 ? -4.637 -17.438 -15.688 1 94.56 160 CYS B N 1
ATOM 5106 C CA . CYS B 1 160 ? -4.672 -16 -15.898 1 94.56 160 CYS B CA 1
ATOM 5107 C C . CYS B 1 160 ? -3.793 -15.602 -17.078 1 94.56 160 CYS B C 1
ATOM 5109 O O . CYS B 1 160 ? -2.566 -15.695 -17 1 94.56 160 CYS B O 1
ATOM 5111 N N . PRO B 1 161 ? -4.395 -15.094 -18.062 1 95.94 161 PRO B N 1
ATOM 5112 C CA . PRO B 1 161 ? -3.656 -14.859 -19.312 1 95.94 161 PRO B CA 1
ATOM 5113 C C . PRO B 1 161 ? -2.547 -13.82 -19.141 1 95.94 161 PRO B C 1
ATOM 5115 O O . PRO B 1 161 ? -1.537 -13.875 -19.859 1 95.94 161 PRO B O 1
ATOM 5118 N N . GLY B 1 162 ? -2.688 -12.93 -18.234 1 95.81 162 GLY B N 1
ATOM 5119 C CA . GLY B 1 162 ? -1.739 -11.836 -18.078 1 95.81 162 GLY B CA 1
ATOM 5120 C C . GLY B 1 162 ? -0.511 -12.219 -17.281 1 95.81 162 GLY B C 1
ATOM 5121 O O . GLY B 1 162 ? 0.456 -11.461 -17.203 1 95.81 162 GLY B O 1
ATOM 5122 N N . VAL B 1 163 ? -0.467 -13.398 -16.688 1 96.81 163 VAL B N 1
ATOM 5123 C CA . VAL B 1 163 ? 0.69 -13.875 -15.93 1 96.81 163 VAL B CA 1
ATOM 5124 C C . VAL B 1 163 ? 1.887 -14.023 -16.875 1 96.81 163 VAL B C 1
ATOM 5126 O O . VAL B 1 163 ? 1.746 -14.531 -17.984 1 96.81 163 VAL B O 1
ATOM 5129 N N . GLY B 1 164 ? 3.049 -13.523 -16.453 1 96.81 164 GLY B N 1
ATOM 5130 C CA . GLY B 1 164 ? 4.266 -13.664 -17.25 1 96.81 164 GLY B CA 1
ATOM 5131 C C . GLY B 1 164 ? 4.805 -15.078 -17.266 1 96.81 164 GLY B C 1
ATOM 5132 O O . GLY B 1 164 ? 4.77 -15.773 -16.25 1 96.81 164 GLY B O 1
ATOM 5133 N N . ILE B 1 165 ? 5.309 -15.438 -18.391 1 97.62 165 ILE B N 1
ATOM 5134 C CA . ILE B 1 165 ? 5.785 -16.797 -18.578 1 97.62 165 ILE B CA 1
ATOM 5135 C C . ILE B 1 165 ? 7.035 -17.031 -17.734 1 97.62 165 ILE B C 1
ATOM 5137 O O . ILE B 1 165 ? 7.25 -18.141 -17.234 1 97.62 165 ILE B O 1
ATOM 5141 N N . ALA B 1 166 ? 7.855 -15.977 -17.5 1 97.81 166 ALA B N 1
ATOM 5142 C CA . ALA B 1 166 ? 9.141 -16.141 -16.828 1 97.81 166 ALA B CA 1
ATOM 5143 C C . ALA B 1 166 ? 8.961 -16.547 -15.375 1 97.81 166 ALA B C 1
ATOM 5145 O O . ALA B 1 166 ? 9.336 -17.656 -14.977 1 97.81 166 ALA B O 1
ATOM 5146 N N . GLY B 1 167 ? 8.312 -15.703 -14.617 1 96.94 167 GLY B N 1
ATOM 5147 C CA . GLY B 1 167 ? 8.078 -16.047 -13.219 1 96.94 167 GLY B CA 1
ATOM 5148 C C . GLY B 1 167 ? 7.254 -17.297 -13.047 1 96.94 167 GLY B C 1
ATOM 5149 O O . GLY B 1 167 ? 7.516 -18.109 -12.141 1 96.94 167 GLY B O 1
ATOM 5150 N N . HIS B 1 168 ? 6.289 -17.531 -13.906 1 97.56 168 HIS B N 1
ATOM 5151 C CA . HIS B 1 168 ? 5.406 -18.703 -13.852 1 97.56 168 HIS B CA 1
ATOM 5152 C C . HIS B 1 168 ? 6.191 -20 -13.992 1 97.56 168 HIS B C 1
ATOM 5154 O O . HIS B 1 168 ? 5.98 -20.938 -13.234 1 97.56 168 HIS B O 1
ATOM 5160 N N . SER B 1 169 ? 7.129 -20.016 -14.93 1 97.38 169 SER B N 1
ATOM 5161 C CA . SER B 1 169 ? 7.852 -21.25 -15.234 1 97.38 169 SER B CA 1
ATOM 5162 C C . SER B 1 169 ? 8.953 -21.516 -14.219 1 97.38 169 SER B C 1
ATOM 5164 O O . SER B 1 169 ? 9.203 -22.656 -13.844 1 97.38 169 SER B O 1
ATOM 5166 N N . LEU B 1 170 ? 9.547 -20.438 -13.75 1 97.81 170 LEU B N 1
ATOM 5167 C CA . LEU B 1 170 ? 10.703 -20.594 -12.875 1 97.81 170 LEU B CA 1
ATOM 5168 C C . LEU B 1 170 ? 10.266 -21.047 -11.484 1 97.81 170 LEU B C 1
ATOM 5170 O O . LEU B 1 170 ? 11.086 -21.531 -10.695 1 97.81 170 LEU B O 1
ATOM 5174 N N . GLY B 1 171 ? 9.016 -20.844 -11.148 1 97.12 171 GLY B N 1
ATOM 5175 C CA . GLY B 1 171 ? 8.508 -21.219 -9.836 1 97.12 171 GLY B CA 1
ATOM 5176 C C . GLY B 1 171 ? 7.59 -22.438 -9.875 1 97.12 171 GLY B C 1
ATOM 5177 O O . GLY B 1 171 ? 6.895 -22.719 -8.898 1 97.12 171 GLY B O 1
ATOM 5178 N N . GLY B 1 172 ? 7.543 -23.172 -10.922 1 97.06 172 GLY B N 1
ATOM 5179 C CA . GLY B 1 172 ? 6.723 -24.359 -11.07 1 97.06 172 GLY B CA 1
ATOM 5180 C C . GLY B 1 172 ? 5.785 -24.297 -12.258 1 97.06 172 GLY B C 1
ATOM 5181 O O . GLY B 1 172 ? 6.066 -24.875 -13.312 1 97.06 172 GLY B O 1
ATOM 5182 N N . GLY B 1 173 ? 4.797 -23.484 -12.141 1 97.75 173 GLY B N 1
ATOM 5183 C CA . GLY B 1 173 ? 3.867 -23.297 -13.242 1 97.75 173 GLY B CA 1
ATOM 5184 C C . GLY B 1 173 ? 2.773 -24.344 -13.289 1 97.75 173 GLY B C 1
ATOM 5185 O O . GLY B 1 173 ? 2.744 -25.188 -14.188 1 97.75 173 GLY B O 1
ATOM 5186 N N . TRP B 1 174 ? 1.867 -24.234 -12.367 1 97 174 TRP B N 1
ATOM 5187 C CA . TRP B 1 174 ? 0.768 -25.188 -12.266 1 97 174 TRP B CA 1
ATOM 5188 C C . TRP B 1 174 ? -0.406 -24.75 -13.141 1 97 174 TRP B C 1
ATOM 5190 O O . TRP B 1 174 ? -0.657 -23.562 -13.312 1 97 174 TRP B O 1
ATOM 5200 N N . GLY B 1 175 ? -1.128 -25.734 -13.68 1 97.56 175 GLY B N 1
ATOM 5201 C CA . GLY B 1 175 ? -2.402 -25.578 -14.359 1 97.56 175 GLY B CA 1
ATOM 5202 C C . GLY B 1 175 ? -3.252 -26.828 -14.352 1 97.56 175 GLY B C 1
ATOM 5203 O O . GLY B 1 175 ? -2.828 -27.875 -13.844 1 97.56 175 GLY B O 1
ATOM 5204 N N . PHE B 1 176 ? -4.414 -26.766 -14.945 1 98 176 PHE B N 1
ATOM 5205 C CA . PHE B 1 176 ? -5.348 -27.875 -14.945 1 98 176 PHE B CA 1
ATOM 5206 C C . PHE B 1 176 ? -4.777 -29.062 -15.711 1 98 176 PHE B C 1
ATOM 5208 O O . PHE B 1 176 ? -5.184 -30.203 -15.492 1 98 176 PHE B O 1
ATOM 5215 N N . THR B 1 177 ? -3.814 -28.828 -16.547 1 98.44 177 THR B N 1
ATOM 5216 C CA . THR B 1 177 ? -3.262 -29.891 -17.375 1 98.44 177 THR B CA 1
ATOM 5217 C C . THR B 1 177 ? -2.049 -30.531 -16.703 1 98.44 177 THR B C 1
ATOM 5219 O O . THR B 1 177 ? -1.476 -31.5 -17.219 1 98.44 177 THR B O 1
ATOM 5222 N N . SER B 1 178 ? -1.702 -30.109 -15.602 1 98.12 178 SER B N 1
ATOM 5223 C CA . SER B 1 178 ? -0.434 -30.469 -14.977 1 98.12 178 SER B CA 1
ATOM 5224 C C . SER B 1 178 ? -0.422 -31.922 -14.547 1 98.12 178 SER B C 1
ATOM 5226 O O . SER B 1 178 ? 0.637 -32.562 -14.5 1 98.12 178 SER B O 1
ATOM 5228 N N . ARG B 1 179 ? -1.554 -32.5 -14.156 1 98.31 179 ARG B N 1
ATOM 5229 C CA . ARG B 1 179 ? -1.54 -33.906 -13.805 1 98.31 179 ARG B CA 1
ATOM 5230 C C . ARG B 1 179 ? -1.02 -34.781 -14.961 1 98.31 179 ARG B C 1
ATOM 5232 O O . ARG B 1 179 ? -0.309 -35.75 -14.75 1 98.31 179 ARG B O 1
ATOM 5239 N N . LYS B 1 180 ? -1.396 -34.375 -16.172 1 98.19 180 LYS B N 1
ATOM 5240 C CA . LYS B 1 180 ? -0.968 -35.125 -17.344 1 98.19 180 LYS B CA 1
ATOM 5241 C C . LYS B 1 180 ? 0.396 -34.625 -17.828 1 98.19 180 LYS B C 1
ATOM 5243 O O . LYS B 1 180 ? 1.242 -35.438 -18.219 1 98.19 180 LYS B O 1
ATOM 5248 N N . TRP B 1 181 ? 0.59 -33.344 -17.812 1 97.75 181 TRP B N 1
ATOM 5249 C CA . TRP B 1 181 ? 1.74 -32.781 -18.516 1 97.75 181 TRP B CA 1
ATOM 5250 C C . TRP B 1 181 ? 2.826 -32.344 -17.531 1 97.75 181 TRP B C 1
ATOM 5252 O O . TRP B 1 181 ? 3.939 -32 -17.922 1 97.75 181 TRP B O 1
ATOM 5262 N N . GLY B 1 182 ? 2.541 -32.375 -16.219 1 96.88 182 GLY B N 1
ATOM 5263 C CA . GLY B 1 182 ? 3.518 -31.969 -15.211 1 96.88 182 GLY B CA 1
ATOM 5264 C C . GLY B 1 182 ? 3.6 -30.469 -15.023 1 96.88 182 GLY B C 1
ATOM 5265 O O . GLY B 1 182 ? 2.676 -29.75 -15.391 1 96.88 182 GLY B O 1
ATOM 5266 N N . TRP B 1 183 ? 4.664 -30.078 -14.266 1 97.5 183 TRP B N 1
ATOM 5267 C CA . TRP B 1 183 ? 4.938 -28.656 -14.023 1 97.5 183 TRP B CA 1
ATOM 5268 C C . TRP B 1 183 ? 5.559 -28 -15.258 1 97.5 183 TRP B C 1
ATOM 5270 O O . TRP B 1 183 ? 6.34 -28.641 -15.977 1 97.5 183 TRP B O 1
ATOM 5280 N N . LEU B 1 184 ? 5.254 -26.703 -15.461 1 97.94 184 LEU B N 1
ATOM 5281 C CA . LEU B 1 184 ? 5.852 -26 -16.594 1 97.94 184 LEU B CA 1
ATOM 5282 C C . LEU B 1 184 ? 7.375 -25.984 -16.469 1 97.94 184 LEU B C 1
ATOM 5284 O O . LEU B 1 184 ? 8.078 -26.047 -17.484 1 97.94 184 LEU B O 1
ATOM 5288 N N . VAL B 1 185 ? 7.863 -25.875 -15.297 1 97.69 185 VAL B N 1
ATOM 5289 C CA . VAL B 1 185 ? 9.297 -25.812 -15.047 1 97.69 185 VAL B CA 1
ATOM 5290 C C . VAL B 1 185 ? 9.984 -27.031 -15.648 1 97.69 185 VAL B C 1
ATOM 5292 O O . VAL B 1 185 ? 11.133 -26.953 -16.094 1 97.69 185 VAL B O 1
ATOM 5295 N N . ASP B 1 186 ? 9.32 -28.172 -15.758 1 96.88 186 ASP B N 1
ATOM 5296 C CA . ASP B 1 186 ? 9.898 -29.422 -16.234 1 96.88 186 ASP B CA 1
ATOM 5297 C C . ASP B 1 186 ? 9.969 -29.438 -17.766 1 96.88 186 ASP B C 1
ATOM 5299 O O . ASP B 1 186 ? 10.633 -30.297 -18.344 1 96.88 186 ASP B O 1
ATOM 5303 N N . HIS B 1 187 ? 9.328 -28.516 -18.375 1 97.25 187 HIS B N 1
ATOM 5304 C CA . HIS B 1 187 ? 9.32 -28.438 -19.844 1 97.25 187 HIS B CA 1
ATOM 5305 C C . HIS B 1 187 ? 10.484 -27.594 -20.359 1 97.25 187 HIS B C 1
ATOM 5307 O O . HIS B 1 187 ? 10.75 -27.562 -21.562 1 97.25 187 HIS B O 1
ATOM 5313 N N . ILE B 1 188 ? 11.156 -26.953 -19.453 1 97.69 188 ILE B N 1
ATOM 5314 C CA . ILE B 1 188 ? 12.289 -26.125 -19.859 1 97.69 188 ILE B CA 1
ATOM 5315 C C . ILE B 1 188 ? 13.445 -27.016 -20.312 1 97.69 188 ILE B C 1
ATOM 5317 O O . ILE B 1 188 ? 13.898 -27.875 -19.562 1 97.69 188 ILE B O 1
ATOM 5321 N N . VAL B 1 189 ? 13.969 -26.719 -21.516 1 97.25 189 VAL B N 1
ATOM 5322 C CA . VAL B 1 189 ? 15.07 -27.547 -22 1 97.25 189 VAL B CA 1
ATOM 5323 C C . VAL B 1 189 ? 16.312 -26.672 -22.203 1 97.25 189 VAL B C 1
ATOM 5325 O O . VAL B 1 189 ? 17.422 -27.188 -22.312 1 97.25 189 VAL B O 1
ATOM 5328 N N . SER B 1 190 ? 16.094 -25.406 -22.234 1 97.5 190 SER B N 1
ATOM 5329 C CA . SER B 1 190 ? 17.219 -24.484 -22.328 1 97.5 190 SER B CA 1
ATOM 5330 C C . SER B 1 190 ? 16.812 -23.078 -21.875 1 97.5 190 SER B C 1
ATOM 5332 O O . SER B 1 190 ? 15.648 -22.703 -21.953 1 97.5 190 SER B O 1
ATOM 5334 N N . LEU B 1 191 ? 17.797 -22.359 -21.344 1 98.44 191 LEU B N 1
ATOM 5335 C CA . LEU B 1 191 ? 17.609 -20.984 -20.891 1 98.44 191 LEU B CA 1
ATOM 5336 C C . LEU B 1 191 ? 18.734 -20.078 -21.406 1 98.44 191 LEU B C 1
ATOM 5338 O O . LEU B 1 191 ? 19.906 -20.453 -21.328 1 98.44 191 LEU B O 1
ATOM 5342 N N . GLU B 1 192 ? 18.344 -18.953 -22 1 98.81 192 GLU B N 1
ATOM 5343 C CA . GLU B 1 192 ? 19.312 -17.859 -22.125 1 98.81 192 GLU B CA 1
ATOM 5344 C C . GLU B 1 192 ? 19.359 -17.016 -20.875 1 98.81 192 GLU B C 1
ATOM 5346 O O . GLU B 1 192 ? 18.328 -16.516 -20.406 1 98.81 192 GLU B O 1
ATOM 5351 N N . PHE B 1 193 ? 20.531 -16.891 -20.344 1 98.62 193 PHE B N 1
ATOM 5352 C CA . PHE B 1 193 ? 20.688 -16.375 -18.984 1 98.62 193 PHE B CA 1
ATOM 5353 C C . PHE B 1 193 ? 21.766 -15.305 -18.938 1 98.62 193 PHE B C 1
ATOM 5355 O O . PHE B 1 193 ? 22.828 -15.453 -19.547 1 98.62 193 PHE B O 1
ATOM 5362 N N . VAL B 1 194 ? 21.422 -14.164 -18.312 1 98.81 194 VAL B N 1
ATOM 5363 C CA . VAL B 1 194 ? 22.391 -13.102 -18.047 1 98.81 194 VAL B CA 1
ATOM 5364 C C . VAL B 1 194 ? 22.828 -13.156 -16.594 1 98.81 194 VAL B C 1
ATOM 5366 O O . VAL B 1 194 ? 22.031 -12.977 -15.68 1 98.81 194 VAL B O 1
ATOM 5369 N N . ASP B 1 195 ? 24.109 -13.398 -16.359 1 98.31 195 ASP B N 1
ATOM 5370 C CA . ASP B 1 195 ? 24.609 -13.469 -14.984 1 98.31 195 ASP B CA 1
ATOM 5371 C C . ASP B 1 195 ? 24.969 -12.078 -14.461 1 98.31 195 ASP B C 1
ATOM 5373 O O . ASP B 1 195 ? 24.75 -11.078 -15.141 1 98.31 195 ASP B O 1
ATOM 5377 N N . VAL B 1 196 ? 25.453 -11.984 -13.234 1 98.12 196 VAL B N 1
ATOM 5378 C CA . VAL B 1 196 ? 25.641 -10.719 -12.531 1 98.12 196 VAL B CA 1
ATOM 5379 C C . VAL B 1 196 ? 26.75 -9.914 -13.211 1 98.12 196 VAL B C 1
ATOM 5381 O O . VAL B 1 196 ? 26.797 -8.688 -13.094 1 98.12 196 VAL B O 1
ATOM 5384 N N . GLU B 1 197 ? 27.609 -10.578 -13.945 1 97.44 197 GLU B N 1
ATOM 5385 C CA . GLU B 1 197 ? 28.688 -9.898 -14.656 1 97.44 197 GLU B CA 1
ATOM 5386 C C . GLU B 1 197 ? 28.234 -9.43 -16.031 1 97.44 197 GLU B C 1
ATOM 5388 O O . GLU B 1 197 ? 28.984 -8.773 -16.75 1 97.44 197 GLU B O 1
ATOM 5393 N N . GLY B 1 198 ? 26.984 -9.766 -16.406 1 98.12 198 GLY B N 1
ATOM 5394 C CA . GLY B 1 198 ? 26.438 -9.375 -17.688 1 98.12 198 GLY B CA 1
ATOM 5395 C C . GLY B 1 198 ? 26.797 -10.336 -18.812 1 98.12 198 GLY B C 1
ATOM 5396 O O . GLY B 1 198 ? 26.734 -9.984 -19.984 1 98.12 198 GLY B O 1
ATOM 5397 N N . ASN B 1 199 ? 27.312 -11.453 -18.484 1 98.38 199 ASN B N 1
ATOM 5398 C CA . ASN B 1 199 ? 27.547 -12.484 -19.5 1 98.38 199 ASN B CA 1
ATOM 5399 C C . ASN B 1 199 ? 26.234 -13.164 -19.906 1 98.38 199 ASN B C 1
ATOM 5401 O O . ASN B 1 199 ? 25.422 -13.5 -19.047 1 98.38 199 ASN B O 1
ATOM 5405 N N . ILE B 1 200 ? 26.094 -13.312 -21.188 1 98.69 200 ILE B N 1
ATOM 5406 C CA . ILE B 1 200 ? 24.969 -14.062 -21.719 1 98.69 200 ILE B CA 1
ATOM 5407 C C . ILE B 1 200 ? 25.359 -15.523 -21.906 1 98.69 200 ILE B C 1
ATOM 5409 O O . ILE B 1 200 ? 26.328 -15.828 -22.609 1 98.69 200 ILE B O 1
ATOM 5413 N N . LYS B 1 201 ? 24.656 -16.359 -21.234 1 98.06 201 LYS B N 1
ATOM 5414 C CA . LYS B 1 201 ? 24.953 -17.797 -21.25 1 98.06 201 LYS B CA 1
ATOM 5415 C C . LYS B 1 201 ? 23.75 -18.594 -21.734 1 98.06 201 LYS B C 1
ATOM 5417 O O . LYS B 1 201 ? 22.609 -18.125 -21.625 1 98.06 201 LYS B O 1
ATOM 5422 N N . LEU B 1 202 ? 24.078 -19.688 -22.328 1 98.44 202 LEU B N 1
ATOM 5423 C CA . LEU B 1 202 ? 23.062 -20.688 -22.609 1 98.44 202 LEU B CA 1
ATOM 5424 C C . LEU B 1 202 ? 23.156 -21.859 -21.656 1 98.44 202 LEU B C 1
ATOM 5426 O O . LEU B 1 202 ? 24.203 -22.516 -21.578 1 98.44 202 LEU B O 1
ATOM 5430 N N . LEU B 1 203 ? 22.141 -22.094 -20.891 1 98.12 203 LEU B N 1
ATOM 5431 C CA . LEU B 1 203 ? 22.109 -23.156 -19.891 1 98.12 203 LEU B CA 1
ATOM 5432 C C . LEU B 1 203 ? 21.172 -24.281 -20.344 1 98.12 203 LEU B C 1
ATOM 5434 O O . LEU B 1 203 ? 20.125 -24.031 -20.922 1 98.12 203 LEU B O 1
ATOM 5438 N N . SER B 1 204 ? 21.562 -25.453 -20.094 1 96.94 204 SER B N 1
ATOM 5439 C CA . SER B 1 204 ? 20.797 -26.656 -20.391 1 96.94 204 SER B CA 1
ATOM 5440 C C . SER B 1 204 ? 21.281 -27.844 -19.562 1 96.94 204 SER B C 1
ATOM 5442 O O . SER B 1 204 ? 22.125 -27.688 -18.688 1 96.94 204 SER B O 1
ATOM 5444 N N . SER B 1 205 ? 20.672 -29.016 -19.875 1 95.56 205 SER B N 1
ATOM 5445 C CA . SER B 1 205 ? 21.062 -30.234 -19.156 1 95.56 205 SER B CA 1
ATOM 5446 C C . SER B 1 205 ? 22.5 -30.625 -19.469 1 95.56 205 SER B C 1
ATOM 5448 O O . SER B 1 205 ? 23.109 -31.406 -18.734 1 95.56 205 SER B O 1
ATOM 5450 N N . SER B 1 206 ? 23.109 -30.031 -20.484 1 95.25 206 SER B N 1
ATOM 5451 C CA . SER B 1 206 ? 24.484 -30.344 -20.875 1 95.25 206 SER B CA 1
ATOM 5452 C C . SER B 1 206 ? 25.484 -29.406 -20.203 1 95.25 206 SER B C 1
ATOM 5454 O O . SER B 1 206 ? 26.688 -29.578 -20.344 1 95.25 206 SER B O 1
ATOM 5456 N N . SER B 1 207 ? 24.938 -28.469 -19.516 1 96.44 207 SER B N 1
ATOM 5457 C CA . SER B 1 207 ? 25.812 -27.516 -18.844 1 96.44 207 SER B CA 1
ATOM 5458 C C . SER B 1 207 ? 26.672 -28.219 -17.781 1 96.44 207 SER B C 1
ATOM 5460 O O . SER B 1 207 ? 26.281 -29.25 -17.25 1 96.44 207 SER B O 1
ATOM 5462 N N . ALA B 1 208 ? 27.844 -27.641 -17.516 1 96.69 208 ALA B N 1
ATOM 5463 C CA . ALA B 1 208 ? 28.781 -28.234 -16.562 1 96.69 208 ALA B CA 1
ATOM 5464 C C . ALA B 1 208 ? 29.266 -27.188 -15.555 1 96.69 208 ALA B C 1
ATOM 5466 O O . ALA B 1 208 ? 29.109 -25.984 -15.773 1 96.69 208 ALA B O 1
ATOM 5467 N N . GLY B 1 209 ? 29.766 -27.656 -14.398 1 96 209 GLY B N 1
ATOM 5468 C CA . GLY B 1 209 ? 30.312 -26.766 -13.391 1 96 209 GLY B CA 1
ATOM 5469 C C . GLY B 1 209 ? 29.266 -25.812 -12.82 1 96 209 GLY B C 1
ATOM 5470 O O . GLY B 1 209 ? 28.172 -26.234 -12.461 1 96 209 GLY B O 1
ATOM 5471 N N . MET B 1 210 ? 29.688 -24.594 -12.75 1 95.81 210 MET B N 1
ATOM 5472 C CA . MET B 1 210 ? 28.812 -23.562 -12.203 1 95.81 210 MET B CA 1
ATOM 5473 C C . MET B 1 210 ? 27.547 -23.422 -13.047 1 95.81 210 MET B C 1
ATOM 5475 O O . MET B 1 210 ? 26.469 -23.156 -12.516 1 95.81 210 MET B O 1
ATOM 5479 N N . ASP B 1 211 ? 27.703 -23.562 -14.281 1 97.62 211 ASP B N 1
ATOM 5480 C CA . ASP B 1 211 ? 26.562 -23.469 -15.172 1 97.62 211 ASP B CA 1
ATOM 5481 C C . ASP B 1 211 ? 25.547 -24.578 -14.906 1 97.62 211 ASP B C 1
ATOM 5483 O O . ASP B 1 211 ? 24.344 -24.375 -15.039 1 97.62 211 ASP B O 1
ATOM 5487 N N . ALA B 1 212 ? 26.047 -25.734 -14.578 1 97.19 212 ALA B N 1
ATOM 5488 C CA . ALA B 1 212 ? 25.156 -26.828 -14.203 1 97.19 212 ALA B CA 1
ATOM 5489 C C . ALA B 1 212 ? 24.391 -26.5 -12.922 1 97.19 212 ALA B C 1
ATOM 5491 O O . ALA B 1 212 ? 23.219 -26.844 -12.789 1 97.19 212 ALA B O 1
ATOM 5492 N N . GLU B 1 213 ? 25.094 -25.891 -11.969 1 97.56 213 GLU B N 1
ATOM 5493 C CA . GLU B 1 213 ? 24.453 -25.5 -10.719 1 97.56 213 GLU B CA 1
ATOM 5494 C C . GLU B 1 213 ? 23.375 -24.453 -10.961 1 97.56 213 GLU B C 1
ATOM 5496 O O . GLU B 1 213 ? 22.312 -24.5 -10.344 1 97.56 213 GLU B O 1
ATOM 5501 N N . LEU B 1 214 ? 23.641 -23.531 -11.828 1 98.25 214 LEU B N 1
ATOM 5502 C CA . LEU B 1 214 ? 22.672 -22.5 -12.164 1 98.25 214 LEU B CA 1
ATOM 5503 C C . LEU B 1 214 ? 21.453 -23.109 -12.875 1 98.25 214 LEU B C 1
ATOM 5505 O O . LEU B 1 214 ? 20.312 -22.734 -12.594 1 98.25 214 LEU B O 1
ATOM 5509 N N . TRP B 1 215 ? 21.734 -24.031 -13.82 1 97.69 215 TRP B N 1
ATOM 5510 C CA . TRP B 1 215 ? 20.656 -24.75 -14.5 1 97.69 215 TRP B CA 1
ATOM 5511 C C . TRP B 1 215 ? 19.719 -25.406 -13.484 1 97.69 215 TRP B C 1
ATOM 5513 O O . TRP B 1 215 ? 18.5 -25.281 -13.586 1 97.69 215 TRP B O 1
ATOM 5523 N N . TRP B 1 216 ? 20.328 -26 -12.508 1 97.88 216 TRP B N 1
ATOM 5524 C CA . TRP B 1 216 ? 19.578 -26.656 -11.445 1 97.88 216 TRP B CA 1
ATOM 5525 C C . TRP B 1 216 ? 18.781 -25.641 -10.625 1 97.88 216 TRP B C 1
ATOM 5527 O O . TRP B 1 216 ? 17.578 -25.797 -10.422 1 97.88 216 TRP B O 1
ATOM 5537 N N . ALA B 1 217 ? 19.391 -24.562 -10.188 1 98.5 217 ALA B N 1
ATOM 5538 C CA . ALA B 1 217 ? 18.812 -23.609 -9.25 1 98.5 217 ALA B CA 1
ATOM 5539 C C . ALA B 1 217 ? 17.688 -22.797 -9.898 1 98.5 217 ALA B C 1
ATOM 5541 O O . ALA B 1 217 ? 16.688 -22.484 -9.25 1 98.5 217 ALA B O 1
ATOM 5542 N N . LEU B 1 218 ? 17.844 -22.453 -11.172 1 98.31 218 LEU B N 1
ATOM 5543 C CA . LEU B 1 218 ? 16.891 -21.594 -11.867 1 98.31 218 LEU B CA 1
ATOM 5544 C C . LEU B 1 218 ? 15.547 -22.297 -12.031 1 98.31 218 LEU B C 1
ATOM 5546 O O . LEU B 1 218 ? 14.508 -21.656 -12.141 1 98.31 218 LEU B O 1
ATOM 5550 N N . ARG B 1 219 ? 15.578 -23.578 -12.117 1 97.94 219 ARG B N 1
ATOM 5551 C CA . ARG B 1 219 ? 14.359 -24.359 -12.273 1 97.94 219 ARG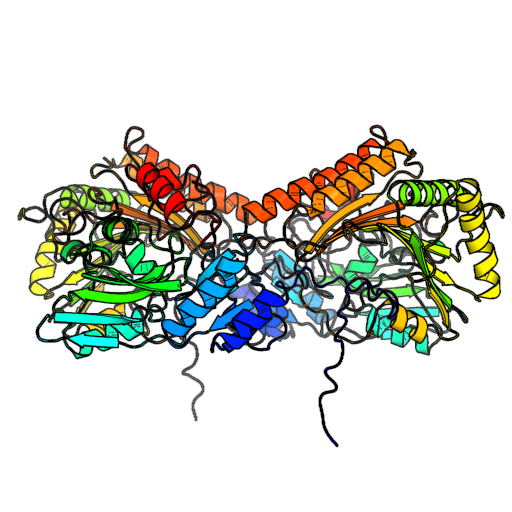 B CA 1
ATOM 5552 C C . ARG B 1 219 ? 13.758 -24.703 -10.914 1 97.94 219 ARG B C 1
ATOM 5554 O O . ARG B 1 219 ? 13.68 -25.875 -10.539 1 97.94 219 ARG B O 1
ATOM 5561 N N . GLY B 1 220 ? 13.188 -23.734 -10.289 1 97.69 220 GLY B N 1
ATOM 5562 C CA . GLY B 1 220 ? 12.562 -23.828 -8.977 1 97.69 220 GLY B CA 1
ATOM 5563 C C . GLY B 1 220 ? 12.789 -22.594 -8.117 1 97.69 220 GLY B C 1
ATOM 5564 O O . GLY B 1 220 ? 11.961 -22.266 -7.266 1 97.69 220 GLY B O 1
ATOM 5565 N N . ALA B 1 221 ? 13.859 -21.906 -8.273 1 97.69 221 ALA B N 1
ATOM 5566 C CA . ALA B 1 221 ? 14.227 -20.75 -7.469 1 97.69 221 ALA B CA 1
ATOM 5567 C C . ALA B 1 221 ? 14.773 -19.625 -8.344 1 97.69 221 ALA B C 1
ATOM 5569 O O . ALA B 1 221 ? 15.594 -18.828 -7.887 1 97.69 221 ALA B O 1
ATOM 5570 N N . GLY B 1 222 ? 14.359 -19.531 -9.516 1 93.69 222 GLY B N 1
ATOM 5571 C CA . GLY B 1 222 ? 15.039 -18.703 -10.508 1 93.69 222 GLY B CA 1
ATOM 5572 C C . GLY B 1 222 ? 14.555 -17.266 -10.508 1 93.69 222 GLY B C 1
ATOM 5573 O O . GLY B 1 222 ? 15.211 -16.391 -11.086 1 93.69 222 GLY B O 1
ATOM 5574 N N . ALA B 1 223 ? 13.461 -16.984 -9.875 1 90.56 223 ALA B N 1
ATOM 5575 C CA . ALA B 1 223 ? 12.93 -15.633 -9.945 1 90.56 223 ALA B CA 1
ATOM 5576 C C . ALA B 1 223 ? 13.789 -14.664 -9.133 1 90.56 223 ALA B C 1
ATOM 5578 O O . ALA B 1 223 ? 13.734 -14.672 -7.898 1 90.56 223 ALA B O 1
ATOM 5579 N N . ASN B 1 224 ? 14.539 -13.867 -9.789 1 94.25 224 ASN B N 1
ATOM 5580 C CA . ASN B 1 224 ? 15.328 -12.727 -9.336 1 94.25 224 ASN B CA 1
ATOM 5581 C C . ASN B 1 224 ? 16.312 -13.125 -8.242 1 94.25 224 ASN B C 1
ATOM 5583 O O . ASN B 1 224 ? 16.5 -12.391 -7.27 1 94.25 224 ASN B O 1
ATOM 5587 N N . ASN B 1 225 ? 16.906 -14.25 -8.281 1 97.12 225 ASN B N 1
ATOM 5588 C CA . ASN B 1 225 ? 17.844 -14.711 -7.266 1 97.12 225 ASN B CA 1
ATOM 5589 C C . ASN B 1 225 ? 19.266 -14.75 -7.809 1 97.12 225 ASN B C 1
ATOM 5591 O O . ASN B 1 225 ? 20.219 -14.461 -7.086 1 97.12 225 ASN B O 1
ATOM 5595 N N . PHE B 1 226 ? 19.469 -15.047 -9.125 1 98.12 226 PHE B N 1
ATOM 5596 C CA . PHE B 1 226 ? 20.797 -15.391 -9.602 1 98.12 226 PHE B CA 1
ATOM 5597 C C . PHE B 1 226 ? 21.172 -14.555 -10.82 1 98.12 226 PHE B C 1
ATOM 5599 O O . PHE B 1 226 ? 22.344 -14.492 -11.211 1 98.12 226 PHE B O 1
ATOM 5606 N N . GLY B 1 227 ? 20.297 -14 -11.43 1 98.31 227 GLY B N 1
ATOM 5607 C CA . GLY B 1 227 ? 20.406 -13.281 -12.695 1 98.31 227 GLY B CA 1
ATOM 5608 C C . GLY B 1 227 ? 19.078 -13.141 -13.406 1 98.31 227 GLY B C 1
ATOM 5609 O O . GLY B 1 227 ? 18.016 -13.148 -12.773 1 98.31 227 GLY B O 1
ATOM 5610 N N . ILE B 1 228 ? 19.156 -12.914 -14.734 1 98.62 228 ILE B N 1
ATOM 5611 C CA . ILE B 1 228 ? 17.938 -12.711 -15.508 1 98.62 228 ILE B CA 1
ATOM 5612 C C . ILE B 1 228 ? 17.875 -13.719 -16.656 1 98.62 228 ILE B C 1
ATOM 5614 O O . ILE B 1 228 ? 18.797 -13.805 -17.469 1 98.62 228 ILE B O 1
ATOM 5618 N N . VAL B 1 229 ? 16.828 -14.492 -16.688 1 98.81 229 VAL B N 1
ATOM 5619 C CA . VAL B 1 229 ? 16.562 -15.32 -17.859 1 98.81 229 VAL B CA 1
ATOM 5620 C C . VAL B 1 229 ? 15.852 -14.484 -18.938 1 98.81 229 VAL B C 1
ATOM 5622 O O . VAL B 1 229 ? 14.789 -13.914 -18.672 1 98.81 229 VAL B O 1
ATOM 5625 N N . THR B 1 230 ? 16.422 -14.43 -20.094 1 98.75 230 THR B N 1
ATOM 5626 C CA . THR B 1 230 ? 15.875 -13.555 -21.125 1 98.75 230 THR B CA 1
ATOM 5627 C C . THR B 1 230 ? 15.094 -14.359 -22.156 1 98.75 230 THR B C 1
ATOM 5629 O O . THR B 1 230 ? 14.344 -13.797 -22.953 1 98.75 230 THR B O 1
ATOM 5632 N N . SER B 1 231 ? 15.336 -15.656 -22.125 1 98.69 231 SER B N 1
ATOM 5633 C CA . SER B 1 231 ? 14.641 -16.516 -23.062 1 98.69 231 SER B CA 1
ATOM 5634 C C . SER B 1 231 ? 14.523 -17.953 -22.531 1 98.69 231 SER B C 1
ATOM 5636 O O . SER B 1 231 ? 15.422 -18.438 -21.859 1 98.69 231 SER B O 1
ATOM 5638 N N . PHE B 1 232 ? 13.438 -18.578 -22.891 1 98.69 232 PHE B N 1
ATOM 5639 C CA . PHE B 1 232 ? 13.125 -19.938 -22.5 1 98.69 232 PHE B CA 1
ATOM 5640 C C . PHE B 1 232 ? 12.867 -20.812 -23.719 1 98.69 232 PHE B C 1
ATOM 5642 O O . PHE B 1 232 ? 12.195 -20.375 -24.672 1 98.69 232 PHE B O 1
ATOM 5649 N N . THR B 1 233 ? 13.375 -21.984 -23.734 1 98.75 233 THR B N 1
ATOM 5650 C CA . THR B 1 233 ? 12.93 -23 -24.672 1 98.75 233 THR B CA 1
ATOM 5651 C C . THR B 1 233 ? 12.203 -24.141 -23.953 1 98.75 233 THR B C 1
ATOM 5653 O O . THR B 1 233 ? 12.734 -24.688 -22.984 1 98.75 233 THR B O 1
ATOM 5656 N N . TYR B 1 234 ? 11.047 -24.438 -24.438 1 98.38 234 TYR B N 1
ATOM 5657 C CA . TYR B 1 234 ? 10.227 -25.484 -23.828 1 98.38 234 TYR B CA 1
ATOM 5658 C C . TYR B 1 234 ? 10 -26.625 -24.812 1 98.38 234 TYR B C 1
ATOM 5660 O O . TYR B 1 234 ? 9.797 -26.391 -26.016 1 98.38 234 TYR B O 1
ATOM 5668 N N . VAL B 1 235 ? 10.031 -27.844 -24.375 1 97.81 235 VAL B N 1
ATOM 5669 C CA . VAL B 1 235 ? 9.438 -28.938 -25.125 1 97.81 235 VAL B CA 1
ATOM 5670 C C . VAL B 1 235 ? 7.918 -28.875 -25.016 1 97.81 235 VAL B C 1
ATOM 5672 O O . VAL B 1 235 ? 7.371 -28.672 -23.938 1 97.81 235 VAL B O 1
ATOM 5675 N N . THR B 1 236 ? 7.246 -29.062 -26.141 1 98.44 236 THR B N 1
ATOM 5676 C CA . THR B 1 236 ? 5.809 -28.812 -26.188 1 98.44 236 THR B CA 1
ATOM 5677 C C . THR B 1 236 ? 5.031 -30.125 -26.109 1 98.44 236 THR B C 1
ATOM 5679 O O . THR B 1 236 ? 5.609 -31.203 -26.234 1 98.44 236 THR B O 1
ATOM 5682 N N . GLU B 1 237 ? 3.793 -30.047 -25.75 1 98.5 237 GLU B N 1
ATOM 5683 C CA . GLU B 1 237 ? 2.793 -31.109 -25.875 1 98.5 237 GLU B CA 1
ATOM 5684 C C . GLU B 1 237 ? 1.905 -30.891 -27.094 1 98.5 237 GLU B C 1
ATOM 5686 O O . GLU B 1 237 ? 1.807 -29.766 -27.594 1 98.5 237 GLU B O 1
ATOM 5691 N N . ALA B 1 238 ? 1.323 -31.953 -27.562 1 98.25 238 ALA B N 1
ATOM 5692 C CA . ALA B 1 238 ? 0.3 -31.797 -28.594 1 98.25 238 ALA B CA 1
ATOM 5693 C C . ALA B 1 238 ? -0.983 -31.219 -28 1 98.25 238 ALA B C 1
ATOM 5695 O O . ALA B 1 238 ? -1.483 -31.688 -26.984 1 98.25 238 ALA B O 1
ATOM 5696 N N . ALA B 1 239 ? -1.45 -30.172 -28.688 1 98.38 239 ALA B N 1
ATOM 5697 C CA . ALA B 1 239 ? -2.748 -29.656 -28.25 1 98.38 239 ALA B CA 1
ATOM 5698 C C . ALA B 1 239 ? -3.828 -30.734 -28.359 1 98.38 239 ALA B C 1
ATOM 5700 O O . ALA B 1 239 ? -3.873 -31.484 -29.328 1 98.38 239 ALA B O 1
ATOM 5701 N N . PRO B 1 240 ? -4.625 -30.812 -27.312 1 97.56 240 PRO B N 1
ATOM 5702 C CA . PRO B 1 240 ? -5.664 -31.844 -27.391 1 97.56 240 PRO B CA 1
ATOM 5703 C C . PRO B 1 240 ? -6.684 -31.562 -28.5 1 97.56 240 PRO B C 1
ATOM 5705 O O . PRO B 1 240 ? -7.047 -30.406 -28.734 1 97.56 240 PRO B O 1
ATOM 5708 N N . ALA B 1 241 ? -7.129 -32.625 -29.047 1 96.25 241 ALA B N 1
ATOM 5709 C CA . ALA B 1 241 ? -8.133 -32.5 -30.109 1 96.25 241 ALA B CA 1
ATOM 5710 C C . ALA B 1 241 ? -9.523 -32.281 -29.531 1 96.25 241 ALA B C 1
ATOM 5712 O O . ALA B 1 241 ? -10.406 -31.75 -30.203 1 96.25 241 ALA B O 1
ATOM 5713 N N . ALA B 1 242 ? -9.703 -32.688 -28.328 1 98.12 242 ALA B N 1
ATOM 5714 C CA . ALA B 1 242 ? -10.953 -32.5 -27.594 1 98.12 242 ALA B CA 1
ATOM 5715 C C . ALA B 1 242 ? -10.68 -32.219 -26.125 1 98.12 242 ALA B C 1
ATOM 5717 O O . ALA B 1 242 ? -9.773 -32.781 -25.531 1 98.12 242 ALA B O 1
ATOM 5718 N N . VAL B 1 243 ? -11.445 -31.344 -25.641 1 98.5 243 VAL B N 1
ATOM 5719 C CA . VAL B 1 243 ? -11.297 -30.922 -24.25 1 98.5 243 VAL B CA 1
ATOM 5720 C C . VAL B 1 243 ? -12.68 -30.688 -23.625 1 98.5 243 VAL B C 1
ATOM 5722 O O . VAL B 1 243 ? -13.594 -30.219 -24.312 1 98.5 243 VAL B O 1
ATOM 5725 N N . VAL B 1 244 ? -12.844 -31.031 -22.359 1 98.81 244 VAL B N 1
ATOM 5726 C CA . VAL B 1 244 ? -14.062 -30.75 -21.609 1 98.81 244 VAL B CA 1
ATOM 5727 C C . VAL B 1 244 ? -13.75 -29.812 -20.453 1 98.81 244 VAL B C 1
ATOM 5729 O O . VAL B 1 244 ? -12.93 -30.141 -19.594 1 98.81 244 VAL B O 1
ATOM 5732 N N . ASN B 1 245 ? -14.312 -28.625 -20.516 1 98.62 245 ASN B N 1
ATOM 5733 C CA . ASN B 1 245 ? -14.375 -27.797 -19.312 1 98.62 245 ASN B CA 1
ATOM 5734 C C . ASN B 1 245 ? -15.586 -28.141 -18.453 1 98.62 245 ASN B C 1
ATOM 5736 O O . ASN B 1 245 ? -16.688 -28.359 -18.969 1 98.62 245 ASN B O 1
ATOM 5740 N N . TYR B 1 246 ? -15.383 -28.203 -17.125 1 98.19 246 TYR B N 1
ATOM 5741 C CA . TYR B 1 246 ? -16.516 -28.625 -16.297 1 98.19 246 TYR B CA 1
ATOM 5742 C C . TYR B 1 246 ? -16.484 -27.938 -14.938 1 98.19 246 TYR B C 1
ATOM 5744 O O . TYR B 1 246 ? -15.445 -27.453 -14.5 1 98.19 246 TYR B O 1
ATOM 5752 N N . GLY B 1 247 ? -17.594 -27.844 -14.336 1 97.56 247 GLY B N 1
ATOM 5753 C CA . GLY B 1 247 ? -17.844 -27.438 -12.961 1 97.56 247 GLY B CA 1
ATOM 5754 C C . GLY B 1 247 ? -19.062 -28.094 -12.359 1 97.56 247 GLY B C 1
ATOM 5755 O O . GLY B 1 247 ? -20.172 -27.984 -12.891 1 97.56 247 GLY B O 1
ATOM 5756 N N . ILE B 1 248 ? -18.828 -28.891 -11.344 1 97.06 248 ILE B N 1
ATOM 5757 C CA . ILE B 1 248 ? -19.906 -29.578 -10.633 1 97.06 248 ILE B CA 1
ATOM 5758 C C . ILE B 1 248 ? -20.078 -28.953 -9.25 1 97.06 248 ILE B C 1
ATOM 5760 O O . ILE B 1 248 ? -19.172 -28.984 -8.422 1 97.06 248 ILE B O 1
ATOM 5764 N N . SER B 1 249 ? -21.281 -28.484 -8.961 1 94.88 249 SER B N 1
ATOM 5765 C CA . SER B 1 249 ? -21.547 -27.734 -7.738 1 94.88 249 SER B CA 1
ATOM 5766 C C . SER B 1 249 ? -22.219 -28.609 -6.688 1 94.88 249 SER B C 1
ATOM 5768 O O . SER B 1 249 ? -22.969 -29.531 -7.027 1 94.88 249 SER B O 1
ATOM 5770 N N . PHE B 1 250 ? -21.953 -28.25 -5.449 1 94.5 250 PHE B N 1
ATOM 5771 C CA . PHE B 1 250 ? -22.547 -28.922 -4.305 1 94.5 250 PHE B CA 1
ATOM 5772 C C . PHE B 1 250 ? -22.984 -27.922 -3.242 1 94.5 250 PHE B C 1
ATOM 5774 O O . PHE B 1 250 ? -22.391 -26.859 -3.109 1 94.5 250 PHE B O 1
ATOM 5781 N N . SER B 1 251 ? -24.016 -28.109 -2.42 1 86 251 SER B N 1
ATOM 5782 C CA . SER B 1 251 ? -24.703 -27.047 -1.695 1 86 251 SER B CA 1
ATOM 5783 C C . SER B 1 251 ? -24.406 -27.109 -0.202 1 86 251 SER B C 1
ATOM 5785 O O . SER B 1 251 ? -24.453 -26.094 0.489 1 86 251 SER B O 1
ATOM 5787 N N . SER B 1 252 ? -24.219 -28.219 0.506 1 88.94 252 SER B N 1
ATOM 5788 C CA . SER B 1 252 ? -24.125 -28.234 1.963 1 88.94 252 SER B CA 1
ATOM 5789 C C . SER B 1 252 ? -22.688 -28.438 2.422 1 88.94 252 SER B C 1
ATOM 5791 O O . SER B 1 252 ? -21.859 -28.969 1.676 1 88.94 252 SER B O 1
ATOM 5793 N N . LYS B 1 253 ? -22.484 -27.859 3.664 1 91.56 253 LYS B N 1
ATOM 5794 C CA . LYS B 1 253 ? -21.188 -28.062 4.312 1 91.56 253 LYS B CA 1
ATOM 5795 C C . LYS B 1 253 ? -20.828 -29.547 4.355 1 91.56 253 LYS B C 1
ATOM 5797 O O . LYS B 1 253 ? -19.688 -29.922 4.02 1 91.56 253 LYS B O 1
ATOM 5802 N N . SER B 1 254 ? -21.766 -30.312 4.734 1 93.06 254 SER B N 1
ATOM 5803 C CA . SER B 1 254 ? -21.516 -31.75 4.836 1 93.06 254 SER B CA 1
ATOM 5804 C C . SER B 1 254 ? -21.219 -32.375 3.471 1 93.06 254 SER B C 1
ATOM 5806 O O . SER B 1 254 ? -20.359 -33.219 3.346 1 93.06 254 SER B O 1
ATOM 5808 N N . ASP B 1 255 ? -21.984 -31.953 2.424 1 94.81 255 ASP B N 1
ATOM 5809 C CA . ASP B 1 255 ? -21.719 -32.438 1.066 1 94.81 255 ASP B CA 1
ATOM 5810 C C . ASP B 1 255 ? -20.312 -32.062 0.621 1 94.81 255 ASP B C 1
ATOM 5812 O O . ASP B 1 255 ? -19.594 -32.906 0.052 1 94.81 255 ASP B O 1
ATOM 5816 N N . CYS B 1 256 ? -19.953 -30.891 0.912 1 95.19 256 CYS B N 1
ATOM 5817 C CA . CYS B 1 256 ? -18.641 -30.391 0.471 1 95.19 256 CYS B CA 1
ATOM 5818 C C . CYS B 1 256 ? -17.516 -31.141 1.174 1 95.19 256 CYS B C 1
ATOM 5820 O O . CYS B 1 256 ? -16.469 -31.406 0.578 1 95.19 256 CYS B O 1
ATOM 5822 N N . ALA B 1 257 ? -17.703 -31.406 2.459 1 96.38 257 ALA B N 1
ATOM 5823 C CA . ALA B 1 257 ? -16.719 -32.219 3.154 1 96.38 257 ALA B CA 1
ATOM 5824 C C . ALA B 1 257 ? -16.547 -33.562 2.451 1 96.38 257 ALA B C 1
ATOM 5826 O O . ALA B 1 257 ? -15.422 -34.031 2.246 1 96.38 257 ALA B O 1
ATOM 5827 N N . GLN B 1 258 ? -17.672 -34.156 2.061 1 97.44 258 GLN B N 1
ATOM 5828 C CA . GLN B 1 258 ? -17.641 -35.438 1.379 1 97.44 258 GLN B CA 1
ATOM 5829 C C . GLN B 1 258 ? -16.969 -35.312 0.008 1 97.44 258 GLN B C 1
ATOM 5831 O O . GLN B 1 258 ? -16.297 -36.25 -0.446 1 97.44 258 GLN B O 1
ATOM 5836 N N . VAL B 1 259 ? -17.188 -34.219 -0.659 1 98 259 VAL B N 1
ATOM 5837 C CA . VAL B 1 259 ? -16.594 -34 -1.968 1 98 259 VAL B CA 1
ATOM 5838 C C . VAL B 1 259 ? -15.07 -34.031 -1.84 1 98 259 VAL B C 1
ATOM 5840 O O . VAL B 1 259 ? -14.375 -34.719 -2.58 1 98 259 VAL B O 1
ATOM 5843 N N . LEU B 1 260 ? -14.547 -33.219 -0.909 1 98.38 260 LEU B N 1
ATOM 5844 C CA . LEU B 1 260 ? -13.102 -33.188 -0.731 1 98.38 260 LEU B CA 1
ATOM 5845 C C . LEU B 1 260 ? -12.562 -34.562 -0.348 1 98.38 260 LEU B C 1
ATOM 5847 O O . LEU B 1 260 ? -11.5 -34.969 -0.828 1 98.38 260 LEU B O 1
ATOM 5851 N N . LEU B 1 261 ? -13.297 -35.312 0.508 1 98.12 261 LEU B N 1
ATOM 5852 C CA . LEU B 1 261 ? -12.867 -36.625 0.929 1 98.12 261 LEU B CA 1
ATOM 5853 C C . LEU B 1 261 ? -12.875 -37.594 -0.246 1 98.12 261 LEU B C 1
ATOM 5855 O O . LEU B 1 261 ? -11.984 -38.438 -0.371 1 98.12 261 LEU B O 1
ATOM 5859 N N . ALA B 1 262 ? -13.906 -37.531 -1.038 1 98.12 262 ALA B N 1
ATOM 5860 C CA . ALA B 1 262 ? -13.984 -38.406 -2.201 1 98.12 262 ALA B CA 1
ATOM 5861 C C . ALA B 1 262 ? -12.844 -38.125 -3.172 1 98.12 262 ALA B C 1
ATOM 5863 O O . ALA B 1 262 ? -12.242 -39.062 -3.713 1 98.12 262 ALA B O 1
ATOM 5864 N N . VAL B 1 263 ? -12.594 -36.875 -3.41 1 98.31 263 VAL B N 1
ATOM 5865 C CA . VAL B 1 263 ? -11.492 -36.5 -4.297 1 98.31 263 VAL B CA 1
ATOM 5866 C C . VAL B 1 263 ? -10.164 -36.969 -3.689 1 98.31 263 VAL B C 1
ATOM 5868 O O . VAL B 1 263 ? -9.281 -37.438 -4.402 1 98.31 263 VAL B O 1
ATOM 5871 N N . GLN B 1 264 ? -10 -36.781 -2.342 1 98.06 264 GLN B N 1
ATOM 5872 C CA . GLN B 1 264 ? -8.82 -37.281 -1.656 1 98.06 264 GLN B CA 1
ATOM 5873 C C . GLN B 1 264 ? -8.672 -38.781 -1.851 1 98.06 264 GLN B C 1
ATOM 5875 O O . GLN B 1 264 ? -7.59 -39.281 -2.186 1 98.06 264 GLN B O 1
ATOM 5880 N N . GLU B 1 265 ? -9.719 -39.5 -1.64 1 97.62 265 GLU B N 1
ATOM 5881 C CA . GLU B 1 265 ? -9.688 -40.969 -1.715 1 97.62 265 GLU B CA 1
ATOM 5882 C C . GLU B 1 265 ? -9.352 -41.438 -3.125 1 97.62 265 GLU B C 1
ATOM 5884 O O . GLU B 1 265 ? -8.422 -42.219 -3.316 1 97.62 265 GLU B O 1
ATOM 5889 N N . LEU B 1 266 ? -10.086 -40.969 -4.086 1 97.75 266 LEU B N 1
ATOM 5890 C CA . LEU B 1 266 ? -9.875 -41.375 -5.465 1 97.75 266 LEU B CA 1
ATOM 5891 C C . LEU B 1 266 ? -8.539 -40.844 -5.988 1 97.75 266 LEU B C 1
ATOM 5893 O O . LEU B 1 266 ? -7.871 -41.531 -6.781 1 97.75 266 LEU B O 1
ATOM 5897 N N . GLY B 1 267 ? -8.227 -39.656 -5.582 1 97.56 267 GLY B N 1
ATOM 5898 C CA . GLY B 1 267 ? -6.98 -39.031 -6.012 1 97.56 267 GLY B CA 1
ATOM 5899 C C . GLY B 1 267 ? -5.75 -39.688 -5.418 1 97.56 267 GLY B C 1
ATOM 5900 O O . GLY B 1 267 ? -4.641 -39.531 -5.93 1 97.56 267 GLY B O 1
ATOM 5901 N N . SER B 1 268 ? -5.934 -40.406 -4.336 1 97.31 268 SER B N 1
ATOM 5902 C CA . SER B 1 268 ? -4.82 -41.062 -3.68 1 97.31 268 SER B CA 1
ATOM 5903 C C . SER B 1 268 ? -4.52 -42.406 -4.34 1 97.31 268 SER B C 1
ATOM 5905 O O . SER B 1 268 ? -3.494 -43.031 -4.051 1 97.31 268 SER B O 1
ATOM 5907 N N . ILE B 1 269 ? -5.41 -42.812 -5.199 1 96.62 269 ILE B N 1
ATOM 5908 C CA . ILE B 1 269 ? -5.148 -43.969 -6.031 1 96.62 269 ILE B CA 1
ATOM 5909 C C . ILE B 1 269 ? -4.297 -43.594 -7.234 1 96.62 269 ILE B C 1
ATOM 5911 O O . ILE B 1 269 ? -4.539 -42.531 -7.859 1 96.62 269 ILE B O 1
ATOM 5915 N N . SER B 1 270 ? -3.35 -44.438 -7.48 1 95.25 270 SER B N 1
ATOM 5916 C CA . SER B 1 270 ? -2.463 -44.094 -8.594 1 95.25 270 SER B CA 1
ATOM 5917 C C . SER B 1 270 ? -3.252 -43.844 -9.867 1 95.25 270 SER B C 1
ATOM 5919 O O . SER B 1 270 ? -4.215 -44.562 -10.164 1 95.25 270 SER B O 1
ATOM 5921 N N . ALA B 1 271 ? -2.857 -42.906 -10.633 1 91.88 271 ALA B N 1
ATOM 5922 C CA . ALA B 1 271 ? -3.562 -42.531 -11.852 1 91.88 271 ALA B CA 1
ATOM 5923 C C . ALA B 1 271 ? -3.508 -43.625 -12.898 1 91.88 271 ALA B C 1
ATOM 5925 O O . ALA B 1 271 ? -4.301 -43.656 -13.836 1 91.88 271 ALA B O 1
ATOM 5926 N N . ASP B 1 272 ? -2.578 -44.562 -12.734 1 91.94 272 ASP B N 1
ATOM 5927 C CA . ASP B 1 272 ? -2.471 -45.688 -13.648 1 91.94 272 ASP B CA 1
ATOM 5928 C C . ASP B 1 272 ? -3.449 -46.812 -13.266 1 91.94 272 ASP B C 1
ATOM 5930 O O . ASP B 1 272 ? -3.68 -47.75 -14.039 1 91.94 272 ASP B O 1
ATOM 5934 N N . ASP B 1 273 ? -3.988 -46.656 -12.094 1 94.69 273 ASP B N 1
ATOM 5935 C CA . ASP B 1 273 ? -4.992 -47.625 -11.633 1 94.69 273 ASP B CA 1
ATOM 5936 C C . ASP B 1 273 ? -6.371 -47.281 -12.195 1 94.69 273 ASP B C 1
ATOM 5938 O O . ASP B 1 273 ? -6.828 -46.156 -12.086 1 94.69 273 ASP B O 1
ATOM 5942 N N . PRO B 1 274 ? -7.027 -48.25 -12.758 1 92.5 274 PRO B N 1
ATOM 5943 C CA . PRO B 1 274 ? -8.344 -48 -13.359 1 92.5 274 PRO B CA 1
ATOM 5944 C C . PRO B 1 274 ? -9.375 -47.531 -12.328 1 92.5 274 PRO B C 1
ATOM 5946 O O . PRO B 1 274 ? -10.391 -46.938 -12.695 1 92.5 274 PRO B O 1
ATOM 5949 N N . ASP B 1 275 ? -9.141 -47.812 -11.102 1 92.44 275 ASP B N 1
ATOM 5950 C CA . ASP B 1 275 ? -10.086 -47.406 -10.055 1 92.44 275 ASP B CA 1
ATOM 5951 C C . ASP B 1 275 ? -9.844 -46 -9.586 1 92.44 275 ASP B C 1
ATOM 5953 O O . ASP B 1 275 ? -10.656 -45.438 -8.844 1 92.44 275 ASP B O 1
ATOM 5957 N N . GLY B 1 276 ? -8.742 -45.469 -10.023 1 95.38 276 GLY B N 1
ATOM 5958 C CA . GLY B 1 276 ? -8.43 -44.094 -9.656 1 95.38 276 GLY B CA 1
ATOM 5959 C C . GLY B 1 276 ? -8.898 -43.062 -10.68 1 95.38 276 GLY B C 1
ATOM 5960 O O . GLY B 1 276 ? -9.844 -43.344 -11.43 1 95.38 276 GLY B O 1
ATOM 5961 N N . LEU B 1 277 ? -8.391 -41.906 -10.578 1 97.5 277 LEU B N 1
ATOM 5962 C CA . LEU B 1 277 ? -8.664 -40.812 -11.531 1 97.5 277 LEU B CA 1
ATOM 5963 C C . LEU B 1 277 ? -7.535 -40.688 -12.547 1 97.5 277 LEU B C 1
ATOM 5965 O O . LEU B 1 277 ? -6.367 -40.562 -12.172 1 97.5 277 LEU B O 1
ATOM 5969 N N . PRO B 1 278 ? -7.84 -40.781 -13.844 1 97.94 278 PRO B N 1
ATOM 5970 C CA . PRO B 1 278 ? -6.793 -40.719 -14.867 1 97.94 278 PRO B CA 1
ATOM 5971 C C . PRO B 1 278 ? -6.098 -39.375 -14.938 1 97.94 278 PRO B C 1
ATOM 5973 O O . PRO B 1 278 ? -6.656 -38.375 -14.492 1 97.94 278 PRO B O 1
ATOM 5976 N N . VAL B 1 279 ? -4.914 -39.312 -15.531 1 97.88 279 VAL B N 1
ATOM 5977 C CA . VAL B 1 279 ? -4.094 -38.094 -15.562 1 97.88 279 VAL B CA 1
ATOM 5978 C C . VAL B 1 279 ? -4.73 -37.062 -16.484 1 97.88 279 VAL B C 1
ATOM 5980 O O . VAL B 1 279 ? -4.406 -35.875 -16.422 1 97.88 279 VAL B O 1
ATOM 5983 N N . GLU B 1 280 ? -5.664 -37.469 -17.391 1 98.31 280 GLU B N 1
ATOM 5984 C CA . GLU B 1 280 ? -6.367 -36.562 -18.266 1 98.31 280 GLU B CA 1
ATOM 5985 C C . GLU B 1 280 ? -7.285 -35.625 -17.484 1 98.31 280 GLU B C 1
ATOM 5987 O O . GLU B 1 280 ? -7.703 -34.594 -17.984 1 98.31 280 GLU B O 1
ATOM 5992 N N . LEU B 1 281 ? -7.605 -36.031 -16.234 1 98.56 281 LEU B N 1
ATOM 5993 C CA . LEU B 1 281 ? -8.5 -35.219 -15.414 1 98.56 281 LEU B CA 1
ATOM 5994 C C . LEU B 1 281 ? -7.719 -34.219 -14.586 1 98.56 281 LEU B C 1
ATOM 5996 O O . LEU B 1 281 ? -7.035 -34.594 -13.625 1 98.56 281 LEU B O 1
ATOM 6000 N N . GLY B 1 282 ? -7.812 -32.969 -15.008 1 98.25 282 GLY B N 1
ATOM 6001 C CA . GLY B 1 282 ? -7.434 -31.875 -14.117 1 98.25 282 GLY B CA 1
ATOM 6002 C C . GLY B 1 282 ? -8.602 -31.312 -13.328 1 98.25 282 GLY B C 1
ATOM 6003 O O . GLY B 1 282 ? -9.695 -31.156 -13.859 1 98.25 282 GLY B O 1
ATOM 6004 N N . GLY B 1 283 ? -8.359 -31.062 -12.031 1 97.62 283 GLY B N 1
ATOM 6005 C CA . GLY B 1 283 ? -9.469 -30.531 -11.258 1 97.62 283 GLY B CA 1
ATOM 6006 C C . GLY B 1 283 ? -9.055 -30 -9.906 1 97.62 283 GLY B C 1
ATOM 6007 O O . GLY B 1 283 ? -7.969 -30.312 -9.414 1 97.62 283 GLY B O 1
ATOM 6008 N N . GLU B 1 284 ? -9.867 -29.141 -9.352 1 98.12 284 GLU B N 1
ATOM 6009 C CA . GLU B 1 284 ? -9.727 -28.578 -8.008 1 98.12 284 GLU B CA 1
ATOM 6010 C C . GLU B 1 284 ? -11.062 -28.562 -7.277 1 98.12 284 GLU B C 1
ATOM 6012 O O . GLU B 1 284 ? -12.117 -28.422 -7.898 1 98.12 284 GLU B O 1
ATOM 6017 N N . VAL B 1 285 ? -11.031 -28.844 -6.012 1 98.06 285 VAL B N 1
ATOM 6018 C CA . VAL B 1 285 ? -12.172 -28.562 -5.141 1 98.06 285 VAL B CA 1
ATOM 6019 C C . VAL B 1 285 ? -12.086 -27.125 -4.641 1 98.06 285 VAL B C 1
ATOM 6021 O O . VAL B 1 285 ? -11.109 -26.734 -3.99 1 98.06 285 VAL B O 1
ATOM 6024 N N . ILE B 1 286 ? -13.055 -26.375 -4.977 1 96.44 286 ILE B N 1
ATOM 6025 C CA . ILE B 1 286 ? -13.117 -24.984 -4.52 1 96.44 286 ILE B CA 1
ATOM 6026 C C . ILE B 1 286 ? -14.18 -24.844 -3.43 1 96.44 286 ILE B C 1
ATOM 6028 O O . ILE B 1 286 ? -15.336 -25.219 -3.633 1 96.44 286 ILE B O 1
ATOM 6032 N N . ILE B 1 287 ? -13.766 -24.406 -2.367 1 94.69 287 ILE B N 1
ATOM 6033 C CA . ILE B 1 287 ? -14.688 -24.125 -1.275 1 94.69 287 ILE B CA 1
ATOM 6034 C C . ILE B 1 287 ? -14.773 -22.609 -1.058 1 94.69 287 ILE B C 1
ATOM 6036 O O . ILE B 1 287 ? -13.758 -21.953 -0.833 1 94.69 287 ILE B O 1
ATOM 6040 N N . SER B 1 288 ? -15.906 -22.062 -1.129 1 87.69 288 SER B N 1
ATOM 6041 C CA . SER B 1 288 ? -16.109 -20.625 -1.053 1 87.69 288 SER B CA 1
ATOM 6042 C C . SER B 1 288 ? -16.734 -20.219 0.276 1 87.69 288 SER B C 1
ATOM 6044 O O . SER B 1 288 ? -17.438 -21.016 0.904 1 87.69 288 SER B O 1
ATOM 6046 N N . GLY B 1 289 ? -16.391 -19.047 0.748 1 74.81 289 GLY B N 1
ATOM 6047 C CA . GLY B 1 289 ? -17.031 -18.484 1.923 1 74.81 289 GLY B CA 1
ATOM 6048 C C . GLY B 1 289 ? -18.406 -17.891 1.629 1 74.81 289 GLY B C 1
ATOM 6049 O O . GLY B 1 289 ? -19.109 -17.484 2.545 1 74.81 289 GLY B O 1
ATOM 6050 N N . ALA B 1 290 ? -18.766 -17.875 0.47 1 62.91 290 ALA B N 1
ATOM 6051 C CA . ALA B 1 290 ? -19.984 -17.188 0.076 1 62.91 290 ALA B CA 1
ATOM 6052 C C . ALA B 1 290 ? -21.219 -17.953 0.545 1 62.91 290 ALA B C 1
ATOM 6054 O O . ALA B 1 290 ? -21.156 -19.156 0.78 1 62.91 290 ALA B O 1
ATOM 6055 N N . ASP B 1 291 ? -22.234 -17.328 1.351 1 57.56 291 ASP B N 1
ATOM 6056 C CA . ASP B 1 291 ? -23.453 -17.906 1.919 1 57.56 291 ASP B CA 1
ATOM 6057 C C . ASP B 1 291 ? -24.078 -18.906 0.967 1 57.56 291 ASP B C 1
ATOM 6059 O O . ASP B 1 291 ? -24.734 -19.859 1.407 1 57.56 291 ASP B O 1
ATOM 6063 N N . ALA B 1 292 ? -24.328 -18.75 -0.198 1 53.84 292 ALA B N 1
ATOM 6064 C CA . ALA B 1 292 ? -25.578 -19.141 -0.823 1 53.84 292 ALA B CA 1
ATOM 6065 C C . ALA B 1 292 ? -25.609 -20.641 -1.09 1 53.84 292 ALA B C 1
ATOM 6067 O O . ALA B 1 292 ? -24.672 -21.359 -0.756 1 53.84 292 ALA B O 1
ATOM 6068 N N . THR B 1 293 ? -26.344 -21.078 -2.039 1 59.62 293 THR B N 1
ATOM 6069 C CA . THR B 1 293 ? -26.859 -22.344 -2.561 1 59.62 293 THR B CA 1
ATOM 6070 C C . THR B 1 293 ? -25.719 -23.234 -3.057 1 59.62 293 THR B C 1
ATOM 6072 O O . THR B 1 293 ? -25.844 -24.453 -3.086 1 59.62 293 THR B O 1
ATOM 6075 N N . ASN B 1 294 ? -24.453 -22.625 -3.188 1 69.12 294 ASN B N 1
ATOM 6076 C CA . ASN B 1 294 ? -23.328 -23.422 -3.645 1 69.12 294 ASN B CA 1
ATOM 6077 C C . ASN B 1 294 ? -22.094 -23.188 -2.779 1 69.12 294 ASN B C 1
ATOM 6079 O O . ASN B 1 294 ? -21.406 -22.172 -2.924 1 69.12 294 ASN B O 1
ATOM 6083 N N . VAL B 1 295 ? -21.797 -24.156 -1.873 1 80.75 295 VAL B N 1
ATOM 6084 C CA . VAL B 1 295 ? -20.719 -24.062 -0.902 1 80.75 295 VAL B CA 1
ATOM 6085 C C . VAL B 1 295 ? -19.391 -24.453 -1.561 1 80.75 295 VAL B C 1
ATOM 6087 O O . VAL B 1 295 ? -18.359 -23.844 -1.289 1 80.75 295 VAL B O 1
ATOM 6090 N N . CYS B 1 296 ? -19.484 -25.469 -2.451 1 93.94 296 CYS B N 1
ATOM 6091 C CA . CYS B 1 296 ? -18.234 -25.891 -3.084 1 93.94 296 CYS B CA 1
ATOM 6092 C C . CYS B 1 296 ? -18.484 -26.438 -4.484 1 93.94 296 CYS B C 1
ATOM 6094 O O . CYS B 1 296 ? -19.641 -26.609 -4.883 1 93.94 296 CYS B O 1
ATOM 6096 N N . SER B 1 297 ? -17.453 -26.578 -5.23 1 95.62 297 SER B N 1
ATOM 6097 C CA . SER B 1 297 ? -17.516 -27.172 -6.559 1 95.62 297 SER B CA 1
ATOM 6098 C C . SER B 1 297 ? -16.25 -27.984 -6.844 1 95.62 297 SER B C 1
ATOM 6100 O O . SER B 1 297 ? -15.227 -27.797 -6.199 1 95.62 297 SER B O 1
ATOM 6102 N N . PHE B 1 298 ? -16.422 -28.984 -7.598 1 97.62 298 PHE B N 1
ATOM 6103 C CA . PHE B 1 298 ? -15.305 -29.641 -8.281 1 97.62 298 PHE B CA 1
ATOM 6104 C C . PHE B 1 298 ? -15.211 -29.172 -9.727 1 97.62 298 PHE B C 1
ATOM 6106 O O . PHE B 1 298 ? -16.125 -29.422 -10.523 1 97.62 298 PHE B O 1
ATOM 6113 N N . THR B 1 299 ? -14.141 -28.422 -10.039 1 97.81 299 THR B N 1
ATOM 6114 C CA . THR B 1 299 ? -14.023 -27.781 -11.344 1 97.81 299 THR B CA 1
ATOM 6115 C C . THR B 1 299 ? -12.672 -28.062 -11.977 1 97.81 299 THR B C 1
ATOM 6117 O O . THR B 1 299 ? -11.711 -28.391 -11.273 1 97.81 299 THR B O 1
ATOM 6120 N N . GLY B 1 300 ? -12.672 -28.078 -13.352 1 98.25 300 GLY B N 1
ATOM 6121 C CA . GLY B 1 300 ? -11.406 -28.297 -14.023 1 98.25 300 GLY B CA 1
ATOM 6122 C C . GLY B 1 300 ? -11.555 -28.531 -15.523 1 98.25 300 GLY B C 1
ATOM 6123 O O . GLY B 1 300 ? -12.461 -27.969 -16.156 1 98.25 300 GLY B O 1
ATOM 6124 N N . GLN B 1 301 ? -10.57 -29.172 -15.984 1 98.56 301 GLN B N 1
ATOM 6125 C CA . GLN B 1 301 ? -10.492 -29.516 -17.406 1 98.56 301 GLN B CA 1
ATOM 6126 C C . GLN B 1 301 ? -10.148 -30.984 -17.578 1 98.56 301 GLN B C 1
ATOM 6128 O O . GLN B 1 301 ? -9.336 -31.547 -16.844 1 98.56 301 GLN B O 1
ATOM 6133 N N . TYR B 1 302 ? -10.781 -31.609 -18.547 1 98.75 302 TYR B N 1
ATOM 6134 C CA . TYR B 1 302 ? -10.461 -32.969 -18.969 1 98.75 302 TYR B CA 1
ATOM 6135 C C . TYR B 1 302 ? -9.922 -33 -20.391 1 98.75 302 TYR B C 1
ATOM 6137 O O . TYR B 1 302 ? -10.57 -32.5 -21.312 1 98.75 302 TYR B O 1
ATOM 6145 N N . LEU B 1 303 ? -8.734 -33.5 -20.578 1 98.62 303 LEU B N 1
ATOM 6146 C CA . LEU B 1 303 ? -8.109 -33.625 -21.906 1 98.62 303 LEU B CA 1
ATOM 6147 C C . LEU B 1 303 ? -8.641 -34.844 -22.641 1 98.62 303 LEU B C 1
ATOM 6149 O O . LEU B 1 303 ? -8.016 -35.906 -22.609 1 98.62 303 LEU B O 1
ATOM 6153 N N . GLY B 1 304 ? -9.68 -34.719 -23.391 1 98.44 304 GLY B N 1
ATOM 6154 C CA . GLY B 1 304 ? -10.367 -35.781 -24.109 1 98.44 304 GLY B CA 1
ATOM 6155 C C . GLY B 1 304 ? -11.82 -35.438 -24.422 1 98.44 304 GLY B C 1
ATOM 6156 O O . GLY B 1 304 ? -12.273 -34.312 -24.172 1 98.44 304 GLY B O 1
ATOM 6157 N N . GLU B 1 305 ? -12.477 -36.406 -24.953 1 98.12 305 GLU B N 1
ATOM 6158 C CA . GLU B 1 305 ? -13.875 -36.25 -25.359 1 98.12 305 GLU B CA 1
ATOM 6159 C C . GLU B 1 305 ? -14.812 -36.375 -24.156 1 98.12 305 GLU B C 1
ATOM 6161 O O . GLU B 1 305 ? -14.461 -37 -23.156 1 98.12 305 GLU B O 1
ATOM 6166 N N . ARG B 1 306 ? -15.953 -35.75 -24.328 1 98.31 306 ARG B N 1
ATOM 6167 C CA . ARG B 1 306 ? -17 -35.875 -23.312 1 98.31 306 ARG B CA 1
ATOM 6168 C C . ARG B 1 306 ? -17.312 -37.344 -23.016 1 98.31 306 ARG B C 1
ATOM 6170 O O . ARG B 1 306 ? -17.562 -37.688 -21.859 1 98.31 306 ARG B O 1
ATOM 6177 N N . THR B 1 307 ? -17.281 -38.188 -23.969 1 98.12 307 THR B N 1
ATOM 6178 C CA . THR B 1 307 ? -17.641 -39.594 -23.844 1 98.12 307 THR B CA 1
ATOM 6179 C C . THR B 1 307 ? -16.656 -40.344 -22.922 1 98.12 307 THR B C 1
ATOM 6181 O O . THR B 1 307 ? -17.031 -41.281 -22.234 1 98.12 307 THR B O 1
ATOM 6184 N N . THR B 1 308 ? -15.391 -39.938 -22.906 1 97.44 308 THR B N 1
ATOM 6185 C CA . THR B 1 308 ? -14.391 -40.562 -22.047 1 97.44 308 THR B CA 1
ATOM 6186 C C . THR B 1 308 ? -14.328 -39.875 -20.703 1 97.44 308 THR B C 1
ATOM 6188 O O . THR B 1 308 ? -13.883 -40.438 -19.719 1 97.44 308 THR B O 1
ATOM 6191 N N . PHE B 1 309 ? -14.898 -38.688 -20.688 1 98.12 309 PHE B N 1
ATOM 6192 C CA . PHE B 1 309 ? -14.938 -37.906 -19.453 1 98.12 309 PHE B CA 1
ATOM 6193 C C . PHE B 1 309 ? -16.047 -38.406 -18.531 1 98.12 309 PHE B C 1
ATOM 6195 O O . PHE B 1 309 ? -15.844 -38.531 -17.328 1 98.12 309 PHE B O 1
ATOM 6202 N N . LEU B 1 310 ? -17.156 -38.656 -18.984 1 98.19 310 LEU B N 1
ATOM 6203 C CA . LEU B 1 310 ? -18.359 -38.938 -18.203 1 98.19 310 LEU B CA 1
ATOM 6204 C C . LEU B 1 310 ? -18.156 -40.125 -17.281 1 98.19 310 LEU B C 1
ATOM 6206 O O . LEU B 1 310 ? -18.5 -40.094 -16.109 1 98.19 310 LEU B O 1
ATOM 6210 N N . PRO B 1 311 ? -17.531 -41.219 -17.766 1 97.56 311 PRO B N 1
ATOM 6211 C CA . PRO B 1 311 ? -17.281 -42.344 -16.859 1 97.56 311 PRO B CA 1
ATOM 6212 C C . PRO B 1 311 ? -16.359 -41.969 -15.703 1 97.56 311 PRO B C 1
ATOM 6214 O O . PRO B 1 311 ? -16.5 -42.5 -14.594 1 97.56 311 PRO B O 1
ATOM 6217 N N . VAL B 1 312 ? -15.383 -41.188 -16.031 1 97.69 312 VAL B N 1
ATOM 6218 C CA . VAL B 1 312 ? -14.469 -40.719 -14.977 1 97.69 312 VAL B CA 1
ATOM 6219 C C . VAL B 1 312 ? -15.234 -39.906 -13.945 1 97.69 312 VAL B C 1
ATOM 6221 O O . VAL B 1 312 ? -15.07 -40.125 -12.734 1 97.69 312 VAL B O 1
ATOM 6224 N N . LEU B 1 313 ? -16.062 -38.969 -14.414 1 97.88 313 LEU B N 1
ATOM 6225 C CA . LEU B 1 313 ? -16.891 -38.156 -13.531 1 97.88 313 LEU B CA 1
ATOM 6226 C C . LEU B 1 313 ? -17.859 -39.031 -12.742 1 97.88 313 LEU B C 1
ATOM 6228 O O . LEU B 1 313 ? -18.094 -38.781 -11.555 1 97.88 313 LEU B O 1
ATOM 6232 N N . ASP B 1 314 ? -18.375 -40.031 -13.375 1 97.06 314 ASP B N 1
ATOM 6233 C CA . ASP B 1 314 ? -19.328 -40.938 -12.742 1 97.06 314 ASP B CA 1
ATOM 6234 C C . ASP B 1 314 ? -18.688 -41.688 -11.578 1 97.06 314 ASP B C 1
ATOM 6236 O O . ASP B 1 314 ? -19.359 -42 -10.594 1 97.06 314 ASP B O 1
ATOM 6240 N N . ARG B 1 315 ? -17.438 -42.031 -11.703 1 96.69 315 ARG B N 1
ATOM 6241 C CA . ARG B 1 315 ? -16.734 -42.656 -10.586 1 96.69 315 ARG B CA 1
ATOM 6242 C C . ARG B 1 315 ? -16.781 -41.781 -9.344 1 96.69 315 ARG B C 1
ATOM 6244 O O . ARG B 1 315 ? -17.047 -42.281 -8.242 1 96.69 315 ARG B O 1
ATOM 6251 N N . LEU B 1 316 ? -16.5 -40.531 -9.539 1 97.12 316 LEU B N 1
ATOM 6252 C CA . LEU B 1 316 ? -16.547 -39.594 -8.43 1 97.12 316 LEU B CA 1
ATOM 6253 C C . LEU B 1 316 ? -17.984 -39.406 -7.934 1 97.12 316 LEU B C 1
ATOM 6255 O O . LEU B 1 316 ? -18.234 -39.469 -6.727 1 97.12 316 LEU B O 1
ATOM 6259 N N . LEU B 1 317 ? -18.922 -39.219 -8.875 1 97.56 317 LEU B N 1
ATOM 6260 C CA . LEU B 1 317 ? -20.312 -39 -8.508 1 97.56 317 LEU B CA 1
ATOM 6261 C C . LEU B 1 317 ? -20.922 -40.219 -7.863 1 97.56 317 LEU B C 1
ATOM 6263 O O . LEU B 1 317 ? -21.766 -40.125 -6.977 1 97.56 317 LEU B O 1
ATOM 6267 N N . GLY B 1 318 ? -20.547 -41.375 -8.344 1 96.88 318 GLY B N 1
ATOM 6268 C CA . GLY B 1 318 ? -20.984 -42.594 -7.715 1 96.88 318 GLY B CA 1
ATOM 6269 C C . GLY B 1 318 ? -20.531 -42.719 -6.27 1 96.88 318 GLY B C 1
ATOM 6270 O O . GLY B 1 318 ? -21.328 -43.094 -5.398 1 96.88 318 GLY B O 1
ATOM 6271 N N . SER B 1 319 ? -19.219 -42.469 -6.094 1 96.38 319 SER B N 1
ATOM 6272 C CA . SER B 1 319 ? -18.688 -42.469 -4.734 1 96.38 319 SER B CA 1
ATOM 6273 C C . SER B 1 319 ? -19.469 -41.5 -3.844 1 96.38 319 SER B C 1
ATOM 6275 O O . SER B 1 319 ? -19.719 -41.781 -2.674 1 96.38 319 SER B O 1
ATOM 6277 N N . LEU B 1 320 ? -19.828 -40.344 -4.332 1 97.75 320 LEU B N 1
ATOM 6278 C CA . LEU B 1 320 ? -20.562 -39.344 -3.592 1 97.75 320 LEU B CA 1
ATOM 6279 C C . LEU B 1 320 ? -22 -39.781 -3.344 1 97.75 320 LEU B C 1
ATOM 6281 O O . LEU B 1 320 ? -22.562 -39.5 -2.271 1 97.75 320 LEU B O 1
ATOM 6285 N N . ALA B 1 321 ? -22.562 -40.406 -4.328 1 97.06 321 ALA B N 1
ATOM 6286 C CA . ALA B 1 321 ? -23.922 -40.906 -4.176 1 97.06 321 ALA B CA 1
ATOM 6287 C C . ALA B 1 321 ? -24 -41.906 -3.039 1 97.06 321 ALA B C 1
ATOM 6289 O O . ALA B 1 321 ? -24.969 -41.938 -2.283 1 97.06 321 ALA B O 1
ATOM 6290 N N . ASP B 1 322 ? -23.016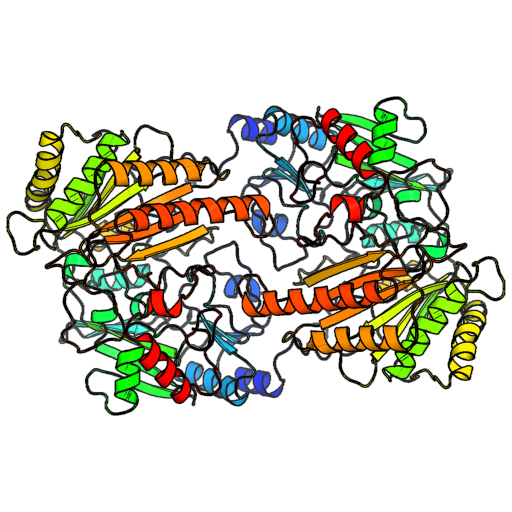 -42.688 -2.982 1 96.44 322 ASP B N 1
ATOM 6291 C CA . ASP B 1 322 ? -22.938 -43.688 -1.915 1 96.44 322 ASP B CA 1
ATOM 6292 C C . ASP B 1 322 ? -22.906 -43.031 -0.543 1 96.44 322 ASP B C 1
ATOM 6294 O O . ASP B 1 322 ? -23.281 -43.625 0.462 1 96.44 322 ASP B O 1
ATOM 6298 N N . ARG B 1 323 ? -22.5 -41.812 -0.578 1 94.88 323 ARG B N 1
ATOM 6299 C CA . ARG B 1 323 ? -22.391 -41.031 0.657 1 94.88 323 ARG B CA 1
ATOM 6300 C C . ARG B 1 323 ? -23.594 -40.125 0.845 1 94.88 323 ARG B C 1
ATOM 6302 O O . ARG B 1 323 ? -23.609 -39.281 1.743 1 94.88 323 ARG B O 1
ATOM 6309 N N . GLY B 1 324 ? -24.5 -40.188 -0.106 1 95.44 324 GLY B N 1
ATOM 6310 C CA . GLY B 1 324 ? -25.719 -39.406 -0.018 1 95.44 324 GLY B CA 1
ATOM 6311 C C . GLY B 1 324 ? -25.578 -38 -0.577 1 95.44 324 GLY B C 1
ATOM 6312 O O . GLY B 1 324 ? -26.391 -37.125 -0.273 1 95.44 324 GLY B O 1
ATOM 6313 N N . VAL B 1 325 ? -24.578 -37.75 -1.328 1 96.44 325 VAL B N 1
ATOM 6314 C CA . VAL B 1 325 ? -24.312 -36.438 -1.86 1 96.44 325 VAL B CA 1
ATOM 6315 C C . VAL B 1 325 ? -24.734 -36.375 -3.324 1 96.44 325 VAL B C 1
ATOM 6317 O O . VAL B 1 325 ? -24.375 -37.25 -4.121 1 96.44 325 VAL B O 1
ATOM 6320 N N . LYS B 1 326 ? -25.484 -35.344 -3.705 1 94.88 326 LYS B N 1
ATOM 6321 C CA . LYS B 1 326 ? -25.906 -35.094 -5.082 1 94.88 326 LYS B CA 1
ATOM 6322 C C . LYS B 1 326 ? -25.438 -33.719 -5.57 1 94.88 326 LYS B C 1
ATOM 6324 O O . LYS B 1 326 ? -25.469 -32.75 -4.812 1 94.88 326 LYS B O 1
ATOM 6329 N N . PRO B 1 327 ? -25.047 -33.688 -6.789 1 95.19 327 PRO B N 1
ATOM 6330 C CA . PRO B 1 327 ? -24.672 -32.375 -7.336 1 95.19 327 PRO B CA 1
ATOM 6331 C C . PRO B 1 327 ? -25.875 -31.453 -7.52 1 95.19 327 PRO B C 1
ATOM 6333 O O . PRO B 1 327 ? -27.016 -31.922 -7.59 1 95.19 327 PRO B O 1
ATOM 6336 N N . VAL B 1 328 ? -25.594 -30.172 -7.477 1 92.31 328 VAL B N 1
ATOM 6337 C CA . VAL B 1 328 ? -26.594 -29.172 -7.832 1 92.31 328 VAL B CA 1
ATOM 6338 C C . VAL B 1 328 ? -26.578 -28.922 -9.336 1 92.31 328 VAL B C 1
ATOM 6340 O O . VAL B 1 328 ? -25.766 -28.125 -9.836 1 92.31 328 VAL B O 1
ATOM 6343 N N . ASN B 1 329 ? -27.5 -29.406 -10.055 1 88.81 329 ASN B N 1
ATOM 6344 C CA . ASN B 1 329 ? -27.484 -29.438 -11.516 1 88.81 329 ASN B CA 1
ATOM 6345 C C . ASN B 1 329 ? -27.625 -28.031 -12.094 1 88.81 329 ASN B C 1
ATOM 6347 O O . ASN B 1 329 ? -27.016 -27.719 -13.133 1 88.81 329 ASN B O 1
ATOM 6351 N N . SER B 1 330 ? -28.328 -27.188 -11.453 1 85.56 330 SER B N 1
ATOM 6352 C CA . SER B 1 330 ? -28.625 -25.859 -12 1 85.56 330 SER B CA 1
ATOM 6353 C C . SER B 1 330 ? -27.359 -25.016 -12.109 1 85.56 330 SER B C 1
ATOM 6355 O O . SER B 1 330 ? -27.297 -24.078 -12.922 1 85.56 330 SER B O 1
ATOM 6357 N N . THR B 1 331 ? -26.344 -25.328 -11.289 1 88.38 331 THR B N 1
ATOM 6358 C CA . THR B 1 331 ? -25.141 -24.5 -11.297 1 88.38 331 THR B CA 1
ATOM 6359 C C . THR B 1 331 ? -23.938 -25.297 -11.789 1 88.38 331 THR B C 1
ATOM 6361 O O . THR B 1 331 ? -22.812 -24.812 -11.75 1 88.38 331 THR B O 1
ATOM 6364 N N . SER B 1 332 ? -24.203 -26.531 -12.211 1 94.06 332 SER B N 1
ATOM 6365 C CA . SER B 1 332 ? -23.141 -27.359 -12.789 1 94.06 332 SER B CA 1
ATOM 6366 C C . SER B 1 332 ? -23.094 -27.203 -14.312 1 94.06 332 SER B C 1
ATOM 6368 O O . SER B 1 332 ? -24.094 -26.828 -14.938 1 94.06 332 SER B O 1
ATOM 6370 N N . TYR B 1 333 ? -21.953 -27.438 -14.906 1 95.81 333 TYR B N 1
ATOM 6371 C CA . TYR B 1 333 ? -21.812 -27.375 -16.359 1 95.81 333 TYR B CA 1
ATOM 6372 C C . TYR B 1 333 ? -20.781 -28.359 -16.859 1 95.81 333 TYR B C 1
ATOM 6374 O O . TYR B 1 333 ? -19.844 -28.703 -16.141 1 95.81 333 TYR B O 1
ATOM 6382 N N . ILE B 1 334 ? -20.922 -28.891 -18 1 97.81 334 ILE B N 1
ATOM 6383 C CA . ILE B 1 334 ? -20.016 -29.703 -18.781 1 97.81 334 ILE B CA 1
ATOM 6384 C C . ILE B 1 334 ? -20 -29.203 -20.234 1 97.81 334 ILE B C 1
ATOM 6386 O O . ILE B 1 334 ? -21 -29.328 -20.938 1 97.81 334 ILE B O 1
ATOM 6390 N N . LYS B 1 335 ? -18.875 -28.609 -20.641 1 98.38 335 LYS B N 1
ATOM 6391 C CA . LYS B 1 335 ? -18.734 -28.031 -21.984 1 98.38 335 LYS B CA 1
ATOM 6392 C C . LYS B 1 335 ? -17.609 -28.719 -22.766 1 98.38 335 LYS B C 1
ATOM 6394 O O . LYS B 1 335 ? -16.453 -28.719 -22.328 1 98.38 335 LYS B O 1
ATOM 6399 N N . GLU B 1 336 ? -17.922 -29.25 -23.859 1 98.5 336 GLU B N 1
ATOM 6400 C CA . GLU B 1 336 ? -16.922 -29.891 -24.719 1 98.5 336 GLU B CA 1
ATOM 6401 C C . GLU B 1 336 ? -16.453 -28.953 -25.828 1 98.5 336 GLU B C 1
ATOM 6403 O O . GLU B 1 336 ? -17.266 -28.203 -26.391 1 98.5 336 GLU B O 1
ATOM 6408 N N . PHE B 1 337 ? -15.234 -28.984 -26.125 1 98.5 337 PHE B N 1
ATOM 6409 C CA . PHE B 1 337 ? -14.625 -28.188 -27.188 1 98.5 337 PHE B CA 1
ATOM 6410 C C . PHE B 1 337 ? -13.797 -29.062 -28.109 1 98.5 337 PHE B C 1
ATOM 6412 O O . PHE B 1 337 ? -13.109 -29.984 -27.656 1 98.5 337 PHE B O 1
ATOM 6419 N N . ASP B 1 338 ? -13.82 -28.781 -29.359 1 97.19 338 ASP B N 1
ATOM 6420 C CA . ASP B 1 338 ? -12.992 -29.484 -30.344 1 97.19 338 ASP B CA 1
ATOM 6421 C C . ASP B 1 338 ? -11.773 -28.641 -30.719 1 97.19 338 ASP B C 1
ATOM 6423 O O . ASP B 1 338 ? -11.047 -28.984 -31.656 1 97.19 338 ASP B O 1
ATOM 6427 N N . ASP B 1 339 ? -11.602 -27.547 -30.062 1 96.88 339 ASP B N 1
ATOM 6428 C CA . ASP B 1 339 ? -10.484 -26.641 -30.297 1 96.88 339 ASP B CA 1
ATOM 6429 C C . ASP B 1 339 ? -9.867 -26.188 -28.969 1 96.88 339 ASP B C 1
ATOM 6431 O O . ASP B 1 339 ? -10.57 -25.703 -28.078 1 96.88 339 ASP B O 1
ATOM 6435 N N . TRP B 1 340 ? -8.555 -26.297 -28.906 1 98 340 TRP B N 1
ATOM 6436 C CA . TRP B 1 340 ? -7.828 -26 -27.688 1 98 340 TRP B CA 1
ATOM 6437 C C . TRP B 1 340 ? -7.945 -24.531 -27.312 1 98 340 TRP B C 1
ATOM 6439 O O . TRP B 1 340 ? -8.156 -24.172 -26.156 1 98 340 TRP B O 1
ATOM 6449 N N . ILE B 1 341 ? -7.836 -23.625 -28.266 1 97.88 341 ILE B N 1
ATOM 6450 C CA . ILE B 1 341 ? -7.879 -22.188 -28.031 1 97.88 341 ILE B CA 1
ATOM 6451 C C . ILE B 1 341 ? -9.266 -21.797 -27.531 1 97.88 341 ILE B C 1
ATOM 6453 O O . ILE B 1 341 ? -9.398 -20.969 -26.609 1 97.88 341 ILE B O 1
ATOM 6457 N N . ASP B 1 342 ? -10.297 -22.375 -28.109 1 97.81 342 ASP B N 1
ATOM 6458 C CA . ASP B 1 342 ? -11.664 -22.109 -27.656 1 97.81 342 ASP B CA 1
ATOM 6459 C C . ASP B 1 342 ? -11.867 -22.547 -26.219 1 97.81 342 ASP B C 1
ATOM 6461 O O . ASP B 1 342 ? -12.523 -21.859 -25.438 1 97.81 342 ASP B O 1
ATOM 6465 N N . ALA B 1 343 ? -11.359 -23.734 -25.938 1 98.19 343 ALA B N 1
ATOM 6466 C CA . ALA B 1 343 ? -11.477 -24.25 -24.562 1 98.19 343 ALA B CA 1
ATOM 6467 C C . ALA B 1 343 ? -10.789 -23.312 -23.578 1 98.19 343 ALA B C 1
ATOM 6469 O O . ALA B 1 343 ? -11.32 -23.047 -22.484 1 98.19 343 ALA B O 1
ATOM 6470 N N . LEU B 1 344 ? -9.602 -22.812 -23.953 1 98.12 344 LEU B N 1
ATOM 6471 C CA . LEU B 1 344 ? -8.867 -21.906 -23.078 1 98.12 344 LEU B CA 1
ATOM 6472 C C . LEU B 1 344 ? -9.602 -20.578 -22.938 1 98.12 344 LEU B C 1
ATOM 6474 O O . LEU B 1 344 ? -9.641 -19.984 -21.859 1 98.12 344 LEU B O 1
ATOM 6478 N N . THR B 1 345 ? -10.125 -20.078 -24.031 1 97.38 345 THR B N 1
ATOM 6479 C CA . THR B 1 345 ? -10.875 -18.828 -24 1 97.38 345 THR B CA 1
ATOM 6480 C C . THR B 1 345 ? -12.078 -18.938 -23.062 1 97.38 345 THR B C 1
ATOM 6482 O O . THR B 1 345 ? -12.383 -18 -22.312 1 97.38 345 THR B O 1
ATOM 6485 N N . ASP B 1 346 ? -12.727 -20.078 -23.125 1 96.56 346 ASP B N 1
ATOM 6486 C CA . ASP B 1 346 ? -13.844 -20.312 -22.234 1 96.56 346 ASP B CA 1
ATOM 6487 C C . ASP B 1 346 ? -13.391 -20.328 -20.766 1 96.56 346 ASP B C 1
ATOM 6489 O O . ASP B 1 346 ? -14.078 -19.797 -19.906 1 96.56 346 ASP B O 1
ATOM 6493 N N . LEU B 1 347 ? -12.273 -20.906 -20.547 1 95.56 347 LEU B N 1
ATOM 6494 C CA . LEU B 1 347 ? -11.75 -21.109 -19.203 1 95.56 347 LEU B CA 1
ATOM 6495 C C . LEU B 1 347 ? -11.172 -19.828 -18.641 1 95.56 347 LEU B C 1
ATOM 6497 O O . LEU B 1 347 ? -11.344 -19.531 -17.453 1 95.56 347 LEU B O 1
ATOM 6501 N N . MET B 1 348 ? -10.445 -19.062 -19.438 1 94.06 348 MET B N 1
ATOM 6502 C CA . MET B 1 348 ? -9.57 -18 -18.953 1 94.06 348 MET B CA 1
ATOM 6503 C C . MET B 1 348 ? -10.102 -16.625 -19.359 1 94.06 348 MET B C 1
ATOM 6505 O O . MET B 1 348 ? -9.578 -15.594 -18.922 1 94.06 348 MET B O 1
ATOM 6509 N N . GLY B 1 349 ? -11.156 -16.531 -20.141 1 92.75 349 GLY B N 1
ATOM 6510 C CA . GLY B 1 349 ? -11.57 -15.289 -20.766 1 92.75 349 GLY B CA 1
ATOM 6511 C C . GLY B 1 349 ? -10.734 -14.906 -21.969 1 92.75 349 GLY B C 1
ATOM 6512 O O . GLY B 1 349 ? -10.172 -15.773 -22.641 1 92.75 349 GLY B O 1
ATOM 6513 N N . SER B 1 350 ? -10.695 -13.578 -22.172 1 92.25 350 SER B N 1
ATOM 6514 C CA . SER B 1 350 ? -9.891 -13.109 -23.297 1 92.25 350 SER B CA 1
ATOM 6515 C C . SER B 1 350 ? -8.414 -13.414 -23.078 1 92.25 350 SER B C 1
ATOM 6517 O O . SER B 1 350 ? -7.875 -13.188 -22 1 92.25 350 SER B O 1
ATOM 6519 N N . LEU B 1 351 ? -7.844 -13.969 -24.047 1 94.69 351 LEU B N 1
ATOM 6520 C CA . LEU B 1 351 ? -6.457 -14.406 -23.938 1 94.69 351 LEU B CA 1
ATOM 6521 C C . LEU B 1 351 ? -5.5 -13.281 -24.328 1 94.69 351 LEU B C 1
ATOM 6523 O O . LEU B 1 351 ? -4.281 -13.438 -24.203 1 94.69 351 LEU B O 1
ATOM 6527 N N . ASP B 1 352 ? -5.992 -12.125 -24.656 1 90 352 ASP B N 1
ATOM 6528 C CA . ASP B 1 352 ? -5.129 -11.039 -25.109 1 90 352 ASP B CA 1
ATOM 6529 C C . ASP B 1 352 ? -5.449 -9.742 -24.359 1 90 352 ASP B C 1
ATOM 6531 O O . ASP B 1 352 ? -4.875 -8.695 -24.641 1 90 352 ASP B O 1
ATOM 6535 N N . GLU B 1 353 ? -6.262 -9.82 -23.406 1 83.75 353 GLU B N 1
ATOM 6536 C CA . GLU B 1 353 ? -6.598 -8.617 -22.641 1 83.75 353 GLU B CA 1
ATOM 6537 C C . GLU B 1 353 ? -5.586 -8.375 -21.531 1 83.75 353 GLU B C 1
ATOM 6539 O O . GLU B 1 353 ? -5.09 -9.328 -20.922 1 83.75 353 GLU B O 1
ATOM 6544 N N . PRO B 1 354 ? -5.289 -7.055 -21.391 1 79.88 354 PRO B N 1
ATOM 6545 C CA . PRO B 1 354 ? -4.406 -6.73 -20.266 1 79.88 354 PRO B CA 1
ATOM 6546 C C . PRO B 1 354 ? -5.02 -7.074 -18.906 1 79.88 354 PRO B C 1
ATOM 6548 O O . PRO B 1 354 ? -6.246 -7.098 -18.781 1 79.88 354 PRO B O 1
ATOM 6551 N N . SER B 1 355 ? -4.137 -7.348 -18 1 84.81 355 SER B N 1
ATOM 6552 C CA . SER B 1 355 ? -4.586 -7.598 -16.625 1 84.81 355 SER B CA 1
ATOM 6553 C C . SER B 1 355 ? -5.156 -6.332 -16 1 84.81 355 SER B C 1
ATOM 6555 O O . SER B 1 355 ? -4.633 -5.234 -16.203 1 84.81 355 SER B O 1
ATOM 6557 N N . THR B 1 356 ? -6.195 -6.465 -15.367 1 84.81 356 THR B N 1
ATOM 6558 C CA . THR B 1 356 ? -6.746 -5.375 -14.57 1 84.81 356 THR B CA 1
ATOM 6559 C C . THR B 1 356 ? -6.246 -5.453 -13.125 1 84.81 356 THR B C 1
ATOM 6561 O O . THR B 1 356 ? -6.379 -6.492 -12.477 1 84.81 356 THR B O 1
ATOM 6564 N N . PRO B 1 357 ? -5.645 -4.363 -12.664 1 88.19 357 PRO B N 1
ATOM 6565 C CA . PRO B 1 357 ? -5.195 -4.383 -11.266 1 88.19 357 PRO B CA 1
ATOM 6566 C C . PRO B 1 357 ? -6.344 -4.609 -10.281 1 88.1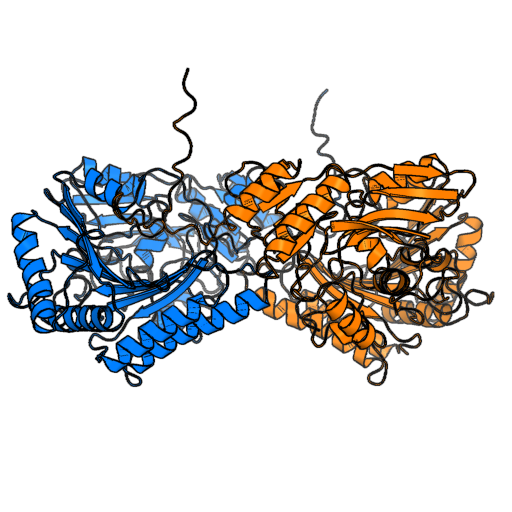9 357 PRO B C 1
ATOM 6568 O O . PRO B 1 357 ? -7.438 -4.07 -10.469 1 88.19 357 PRO B O 1
ATOM 6571 N N . GLN B 1 358 ? -6.117 -5.477 -9.297 1 90.06 358 GLN B N 1
ATOM 6572 C CA . GLN B 1 358 ? -7.102 -5.773 -8.258 1 90.06 358 GLN B CA 1
ATOM 6573 C C . GLN B 1 358 ? -6.426 -6.031 -6.914 1 90.06 358 GLN B C 1
ATOM 6575 O O . GLN B 1 358 ? -5.336 -6.602 -6.859 1 90.06 358 GLN B O 1
ATOM 6580 N N . PRO B 1 359 ? -7.109 -5.66 -5.828 1 93 359 PRO B N 1
ATOM 6581 C CA . PRO B 1 359 ? -6.527 -5.93 -4.512 1 93 359 PRO B CA 1
ATOM 6582 C C . PRO B 1 359 ? -6.766 -7.363 -4.047 1 93 359 PRO B C 1
ATOM 6584 O O . PRO B 1 359 ? -7.887 -7.871 -4.137 1 93 359 PRO B O 1
ATOM 6587 N N . TYR B 1 360 ? -5.73 -8.008 -3.596 1 95.06 360 TYR B N 1
ATOM 6588 C CA . TYR B 1 360 ? -5.898 -9.367 -3.092 1 95.06 360 TYR B CA 1
ATOM 6589 C C . TYR B 1 360 ? -4.754 -9.75 -2.162 1 95.06 360 TYR B C 1
ATOM 6591 O O . TYR B 1 360 ? -3.795 -8.992 -2.002 1 95.06 360 TYR B O 1
ATOM 6599 N N . TYR B 1 361 ? -4.926 -10.852 -1.448 1 96.06 361 TYR B N 1
ATOM 6600 C CA . TYR B 1 361 ? -3.965 -11.547 -0.6 1 96.06 361 TYR B CA 1
ATOM 6601 C C . TYR B 1 361 ? -4.148 -13.055 -0.688 1 96.06 361 TYR B C 1
ATOM 6603 O O . TYR B 1 361 ? -5.273 -13.539 -0.826 1 96.06 361 TYR B O 1
ATOM 6611 N N . ALA B 1 362 ? -2.969 -13.766 -0.64 1 97.31 362 ALA B N 1
ATOM 6612 C CA . ALA B 1 362 ? -3.105 -15.219 -0.712 1 97.31 362 ALA B CA 1
ATOM 6613 C C . ALA B 1 362 ? -2.029 -15.914 0.119 1 97.31 362 ALA B C 1
ATOM 6615 O O . ALA B 1 362 ? -0.973 -15.336 0.386 1 97.31 362 ALA B O 1
ATOM 6616 N N . GLN B 1 363 ? -2.338 -17.078 0.609 1 97.88 363 GLN B N 1
ATOM 6617 C CA . GLN B 1 363 ? -1.42 -18.062 1.158 1 97.88 363 GLN B CA 1
ATOM 6618 C C . GLN B 1 363 ? -1.527 -19.391 0.408 1 97.88 363 GLN B C 1
ATOM 6620 O O . GLN B 1 363 ? -2.445 -19.594 -0.39 1 97.88 363 GLN B O 1
ATOM 6625 N N . SER B 1 364 ? -0.509 -20.25 0.59 1 98.5 364 SER B N 1
ATOM 6626 C CA . SER B 1 364 ? -0.561 -21.547 -0.073 1 98.5 364 SER B CA 1
ATOM 6627 C C . SER B 1 364 ? 0.012 -22.641 0.816 1 98.5 364 SER B C 1
ATOM 6629 O O . SER B 1 364 ? 0.757 -22.359 1.757 1 98.5 364 SER B O 1
ATOM 6631 N N . LEU B 1 365 ? -0.432 -23.875 0.579 1 98.19 365 LEU B N 1
ATOM 6632 C CA . LEU B 1 365 ? 0.073 -25.078 1.226 1 98.19 365 LEU B CA 1
ATOM 6633 C C . LEU B 1 365 ? 0.265 -26.203 0.211 1 98.19 365 LEU B C 1
ATOM 6635 O O . LEU B 1 365 ? -0.53 -26.344 -0.721 1 98.19 365 LEU B O 1
ATOM 6639 N N . VAL B 1 366 ? 1.286 -26.938 0.367 1 97.94 366 VAL B N 1
ATOM 6640 C CA . VAL B 1 366 ? 1.511 -28.188 -0.346 1 97.94 366 VAL B CA 1
ATOM 6641 C C . VAL B 1 366 ? 1.692 -29.328 0.655 1 97.94 366 VAL B C 1
ATOM 6643 O O . VAL B 1 366 ? 2.594 -29.281 1.496 1 97.94 366 VAL B O 1
ATOM 6646 N N . ASP B 1 367 ? 0.834 -30.328 0.61 1 97.19 367 ASP B N 1
ATOM 6647 C CA . ASP B 1 367 ? 0.92 -31.438 1.541 1 97.19 367 ASP B CA 1
ATOM 6648 C C . ASP B 1 367 ? 1.985 -32.438 1.099 1 97.19 367 ASP B C 1
ATOM 6650 O O . ASP B 1 367 ? 2.664 -32.219 0.091 1 97.19 367 ASP B O 1
ATOM 6654 N N . ASP B 1 368 ? 2.125 -33.531 1.817 1 94.81 368 ASP B N 1
ATOM 6655 C CA . ASP B 1 368 ? 3.176 -34.5 1.556 1 94.81 368 ASP B CA 1
ATOM 6656 C C . ASP B 1 368 ? 2.609 -35.75 0.861 1 94.81 368 ASP B C 1
ATOM 6658 O O . ASP B 1 368 ? 3.207 -36.812 0.916 1 94.81 368 ASP B O 1
ATOM 6662 N N . GLY B 1 369 ? 1.403 -35.625 0.302 1 95.75 369 GLY B N 1
ATOM 6663 C CA . GLY B 1 369 ? 0.821 -36.719 -0.439 1 95.75 369 GLY B CA 1
ATOM 6664 C C . GLY B 1 369 ? -0.247 -37.469 0.341 1 95.75 369 GLY B C 1
ATOM 6665 O O . GLY B 1 369 ? -1.022 -38.25 -0.234 1 95.75 369 GLY B O 1
ATOM 6666 N N . ALA B 1 370 ? -0.273 -37.219 1.623 1 94.31 370 ALA B N 1
ATOM 6667 C CA . ALA B 1 370 ? -1.256 -37.875 2.492 1 94.31 370 ALA B CA 1
ATOM 6668 C C . ALA B 1 370 ? -1.774 -36.906 3.547 1 94.31 370 ALA B C 1
ATOM 6670 O O . ALA B 1 370 ? -1.533 -37.094 4.742 1 94.31 370 ALA B O 1
ATOM 6671 N N . PRO B 1 371 ? -2.572 -35.969 3.139 1 91.38 371 PRO B N 1
ATOM 6672 C CA . PRO B 1 371 ? -3.049 -34.969 4.113 1 91.38 371 PRO B CA 1
ATOM 6673 C C . PRO B 1 371 ? -4.012 -35.594 5.133 1 91.38 371 PRO B C 1
ATOM 6675 O O . PRO B 1 371 ? -4.195 -35.031 6.219 1 91.38 371 PRO B O 1
ATOM 6678 N N . ASN B 1 372 ? -4.621 -36.688 4.801 1 92.38 372 ASN B N 1
ATOM 6679 C CA . ASN B 1 372 ? -5.434 -37.469 5.727 1 92.38 372 ASN B CA 1
ATOM 6680 C C . ASN B 1 372 ? -6.609 -36.656 6.262 1 92.38 372 ASN B C 1
ATOM 6682 O O . ASN B 1 372 ? -6.82 -36.562 7.477 1 92.38 372 ASN B O 1
ATOM 6686 N N . TYR B 1 373 ? -7.262 -35.969 5.406 1 96.69 373 TYR B N 1
ATOM 6687 C CA . TYR B 1 373 ? -8.469 -35.25 5.801 1 96.69 373 TYR B CA 1
ATOM 6688 C C . TYR B 1 373 ? -9.555 -36.188 6.258 1 96.69 373 TYR B C 1
ATOM 6690 O O . TYR B 1 373 ? -9.727 -37.281 5.684 1 96.69 373 TYR B O 1
ATOM 6698 N N . THR B 1 374 ? -10.258 -35.844 7.285 1 96.69 374 THR B N 1
ATOM 6699 C CA . THR B 1 374 ? -11.477 -36.531 7.734 1 96.69 374 THR B CA 1
ATOM 6700 C C . THR B 1 374 ? -12.672 -35.594 7.617 1 96.69 374 THR B C 1
ATOM 6702 O O . THR B 1 374 ? -12.516 -34.375 7.41 1 96.69 374 THR B O 1
ATOM 6705 N N . SER B 1 375 ? -13.836 -36.219 7.684 1 95.38 375 SER B N 1
ATOM 6706 C CA . SER B 1 375 ? -15.047 -35.406 7.535 1 95.38 375 SER B CA 1
ATOM 6707 C C . SER B 1 375 ? -15.078 -34.25 8.531 1 95.38 375 SER B C 1
ATOM 6709 O O . SER B 1 375 ? -15.328 -33.094 8.148 1 95.38 375 SER B O 1
ATOM 6711 N N . HIS B 1 376 ? -14.75 -34.562 9.727 1 95.06 376 HIS B N 1
ATOM 6712 C CA . HIS B 1 376 ? -14.797 -33.562 10.781 1 95.06 376 HIS B CA 1
ATOM 6713 C C . HIS B 1 376 ? -13.758 -32.469 10.547 1 95.06 376 HIS B C 1
ATOM 6715 O O . HIS B 1 376 ? -14.047 -31.281 10.734 1 95.06 376 HIS B O 1
ATOM 6721 N N . ARG B 1 377 ? -12.586 -32.812 10.094 1 95.56 377 ARG B N 1
ATOM 6722 C CA . ARG B 1 377 ? -11.531 -31.844 9.852 1 95.56 377 ARG B CA 1
ATOM 6723 C C . ARG B 1 377 ? -11.883 -30.938 8.68 1 95.56 377 ARG B C 1
ATOM 6725 O O . ARG B 1 377 ? -11.617 -29.719 8.727 1 95.56 377 ARG B O 1
ATOM 6732 N N . VAL B 1 378 ? -12.484 -31.531 7.652 1 96.94 378 VAL B N 1
ATOM 6733 C CA . VAL B 1 378 ? -12.867 -30.734 6.492 1 96.94 378 VAL B CA 1
ATOM 6734 C C . VAL B 1 378 ? -13.984 -29.766 6.883 1 96.94 378 VAL B C 1
ATOM 6736 O O . VAL B 1 378 ? -14.008 -28.609 6.434 1 96.94 378 VAL B O 1
ATOM 6739 N N . GLU B 1 379 ? -14.898 -30.234 7.66 1 94.94 379 GLU B N 1
ATOM 6740 C CA . GLU B 1 379 ? -15.953 -29.344 8.125 1 94.94 379 GLU B CA 1
ATOM 6741 C C . GLU B 1 379 ? -15.383 -28.156 8.914 1 94.94 379 GLU B C 1
ATOM 6743 O O . GLU B 1 379 ? -15.867 -27.031 8.797 1 94.94 379 GLU B O 1
ATOM 6748 N N . ASN B 1 380 ? -14.336 -28.438 9.711 1 95.38 380 ASN B N 1
ATOM 6749 C CA . ASN B 1 380 ? -13.656 -27.359 10.414 1 95.38 380 ASN B CA 1
ATOM 6750 C C . ASN B 1 380 ? -13.023 -26.359 9.438 1 95.38 380 ASN B C 1
ATOM 6752 O O . ASN B 1 380 ? -13.016 -25.156 9.695 1 95.38 380 ASN B O 1
ATOM 6756 N N . ILE B 1 381 ? -12.453 -26.891 8.414 1 96.5 381 ILE B N 1
ATOM 6757 C CA . ILE B 1 381 ? -11.859 -26.047 7.391 1 96.5 381 ILE B CA 1
ATOM 6758 C C . ILE B 1 381 ? -12.93 -25.156 6.758 1 96.5 381 ILE B C 1
ATOM 6760 O O . ILE B 1 381 ? -12.742 -23.953 6.598 1 96.5 381 ILE B O 1
ATOM 6764 N N . ILE B 1 382 ? -14.07 -25.766 6.422 1 95.06 382 ILE B N 1
ATOM 6765 C CA . ILE B 1 382 ? -15.172 -25.031 5.816 1 95.06 382 ILE B CA 1
ATOM 6766 C C . ILE B 1 382 ? -15.664 -23.953 6.777 1 95.06 382 ILE B C 1
ATOM 6768 O O . ILE B 1 382 ? -15.953 -22.828 6.363 1 95.06 382 ILE B O 1
ATOM 6772 N N . ASP B 1 383 ? -15.711 -24.297 8.062 1 93.5 383 ASP B N 1
ATOM 6773 C CA . ASP B 1 383 ? -16.094 -23.297 9.07 1 93.5 383 ASP B CA 1
ATOM 6774 C C . ASP B 1 383 ? -15.133 -22.125 9.086 1 93.5 383 ASP B C 1
ATOM 6776 O O . ASP B 1 383 ? -15.555 -20.969 9.195 1 93.5 383 ASP B O 1
ATOM 6780 N N . ALA B 1 384 ? -13.852 -22.422 9.008 1 94.81 384 ALA B N 1
ATOM 6781 C CA . ALA B 1 384 ? -12.844 -21.375 9 1 94.81 384 ALA B CA 1
ATOM 6782 C C . ALA B 1 384 ? -13.008 -20.469 7.777 1 94.81 384 ALA B C 1
ATOM 6784 O O . ALA B 1 384 ? -12.867 -19.25 7.879 1 94.81 384 ALA B O 1
ATOM 6785 N N . ILE B 1 385 ? -13.305 -21.047 6.637 1 93.94 385 ILE B N 1
ATOM 6786 C CA . ILE B 1 385 ? -13.5 -20.297 5.402 1 93.94 385 ILE B CA 1
ATOM 6787 C C . ILE B 1 385 ? -14.734 -19.406 5.527 1 93.94 385 ILE B C 1
ATOM 6789 O O . ILE B 1 385 ? -14.703 -18.234 5.152 1 93.94 385 ILE B O 1
ATOM 6793 N N . GLN B 1 386 ? -15.75 -19.969 6.055 1 88.81 386 GLN B N 1
ATOM 6794 C CA . GLN B 1 386 ? -16.984 -19.234 6.227 1 88.81 386 GLN B CA 1
ATOM 6795 C C . GLN B 1 386 ? -16.812 -18.094 7.238 1 88.81 386 GLN B C 1
ATOM 6797 O O . GLN B 1 386 ? -17.422 -17.031 7.098 1 88.81 386 GLN B O 1
ATOM 6802 N N . ASN B 1 387 ? -15.977 -18.391 8.227 1 88.12 387 ASN B N 1
ATOM 6803 C CA . ASN B 1 387 ? -15.703 -17.359 9.219 1 88.12 387 ASN B CA 1
ATOM 6804 C C . ASN B 1 387 ? -14.93 -16.188 8.609 1 88.12 387 ASN B C 1
ATOM 6806 O O . ASN B 1 387 ? -15.008 -15.062 9.109 1 88.12 387 ASN B O 1
ATOM 6810 N N . ALA B 1 388 ? -14.195 -16.422 7.617 1 86.38 388 ALA B N 1
ATOM 6811 C CA . ALA B 1 388 ? -13.406 -15.375 6.961 1 86.38 388 ALA B CA 1
ATOM 6812 C C . ALA B 1 388 ? -14.312 -14.406 6.203 1 86.38 388 ALA B C 1
ATOM 6814 O O . ALA B 1 388 ? -13.898 -13.297 5.871 1 86.38 388 ALA B O 1
ATOM 6815 N N . LYS B 1 389 ? -15.469 -14.852 5.941 1 77 389 LYS B N 1
ATOM 6816 C CA . LYS B 1 389 ? -16.453 -13.953 5.336 1 77 389 LYS B CA 1
ATOM 6817 C C . LYS B 1 389 ? -16.703 -12.734 6.219 1 77 389 LYS B C 1
ATOM 6819 O O . LYS B 1 389 ? -17.203 -11.719 5.746 1 77 389 LYS B O 1
ATOM 6824 N N . LEU B 1 390 ? -16.281 -12.938 7.379 1 65.75 390 LEU B N 1
ATOM 6825 C CA . LEU B 1 390 ? -16.516 -11.875 8.352 1 65.75 390 LEU B CA 1
ATOM 6826 C C . LEU B 1 390 ? -15.586 -10.695 8.086 1 65.75 390 LEU B C 1
ATOM 6828 O O . LEU B 1 390 ? -15.812 -9.594 8.594 1 65.75 390 LEU B O 1
ATOM 6832 N N . VAL B 1 391 ? -14.57 -10.891 7.293 1 73.38 391 VAL B N 1
ATOM 6833 C CA . VAL B 1 391 ? -13.828 -9.727 6.832 1 73.38 391 VAL B CA 1
ATOM 6834 C C . VAL B 1 391 ? -14.656 -8.961 5.805 1 73.38 391 VAL B C 1
ATOM 6836 O O . VAL B 1 391 ? -14.938 -9.477 4.719 1 73.38 391 VAL B O 1
ATOM 6839 N N . LYS B 1 392 ? -14.992 -7.848 6.168 1 74.56 392 LYS B N 1
ATOM 6840 C CA . LYS B 1 392 ? -15.984 -7.07 5.422 1 74.56 392 LYS B CA 1
ATOM 6841 C C . LYS B 1 392 ? -15.539 -6.863 3.979 1 74.56 392 LYS B C 1
ATOM 6843 O O . LYS B 1 392 ? -14.406 -6.449 3.721 1 74.56 392 LYS B O 1
ATOM 6848 N N . ASP B 1 393 ? -16.422 -7.32 3.061 1 74.75 393 ASP B N 1
ATOM 6849 C CA . ASP B 1 393 ? -16.359 -6.98 1.643 1 74.75 393 ASP B CA 1
ATOM 6850 C C . ASP B 1 393 ? -15.211 -7.715 0.955 1 74.75 393 ASP B C 1
ATOM 6852 O O . ASP B 1 393 ? -14.531 -7.152 0.096 1 74.75 393 ASP B O 1
ATOM 6856 N N . THR B 1 394 ? -14.852 -8.844 1.522 1 83.81 394 THR B N 1
ATOM 6857 C CA . THR B 1 394 ? -13.867 -9.695 0.856 1 83.81 394 THR B CA 1
ATOM 6858 C C . THR B 1 394 ? -14.531 -10.945 0.294 1 83.81 394 THR B C 1
ATOM 6860 O O . THR B 1 394 ? -15.609 -11.336 0.747 1 83.81 394 THR B O 1
ATOM 6863 N N . ASP B 1 395 ? -13.953 -11.469 -0.733 1 86.62 395 ASP B N 1
ATOM 6864 C CA . ASP B 1 395 ? -14.328 -12.766 -1.29 1 86.62 395 ASP B CA 1
ATOM 6865 C C . ASP B 1 395 ? -13.211 -13.789 -1.094 1 86.62 395 ASP B C 1
ATOM 6867 O O . ASP B 1 395 ? -12.164 -13.703 -1.729 1 86.62 395 ASP B O 1
ATOM 6871 N N . ASN B 1 396 ? -13.578 -14.75 -0.204 1 90.44 396 ASN B N 1
ATOM 6872 C CA . ASN B 1 396 ? -12.555 -15.719 0.183 1 90.44 396 ASN B CA 1
ATOM 6873 C C . ASN B 1 396 ? -12.875 -17.109 -0.349 1 90.44 396 ASN B C 1
ATOM 6875 O O . ASN B 1 396 ? -14.039 -17.516 -0.371 1 90.44 396 ASN B O 1
ATOM 6879 N N . HIS B 1 397 ? -11.891 -17.734 -0.874 1 92.12 397 HIS B N 1
ATOM 6880 C CA . HIS B 1 397 ? -12.047 -19.125 -1.259 1 92.12 397 HIS B CA 1
ATOM 6881 C C . HIS B 1 397 ? -10.742 -19.891 -1.1 1 92.12 397 HIS B C 1
ATOM 6883 O O . HIS B 1 397 ? -9.672 -19.297 -0.989 1 92.12 397 HIS B O 1
ATOM 6889 N N . VAL B 1 398 ? -10.922 -21.188 -0.983 1 96.94 398 VAL B N 1
ATOM 6890 C CA . VAL B 1 398 ? -9.789 -22.109 -0.95 1 96.94 398 VAL B CA 1
ATOM 6891 C C . VAL B 1 398 ? -9.891 -23.094 -2.107 1 96.94 398 VAL B C 1
ATOM 6893 O O . VAL B 1 398 ? -10.961 -23.656 -2.365 1 96.94 398 VAL B O 1
ATOM 6896 N N . SER B 1 399 ? -8.836 -23.234 -2.828 1 97.88 399 SER B N 1
ATOM 6897 C CA . SER B 1 399 ? -8.75 -24.25 -3.881 1 97.88 399 SER B CA 1
ATOM 6898 C C . SER B 1 399 ? -7.812 -25.375 -3.484 1 97.88 399 SER B C 1
ATOM 6900 O O . SER B 1 399 ? -6.699 -25.141 -3.018 1 97.88 399 SER B O 1
ATOM 6902 N N . PHE B 1 400 ? -8.297 -26.562 -3.578 1 98.5 400 PHE B N 1
ATOM 6903 C CA . PHE B 1 400 ? -7.496 -27.781 -3.455 1 98.5 400 PHE B CA 1
ATOM 6904 C C . PHE B 1 400 ? -7.223 -28.375 -4.824 1 98.5 400 PHE B C 1
ATOM 6906 O O . PHE B 1 400 ? -8.016 -29.172 -5.328 1 98.5 400 PHE B O 1
ATOM 6913 N N . ASP B 1 401 ? -6.125 -28.031 -5.387 1 98.56 401 ASP B N 1
ATOM 6914 C CA . ASP B 1 401 ? -5.75 -28.516 -6.711 1 98.56 401 ASP B CA 1
ATOM 6915 C C . ASP B 1 401 ? -5.207 -29.953 -6.645 1 98.56 401 ASP B C 1
ATOM 6917 O O . ASP B 1 401 ? -4.199 -30.203 -5.977 1 98.56 401 ASP B O 1
ATOM 6921 N N . LEU B 1 402 ? -5.789 -30.797 -7.395 1 98.56 402 LEU B N 1
ATOM 6922 C CA . LEU B 1 402 ? -5.457 -32.219 -7.305 1 98.56 402 LEU B CA 1
ATOM 6923 C C . LEU B 1 402 ? -4.211 -32.531 -8.125 1 98.56 402 LEU B C 1
ATOM 6925 O O . LEU B 1 402 ? -4.137 -32.219 -9.305 1 98.56 402 LEU B O 1
ATOM 6929 N N . ASN B 1 403 ? -3.242 -33.094 -7.512 1 98.25 403 ASN B N 1
ATOM 6930 C CA . ASN B 1 403 ? -2.127 -33.812 -8.125 1 98.25 403 ASN B CA 1
ATOM 6931 C C . ASN B 1 403 ? -2.213 -35.312 -7.859 1 98.25 403 ASN B C 1
ATOM 6933 O O . ASN B 1 403 ? -3.025 -36.031 -8.469 1 98.25 403 ASN B O 1
ATOM 6937 N N . GLY B 1 404 ? -1.479 -35.906 -6.93 1 96.38 404 GLY B N 1
ATOM 6938 C CA . GLY B 1 404 ? -1.642 -37.281 -6.5 1 96.38 404 GLY B CA 1
ATOM 6939 C C . GLY B 1 404 ? -0.67 -38.25 -7.168 1 96.38 404 GLY B C 1
ATOM 6940 O O . GLY B 1 404 ? 0.048 -37.875 -8.094 1 96.38 404 GLY B O 1
ATOM 6941 N N . PRO B 1 405 ? -0.619 -39.438 -6.664 1 96.5 405 PRO B N 1
ATOM 6942 C CA . PRO B 1 405 ? 0.297 -40.438 -7.219 1 96.5 405 PRO B CA 1
ATOM 6943 C C . PRO B 1 405 ? -0.01 -40.781 -8.672 1 96.5 405 PRO B C 1
ATOM 6945 O O . PRO B 1 405 ? -1.179 -40.875 -9.062 1 96.5 405 PRO B O 1
ATOM 6948 N N . GLY B 1 406 ? 1.022 -40.938 -9.453 1 95.31 406 GLY B N 1
ATOM 6949 C CA . GLY B 1 406 ? 0.872 -41.281 -10.859 1 95.31 406 GLY B CA 1
ATOM 6950 C C . GLY B 1 406 ? 0.751 -40.062 -11.758 1 95.31 406 GLY B C 1
ATOM 6951 O O . GLY B 1 406 ? 0.911 -40.156 -12.977 1 95.31 406 GLY B O 1
ATOM 6952 N N . SER B 1 407 ? 0.377 -38.938 -11.156 1 96.56 407 SER B N 1
ATOM 6953 C CA . SER B 1 407 ? 0.387 -37.719 -11.938 1 96.56 407 SER B CA 1
ATOM 6954 C C . SER B 1 407 ? 1.808 -37.312 -12.32 1 96.56 407 SER B C 1
ATOM 6956 O O . SER B 1 407 ? 2.762 -37.625 -11.602 1 96.56 407 SER B O 1
ATOM 6958 N N . ARG B 1 408 ? 1.901 -36.594 -13.445 1 96.69 408 ARG B N 1
ATOM 6959 C CA . ARG B 1 408 ? 3.213 -36.156 -13.922 1 96.69 408 ARG B CA 1
ATOM 6960 C C . ARG B 1 408 ? 3.824 -35.156 -12.969 1 96.69 408 ARG B C 1
ATOM 6962 O O . ARG B 1 408 ? 5.047 -35 -12.898 1 96.69 408 ARG B O 1
ATOM 6969 N N . THR B 1 409 ? 3.049 -34.469 -12.18 1 96.81 409 THR B N 1
ATOM 6970 C CA . THR B 1 409 ? 3.545 -33.5 -11.203 1 96.81 409 THR B CA 1
ATOM 6971 C C . THR B 1 409 ? 4.383 -34.188 -10.133 1 96.81 409 THR B C 1
ATOM 6973 O O . THR B 1 409 ? 5.203 -33.562 -9.469 1 96.81 409 THR B O 1
ATOM 6976 N N . ASN B 1 410 ? 4.137 -35.438 -9.969 1 95.94 410 ASN B N 1
ATOM 6977 C CA . ASN B 1 410 ? 4.797 -36.188 -8.898 1 95.94 410 ASN B CA 1
ATOM 6978 C C . ASN B 1 410 ? 5.875 -37.125 -9.445 1 95.94 410 ASN B C 1
ATOM 6980 O O . ASN B 1 410 ? 6.324 -38.031 -8.75 1 95.94 410 ASN B O 1
ATOM 6984 N N . ILE B 1 411 ? 6.223 -36.906 -10.672 1 91.38 411 ILE B N 1
ATOM 6985 C CA . ILE B 1 411 ? 7.289 -37.656 -11.305 1 91.38 411 ILE B CA 1
ATOM 6986 C C . ILE B 1 411 ? 8.477 -36.75 -11.609 1 91.38 411 ILE B C 1
ATOM 6988 O O . ILE B 1 411 ? 8.297 -35.656 -12.148 1 91.38 411 ILE B O 1
ATOM 6992 N N . ARG B 1 412 ? 9.586 -37.188 -11.297 1 86.75 412 ARG B N 1
ATOM 6993 C CA . ARG B 1 412 ? 10.781 -36.406 -11.57 1 86.75 412 ARG B CA 1
ATOM 6994 C C . ARG B 1 412 ? 10.977 -36.219 -13.062 1 86.75 412 ARG B C 1
ATOM 6996 O O . ARG B 1 412 ? 10.727 -37.125 -13.859 1 86.75 412 ARG B O 1
ATOM 7003 N N . PRO B 1 413 ? 11.461 -35.031 -13.344 1 83.69 413 PRO B N 1
ATOM 7004 C CA . PRO B 1 413 ? 11.633 -34.781 -14.773 1 83.69 413 PRO B CA 1
ATOM 7005 C C . PRO B 1 413 ? 12.789 -35.562 -15.375 1 83.69 413 PRO B C 1
ATOM 7007 O O . PRO B 1 413 ? 13.75 -35.906 -14.68 1 83.69 413 PRO B O 1
ATOM 7010 N N . THR B 1 414 ? 12.664 -35.844 -16.625 1 73.06 414 THR B N 1
ATOM 7011 C CA . THR B 1 414 ? 13.688 -36.594 -17.344 1 73.06 414 THR B CA 1
ATOM 7012 C C . THR B 1 414 ? 14.898 -35.688 -17.625 1 73.06 414 THR B C 1
ATOM 7014 O O . THR B 1 414 ? 16 -36.188 -17.891 1 73.06 414 THR B O 1
ATOM 7017 N N . SER B 1 415 ? 14.641 -34.406 -17.625 1 70.12 415 SER B N 1
ATOM 7018 C CA . SER B 1 415 ? 15.695 -33.469 -17.938 1 70.12 415 SER B CA 1
ATOM 7019 C C . SER B 1 415 ? 16.656 -33.281 -16.766 1 70.12 415 SER B C 1
ATOM 7021 O O . SER B 1 415 ? 17.562 -32.438 -16.812 1 70.12 415 SER B O 1
ATOM 7023 N N . GLY B 1 416 ? 16.484 -34.094 -15.75 1 77.25 416 GLY B N 1
ATOM 7024 C CA . GLY B 1 416 ? 17.406 -34.062 -14.633 1 77.25 416 GLY B CA 1
ATOM 7025 C C . GLY B 1 416 ? 16.828 -33.375 -13.398 1 77.25 416 GLY B C 1
ATOM 7026 O O . GLY B 1 416 ? 15.688 -32.906 -13.422 1 77.25 416 GLY B O 1
ATOM 7027 N N . ASP B 1 417 ? 17.719 -33.281 -12.484 1 86.94 417 ASP B N 1
ATOM 7028 C CA . ASP B 1 417 ? 17.344 -32.781 -11.172 1 86.94 417 ASP B CA 1
ATOM 7029 C C . ASP B 1 417 ? 17.094 -31.266 -11.219 1 86.94 417 ASP B C 1
ATOM 7031 O O . ASP B 1 417 ? 17.719 -30.547 -12.016 1 86.94 417 ASP B O 1
ATOM 7035 N N . THR B 1 418 ? 16.062 -30.75 -10.617 1 95.5 418 THR B N 1
ATOM 7036 C CA . THR B 1 418 ? 15.734 -29.344 -10.469 1 95.5 418 THR B CA 1
ATOM 7037 C C . THR B 1 418 ? 15.68 -28.953 -9 1 95.5 418 THR B C 1
ATOM 7039 O O . THR B 1 418 ? 15.656 -29.812 -8.117 1 95.5 418 THR B O 1
ATOM 7042 N N . SER B 1 419 ? 15.734 -27.672 -8.711 1 97.44 419 SER B N 1
ATOM 7043 C CA . SER B 1 419 ? 15.609 -27.203 -7.336 1 97.44 419 SER B CA 1
ATOM 7044 C C . SER B 1 419 ? 14.156 -27.188 -6.879 1 97.44 419 SER B C 1
ATOM 7046 O O . SER B 1 419 ? 13.875 -27.047 -5.688 1 97.44 419 SER B O 1
ATOM 7048 N N . PHE B 1 420 ? 13.234 -27.344 -7.809 1 97.44 420 PHE B N 1
ATOM 7049 C CA . PHE B 1 420 ? 11.812 -27.391 -7.48 1 97.44 420 PHE B CA 1
ATOM 7050 C C . PHE B 1 420 ? 11.484 -28.656 -6.684 1 97.44 420 PHE B C 1
ATOM 7052 O O . PHE B 1 420 ? 11.742 -29.766 -7.141 1 97.44 420 PHE B O 1
ATOM 7059 N N . ILE B 1 421 ? 10.797 -28.547 -5.492 1 96.06 421 ILE B N 1
ATOM 7060 C CA . ILE B 1 421 ? 10.797 -29.641 -4.543 1 96.06 421 ILE B CA 1
ATOM 7061 C C . ILE B 1 421 ? 9.406 -30.281 -4.496 1 96.06 421 ILE B C 1
ATOM 7063 O O . ILE B 1 421 ? 9.227 -31.328 -3.869 1 96.06 421 ILE B O 1
ATOM 7067 N N . HIS B 1 422 ? 8.375 -29.719 -5.062 1 95.75 422 HIS B N 1
ATOM 7068 C CA . HIS B 1 422 ? 7.004 -30.203 -4.887 1 95.75 422 HIS B CA 1
ATOM 7069 C C . HIS B 1 422 ? 6.703 -31.375 -5.809 1 95.75 422 HIS B C 1
ATOM 7071 O O . HIS B 1 422 ? 6.145 -31.188 -6.895 1 95.75 422 HIS B O 1
ATOM 7077 N N . ARG B 1 423 ? 7.008 -32.594 -5.289 1 94.94 423 ARG B N 1
ATOM 7078 C CA . ARG B 1 423 ? 6.965 -33.781 -6.148 1 94.94 423 ARG B CA 1
ATOM 7079 C C . ARG B 1 423 ? 6.125 -34.906 -5.516 1 94.94 423 ARG B C 1
ATOM 7081 O O . ARG B 1 423 ? 6.113 -36.031 -6.004 1 94.94 423 ARG B O 1
ATOM 7088 N N . ASP B 1 424 ? 5.438 -34.562 -4.441 1 93.94 424 ASP B N 1
ATOM 7089 C CA . ASP B 1 424 ? 4.77 -35.656 -3.75 1 93.94 424 ASP B CA 1
ATOM 7090 C C . ASP B 1 424 ? 3.365 -35.25 -3.303 1 93.94 424 ASP B C 1
ATOM 7092 O O . ASP B 1 424 ? 2.664 -36.031 -2.656 1 93.94 424 ASP B O 1
ATOM 7096 N N . GLY B 1 425 ? 2.955 -34.188 -3.611 1 96.62 425 GLY B N 1
ATOM 7097 C CA . GLY B 1 425 ? 1.731 -33.625 -3.049 1 96.62 425 GLY B CA 1
ATOM 7098 C C . GLY B 1 425 ? 0.476 -34.281 -3.621 1 96.62 425 GLY B C 1
ATOM 7099 O O . GLY B 1 425 ? 0.429 -34.625 -4.805 1 96.62 425 GLY B O 1
ATOM 7100 N N . LEU B 1 426 ? -0.525 -34.438 -2.768 1 98.19 426 LEU B N 1
ATOM 7101 C CA . LEU B 1 426 ? -1.865 -34.75 -3.258 1 98.19 426 LEU B CA 1
ATOM 7102 C C . LEU B 1 426 ? -2.576 -33.469 -3.717 1 98.19 426 LEU B C 1
ATOM 7104 O O . LEU B 1 426 ? -3.178 -33.438 -4.793 1 98.19 426 LEU B O 1
ATOM 7108 N N . PHE B 1 427 ? -2.455 -32.469 -2.885 1 98.5 427 PHE B N 1
ATOM 7109 C CA . PHE B 1 427 ? -3.088 -31.188 -3.229 1 98.5 427 PHE B CA 1
ATOM 7110 C C . PHE B 1 427 ? -2.084 -30.047 -3.162 1 98.5 427 PHE B C 1
ATOM 7112 O O . PHE B 1 427 ? -1.233 -30.016 -2.271 1 98.5 427 PHE B O 1
ATOM 7119 N N . LEU B 1 428 ? -2.121 -29.156 -4.152 1 98.62 428 LEU B N 1
ATOM 7120 C CA . LEU B 1 428 ? -1.678 -27.766 -4.016 1 98.62 428 LEU B CA 1
ATOM 7121 C C . LEU B 1 428 ? -2.83 -26.875 -3.58 1 98.62 428 LEU B C 1
ATOM 7123 O O . LEU B 1 428 ? -3.822 -26.734 -4.301 1 98.62 428 LEU B O 1
ATOM 7127 N N . VAL B 1 429 ? -2.703 -26.234 -2.396 1 98.62 429 VAL B N 1
ATOM 7128 C CA . VAL B 1 429 ? -3.805 -25.469 -1.82 1 98.62 429 VAL B CA 1
ATOM 7129 C C . VAL B 1 429 ? -3.512 -23.984 -1.93 1 98.62 429 VAL B C 1
ATOM 7131 O O . VAL B 1 429 ? -2.418 -23.531 -1.583 1 98.62 429 VAL B O 1
ATOM 7134 N N . GLN B 1 430 ? -4.438 -23.266 -2.455 1 98.19 430 GLN B N 1
ATOM 7135 C CA . GLN B 1 430 ? -4.383 -21.812 -2.451 1 98.19 430 GLN B CA 1
ATOM 7136 C C . GLN B 1 430 ? -5.512 -21.219 -1.615 1 98.19 430 GLN B C 1
ATOM 7138 O O . GLN B 1 430 ? -6.684 -21.547 -1.817 1 98.19 430 GLN B O 1
ATOM 7143 N N . ILE B 1 431 ? -5.195 -20.438 -0.629 1 97.81 431 ILE B N 1
ATOM 7144 C CA . ILE B 1 431 ? -6.133 -19.625 0.144 1 97.81 431 ILE B CA 1
ATOM 7145 C C . ILE B 1 431 ? -6.125 -18.188 -0.372 1 97.81 431 ILE B C 1
ATOM 7147 O O . ILE B 1 431 ? -5.148 -17.453 -0.175 1 97.81 431 ILE B O 1
ATOM 7151 N N . PHE B 1 432 ? -7.191 -17.797 -0.986 1 95.56 432 PHE B N 1
ATOM 7152 C CA . PHE B 1 432 ? -7.211 -16.547 -1.738 1 95.56 432 PHE B CA 1
ATOM 7153 C C . PHE B 1 432 ? -8.297 -15.617 -1.217 1 95.56 432 PHE B C 1
ATOM 7155 O O . PHE B 1 432 ? -9.43 -16.047 -0.993 1 95.56 432 PHE B O 1
ATOM 7162 N N . SER B 1 433 ? -7.926 -14.375 -0.981 1 94.56 433 SER B N 1
ATOM 7163 C CA . SER B 1 433 ? -8.867 -13.328 -0.583 1 94.56 433 SER B CA 1
ATOM 7164 C C . SER B 1 433 ? -8.906 -12.195 -1.603 1 94.56 433 SER B C 1
ATOM 7166 O O . SER B 1 433 ? -7.965 -11.406 -1.692 1 94.56 433 SER B O 1
ATOM 7168 N N . TYR B 1 434 ? -9.992 -12.094 -2.344 1 91.62 434 TYR B N 1
ATOM 7169 C CA . TYR B 1 434 ? -10.234 -11.008 -3.283 1 91.62 434 TYR B CA 1
ATOM 7170 C C . TYR B 1 434 ? -10.773 -9.773 -2.566 1 91.62 434 TYR B C 1
ATOM 7172 O O . TYR B 1 434 ? -11.523 -9.891 -1.595 1 91.62 434 TYR B O 1
ATOM 7180 N N . LYS B 1 435 ? -10.359 -8.539 -3.061 1 90.25 435 LYS B N 1
ATOM 7181 C CA . LYS B 1 435 ? -10.734 -7.254 -2.482 1 90.25 435 LYS B CA 1
ATOM 7182 C C . LYS B 1 435 ? -10.25 -7.137 -1.041 1 90.25 435 LYS B C 1
ATOM 7184 O O . LYS B 1 435 ? -10.969 -6.637 -0.175 1 90.25 435 LYS B O 1
ATOM 7189 N N . PHE B 1 436 ? -9.07 -7.723 -0.849 1 93.06 436 PHE B N 1
ATOM 7190 C CA . PHE B 1 436 ? -8.422 -7.625 0.456 1 93.06 436 PHE B CA 1
ATOM 7191 C C . PHE B 1 436 ? -8.164 -6.172 0.825 1 93.06 436 PHE B C 1
ATOM 7193 O O . PHE B 1 436 ? -7.766 -5.371 -0.024 1 93.06 436 PHE B O 1
ATOM 7200 N N . PRO B 1 437 ? -8.391 -5.805 2.068 1 90.25 437 PRO B N 1
ATOM 7201 C CA . PRO B 1 437 ? -8.273 -4.402 2.477 1 90.25 437 PRO B CA 1
ATOM 7202 C C . PRO B 1 437 ? -6.887 -3.824 2.207 1 90.25 437 PRO B C 1
ATOM 7204 O O . PRO B 1 437 ? -5.883 -4.512 2.393 1 90.25 437 PRO B O 1
ATOM 7207 N N . GLY B 1 438 ? -6.926 -2.533 1.77 1 90.06 438 GLY B N 1
ATOM 7208 C CA . GLY B 1 438 ? -5.676 -1.814 1.564 1 90.06 438 GLY B CA 1
ATOM 7209 C C . GLY B 1 438 ? -4.957 -1.486 2.857 1 90.06 438 GLY B C 1
ATOM 7210 O O . GLY B 1 438 ? -5.492 -1.707 3.947 1 90.06 438 GLY B O 1
ATOM 7211 N N . PHE B 1 439 ? -3.752 -0.892 2.705 1 91.94 439 PHE B N 1
ATOM 7212 C CA . PHE B 1 439 ? -2.885 -0.65 3.852 1 91.94 439 PHE B CA 1
ATOM 7213 C C . PHE B 1 439 ? -3.387 0.533 4.672 1 91.94 439 PHE B C 1
ATOM 7215 O O . PHE B 1 439 ? -2.961 0.732 5.809 1 91.94 439 PHE B O 1
ATOM 7222 N N . ASN B 1 440 ? -4.301 1.338 4.125 1 89.62 440 ASN B N 1
ATOM 7223 C CA . ASN B 1 440 ? -4.906 2.443 4.859 1 89.62 440 ASN B CA 1
ATOM 7224 C C . ASN B 1 440 ? -6.078 1.975 5.715 1 89.62 440 ASN B C 1
ATOM 7226 O O . ASN B 1 440 ? -6.73 2.781 6.379 1 89.62 440 ASN B O 1
ATOM 7230 N N . ASN B 1 441 ? -6.48 0.767 5.598 1 88.12 441 ASN B N 1
ATOM 7231 C CA . ASN B 1 441 ? -7.465 0.109 6.453 1 88.12 441 ASN B CA 1
ATOM 7232 C C . ASN B 1 441 ? -6.809 -0.915 7.375 1 88.12 441 ASN B C 1
ATOM 7234 O O . ASN B 1 441 ? -6.984 -2.121 7.195 1 88.12 441 ASN B O 1
ATOM 7238 N N . THR B 1 442 ? -6.141 -0.485 8.383 1 84 442 THR B N 1
ATOM 7239 C CA . THR B 1 442 ? -5.289 -1.314 9.227 1 84 442 THR B CA 1
ATOM 7240 C C . THR B 1 442 ? -6.117 -2.365 9.969 1 84 442 THR B C 1
ATOM 7242 O O . THR B 1 442 ? -5.734 -3.535 10.023 1 84 442 THR B O 1
ATOM 7245 N N . ASP B 1 443 ? -7.277 -1.98 10.492 1 82.69 443 ASP B N 1
ATOM 7246 C CA . ASP B 1 443 ? -8.117 -2.91 11.242 1 82.69 443 ASP B CA 1
ATOM 7247 C C . ASP B 1 443 ? -8.648 -4.02 10.328 1 82.69 443 ASP B C 1
ATOM 7249 O O . ASP B 1 443 ? -8.602 -5.199 10.695 1 82.69 443 ASP B O 1
ATOM 7253 N N . GLY B 1 444 ? -9.188 -3.539 9.195 1 85.31 444 GLY B N 1
ATOM 7254 C CA . GLY B 1 444 ? -9.688 -4.527 8.25 1 85.31 444 GLY B CA 1
ATOM 7255 C C . GLY B 1 444 ? -8.609 -5.492 7.777 1 85.31 444 GLY B C 1
ATOM 7256 O O . GLY B 1 444 ? -8.867 -6.691 7.645 1 85.31 444 GLY B O 1
ATOM 7257 N N . ARG B 1 445 ? -7.484 -4.961 7.609 1 90.12 445 ARG B N 1
ATOM 7258 C CA . ARG B 1 445 ? -6.383 -5.785 7.121 1 90.12 445 ARG B CA 1
ATOM 7259 C C . ARG B 1 445 ? -5.922 -6.773 8.188 1 90.12 445 ARG B C 1
ATOM 7261 O O . ARG B 1 445 ? -5.691 -7.949 7.891 1 90.12 445 ARG B O 1
ATOM 7268 N N . ASP B 1 446 ? -5.773 -6.328 9.406 1 89.5 446 ASP B N 1
ATOM 7269 C CA . ASP B 1 446 ? -5.355 -7.207 10.492 1 89.5 446 ASP B CA 1
ATOM 7270 C C . ASP B 1 446 ? -6.355 -8.344 10.703 1 89.5 446 ASP B C 1
ATOM 7272 O O . ASP B 1 446 ? -5.965 -9.5 10.875 1 89.5 446 ASP B O 1
ATOM 7276 N N . GLN B 1 447 ? -7.598 -7.984 10.656 1 91.12 447 GLN B N 1
ATOM 7277 C CA . GLN B 1 447 ? -8.641 -8.992 10.789 1 91.12 447 GLN B CA 1
ATOM 7278 C C . GLN B 1 447 ? -8.594 -9.992 9.633 1 91.12 447 GLN B C 1
ATOM 7280 O O . GLN B 1 447 ? -8.727 -11.195 9.844 1 91.12 447 GLN B O 1
ATOM 7285 N N . GLY B 1 448 ? -8.414 -9.469 8.438 1 93.88 448 GLY B N 1
ATOM 7286 C CA . GLY B 1 448 ? -8.297 -10.336 7.277 1 93.88 448 GLY B CA 1
ATOM 7287 C C . GLY B 1 448 ? -7.129 -11.297 7.359 1 93.88 448 GLY B C 1
ATOM 7288 O O . GLY B 1 448 ? -7.277 -12.492 7.074 1 93.88 448 GLY B O 1
ATOM 7289 N N . LEU B 1 449 ? -6.004 -10.789 7.77 1 95.12 449 LEU B N 1
ATOM 7290 C CA . LEU B 1 449 ? -4.809 -11.609 7.891 1 95.12 449 LEU B CA 1
ATOM 7291 C C . LEU B 1 449 ? -5.02 -12.727 8.906 1 95.12 449 LEU B C 1
ATOM 7293 O O . LEU B 1 449 ? -4.629 -13.875 8.664 1 95.12 449 LEU B O 1
ATOM 7297 N N . GLU B 1 450 ? -5.609 -12.375 9.992 1 95.44 450 GLU B N 1
ATOM 7298 C CA . GLU B 1 450 ? -5.887 -13.367 11.031 1 95.44 450 GLU B CA 1
ATOM 7299 C C . GLU B 1 450 ? -6.793 -14.477 10.5 1 95.44 450 GLU B C 1
ATOM 7301 O O . GLU B 1 450 ? -6.539 -15.656 10.734 1 95.44 450 GLU B O 1
ATOM 7306 N N . LYS B 1 451 ? -7.812 -14.094 9.789 1 95.62 451 LYS B N 1
ATOM 7307 C CA . LYS B 1 451 ? -8.789 -15.062 9.305 1 95.62 451 LYS B CA 1
ATOM 7308 C C . LYS B 1 451 ? -8.188 -15.961 8.227 1 95.62 451 LYS B C 1
ATOM 7310 O O . LYS B 1 451 ? -8.422 -17.172 8.227 1 95.62 451 LYS B O 1
ATOM 7315 N N . ILE B 1 452 ? -7.469 -15.391 7.324 1 96.69 452 ILE B N 1
ATOM 7316 C CA . ILE B 1 452 ? -6.852 -16.172 6.258 1 96.69 452 ILE B CA 1
ATOM 7317 C C . ILE B 1 452 ? -5.82 -17.125 6.848 1 96.69 452 ILE B C 1
ATOM 7319 O O . ILE B 1 452 ? -5.758 -18.297 6.457 1 96.69 452 ILE B O 1
ATOM 7323 N N . THR B 1 453 ? -5.012 -16.656 7.789 1 97.38 453 THR B N 1
ATOM 7324 C CA . THR B 1 453 ? -4.02 -17.484 8.453 1 97.38 453 THR B CA 1
ATOM 7325 C C . THR B 1 453 ? -4.695 -18.609 9.234 1 97.38 453 THR B C 1
ATOM 7327 O O . THR B 1 453 ? -4.195 -19.734 9.281 1 97.38 453 THR B O 1
ATOM 7330 N N . ASN B 1 454 ? -5.82 -18.281 9.836 1 97.12 454 ASN B N 1
ATOM 7331 C CA . ASN B 1 454 ? -6.57 -19.312 10.555 1 97.12 454 ASN B CA 1
ATOM 7332 C C . ASN B 1 454 ? -7.012 -20.438 9.633 1 97.12 454 ASN B C 1
ATOM 7334 O O . ASN B 1 454 ? -7.051 -21.594 10.039 1 97.12 454 ASN B O 1
ATOM 7338 N N . ILE B 1 455 ? -7.406 -20.125 8.422 1 97.44 455 ILE B N 1
ATOM 7339 C CA . ILE B 1 455 ? -7.773 -21.156 7.453 1 97.44 455 ILE B CA 1
ATOM 7340 C C . ILE B 1 455 ? -6.578 -22.078 7.203 1 97.44 455 ILE B C 1
ATOM 7342 O O . ILE B 1 455 ? -6.703 -23.297 7.262 1 97.44 455 ILE B O 1
ATOM 7346 N N . ALA B 1 456 ? -5.43 -21.516 6.934 1 97.69 456 ALA B N 1
ATOM 7347 C CA . ALA B 1 456 ? -4.215 -22.281 6.688 1 97.69 456 ALA B CA 1
ATOM 7348 C C . ALA B 1 456 ? -3.885 -23.188 7.875 1 97.69 456 ALA B C 1
ATOM 7350 O O . ALA B 1 456 ? -3.557 -24.359 7.699 1 97.69 456 ALA B O 1
ATOM 7351 N N . ASP B 1 457 ? -3.982 -22.609 9.047 1 96.94 457 ASP B N 1
ATOM 7352 C CA . ASP B 1 457 ? -3.68 -23.375 10.258 1 96.94 457 ASP B CA 1
ATOM 7353 C C . ASP B 1 457 ? -4.656 -24.531 10.438 1 96.94 457 ASP B C 1
ATOM 7355 O O . ASP B 1 457 ? -4.262 -25.625 10.859 1 96.94 457 ASP B O 1
ATOM 7359 N N . THR B 1 458 ? -5.895 -24.234 10.148 1 97.44 458 THR B N 1
ATOM 7360 C CA . THR B 1 458 ? -6.91 -25.281 10.273 1 97.44 458 THR B CA 1
ATOM 7361 C C . THR B 1 458 ? -6.641 -26.422 9.297 1 97.44 458 THR B C 1
ATOM 7363 O O . THR B 1 458 ? -6.832 -27.594 9.633 1 97.44 458 THR B O 1
ATOM 7366 N N . ILE B 1 459 ? -6.211 -26.125 8.117 1 98.06 459 ILE B N 1
ATOM 7367 C CA . ILE B 1 459 ? -5.867 -27.141 7.129 1 98.06 459 ILE B CA 1
ATOM 7368 C C . ILE B 1 459 ? -4.699 -27.969 7.637 1 98.06 459 ILE B C 1
ATOM 7370 O O . ILE B 1 459 ? -4.742 -29.203 7.602 1 98.06 459 ILE B O 1
ATOM 7374 N N . LYS B 1 460 ? -3.693 -27.359 8.172 1 96.75 460 LYS B N 1
ATOM 7375 C CA . LYS B 1 460 ? -2.512 -28.062 8.672 1 96.75 460 LYS B CA 1
ATOM 7376 C C . LYS B 1 460 ? -2.861 -28.969 9.852 1 96.75 460 LYS B C 1
ATOM 7378 O O . LYS B 1 460 ? -2.213 -29.984 10.07 1 96.75 460 LYS B O 1
ATOM 7383 N N . GLN B 1 461 ? -3.885 -28.578 10.555 1 95.31 461 GLN B N 1
ATOM 7384 C CA . GLN B 1 461 ? -4.285 -29.344 11.727 1 95.31 461 GLN B CA 1
ATOM 7385 C C . GLN B 1 461 ? -4.844 -30.703 11.328 1 95.31 461 GLN B C 1
ATOM 7387 O O . GLN B 1 461 ? -4.996 -31.594 12.172 1 95.31 461 GLN B O 1
ATOM 7392 N N . ALA B 1 462 ? -5.207 -30.812 10.062 1 91.31 462 ALA B N 1
ATOM 7393 C CA . ALA B 1 462 ? -5.656 -32.125 9.602 1 91.31 462 ALA B CA 1
ATOM 7394 C C . ALA B 1 462 ? -4.547 -33.156 9.742 1 91.31 462 ALA B C 1
ATOM 7396 O O . ALA B 1 462 ? -4.824 -34.344 9.898 1 91.31 462 ALA B O 1
ATOM 7397 N N . LYS B 1 463 ? -3.295 -32.688 9.664 1 92.31 463 LYS B N 1
ATOM 7398 C CA . LYS B 1 463 ? -2.119 -33.5 9.914 1 92.31 463 LYS B CA 1
ATOM 7399 C C . LYS B 1 463 ? -1.004 -32.688 10.562 1 92.31 463 LYS B C 1
ATOM 7401 O O . LYS B 1 463 ? -0.022 -32.344 9.914 1 92.31 463 LYS B O 1
ATOM 7406 N N . PRO B 1 464 ? -1.077 -32.562 11.82 1 87.69 464 PRO B N 1
ATOM 7407 C CA . PRO B 1 464 ? -0.129 -31.703 12.523 1 87.69 464 PRO B CA 1
ATOM 7408 C C . PRO B 1 464 ? 1.317 -32.188 12.383 1 87.69 464 PRO B C 1
ATOM 7410 O O . PRO B 1 464 ? 2.238 -31.359 12.375 1 87.69 464 PRO B O 1
ATOM 7413 N N . SER B 1 465 ? 1.47 -33.469 12.234 1 86.94 465 SER B N 1
ATOM 7414 C CA . SER B 1 465 ? 2.818 -34 12.125 1 86.94 465 SER B CA 1
ATOM 7415 C C . SER B 1 465 ? 3.268 -34.094 10.672 1 86.94 465 SER B C 1
ATOM 7417 O O . SER B 1 465 ? 4.379 -34.531 10.383 1 86.94 465 SER B O 1
ATOM 7419 N N . GLY B 1 466 ? 2.43 -33.688 9.797 1 87.38 466 GLY B N 1
ATOM 7420 C CA . GLY B 1 466 ? 2.771 -33.719 8.383 1 87.38 466 GLY B CA 1
ATOM 7421 C C . GLY B 1 466 ? 3.752 -32.656 7.965 1 87.38 466 GLY B C 1
ATOM 7422 O O . GLY B 1 466 ? 3.902 -31.641 8.656 1 87.38 466 GLY B O 1
ATOM 7423 N N . GLN B 1 467 ? 4.473 -32.969 6.914 1 91.12 467 GLN B N 1
ATOM 7424 C CA . GLN B 1 467 ? 5.324 -31.938 6.312 1 91.12 467 GLN B CA 1
ATOM 7425 C C . GLN B 1 467 ? 4.523 -31.047 5.371 1 91.12 467 GLN B C 1
ATOM 7427 O O . GLN B 1 467 ? 3.85 -31.531 4.461 1 91.12 467 GLN B O 1
ATOM 7432 N N . TRP B 1 468 ? 4.465 -29.797 5.668 1 95.31 468 TRP B N 1
ATOM 7433 C CA . TRP B 1 468 ? 3.766 -28.812 4.852 1 95.31 468 TRP B CA 1
ATOM 7434 C C . TRP B 1 468 ? 4.746 -27.812 4.238 1 95.31 468 TRP B C 1
ATOM 7436 O O . TRP B 1 468 ? 5.648 -27.328 4.922 1 95.31 468 TRP B O 1
ATOM 7446 N N . HIS B 1 469 ? 4.66 -27.609 3.004 1 97.44 469 HIS B N 1
ATOM 7447 C CA . HIS B 1 469 ? 5.395 -26.578 2.291 1 97.44 469 HIS B CA 1
ATOM 7448 C C . HIS B 1 469 ? 4.449 -25.531 1.722 1 97.44 469 HIS B C 1
ATOM 7450 O O . HIS B 1 469 ? 3.236 -25.594 1.938 1 97.44 469 HIS B O 1
ATOM 7456 N N . ALA B 1 470 ? 4.988 -24.5 1.165 1 98.19 470 ALA B N 1
ATOM 7457 C CA . ALA B 1 470 ? 4.254 -23.453 0.443 1 98.19 470 ALA B CA 1
ATOM 7458 C C . ALA B 1 470 ? 4.766 -23.312 -0.989 1 98.19 470 ALA B C 1
ATOM 7460 O O . ALA B 1 470 ? 5.871 -23.766 -1.305 1 98.19 470 ALA B O 1
ATOM 7461 N N . TYR B 1 471 ? 3.938 -22.844 -1.853 1 98 471 TYR B N 1
ATOM 7462 C CA . TYR B 1 471 ? 4.234 -22.703 -3.273 1 98 471 TYR B CA 1
ATOM 7463 C C . TYR B 1 471 ? 4.836 -21.344 -3.574 1 98 471 TYR B C 1
ATOM 7465 O O . TYR B 1 471 ? 4.203 -20.312 -3.328 1 98 471 TYR B O 1
ATOM 7473 N N . GLN B 1 472 ? 5.984 -21.25 -4.109 1 97 472 GLN B N 1
ATOM 7474 C CA . GLN B 1 472 ? 6.773 -20.031 -4.223 1 97 472 GLN B CA 1
ATOM 7475 C C . GLN B 1 472 ? 6.184 -19.094 -5.266 1 97 472 GLN B C 1
ATOM 7477 O O . GLN B 1 472 ? 6.543 -17.906 -5.32 1 97 472 GLN B O 1
ATOM 7482 N N . ASN B 1 473 ? 5.289 -19.594 -6.199 1 97.31 473 ASN B N 1
ATOM 7483 C CA . ASN B 1 473 ? 4.609 -18.672 -7.117 1 97.31 473 ASN B CA 1
ATOM 7484 C C . ASN B 1 473 ? 3.438 -17.969 -6.441 1 97.31 473 ASN B C 1
ATOM 7486 O O . ASN B 1 473 ? 2.898 -17 -6.98 1 97.31 473 ASN B O 1
ATOM 7490 N N . TYR B 1 474 ? 2.994 -18.453 -5.301 1 97.06 474 TYR B N 1
ATOM 7491 C CA . TYR B 1 474 ? 1.979 -17.797 -4.492 1 97.06 474 TYR B CA 1
ATOM 7492 C C . TYR B 1 474 ? 2.605 -17.141 -3.266 1 97.06 474 TYR B C 1
ATOM 7494 O O . TYR B 1 474 ? 2.338 -17.547 -2.131 1 97.06 474 TYR B O 1
ATOM 7502 N N . ILE B 1 475 ? 3.354 -16.109 -3.496 1 95.38 475 ILE B N 1
ATOM 7503 C CA . ILE B 1 475 ? 4.168 -15.438 -2.494 1 95.38 475 ILE B CA 1
ATOM 7504 C C . ILE B 1 475 ? 3.277 -14.914 -1.371 1 95.38 475 ILE B C 1
ATOM 7506 O O . ILE B 1 475 ? 2.252 -14.281 -1.63 1 95.38 475 ILE B O 1
ATOM 7510 N N . ASP B 1 476 ? 3.646 -15.219 -0.146 1 96.75 476 ASP B N 1
ATOM 7511 C CA . ASP B 1 476 ? 3.045 -14.703 1.08 1 96.75 476 ASP B CA 1
ATOM 7512 C C . ASP B 1 476 ? 4.043 -13.852 1.864 1 96.75 476 ASP B C 1
ATOM 7514 O O . ASP B 1 476 ? 4.941 -14.391 2.516 1 96.75 476 ASP B O 1
ATOM 7518 N N . PRO B 1 477 ? 3.834 -12.508 1.829 1 95.25 477 PRO B N 1
ATOM 7519 C CA . PRO B 1 477 ? 4.82 -11.641 2.486 1 95.25 477 PRO B CA 1
ATOM 7520 C C . PRO B 1 477 ? 4.863 -11.844 3.998 1 95.25 477 PRO B C 1
ATOM 7522 O O . PRO B 1 477 ? 5.797 -11.383 4.66 1 95.25 477 PRO B O 1
ATOM 7525 N N . TYR B 1 478 ? 3.924 -12.586 4.586 1 94.06 478 TYR B N 1
ATOM 7526 C CA . TYR B 1 478 ? 3.867 -12.75 6.035 1 94.06 478 TYR B CA 1
ATOM 7527 C C . TYR B 1 478 ? 4.246 -14.164 6.441 1 94.06 478 TYR B C 1
ATOM 7529 O O . TYR B 1 478 ? 4.078 -14.555 7.598 1 94.06 478 TYR B O 1
ATOM 7537 N N . LEU B 1 479 ? 4.715 -14.922 5.492 1 95.06 479 LEU B N 1
ATOM 7538 C CA . LEU B 1 479 ? 5.109 -16.297 5.77 1 95.06 479 LEU B CA 1
ATOM 7539 C C . LEU B 1 479 ? 6.395 -16.344 6.594 1 95.06 479 LEU B C 1
ATOM 7541 O O . LEU B 1 479 ? 7.441 -15.883 6.141 1 95.06 479 LEU B O 1
ATOM 7545 N N . ASP B 1 480 ? 6.227 -16.953 7.777 1 88.19 480 ASP B N 1
ATOM 7546 C CA . ASP B 1 480 ? 7.414 -17.188 8.594 1 88.19 480 ASP B CA 1
ATOM 7547 C C . ASP B 1 480 ? 8.312 -18.25 7.977 1 88.19 480 ASP B C 1
ATOM 7549 O O . ASP B 1 480 ? 7.816 -19.203 7.363 1 88.19 480 ASP B O 1
ATOM 7553 N N . ASP B 1 481 ? 9.57 -18.172 8.023 1 94.69 481 ASP B N 1
ATOM 7554 C CA . ASP B 1 481 ? 10.523 -19.172 7.527 1 94.69 481 ASP B CA 1
ATOM 7555 C C . ASP B 1 481 ? 10.242 -19.516 6.066 1 94.69 481 ASP B C 1
ATOM 7557 O O . ASP B 1 481 ? 10.117 -20.688 5.715 1 94.69 481 ASP B O 1
ATOM 7561 N N . PHE B 1 482 ? 9.969 -18.484 5.281 1 96.88 482 PHE B N 1
ATOM 7562 C CA . PHE B 1 482 ? 9.586 -18.641 3.883 1 96.88 482 PHE B CA 1
ATOM 7563 C C . PHE B 1 482 ? 10.602 -19.5 3.145 1 96.88 482 PHE B C 1
ATOM 7565 O O . PHE B 1 482 ? 10.25 -20.266 2.24 1 96.88 482 PHE B O 1
ATOM 7572 N N . GLY B 1 483 ? 11.922 -19.469 3.455 1 97.75 483 GLY B N 1
ATOM 7573 C CA . GLY B 1 483 ? 12.93 -20.266 2.791 1 97.75 483 GLY B CA 1
ATOM 7574 C C . GLY B 1 483 ? 12.648 -21.766 2.859 1 97.75 483 GLY B C 1
ATOM 7575 O O . GLY B 1 483 ? 12.617 -22.438 1.832 1 97.75 483 GLY B O 1
ATOM 7576 N N . GLN B 1 484 ? 12.43 -22.203 4.09 1 97.44 484 GLN B N 1
ATOM 7577 C CA . GLN B 1 484 ? 12.125 -23.625 4.273 1 97.44 484 GLN B CA 1
ATOM 7578 C C . GLN B 1 484 ? 10.797 -23.984 3.625 1 97.44 484 GLN B C 1
ATOM 7580 O O . GLN B 1 484 ? 10.641 -25.078 3.078 1 97.44 484 GLN B O 1
ATOM 7585 N N . ALA B 1 485 ? 9.859 -23.109 3.701 1 97.75 485 ALA B N 1
ATOM 7586 C CA . ALA B 1 485 ? 8.531 -23.391 3.162 1 97.75 485 ALA B CA 1
ATOM 7587 C C . ALA B 1 485 ? 8.57 -23.516 1.644 1 97.75 485 ALA B C 1
ATOM 7589 O O . ALA B 1 485 ? 7.918 -24.391 1.074 1 97.75 485 ALA B O 1
ATOM 7590 N N . TYR B 1 486 ? 9.367 -22.719 0.952 1 98.06 486 TYR B N 1
ATOM 7591 C CA . TYR B 1 486 ? 9.375 -22.688 -0.506 1 98.06 486 TYR B CA 1
ATOM 7592 C C . TYR B 1 486 ? 10.383 -23.688 -1.068 1 98.06 486 TYR B C 1
ATOM 7594 O O . TYR B 1 486 ? 10.133 -24.312 -2.102 1 98.06 486 TYR B O 1
ATOM 7602 N N . TYR B 1 487 ? 11.547 -23.875 -0.356 1 98 487 TYR B N 1
ATOM 7603 C CA . TYR B 1 487 ? 12.664 -24.547 -1.017 1 98 487 TYR B CA 1
ATOM 7604 C C . TYR B 1 487 ? 13.031 -25.828 -0.292 1 98 487 TYR B C 1
ATOM 7606 O O . TYR B 1 487 ? 13.773 -26.656 -0.828 1 98 487 TYR B O 1
ATOM 7614 N N . GLY B 1 488 ? 12.586 -26.047 0.977 1 97.19 488 GLY B N 1
ATOM 7615 C CA . GLY B 1 488 ? 12.758 -27.281 1.714 1 97.19 488 GLY B CA 1
ATOM 7616 C C . GLY B 1 488 ? 14.195 -27.75 1.778 1 97.19 488 GLY B C 1
ATOM 7617 O O . GLY B 1 488 ? 15.086 -26.984 2.158 1 97.19 488 GLY B O 1
ATOM 7618 N N . VAL B 1 489 ? 14.414 -28.953 1.315 1 96.38 489 VAL B N 1
ATOM 7619 C CA . VAL B 1 489 ? 15.688 -29.641 1.467 1 96.38 489 VAL B CA 1
ATOM 7620 C C . VAL B 1 489 ? 16.75 -28.953 0.632 1 96.38 489 VAL B C 1
ATOM 7622 O O . VAL B 1 489 ? 17.953 -29.109 0.893 1 96.38 489 VAL B O 1
ATOM 7625 N N . ASN B 1 490 ? 16.359 -28.188 -0.308 1 97.88 490 ASN B N 1
ATOM 7626 C CA . ASN B 1 490 ? 17.312 -27.594 -1.235 1 97.88 490 ASN B CA 1
ATOM 7627 C C . ASN B 1 490 ? 17.75 -26.203 -0.781 1 97.88 490 ASN B C 1
ATOM 7629 O O . ASN B 1 490 ? 18.594 -25.562 -1.417 1 97.88 490 ASN B O 1
ATOM 7633 N N . LEU B 1 491 ? 17.219 -25.719 0.334 1 98.38 491 LEU B N 1
ATOM 7634 C CA . LEU B 1 491 ? 17.406 -24.328 0.763 1 98.38 491 LEU B CA 1
ATOM 7635 C C . LEU B 1 491 ? 18.891 -24.031 0.959 1 98.38 491 LEU B C 1
ATOM 7637 O O . LEU B 1 491 ? 19.406 -23.047 0.429 1 98.38 491 LEU B O 1
ATOM 7641 N N . GLU B 1 492 ? 19.594 -24.875 1.657 1 98.31 492 GLU B N 1
ATOM 7642 C CA . GLU B 1 492 ? 20.984 -24.578 1.995 1 98.31 492 GLU B CA 1
ATOM 7643 C C . GLU B 1 492 ? 21.875 -24.562 0.748 1 98.31 492 GLU B C 1
ATOM 7645 O O . GLU B 1 492 ? 22.766 -23.719 0.62 1 98.31 492 GLU B O 1
ATOM 7650 N N . ARG B 1 493 ? 21.656 -25.531 -0.148 1 98.19 493 ARG B N 1
ATOM 7651 C CA . ARG B 1 493 ? 22.391 -25.547 -1.41 1 98.19 493 ARG B CA 1
ATOM 7652 C C . ARG B 1 493 ? 22.109 -24.281 -2.219 1 98.19 493 ARG B C 1
ATOM 7654 O O . ARG B 1 493 ? 23.016 -23.703 -2.809 1 98.19 493 ARG B O 1
ATOM 7661 N N . LEU B 1 494 ? 20.859 -23.828 -2.215 1 98.69 494 LEU B N 1
ATOM 7662 C CA . LEU B 1 494 ? 20.469 -22.641 -2.943 1 98.69 494 LEU B CA 1
ATOM 7663 C C . LEU B 1 494 ? 21.125 -21.391 -2.346 1 98.69 494 LEU B C 1
ATOM 7665 O O . LEU B 1 494 ? 21.609 -20.531 -3.08 1 98.69 494 LEU B O 1
ATOM 7669 N N . LYS B 1 495 ? 21.125 -21.281 -1.05 1 98.31 495 LYS B N 1
ATOM 7670 C CA . LYS B 1 495 ? 21.766 -20.156 -0.376 1 98.31 495 LYS B CA 1
ATOM 7671 C C . LYS B 1 495 ? 23.25 -20.094 -0.705 1 98.31 495 LYS B C 1
ATOM 7673 O O . LYS B 1 495 ? 23.781 -19.016 -0.946 1 98.31 495 LYS B O 1
ATOM 7678 N N . SER B 1 496 ? 23.891 -21.234 -0.673 1 98.12 496 SER B N 1
ATOM 7679 C CA . SER B 1 496 ? 25.312 -21.297 -1.007 1 98.12 496 SER B CA 1
ATOM 7680 C C . SER B 1 496 ? 25.562 -20.828 -2.436 1 98.12 496 SER B C 1
ATOM 7682 O O . SER B 1 496 ? 26.5 -20.062 -2.688 1 98.12 496 SER B O 1
ATOM 7684 N N . LEU B 1 497 ? 24.766 -21.297 -3.33 1 98.25 497 LEU B N 1
ATOM 7685 C CA . LEU B 1 497 ? 24.906 -20.891 -4.723 1 98.25 497 LEU B CA 1
ATOM 7686 C C . LEU B 1 497 ? 24.688 -19.391 -4.875 1 98.25 497 LEU B C 1
ATOM 7688 O O . LEU B 1 497 ? 25.391 -18.734 -5.645 1 98.25 497 LEU B O 1
ATOM 7692 N N . LYS B 1 498 ? 23.672 -18.875 -4.188 1 98.19 498 LYS B N 1
ATOM 7693 C CA . LYS B 1 498 ? 23.391 -17.438 -4.227 1 98.19 498 LYS B CA 1
ATOM 7694 C C . LYS B 1 498 ? 24.609 -16.625 -3.805 1 98.19 498 LYS B C 1
ATOM 7696 O O . LYS B 1 498 ? 24.969 -15.641 -4.449 1 98.19 498 LYS B O 1
ATOM 7701 N N . ALA B 1 499 ? 25.266 -17.047 -2.783 1 97.31 499 ALA B N 1
ATOM 7702 C CA . ALA B 1 499 ? 26.438 -16.359 -2.256 1 97.31 499 ALA B CA 1
ATOM 7703 C C . ALA B 1 499 ? 27.562 -16.328 -3.283 1 97.31 499 ALA B C 1
ATOM 7705 O O . ALA B 1 499 ? 28.328 -15.352 -3.348 1 97.31 499 ALA B O 1
ATOM 7706 N N . PHE B 1 500 ? 27.609 -17.344 -4.102 1 96.81 500 PHE B N 1
ATOM 7707 C CA . PHE B 1 500 ? 28.672 -17.438 -5.098 1 96.81 500 PHE B CA 1
ATOM 7708 C C . PHE B 1 500 ? 28.266 -16.703 -6.375 1 96.81 500 PHE B C 1
ATOM 7710 O O . PHE B 1 500 ? 29.078 -15.969 -6.949 1 96.81 500 PHE B O 1
ATOM 7717 N N . ALA B 1 501 ? 27.047 -16.906 -6.836 1 97.69 501 ALA B N 1
ATOM 7718 C CA . ALA B 1 501 ? 26.594 -16.438 -8.141 1 97.69 501 ALA B CA 1
ATOM 7719 C C . ALA B 1 501 ? 26.312 -14.938 -8.109 1 97.69 501 ALA B C 1
ATOM 7721 O O . ALA B 1 501 ? 26.391 -14.258 -9.133 1 97.69 501 ALA B O 1
ATOM 7722 N N . ASP B 1 502 ? 25.969 -14.414 -6.996 1 97.88 502 ASP B N 1
ATOM 7723 C CA . ASP B 1 502 ? 25.625 -13.008 -6.785 1 97.88 502 ASP B CA 1
ATOM 7724 C C . ASP B 1 502 ? 26.109 -12.523 -5.422 1 97.88 502 ASP B C 1
ATOM 7726 O O . ASP B 1 502 ? 25.297 -12.164 -4.562 1 97.88 502 ASP B O 1
ATOM 7730 N N . PRO B 1 503 ? 27.391 -12.453 -5.219 1 97 503 PRO B N 1
ATOM 7731 C CA . PRO B 1 503 ? 27.953 -12.195 -3.898 1 97 503 PRO B CA 1
ATOM 7732 C C . PRO B 1 503 ? 27.547 -10.836 -3.334 1 97 503 PRO B C 1
ATOM 7734 O O . PRO B 1 503 ? 27.469 -10.664 -2.115 1 97 503 PRO B O 1
ATOM 7737 N N . ASP B 1 504 ? 27.25 -9.859 -4.234 1 96.94 504 ASP B N 1
ATOM 7738 C CA . ASP B 1 504 ? 26.891 -8.523 -3.775 1 96.94 504 ASP B CA 1
ATOM 7739 C C . ASP B 1 504 ? 25.375 -8.375 -3.641 1 96.94 504 ASP B C 1
ATOM 7741 O O . ASP B 1 504 ? 24.875 -7.293 -3.318 1 96.94 504 ASP B O 1
ATOM 7745 N N . MET B 1 505 ? 24.609 -9.375 -3.932 1 96.25 505 MET B N 1
ATOM 7746 C CA . MET B 1 505 ? 23.156 -9.398 -3.826 1 96.25 505 MET B CA 1
ATOM 7747 C C . MET B 1 505 ? 22.531 -8.32 -4.707 1 96.25 505 MET B C 1
ATOM 7749 O O . MET B 1 505 ? 21.688 -7.551 -4.25 1 96.25 505 MET B O 1
ATOM 7753 N N . VAL B 1 506 ? 23.047 -8.25 -5.93 1 97.88 506 VAL B N 1
ATOM 7754 C CA . VAL B 1 506 ? 22.484 -7.328 -6.91 1 97.88 506 VAL B CA 1
ATOM 7755 C C . VAL B 1 506 ? 21.031 -7.688 -7.195 1 97.88 506 VAL B C 1
ATOM 7757 O O . VAL B 1 506 ? 20.156 -6.816 -7.219 1 97.88 506 VAL B O 1
ATOM 7760 N N . PHE B 1 507 ? 20.781 -8.945 -7.453 1 97.75 507 PHE B N 1
ATOM 7761 C CA . PHE B 1 507 ? 19.438 -9.477 -7.578 1 97.75 507 PHE B CA 1
ATOM 7762 C C . PHE B 1 507 ? 18.844 -9.805 -6.211 1 97.75 507 PHE B C 1
ATOM 7764 O O . PHE B 1 507 ? 19.234 -10.789 -5.578 1 97.75 507 PHE B O 1
ATOM 7771 N N . ASP B 1 508 ? 17.906 -8.969 -5.762 1 93.94 508 ASP B N 1
ATOM 7772 C CA . ASP B 1 508 ? 17.391 -9.141 -4.406 1 93.94 508 ASP B CA 1
ATOM 7773 C C . ASP B 1 508 ? 15.953 -8.656 -4.297 1 93.94 508 ASP B C 1
ATOM 7775 O O . ASP B 1 508 ? 15.477 -7.914 -5.156 1 93.94 508 ASP B O 1
ATOM 7779 N N . PHE B 1 509 ? 15.195 -9.18 -3.389 1 93.56 509 PHE B N 1
ATOM 7780 C CA . PHE B 1 509 ? 13.836 -8.828 -3.006 1 93.56 509 PHE B CA 1
ATOM 7781 C C . PHE B 1 509 ? 13.516 -9.336 -1.604 1 93.56 509 PHE B C 1
ATOM 7783 O O . PHE B 1 509 ? 14.281 -10.117 -1.035 1 93.56 509 PHE B O 1
ATOM 7790 N N . PRO B 1 510 ? 12.484 -8.938 -0.945 1 93.12 510 PRO B N 1
ATOM 7791 C CA . PRO B 1 510 ? 12.273 -9.18 0.485 1 93.12 510 PRO B CA 1
ATOM 7792 C C . PRO B 1 510 ? 12.281 -10.664 0.842 1 93.12 510 PRO B C 1
ATOM 7794 O O . PRO B 1 510 ? 12.664 -11.031 1.957 1 93.12 510 PRO B O 1
ATOM 7797 N N . GLN B 1 511 ? 11.93 -11.516 -0.047 1 95.62 511 GLN B N 1
ATOM 7798 C CA . GLN B 1 511 ? 11.969 -12.953 0.198 1 95.62 511 GLN B CA 1
ATOM 7799 C C . GLN B 1 511 ? 12.93 -13.648 -0.76 1 95.62 511 GLN B C 1
ATOM 7801 O O . GLN B 1 511 ? 12.656 -14.75 -1.231 1 95.62 511 GLN B O 1
ATOM 7806 N N . GLY B 1 512 ? 14 -12.922 -1.112 1 95.56 512 GLY B N 1
ATOM 7807 C CA . GLY B 1 512 ? 15.109 -13.539 -1.83 1 95.56 512 GLY B CA 1
ATOM 7808 C C . GLY B 1 512 ? 15.93 -14.477 -0.967 1 95.56 512 GLY B C 1
ATOM 7809 O O . GLY B 1 512 ? 15.805 -14.469 0.26 1 95.56 512 GLY B O 1
ATOM 7810 N N . LEU B 1 513 ? 16.766 -15.203 -1.549 1 97.31 513 LEU B N 1
ATOM 7811 C CA . LEU B 1 513 ? 17.562 -16.219 -0.858 1 97.31 513 LEU B CA 1
ATOM 7812 C C . LEU B 1 513 ? 18.531 -15.562 0.12 1 97.31 513 LEU B C 1
ATOM 7814 O O . LEU B 1 513 ? 18.953 -16.188 1.092 1 97.31 513 LEU B O 1
ATOM 7818 N N . GLY B 1 514 ? 18.859 -14.312 -0.117 1 93.25 514 GLY B N 1
ATOM 7819 C CA . GLY B 1 514 ? 19.719 -13.586 0.796 1 93.25 514 GLY B CA 1
ATOM 7820 C C . GLY B 1 514 ? 19.078 -13.312 2.141 1 93.25 514 GLY B C 1
ATOM 7821 O O . GLY B 1 514 ? 19.766 -12.961 3.104 1 93.25 514 GLY B O 1
ATOM 7822 N N . HIS B 1 515 ? 17.797 -13.508 2.217 1 92.69 515 HIS B N 1
ATOM 7823 C CA . HIS B 1 515 ? 17.047 -13.211 3.436 1 92.69 515 HIS B CA 1
ATOM 7824 C C . HIS B 1 515 ? 16.453 -14.477 4.043 1 92.69 515 HIS B C 1
ATOM 7826 O O . HIS B 1 515 ? 15.68 -14.414 4.996 1 92.69 515 HIS B O 1
ATOM 7832 N N . ALA B 1 516 ? 16.703 -15.609 3.463 1 93.44 516 ALA B N 1
ATOM 7833 C CA . ALA B 1 516 ? 16.094 -16.859 3.9 1 93.44 516 ALA B CA 1
ATOM 7834 C C . ALA B 1 516 ? 16.891 -17.484 5.047 1 93.44 516 ALA B C 1
ATOM 7836 O O . ALA B 1 516 ? 18.109 -17.281 5.152 1 93.44 516 ALA B O 1
#

Secondary structure (DSSP, 8-state):
-----------SS----STT------TTS--HHHHHHHHTSSSEEE-TTSTTHHHHH--SBTT-----SEEEE-SSHHHHHHHHHHHHTTTTSS-EEEESSS--TT-GGG-SSEEEE-TT---EEEETTTTEEEEETT-BHHHHHHHHHHTTEE----S-TTSBHHHHHHT----TTHHHH--GGGGEEEEEEE-TT--EEEEETT--HHHHHHHHHHHHH-TTSS-EEEEEEEEPEEPPS-EEEEEEEE-SHHHHHHHHHHHHHHHTS-TTSTTS--TTEEEEEEEE-S-TT--EEEEEEEES-HHHHHHHHHHHHHHHHTTT----GGG-EEEEES-HHHHHHHHHS-SSPPPPPB-EEEEEEE--S-----HHHHHHHHHHHHHHTTSTT-EEEEEEEE--TTSGGGS--TT---S----S-SEEEEEEEET---TT-HHHHHHHHHHHHHHHHHHHTTSTTS--B--TTS--TT-TTHHHHHHGGGHHHHHHHHHHH-TT--B--TTSGGG-/-----------SSS---STT------TTS--HHHHHHHHTSSSEEE-TTSTTHHHHH--SBTT-----SEEEE-SSHHHHHHHHHHHHTTTTSS-EEEESSS--TT-GGG-SSEEEE-TT---EEEETTTTEEEEETT-BHHHHHHHHHHTTEE----S-TTSBHHHHHHT----TTHHHH--GGGGEEEEEEE-TT--EEEEETT--HHHHHHHHHHHHH-TTSS-EEEEEEEEPEEPPS-EEEEEEEE-SHHHHHHHHHHHHHHHTS-TTSTTS--TTEEEEEEEE---SS-SEEEEEEESS-HHHHHHHHHHHHHHHHHTT----GGG-EEEEES-HHHHHHHHHS-SSPPPPPB-EEEEEEE--S-----HHHHHHHHHHHHHHTTSTT-EEEEEEEE--TTSGGGS--TT---S----S-SEEEEEEEET---TT-HHHHHHHHHHHHHHHHHHHTTSTTS--B--TTS--TT-TTHHHHHHGGGHHHHHHHHHHH-TT--B--TTSGGG-

pLDDT: mean 91.38, std 15.79, range [17.11, 98.88]

Foldseek 3Di:
DDDDCVDDCVDPDPCPDPVCPVVPVCCCADPPQLVVQLVPLPWDKDAPVHPCVQVQQQALANLDGAHARMETEDQDLSSQLSNLQSLVVVLQPWAEAEDALRHQQHSQNNHTNYYYYHCNQFDWDADVVQQKIKTFQRHWQLVVQVVQQVVQWAAQADQALSHTPQLLQQQFGHALLCLAHNTSLLFWAWWFWQFSNSDTDIAGLPDDDLSNLLNQASSNAVHLQFGDTGMTMGRIDGQFQKKKWKKWFFFDLLLLLQLVVLLLVLLQDALPDPLHAHSQGWWKWKAWLDDGGTGIMITGMGRDDPVVVVVNVVSSQVSSVVVVTDTDVVPIDMDMDSGRSVVSCVRRPRNPDRRHRFHKAKWKKFFQQCLQADSVLSSVLSVLNNVLPVLPPKIKMKIWTAHHHNGNNQDDRPSDHHLNDRRRGGTIMMIMITRQDHPVCVVSNVSNVVSSVVSVVSSCVSPVPTDMATRVSNDHLPDDPNLCRRRNPCLVVSLVSSCVRPVSCNRDGPPHSPND/DDDPDDDPPDDPPPPPDPVPPVVPVCCCADPPQLVVQLVPLPWDKDAPSHPCQQVQQQAQANLDGAHARMETEDQDLSSQLSNLQSLVVVLQPWAEAEDALRHQQHSQNNHTNYYYYHQNQFDWDADVVQQKIKTFQRHWQLVVQVVQQVVQWAAQADQALSHTPQLCQQQFGHALLCLAHNTSLLFWAWWFWQFSNSDTDIAGLPDDDLSNLLNQASSNAVHLQFGDTGMTMGRIHGQFQKKKWKKWFFFDLLLLLQLVVLLLVQLQDALVDPLHAHSQGWWKWKAWLDPDRTGIMITGMGRDFPVVVVVNVVSSQVSSVVVVTDTDVVPIDMDMDSGRSVVSCVRRPRSPDRRHRFHKAKWKKFFQQCLQADSVLSSVLSVLNNVLPVLPPKIKMKIWTAHHHNGNNQDDRPSDHHLNDRRRGGTIMMIMITRQDHPVCVVSNVSNVVSSVVSVVSSCVSPVPTDMATRVSNDHLPDDPNLCRRRNPCLVVSLVSSCVRPVSCNRDGCPHSPND